Protein AF-A0A3A8YAP1-F1 (afdb_monomer_lite)

Secondary structure (DSSP, 8-state):
------------------------SS---SHHHHHHHHHHHHTT-SS-EEEEEEE-TTS-EEEEEEEEE-BTTB----HHHHHHHHHHTT-SEEEEEEEETT---PPPHHHHHHHHHHHHHHHHHT-EEEEEEEEETTT--EEEHHHH-GGGG-HHHHHHHHHHHHHH-HHHHHHHHHHHHHHH--SSS-EEEEEEEPTTSGGGGSTT--HHHHHHTT----GGGEEEEEEEEPPTT--HHHHHHHHHHS--TT--SPPP-TT-EEEEESSSS-EEEEE-SSSEEE-TTHHHHHHHHHSTT-S--------------------------------------------------------HHHHHHHHHHHHHHHHHHHTSHHHHHHHHHHHHHSTTS-HHHHHHHHHH-TT---EEEHHHHHHHS--EEPTTPPPEEEEEEEEEEEEEEEE-B-TTT-SBPB-TTSSBPEEEEEEEEEEEEEEEEEEGGGEESSPPP------TTSSHHHHHHHHHHHHHH-SSEEEEE--SSS-SEEEEGGGTEEEEETT--HHHHHHHHHHHHHHHHHH-TTHHHHTT----S---HHHHHHHHHHHHHHHHHHTT---TT---TTHHHHSTT--HHHHHHHHHHHHHHHHHHHHHHHHHHHHHHHHHHS-HHHHHHHHHHHHHHS-S-HHHHHHHHHHHHHHHHHPPPBTTB-HHHHHHHHHHHHHHHHHHTT-S-EEEEEEE-TGGGGT---TT--EEEEEEEESSS-HHHHHHHHTSS--EETTEEEEEEEE-TTTT--HHHHHHHHHHHHTTEEEEEETTEEEEEEEETTEEEEEEE-TTS-EEEEEEE--TTS-HHHHHHHHHHHHHHS--SSSSSTT--TTPPPEE--HHHHHHHHHHHHHHHHHTT---EEEEEEES-SS-GGGS-EEEEE--HHHHHHHHHHHTTT-TT---EEEEEEE-BTB-GGG-EEEEEEETTEEE-GGGGG-HHHHH-HHHHHHHHHHHHH-TTSEEES---HHHHHHH-SSSSSS-HHHHHHTT---TTEEEE-HHHHHHHHHTT---EEEETTTEEEE--SHHHHHH--S-EEEEHHHHHHHHHTS---TTHHHHTTS--

pLDDT: mean 72.86, std 18.66, range [20.98, 95.69]

Sequence (1117 aa):
MVMDKELKKVEVRLKLTEGNGLYSSESIDKAETAVRVMADAMAGLDREEVCVVNMDSKGHPINFNVVSIGSLNGSIIPMGNVFKTAILSNAASILLMHNHPSSDVSMSRQDENVTKQLMYAGQIMGIAVLDHIIVGGMTGECYSLRSHYPELFEPDYYGRKLQSVHDAGAACLENEVRENHLLYQTGQKAQYGIYQIAKGSPGDEYIFWGTDFVKKHGLDISGKDYNFIYSGTAEPGETLDSLYEKFNLYHPEDFTGHSLSVSDVIVWNDGKEPKAYYVDSYGFTELPDFVRQREQEISPDNLGEESTFLEIGNQREQGILSDNLGEENITAEIENQSTQEEKAENKTPANDPKSKKKTRAEAVREITEKLEHGLEELFDSDKFKEYLDTMSKFYHYSFNNSLLIAMQKPDATLVASYRSWQKNFNRNVNKGEKGIRILAPTPYKIKEEREVINPLSGLPMLDEKGDVQTEEVEVSLTGFKVAYVFDVSQTSEEPLPEIGAEELLQSVDDYQIFMEALWNVAPVLVEMQEVDGEAKGYFSPVKQKIVIQSRMSESQTVKTTVHEIAHSLLHDTDYARLEGVDVTEKKDRNTKEVEAEAVAYTVCQHFGIDTSDYSFGYVAGWSSGREMTELKKSMQTIQKTAAELIGKIEENIQKIRKKREVSPEMAQKTGERMREVLGTNETDRKQIENFKAETEKCFHKIDGMNASEVEQTAGEYIVQKIAEWGADAKLLGLAVIGSRCRGVERDSSDLDIVAEYQGDIREDDLFGILHEDGLQIGGIEVDINPIKEAKTGTLASYLTKAQEYMDRELAFSIADRYILIHETDGGYDYSILGEDYREIDGGVYDDSNVTIREVLQGIVEDLKQNPDTNGAKGRITEESELVPVNYGELKEKMEDAEHIETVNRIEPEVTFTVAECGEFPTLGNCYEGIKTADEAVEIWQRVQSKNLNTVPGLGIHVHIPGQEDYMDGQIDLVSGRTIDVSILEYTPSMRKEPHVMAKVAELIHRLPDYEIIGDIQPELFVWLDVPDGTVNVLDMKEYGYQWDRMLPMGKEKAMELYQKGLMVQKLYPNDTETYVQGVEDLQGHDGMFGVEKGDWEKWREGREISKQESTYRKKVR

Foldseek 3Di:
DDDDDDDDDPDDDDDDDDDPALFDPDAPQDPVVVLVSPVVVQLQDQWKWKKKFFAAPRRTTQHMDGQWTDDLPDTDHDLCSNVVVNVSSVGQEMEMEIENQQQPQDDDPVNVVVLLVNCLVCLVVNYAYNWYKYARNNPSDIDTCCVVPVVSRDPVNVVVVVVVDVVPDDVVVVQLVQLCCQQDAADDAKKKWKKAFDPPAPLVVQPQAFPVVCVVVVHDQELVRIDTFDMDGDDVPDDPVNVLCCQAPPDDPSGPDHRQHQQMKMWIGRRDHIWIWGDGPPGTDTDHCNSVRVVVVSDPPDDDDDDDDDDDDDDDDDDDDDDDDDDDDDDDDDDDDDDDDDDDDDDDDDDDDDDPDDDQVRQVVVLVVVLLVLLVVCLQFVNVVLLLLLCLQVLVDFLSQSSLCCVVPSPFRDKDAQVCCCPVVVKHFAPPDDFRKGKDKDKDKDWDWDFDADPVPRDRDADPVRHRDTDGDTDIDIDIGIGTMDGPVRIDDDDGDPPALDQQPPDPVSLVLLVVLLCVLQPAHEEEDADPDPDQWAQDLVVRYIYGYPPDPSLVRLLNSQLRSQCCCPPRPVNCVVVPHDPPDDDDPVLSNVLSLSLSLSLCSSNNRDPVPDGRNCSSVVPPPDDSVVSVVSSSSSSVNSSVSNVSSVVSSVVVVVVVPPDPVVLVVVVVVLVVQQDDDPVLVVLVVVLQVQLQVQADAQVNHTQVRVQSVLVVLLVVLCVVVVPFKDWNGKGWADCRSRNADDPQDATEMETEIDGDDDQVRSQCSSPVVQDDTSNGTYRYRYDYCVPQRDPSVVSVVRVVVQQQWFWWDWDQKIKIWGDDDQFIKMFIAGNQLETQDIDTDRHPVDGSVVVVVVVLVCLAPDDDDRCSNPPGYPPIDIRTYHRVVSVVSHVVSVVVVVVVPWDKDKAKKKALAPVCSVVTPIDIPHHALVVLVVVNVVSVVPDPPGWMFIWMWIGTPPDDPVPIDIDGQDTDQEGEPCVCVVVVVLVPRPVSLLRSLRNCVVNLRGFYHDDDDVVSVQQNLAQPNPDGPVNCVVQQADDSQKGWDDLVSLLVVVVVPAFKWFAHNPNDIDTDPDPVSSVPDPGIMTHGNVSSVVVQVPDDDDPSVVSVVVRPD

Structure (mmCIF, N/CA/C/O backbone):
data_AF-A0A3A8YAP1-F1
#
_entry.id   AF-A0A3A8YAP1-F1
#
loop_
_atom_site.group_PDB
_atom_site.id
_atom_site.type_symbol
_atom_site.label_atom_id
_atom_site.label_alt_id
_atom_site.label_comp_id
_atom_site.label_asym_id
_atom_site.label_entity_id
_atom_site.label_seq_id
_atom_site.pdbx_PDB_ins_code
_atom_site.Cartn_x
_atom_site.Cartn_y
_atom_site.Cartn_z
_atom_site.occupancy
_atom_site.B_iso_or_equiv
_atom_site.auth_seq_id
_atom_site.auth_comp_id
_atom_site.auth_asym_id
_atom_site.auth_atom_id
_atom_site.pdbx_PDB_model_num
ATOM 1 N N . MET A 1 1 ? 48.418 14.608 -31.952 1.00 35.22 1 MET A N 1
ATOM 2 C CA . MET A 1 1 ? 48.761 15.415 -30.763 1.00 35.22 1 MET A CA 1
ATOM 3 C C . MET A 1 1 ? 47.970 14.839 -29.611 1.00 35.22 1 MET A C 1
ATOM 5 O O . MET A 1 1 ? 46.781 14.623 -29.778 1.00 35.22 1 MET A O 1
ATOM 9 N N . VAL A 1 2 ? 48.653 14.494 -28.523 1.00 40.19 2 VAL A N 1
ATOM 10 C CA . VAL A 1 2 ? 48.049 13.993 -27.282 1.00 40.19 2 VAL A CA 1
ATOM 11 C C . VAL A 1 2 ? 47.249 15.142 -26.661 1.00 40.19 2 VAL A C 1
ATOM 13 O O . VAL A 1 2 ? 47.812 16.223 -26.507 1.00 40.19 2 VAL A O 1
ATOM 16 N N . MET A 1 3 ? 45.970 14.934 -26.344 1.00 31.83 3 MET A N 1
ATOM 17 C CA . MET A 1 3 ? 45.238 15.804 -25.420 1.00 31.83 3 MET A CA 1
ATOM 18 C C . MET A 1 3 ? 44.851 14.990 -24.191 1.00 31.83 3 MET A C 1
ATOM 20 O O . MET A 1 3 ? 44.225 13.935 -24.297 1.00 31.83 3 MET A O 1
ATOM 24 N N . ASP A 1 4 ? 45.330 15.489 -23.056 1.00 45.69 4 ASP A N 1
ATOM 25 C CA . ASP A 1 4 ? 45.166 14.981 -21.703 1.00 45.69 4 ASP A CA 1
ATOM 26 C C . ASP A 1 4 ? 43.694 14.728 -21.357 1.00 45.69 4 ASP A C 1
ATOM 28 O O . ASP A 1 4 ? 42.868 15.638 -21.399 1.00 45.69 4 ASP A O 1
ATOM 32 N N . LYS A 1 5 ? 43.375 13.500 -20.936 1.00 42.09 5 LYS A N 1
ATOM 33 C CA . LYS A 1 5 ? 42.165 13.236 -20.152 1.00 42.09 5 LYS A CA 1
ATOM 34 C C . LYS A 1 5 ? 42.477 13.577 -18.694 1.00 42.09 5 LYS A C 1
ATOM 36 O O . LYS A 1 5 ? 43.190 12.827 -18.028 1.00 42.09 5 LYS A O 1
ATOM 41 N N . GLU A 1 6 ? 41.958 14.698 -18.196 1.00 41.72 6 GLU A N 1
ATOM 42 C CA . GLU A 1 6 ? 41.978 14.996 -16.761 1.00 41.72 6 GLU A CA 1
ATOM 43 C C . GLU A 1 6 ? 41.094 13.989 -16.009 1.00 41.72 6 GLU A C 1
ATOM 45 O O . GLU A 1 6 ? 39.872 13.955 -16.155 1.00 41.72 6 GLU A O 1
ATOM 50 N N . LEU A 1 7 ? 41.723 13.154 -15.180 1.00 39.09 7 LEU A N 1
ATOM 51 C CA . LEU A 1 7 ? 41.037 12.325 -14.193 1.00 39.09 7 LEU A CA 1
ATOM 52 C C . LEU A 1 7 ? 40.390 13.234 -13.136 1.00 39.09 7 LEU A C 1
ATOM 54 O O . LEU A 1 7 ? 41.087 13.927 -12.392 1.00 39.09 7 LEU A O 1
ATOM 58 N N . LYS A 1 8 ? 39.055 13.199 -13.028 1.00 38.28 8 LYS A N 1
ATOM 59 C CA . LYS A 1 8 ? 38.319 13.841 -11.929 1.00 38.28 8 LYS A CA 1
ATOM 60 C C . LYS A 1 8 ? 38.698 13.177 -10.602 1.00 38.28 8 LYS A C 1
ATOM 62 O O . LYS A 1 8 ? 38.220 12.097 -10.267 1.00 38.28 8 LYS A O 1
ATOM 67 N N . LYS A 1 9 ? 39.544 13.847 -9.820 1.00 40.22 9 LYS A N 1
ATOM 68 C CA . LYS A 1 9 ? 39.793 13.507 -8.416 1.00 40.22 9 LYS A CA 1
ATOM 69 C C . LYS A 1 9 ? 38.560 13.896 -7.596 1.00 40.22 9 LYS A C 1
ATOM 71 O O . LYS A 1 9 ? 38.349 15.075 -7.322 1.00 40.22 9 LYS A O 1
ATOM 76 N N . VAL A 1 10 ? 37.753 12.917 -7.194 1.00 39.72 10 VAL A N 1
ATOM 77 C CA . VAL A 1 10 ? 36.718 13.121 -6.171 1.00 39.72 10 VAL A CA 1
ATOM 78 C C . VAL A 1 10 ? 37.423 13.212 -4.820 1.00 39.72 10 VAL A C 1
ATOM 80 O O . VAL A 1 10 ? 37.984 12.236 -4.328 1.00 39.72 10 VAL A O 1
ATOM 83 N N . GLU A 1 11 ? 37.468 14.410 -4.245 1.00 30.50 11 GLU A N 1
ATOM 84 C CA . GLU A 1 11 ? 38.110 14.660 -2.957 1.00 30.50 11 GLU A CA 1
ATOM 85 C C . GLU A 1 11 ? 37.042 14.688 -1.855 1.00 30.50 11 GLU A C 1
ATOM 87 O O . GLU A 1 11 ? 36.401 15.709 -1.612 1.00 30.50 11 GLU A O 1
ATOM 92 N N . VAL A 1 12 ? 36.838 13.551 -1.185 1.00 34.22 12 VAL A N 1
ATOM 93 C CA . VAL A 1 12 ? 36.028 13.485 0.039 1.00 34.22 12 VAL A CA 1
ATOM 94 C C . VAL A 1 12 ? 36.825 14.152 1.160 1.00 34.22 12 VAL A C 1
ATOM 96 O O . VAL A 1 12 ? 37.848 13.628 1.603 1.00 34.22 12 VAL A O 1
ATOM 99 N N . ARG A 1 13 ? 36.397 15.334 1.615 1.00 28.42 13 ARG A N 1
ATOM 100 C CA . ARG A 1 13 ? 37.033 16.019 2.751 1.00 28.42 13 ARG A CA 1
ATOM 101 C C . ARG A 1 13 ? 36.334 15.657 4.053 1.00 28.42 13 ARG A C 1
ATOM 103 O O . ARG A 1 13 ? 35.278 16.197 4.368 1.00 28.42 13 ARG A O 1
ATOM 110 N N . LEU A 1 14 ? 36.980 14.808 4.848 1.00 35.94 14 LEU A N 1
ATOM 111 C CA . LEU A 1 14 ? 36.697 14.694 6.277 1.00 35.94 14 LEU A CA 1
ATOM 112 C C . LEU A 1 14 ? 37.117 16.003 6.960 1.00 35.94 14 LEU A C 1
ATOM 114 O O . LEU A 1 14 ? 38.298 16.349 7.000 1.00 35.94 14 LEU A O 1
ATOM 118 N N . LYS A 1 15 ? 36.144 16.757 7.476 1.00 32.12 15 LYS A N 1
ATOM 119 C CA . LYS A 1 15 ? 36.403 17.953 8.282 1.00 32.12 15 LYS A CA 1
ATOM 120 C C . LYS A 1 15 ? 36.558 17.534 9.742 1.00 32.12 15 LYS A C 1
ATOM 122 O O . LYS A 1 15 ? 35.572 17.405 10.457 1.00 32.12 15 LYS A O 1
ATOM 127 N N . LEU A 1 16 ? 37.799 17.343 10.180 1.00 38.47 16 LEU A N 1
ATOM 128 C CA . LEU A 1 16 ? 38.130 17.268 11.603 1.00 38.47 16 LEU A CA 1
ATOM 129 C C . LEU A 1 16 ? 37.940 18.661 12.216 1.00 38.47 16 LEU A C 1
ATOM 131 O O . LEU A 1 16 ? 38.655 19.605 11.881 1.00 38.47 16 LEU A O 1
ATOM 135 N N . THR A 1 17 ? 36.938 18.807 13.074 1.00 41.97 17 THR A N 1
ATOM 136 C CA . THR A 1 17 ? 36.785 19.972 13.950 1.00 41.97 17 THR A CA 1
ATOM 137 C C . THR A 1 17 ? 37.658 19.788 15.187 1.00 41.97 17 THR A C 1
ATOM 139 O O . THR A 1 17 ? 37.645 18.710 15.777 1.00 41.97 17 THR A O 1
ATOM 142 N N . GLU A 1 18 ? 38.391 20.827 15.603 1.00 40.31 18 GLU A N 1
ATOM 143 C CA . GLU A 1 18 ? 39.083 20.847 16.900 1.00 40.31 18 GLU A CA 1
ATOM 144 C C . GLU A 1 18 ? 38.042 20.816 18.030 1.00 40.31 18 GLU A C 1
ATOM 146 O O . GLU A 1 18 ? 37.536 21.846 18.472 1.00 40.31 18 GLU A O 1
ATOM 151 N N . GLY A 1 19 ? 37.681 19.614 18.474 1.00 41.72 19 GLY A N 1
ATOM 152 C CA . GLY A 1 19 ? 37.143 19.400 19.811 1.00 41.72 19 GLY A CA 1
ATOM 153 C C . GLY A 1 19 ? 38.296 19.389 20.811 1.00 41.72 19 GLY A C 1
ATOM 154 O O . GLY A 1 19 ? 39.415 19.017 20.453 1.00 41.72 19 GLY A O 1
ATOM 155 N N . ASN A 1 20 ? 38.041 19.788 22.060 1.00 42.03 20 ASN A N 1
ATOM 156 C CA . ASN A 1 20 ? 39.015 19.632 23.143 1.00 42.03 20 ASN A CA 1
ATOM 157 C C . ASN A 1 20 ? 39.438 18.158 23.219 1.00 42.03 20 ASN A C 1
ATOM 159 O O . ASN A 1 20 ? 38.675 17.312 23.679 1.00 42.03 20 ASN A O 1
ATOM 163 N N . GLY A 1 21 ? 40.636 17.846 22.727 1.00 44.66 21 GLY A N 1
ATOM 164 C CA . GLY A 1 21 ? 41.150 16.490 22.754 1.00 44.66 21 GLY A CA 1
ATOM 165 C C . GLY A 1 21 ? 41.465 16.085 24.186 1.00 44.66 21 GLY A C 1
ATOM 166 O O . GLY A 1 21 ? 42.298 16.714 24.838 1.00 44.66 21 GLY A O 1
ATOM 167 N N . LEU A 1 22 ? 40.873 14.986 24.647 1.00 52.66 22 LEU A N 1
ATOM 168 C CA . LEU A 1 22 ? 41.455 14.149 25.697 1.00 52.66 22 LEU A CA 1
ATOM 169 C C . LEU A 1 22 ? 42.688 13.435 25.103 1.00 52.66 22 LEU A C 1
ATOM 171 O O . LEU A 1 22 ? 42.719 12.222 24.943 1.00 52.66 22 LEU A O 1
ATOM 175 N N . TYR A 1 23 ? 43.703 14.209 24.703 1.00 49.19 23 TYR A N 1
ATOM 176 C CA . TYR A 1 23 ? 44.993 13.675 24.279 1.00 49.19 23 TYR A CA 1
ATOM 177 C C . TYR A 1 23 ? 45.813 13.378 25.532 1.00 49.19 23 TYR A C 1
ATOM 179 O O . TYR A 1 23 ? 46.462 14.260 26.096 1.00 49.19 23 TYR A O 1
ATOM 187 N N . SER A 1 24 ? 45.786 12.121 25.967 1.00 56.41 24 SER A N 1
ATOM 188 C CA . SER A 1 24 ? 46.791 11.602 26.888 1.00 56.41 24 SER A CA 1
ATOM 189 C C . SER A 1 24 ? 47.936 11.005 26.075 1.00 56.41 24 SER A C 1
ATOM 191 O O . SER A 1 24 ? 47.716 10.167 25.205 1.00 56.41 24 SER A O 1
ATOM 193 N N . SER A 1 25 ? 49.176 11.417 26.350 1.00 57.12 25 SER A N 1
ATOM 194 C CA . SER A 1 25 ? 50.366 10.749 25.799 1.00 57.12 25 SER A CA 1
ATOM 195 C C . SER A 1 25 ? 50.662 9.411 26.488 1.00 57.12 25 SER A C 1
ATOM 197 O O . SER A 1 25 ? 51.639 8.748 26.148 1.00 57.12 25 SER A O 1
ATOM 199 N N . GLU A 1 26 ? 49.887 9.057 27.512 1.00 63.72 26 GLU A N 1
ATOM 200 C CA . GLU A 1 26 ? 50.019 7.813 28.256 1.00 63.72 26 GLU A CA 1
ATOM 201 C C . GLU A 1 26 ? 49.184 6.717 27.582 1.00 63.72 26 GLU A C 1
ATOM 203 O O . GLU A 1 26 ? 47.993 6.901 27.335 1.00 63.72 26 GLU A O 1
ATOM 208 N N . SER A 1 27 ? 49.824 5.589 27.264 1.00 67.75 27 SER A N 1
ATOM 209 C CA . SER A 1 27 ? 49.153 4.407 26.715 1.00 67.75 27 SER A CA 1
ATOM 210 C C . SER A 1 27 ? 48.142 3.861 27.721 1.00 67.75 27 SER A C 1
ATOM 212 O O . SER A 1 27 ? 48.477 3.677 28.892 1.00 67.75 27 SER A O 1
ATOM 214 N N . ILE A 1 28 ? 46.928 3.557 27.262 1.00 68.00 28 ILE A N 1
ATOM 215 C CA . ILE A 1 28 ? 45.890 2.926 28.079 1.00 68.00 28 ILE A CA 1
ATOM 216 C C . ILE A 1 28 ? 45.988 1.413 27.865 1.00 68.00 28 ILE A C 1
ATOM 218 O O . ILE A 1 28 ? 45.343 0.843 26.993 1.00 68.00 28 ILE A O 1
ATOM 222 N N . ASP A 1 29 ? 46.858 0.763 28.637 1.00 62.88 29 ASP A N 1
ATOM 223 C CA . ASP A 1 29 ? 47.095 -0.688 28.591 1.00 62.88 29 ASP A CA 1
ATOM 224 C C . ASP A 1 29 ? 46.474 -1.447 29.778 1.00 62.88 29 ASP A C 1
ATOM 226 O O . ASP A 1 29 ? 46.523 -2.678 29.827 1.00 62.88 29 ASP A O 1
ATOM 230 N N . LYS A 1 30 ? 45.906 -0.717 30.748 1.00 64.81 30 LYS A N 1
ATOM 231 C CA . LYS A 1 30 ? 45.319 -1.241 31.988 1.00 64.81 30 LYS A CA 1
ATOM 232 C C . LYS A 1 30 ? 44.100 -0.431 32.415 1.00 64.81 30 LYS A C 1
ATOM 234 O O . LYS A 1 30 ? 44.054 0.787 32.213 1.00 64.81 30 LYS A O 1
ATOM 239 N N . ALA A 1 31 ? 43.155 -1.102 33.071 1.00 63.09 31 ALA A N 1
ATOM 240 C CA . ALA A 1 31 ? 41.911 -0.507 33.550 1.00 63.09 31 ALA A CA 1
ATOM 241 C C . ALA A 1 31 ? 42.148 0.690 34.485 1.00 63.09 31 ALA A C 1
ATOM 243 O O . ALA A 1 31 ? 41.476 1.711 34.367 1.00 63.09 31 ALA A O 1
ATOM 244 N N . GLU A 1 32 ? 43.164 0.632 35.349 1.00 65.69 32 GLU A N 1
ATOM 245 C CA . GLU A 1 32 ? 43.477 1.717 36.284 1.00 65.69 32 GLU A CA 1
ATOM 246 C C . GLU A 1 32 ? 43.943 2.997 35.569 1.00 65.69 32 GLU A C 1
ATOM 248 O O . GLU A 1 32 ? 43.704 4.106 36.051 1.00 65.69 32 GLU A O 1
ATOM 253 N N . THR A 1 33 ? 44.594 2.863 34.409 1.00 67.50 33 THR A N 1
ATOM 254 C CA . THR A 1 33 ? 45.012 4.001 33.579 1.00 67.50 33 THR A CA 1
ATOM 255 C C . THR A 1 33 ? 43.815 4.603 32.844 1.00 67.50 33 THR A C 1
ATOM 257 O O . THR A 1 33 ? 43.674 5.824 32.826 1.00 67.50 33 THR A O 1
ATOM 260 N N . ALA A 1 34 ? 42.916 3.769 32.308 1.00 65.06 34 ALA A N 1
ATOM 261 C CA . ALA A 1 34 ? 41.679 4.217 31.661 1.00 65.06 34 ALA A CA 1
ATOM 262 C C . ALA A 1 34 ? 40.778 5.002 32.625 1.00 65.06 34 ALA A C 1
ATOM 264 O O . ALA A 1 34 ? 40.307 6.096 32.314 1.00 65.06 34 ALA A O 1
ATOM 265 N N . VAL A 1 35 ? 40.605 4.465 33.832 1.00 63.75 35 VAL A N 1
ATOM 266 C CA . VAL A 1 35 ? 39.793 5.058 34.897 1.00 63.75 35 VAL A CA 1
ATOM 267 C C . VAL A 1 35 ? 40.404 6.373 35.359 1.00 63.75 35 VAL A C 1
ATOM 269 O O . VAL A 1 35 ? 39.697 7.365 35.457 1.00 63.75 35 VAL A O 1
ATOM 272 N N . ARG A 1 36 ? 41.726 6.452 35.543 1.00 64.38 36 ARG A N 1
ATOM 273 C CA . ARG A 1 36 ? 42.384 7.719 35.901 1.00 64.38 36 ARG A CA 1
ATOM 274 C C . ARG A 1 36 ? 42.191 8.820 34.849 1.00 64.38 36 ARG A C 1
ATOM 276 O O . ARG A 1 36 ? 42.157 9.990 35.213 1.00 64.38 36 ARG A O 1
ATOM 283 N N . VAL A 1 37 ? 42.099 8.465 33.567 1.00 63.25 37 VAL A N 1
ATOM 284 C CA . VAL A 1 37 ? 41.928 9.431 32.468 1.00 63.25 37 VAL A CA 1
ATOM 285 C C . VAL A 1 37 ? 40.464 9.871 32.308 1.00 63.25 37 VAL A C 1
ATOM 287 O O . VAL A 1 37 ? 40.229 11.015 31.925 1.00 63.25 37 VAL A O 1
ATOM 290 N N . MET A 1 38 ? 39.493 9.004 32.619 1.00 64.62 38 MET A N 1
ATOM 291 C CA . MET A 1 38 ? 38.075 9.212 32.275 1.00 64.62 38 MET A CA 1
ATOM 292 C C . MET A 1 38 ? 37.117 9.336 33.475 1.00 64.62 38 MET A C 1
ATOM 294 O O . MET A 1 38 ? 36.030 9.891 33.320 1.00 64.62 38 MET A O 1
ATOM 298 N N . ALA A 1 39 ? 37.488 8.874 34.675 1.00 59.53 39 ALA A N 1
ATOM 299 C CA . ALA A 1 39 ? 36.595 8.854 35.840 1.00 59.53 39 ALA A CA 1
ATOM 300 C C . ALA A 1 39 ? 36.174 10.256 36.296 1.00 59.53 39 ALA A C 1
ATOM 302 O O . ALA A 1 39 ? 35.003 10.455 36.599 1.00 59.53 39 ALA A O 1
ATOM 303 N N . ASP A 1 40 ? 37.069 11.249 36.265 1.00 59.88 40 ASP A N 1
ATOM 304 C CA . ASP A 1 40 ? 36.726 12.635 36.627 1.00 59.88 40 ASP A CA 1
ATOM 305 C C . ASP A 1 40 ? 35.689 13.253 35.669 1.00 59.88 40 ASP A C 1
ATOM 307 O O . ASP A 1 40 ? 34.906 14.112 36.075 1.00 59.88 40 ASP A O 1
ATOM 311 N N . ALA A 1 41 ? 35.658 12.811 34.405 1.00 62.34 41 ALA A N 1
ATOM 312 C CA . ALA A 1 41 ? 34.683 13.265 33.416 1.00 62.34 41 ALA A CA 1
ATOM 313 C C . ALA A 1 41 ? 33.314 12.580 33.581 1.00 62.34 41 ALA A C 1
ATOM 315 O O . ALA A 1 41 ? 32.295 13.191 33.270 1.00 62.34 41 ALA A O 1
ATOM 316 N N . MET A 1 42 ? 33.287 11.339 34.087 1.00 64.31 42 MET A N 1
ATOM 317 C CA . MET A 1 42 ? 32.065 10.529 34.204 1.00 64.31 42 MET A CA 1
ATOM 318 C C . MET A 1 42 ? 31.440 10.526 35.611 1.00 64.31 42 MET A C 1
ATOM 320 O O . MET A 1 42 ? 30.241 10.298 35.745 1.00 64.31 42 MET A O 1
ATOM 324 N N . ALA A 1 43 ? 32.204 10.831 36.666 1.00 57.34 43 ALA A N 1
ATOM 325 C CA . ALA A 1 43 ? 31.735 10.814 38.060 1.00 57.34 43 ALA A CA 1
ATOM 326 C C . ALA A 1 43 ? 30.710 11.920 38.402 1.00 57.34 43 ALA A C 1
ATOM 328 O O . ALA A 1 43 ? 30.085 11.904 39.459 1.00 57.34 43 ALA A O 1
ATOM 329 N N . GLY A 1 44 ? 30.541 12.916 37.528 1.00 56.09 44 GLY A N 1
ATOM 330 C CA . GLY A 1 44 ? 29.576 14.006 37.709 1.00 56.09 44 GLY A CA 1
ATOM 331 C C . GLY A 1 44 ? 28.221 13.788 37.031 1.00 56.09 44 GLY A C 1
ATOM 332 O O . GLY A 1 44 ? 27.370 14.673 37.118 1.00 56.09 44 GLY A O 1
ATOM 333 N N . LEU A 1 45 ? 28.038 12.671 36.324 1.00 64.25 45 LEU A N 1
ATOM 334 C CA . LEU A 1 45 ? 26.873 12.434 35.474 1.00 64.25 45 LEU A CA 1
ATOM 335 C C . LEU A 1 45 ? 25.712 11.858 36.296 1.00 64.25 45 LEU A C 1
ATOM 337 O O . LEU A 1 45 ? 25.870 10.871 37.014 1.00 64.25 45 LEU A O 1
ATOM 341 N N . ASP A 1 46 ? 24.535 12.482 36.197 1.00 62.50 46 ASP A N 1
ATOM 342 C CA . ASP A 1 46 ? 23.312 12.095 36.920 1.00 62.50 46 ASP A CA 1
ATOM 343 C C . ASP A 1 46 ? 22.477 11.028 36.185 1.00 62.50 46 ASP A C 1
ATOM 345 O O . ASP A 1 46 ? 21.398 10.644 36.645 1.00 62.50 46 ASP A O 1
ATOM 349 N N . ARG A 1 47 ? 22.988 10.532 35.052 1.00 67.25 47 ARG A N 1
ATOM 350 C CA . ARG A 1 47 ? 22.410 9.481 34.204 1.00 67.25 47 ARG A CA 1
ATOM 351 C C . ARG A 1 47 ? 23.489 8.490 33.778 1.00 67.25 47 ARG A C 1
ATOM 353 O O . ARG A 1 47 ? 24.673 8.815 33.827 1.00 67.25 47 ARG A O 1
ATOM 360 N N . GLU A 1 48 ? 23.074 7.291 33.372 1.00 76.06 48 GLU A N 1
ATOM 361 C CA . GLU A 1 48 ? 23.977 6.314 32.755 1.00 76.06 48 GLU A CA 1
ATOM 362 C C . GLU A 1 48 ? 24.395 6.794 31.368 1.00 76.06 48 GLU A C 1
ATOM 364 O O . GLU A 1 48 ? 23.569 6.908 30.466 1.00 76.06 48 GLU A O 1
ATOM 369 N N . GLU A 1 49 ? 25.677 7.054 31.175 1.00 77.81 49 GLU A N 1
ATOM 370 C CA . GLU A 1 49 ? 26.260 7.393 29.887 1.00 77.81 49 GLU A CA 1
ATOM 371 C C . GLU A 1 49 ? 27.248 6.315 29.473 1.00 77.81 49 GLU A C 1
ATOM 373 O O . GLU A 1 49 ? 28.107 5.891 30.246 1.00 77.81 49 GLU A O 1
ATOM 378 N N . VAL A 1 50 ? 27.117 5.882 28.223 1.00 82.56 50 VAL A N 1
ATOM 379 C CA . VAL A 1 50 ? 27.973 4.873 27.613 1.00 82.56 50 VAL A CA 1
ATOM 380 C C . VAL A 1 50 ? 28.907 5.575 26.647 1.00 82.56 50 VAL A C 1
ATOM 382 O O . VAL A 1 50 ? 28.479 6.264 25.716 1.00 82.56 50 VAL A O 1
ATOM 385 N N . CYS A 1 51 ? 30.194 5.361 26.857 1.00 82.62 51 CYS A N 1
ATOM 386 C CA . CYS A 1 51 ? 31.291 6.016 26.179 1.00 82.62 51 CYS A CA 1
ATOM 387 C C . CYS A 1 51 ? 32.198 4.988 25.510 1.00 82.62 51 CYS A C 1
ATOM 389 O O . CYS A 1 51 ? 32.531 3.954 26.084 1.00 82.62 51 CYS A O 1
ATOM 391 N N . VAL A 1 52 ? 32.660 5.314 24.308 1.00 87.25 52 VAL A N 1
ATOM 392 C CA . VAL A 1 52 ? 33.675 4.547 23.586 1.00 87.25 52 VAL A CA 1
ATOM 393 C C . VAL A 1 52 ? 34.934 5.391 23.493 1.00 87.25 52 VAL A C 1
ATOM 395 O O . VAL A 1 52 ? 34.897 6.519 22.993 1.00 87.25 52 VAL A O 1
ATOM 398 N N . VAL A 1 53 ? 36.053 4.847 23.963 1.00 85.38 53 VAL A N 1
ATOM 399 C CA . VAL A 1 53 ? 37.380 5.434 23.766 1.00 85.38 53 VAL A CA 1
ATOM 400 C C . VAL A 1 53 ? 38.036 4.736 22.585 1.00 85.38 53 VAL A C 1
ATOM 402 O O . VAL A 1 53 ? 38.261 3.527 22.602 1.00 85.38 53 VAL A O 1
ATOM 405 N N . ASN A 1 54 ? 38.337 5.515 21.554 1.00 86.94 54 ASN A N 1
ATOM 406 C CA . ASN A 1 54 ? 38.951 5.043 20.321 1.00 86.94 54 ASN A CA 1
ATOM 407 C C . ASN A 1 54 ? 40.468 5.165 20.433 1.00 86.94 54 ASN A C 1
ATOM 409 O O . ASN A 1 54 ? 40.954 6.234 20.795 1.00 86.94 54 ASN A O 1
ATOM 413 N N . MET A 1 55 ? 41.220 4.111 20.115 1.00 82.69 55 MET A N 1
ATOM 414 C CA . MET A 1 55 ? 42.672 4.059 20.314 1.00 82.69 55 MET A CA 1
ATOM 415 C C . MET A 1 55 ? 43.445 3.779 19.028 1.00 82.69 55 MET A C 1
ATOM 417 O O . MET A 1 55 ? 42.975 3.087 18.122 1.00 82.69 55 MET A O 1
ATOM 421 N N . ASP A 1 56 ? 44.666 4.303 18.963 1.00 83.00 56 ASP A N 1
ATOM 422 C CA . ASP A 1 56 ? 45.601 4.037 17.876 1.00 83.00 56 ASP A CA 1
ATOM 423 C C . ASP A 1 56 ? 46.268 2.653 18.008 1.00 83.00 56 ASP A C 1
ATOM 425 O O . ASP A 1 56 ? 46.121 1.940 19.001 1.00 83.00 56 ASP A O 1
ATOM 429 N N . SER A 1 57 ? 47.043 2.265 16.991 1.00 82.56 57 SER A N 1
ATOM 430 C CA . SER A 1 57 ? 47.791 0.990 16.964 1.00 82.56 57 SER A CA 1
ATOM 431 C C . SER A 1 57 ? 48.819 0.807 18.093 1.00 82.56 57 SER A C 1
ATOM 433 O O . SER A 1 57 ? 49.367 -0.283 18.246 1.00 82.56 57 SER A O 1
ATOM 435 N N . LYS A 1 58 ? 49.114 1.859 18.866 1.00 78.19 58 LYS A N 1
ATOM 436 C CA . LYS A 1 58 ? 50.040 1.841 20.003 1.00 78.19 58 LYS A CA 1
ATOM 437 C C . LYS A 1 58 ? 49.313 1.903 21.353 1.00 78.19 58 LYS A C 1
ATOM 439 O O . LYS A 1 58 ? 49.998 1.928 22.369 1.00 78.19 58 LYS A O 1
ATOM 444 N N . GLY A 1 59 ? 47.977 1.921 21.368 1.00 73.62 59 GLY A N 1
ATOM 445 C CA . GLY A 1 59 ? 47.170 1.993 22.589 1.00 73.62 59 GLY A CA 1
ATOM 446 C C . GLY A 1 59 ? 46.997 3.408 23.152 1.00 73.62 59 GLY A C 1
ATOM 447 O O . GLY A 1 59 ? 46.633 3.555 24.319 1.00 73.62 59 GLY A O 1
ATOM 448 N N . HIS A 1 60 ? 47.260 4.460 22.366 1.00 78.25 60 HIS A N 1
ATOM 449 C CA . HIS A 1 60 ? 46.969 5.835 22.786 1.00 78.25 60 HIS A CA 1
ATOM 450 C C . HIS A 1 60 ? 45.534 6.226 22.411 1.00 78.25 60 HIS A C 1
ATOM 452 O O . HIS A 1 60 ? 45.108 5.930 21.290 1.00 78.25 60 HIS A O 1
ATOM 458 N N . PRO A 1 61 ? 44.798 6.936 23.285 1.00 77.50 61 PRO A N 1
ATOM 459 C CA . PRO A 1 61 ? 43.467 7.432 22.959 1.00 77.50 61 PRO A CA 1
ATOM 460 C C . PRO A 1 61 ? 43.532 8.498 21.851 1.00 77.50 61 PRO A C 1
ATOM 462 O O . PRO A 1 61 ? 44.270 9.478 21.947 1.00 77.50 61 PRO A O 1
ATOM 465 N N . ILE A 1 62 ? 42.741 8.299 20.799 1.00 76.75 62 ILE A N 1
ATOM 466 C CA . ILE A 1 62 ? 42.516 9.234 19.689 1.00 76.75 62 ILE A CA 1
ATOM 467 C C . ILE A 1 62 ? 41.425 10.232 20.084 1.00 76.75 62 ILE A C 1
ATOM 469 O O . ILE A 1 62 ? 41.604 11.442 19.958 1.00 76.75 62 ILE A O 1
ATOM 473 N N . ASN A 1 63 ? 40.281 9.723 20.546 1.00 75.31 63 ASN A N 1
ATOM 474 C CA . ASN A 1 63 ? 39.152 10.507 21.041 1.00 75.31 63 ASN A CA 1
ATOM 475 C C . ASN A 1 63 ? 38.229 9.646 21.922 1.00 75.31 63 ASN A C 1
ATOM 477 O O . ASN A 1 63 ? 38.401 8.430 22.026 1.00 75.31 63 ASN A O 1
ATOM 481 N N . PHE A 1 64 ? 37.246 10.298 22.542 1.00 76.19 64 PHE A N 1
ATOM 482 C CA . PHE A 1 64 ? 36.159 9.654 23.273 1.00 76.19 64 PHE A CA 1
ATOM 483 C C . PHE A 1 64 ? 34.820 10.106 22.678 1.00 76.19 64 PHE A C 1
ATOM 485 O O . PHE A 1 64 ? 34.692 11.262 22.271 1.00 76.19 64 PHE A O 1
ATOM 492 N N . ASN A 1 65 ? 33.834 9.211 22.613 1.00 77.56 65 ASN A N 1
ATOM 493 C CA . ASN A 1 65 ? 32.486 9.531 22.140 1.00 77.56 65 ASN A CA 1
ATOM 494 C C . ASN A 1 65 ? 31.436 8.925 23.067 1.00 77.56 65 ASN A C 1
ATOM 496 O O . ASN A 1 65 ? 31.485 7.729 23.347 1.00 77.56 65 ASN A O 1
ATOM 500 N N . VAL A 1 66 ? 30.463 9.735 23.483 1.00 78.81 66 VAL A N 1
ATOM 501 C CA . VAL A 1 66 ? 29.250 9.244 24.148 1.00 78.81 66 VAL A CA 1
ATOM 502 C C . VAL A 1 66 ? 28.346 8.656 23.070 1.00 78.81 66 VAL A C 1
ATOM 504 O O . VAL A 1 66 ? 27.911 9.363 22.161 1.00 78.81 66 VAL A O 1
ATOM 507 N N . VAL A 1 67 ? 28.110 7.349 23.131 1.00 76.75 67 VAL A N 1
ATOM 508 C CA . VAL A 1 67 ? 27.331 6.606 22.128 1.00 76.75 67 VAL A CA 1
ATOM 509 C C . VAL A 1 67 ? 25.892 6.372 22.561 1.00 76.75 67 VAL A C 1
ATOM 511 O O . VAL A 1 67 ? 25.039 6.111 21.712 1.00 76.75 67 VAL A O 1
ATOM 514 N N . SER A 1 68 ? 25.622 6.471 23.862 1.00 74.00 68 SER A N 1
ATOM 515 C CA . SER A 1 68 ? 24.274 6.396 24.406 1.00 74.00 68 SER A CA 1
ATOM 516 C C . SER A 1 68 ? 24.176 7.107 25.754 1.00 74.00 68 SER A C 1
ATOM 518 O O . SER A 1 68 ? 25.097 7.030 26.565 1.00 74.00 68 SER A O 1
ATOM 520 N N . ILE A 1 69 ? 23.050 7.782 25.984 1.00 72.12 69 ILE A N 1
ATOM 521 C CA . ILE A 1 69 ? 22.686 8.415 27.257 1.00 72.12 69 ILE A CA 1
ATOM 522 C C . ILE A 1 69 ? 21.372 7.768 27.695 1.00 72.12 69 ILE A C 1
ATOM 524 O O . ILE A 1 69 ? 20.336 7.946 27.052 1.00 72.12 69 ILE A O 1
ATOM 528 N N . GLY A 1 70 ? 21.436 6.978 28.759 1.00 58.84 70 GLY A N 1
ATOM 529 C CA . GLY A 1 70 ? 20.327 6.231 29.328 1.00 58.84 70 GLY A CA 1
ATOM 530 C C . GLY A 1 70 ? 19.376 7.077 30.173 1.00 58.84 70 GLY A C 1
ATOM 531 O O . GLY A 1 70 ? 19.581 8.266 30.438 1.00 58.84 70 GLY A O 1
ATOM 532 N N . SER A 1 71 ? 18.296 6.430 30.611 1.00 49.12 71 SER A N 1
ATOM 533 C CA . SER A 1 71 ? 17.401 6.966 31.645 1.00 49.12 71 SER A CA 1
ATOM 534 C C . SER A 1 71 ? 17.978 6.696 33.048 1.00 49.12 71 SER A C 1
ATOM 536 O O . SER A 1 71 ? 19.089 6.195 33.178 1.00 49.12 71 SER A O 1
ATOM 538 N N . LEU A 1 72 ? 17.225 6.976 34.119 1.00 40.22 72 LEU A N 1
ATOM 539 C CA . LEU A 1 72 ? 17.605 6.581 35.489 1.00 40.22 72 LEU A CA 1
ATOM 540 C C . LEU A 1 72 ? 17.740 5.050 35.682 1.00 40.22 72 LEU A C 1
ATOM 542 O O . LEU A 1 72 ? 18.287 4.638 36.699 1.00 40.22 72 LEU A O 1
ATOM 546 N N . ASN A 1 73 ? 17.243 4.230 34.739 1.00 37.66 73 ASN A N 1
ATOM 547 C CA . ASN A 1 73 ? 17.078 2.774 34.878 1.00 37.66 73 ASN A CA 1
ATOM 548 C C . ASN A 1 73 ? 17.798 1.929 33.799 1.00 37.66 73 ASN A C 1
ATOM 550 O O . ASN A 1 73 ? 17.457 0.758 33.647 1.00 37.66 73 ASN A O 1
ATOM 554 N N . GLY A 1 74 ? 18.709 2.499 33.000 1.00 47.72 74 GLY A N 1
ATOM 555 C CA . GLY A 1 74 ? 19.415 1.739 31.956 1.00 47.72 74 GLY A CA 1
ATOM 556 C C . GLY A 1 74 ? 19.669 2.509 30.657 1.00 47.72 74 GLY A C 1
ATOM 557 O O . GLY A 1 74 ? 18.903 3.418 30.299 1.00 47.72 74 GLY A O 1
ATOM 558 N N . SER A 1 75 ? 20.698 2.089 29.912 1.00 49.56 75 SER A N 1
ATOM 559 C CA . SER A 1 75 ? 21.051 2.587 28.573 1.00 49.56 75 SER A CA 1
ATOM 560 C C . SER A 1 75 ? 21.017 1.482 27.501 1.00 49.56 75 SER A C 1
ATOM 562 O O . SER A 1 75 ? 21.602 0.412 27.668 1.00 49.56 75 SER A O 1
ATOM 564 N N . ILE A 1 76 ? 20.332 1.727 26.375 1.00 58.84 76 ILE A N 1
ATOM 565 C CA . ILE A 1 76 ? 20.372 0.852 25.186 1.00 58.84 76 ILE A CA 1
ATOM 566 C C . ILE A 1 76 ? 21.633 1.209 24.395 1.00 58.84 76 ILE A C 1
ATOM 568 O O . ILE A 1 76 ? 21.848 2.386 24.111 1.00 58.84 76 ILE A O 1
ATOM 572 N N . ILE A 1 77 ? 22.454 0.222 24.017 1.00 67.06 77 ILE A N 1
ATOM 573 C CA . ILE A 1 77 ? 23.729 0.436 23.306 1.00 67.06 77 ILE A CA 1
ATOM 574 C C . ILE A 1 77 ? 23.629 -0.121 21.877 1.00 67.06 77 ILE A C 1
ATOM 576 O O . ILE A 1 77 ? 23.826 -1.319 21.668 1.00 67.06 77 ILE A O 1
ATOM 580 N N . PRO A 1 78 ? 23.340 0.714 20.859 1.00 65.81 78 PRO A N 1
ATOM 581 C CA . PRO A 1 78 ? 23.360 0.273 19.469 1.00 65.81 78 PRO A CA 1
ATOM 582 C C . PRO A 1 78 ? 24.802 0.016 19.002 1.00 65.81 78 PRO A C 1
ATOM 584 O O . PRO A 1 78 ? 25.590 0.953 18.853 1.00 65.81 78 PRO A O 1
ATOM 587 N N . MET A 1 79 ? 25.148 -1.243 18.712 1.00 73.50 79 MET A N 1
ATOM 588 C CA . MET A 1 79 ? 26.508 -1.647 18.302 1.00 73.50 79 MET A CA 1
ATOM 589 C C . MET A 1 79 ? 27.010 -0.910 17.052 1.00 73.50 79 MET A C 1
ATOM 591 O O . MET A 1 79 ? 28.183 -0.545 16.970 1.00 73.50 79 MET A O 1
ATOM 595 N N . GLY A 1 80 ? 26.113 -0.608 16.107 1.00 70.00 80 GLY A N 1
ATOM 596 C CA . GLY A 1 80 ? 26.445 0.187 14.922 1.00 70.00 80 GLY A CA 1
ATOM 597 C C . GLY A 1 80 ? 26.996 1.575 15.268 1.00 70.00 80 GLY A C 1
ATOM 598 O O . GLY A 1 80 ? 27.933 2.036 14.621 1.00 70.00 80 GLY A O 1
ATOM 599 N N . ASN A 1 81 ? 26.497 2.215 16.332 1.00 75.19 81 ASN A N 1
ATOM 600 C CA . ASN A 1 81 ? 26.997 3.517 16.778 1.00 75.19 81 ASN A CA 1
ATOM 601 C C . ASN A 1 81 ? 28.367 3.400 17.451 1.00 75.19 81 ASN A C 1
ATOM 603 O O . ASN A 1 81 ? 29.226 4.248 17.215 1.00 75.19 81 ASN A O 1
ATOM 607 N N . VAL A 1 82 ? 28.602 2.330 18.218 1.00 82.75 82 VAL A N 1
ATOM 608 C CA . VAL A 1 82 ? 29.907 2.044 18.834 1.00 82.75 82 VAL A CA 1
ATOM 609 C C . VAL A 1 82 ? 30.993 1.951 17.762 1.00 82.75 82 VAL A C 1
ATOM 611 O O . VAL A 1 82 ? 31.937 2.744 17.765 1.00 82.75 82 VAL A O 1
ATOM 614 N N . PHE A 1 83 ? 30.819 1.070 16.775 1.00 85.62 83 PHE A N 1
ATOM 615 C CA . PHE A 1 83 ? 31.825 0.870 15.728 1.00 85.62 83 PHE A CA 1
ATOM 616 C C . PHE A 1 83 ? 31.875 1.998 14.697 1.00 85.62 83 PHE A C 1
ATOM 618 O O . PHE A 1 83 ? 32.950 2.274 14.169 1.00 85.62 83 PHE A O 1
ATOM 625 N N . LYS A 1 84 ? 30.777 2.728 14.457 1.00 84.50 84 LYS A N 1
ATOM 626 C CA . LYS A 1 84 ? 30.807 3.940 13.622 1.00 84.50 84 LYS A CA 1
ATOM 627 C C . LYS A 1 84 ? 31.812 4.957 14.160 1.00 84.50 84 LYS A C 1
ATOM 629 O O . LYS A 1 84 ? 32.571 5.522 13.376 1.00 84.50 84 LYS A O 1
ATOM 634 N N . THR A 1 85 ? 31.866 5.162 15.479 1.00 83.06 85 THR A N 1
ATOM 635 C CA . THR A 1 85 ? 32.861 6.074 16.071 1.00 83.06 85 THR A CA 1
ATOM 636 C C . THR A 1 85 ? 34.288 5.562 15.884 1.00 83.06 85 THR A C 1
ATOM 638 O O . THR A 1 85 ? 35.166 6.349 15.535 1.00 83.06 85 THR A O 1
ATOM 641 N N . ALA A 1 86 ? 34.510 4.254 16.023 1.00 86.38 86 ALA A N 1
ATOM 642 C CA . ALA A 1 86 ? 35.812 3.618 15.842 1.00 86.38 86 ALA A CA 1
ATOM 643 C C . ALA A 1 86 ? 36.331 3.754 14.403 1.00 86.38 86 ALA A C 1
ATOM 645 O O . ALA A 1 86 ? 37.459 4.197 14.187 1.00 86.38 86 ALA A O 1
ATOM 646 N N . ILE A 1 87 ? 35.476 3.459 13.418 1.00 87.25 87 ILE A N 1
ATOM 647 C CA . ILE A 1 87 ? 35.791 3.544 11.985 1.00 87.25 87 ILE A CA 1
ATOM 648 C C . ILE A 1 87 ? 36.096 4.989 11.591 1.00 87.25 87 ILE A C 1
ATOM 650 O O . ILE A 1 87 ? 37.126 5.262 10.977 1.00 87.25 87 ILE A O 1
ATOM 654 N N . LEU A 1 88 ? 35.236 5.934 11.985 1.00 83.44 88 LEU A N 1
ATOM 655 C CA . LEU A 1 88 ? 35.429 7.355 11.676 1.00 83.44 88 LEU A CA 1
ATOM 656 C C . LEU A 1 88 ? 36.678 7.938 12.352 1.00 83.44 88 LEU A C 1
ATOM 658 O O . LEU A 1 88 ? 37.262 8.892 11.843 1.00 83.44 88 LEU A O 1
ATOM 662 N N . SER A 1 89 ? 37.101 7.351 13.473 1.00 80.12 89 SER A N 1
ATOM 663 C CA . SER A 1 89 ? 38.312 7.741 14.202 1.00 80.12 89 SER A CA 1
ATOM 664 C C . SER A 1 89 ? 39.569 7.012 13.727 1.00 80.12 89 SER A C 1
ATOM 666 O O . SER A 1 89 ? 40.648 7.284 14.249 1.00 80.12 89 SER A O 1
ATOM 668 N N . ASN A 1 90 ? 39.448 6.102 12.752 1.00 83.50 90 ASN A N 1
ATOM 669 C CA . ASN A 1 90 ? 40.518 5.217 12.295 1.00 83.50 90 ASN A CA 1
ATOM 670 C C . ASN A 1 90 ? 41.192 4.457 13.460 1.00 83.50 90 ASN A C 1
ATOM 672 O O . ASN A 1 90 ? 42.420 4.384 13.559 1.00 83.50 90 ASN A O 1
ATOM 676 N N . ALA A 1 91 ? 40.369 3.961 14.386 1.00 85.38 91 ALA A N 1
ATOM 677 C CA . ALA A 1 91 ? 40.812 3.293 15.600 1.00 85.38 91 ALA A CA 1
ATOM 678 C C . ALA A 1 91 ? 41.307 1.871 15.303 1.00 85.38 91 ALA A C 1
ATOM 680 O O . ALA A 1 91 ? 40.635 1.101 14.622 1.00 85.38 91 ALA A O 1
ATOM 681 N N . ALA A 1 92 ? 42.461 1.502 15.859 1.00 85.31 92 ALA A N 1
ATOM 682 C CA . ALA A 1 92 ? 42.956 0.124 15.829 1.00 85.31 92 ALA A CA 1
ATOM 683 C C . ALA A 1 92 ? 42.325 -0.733 16.938 1.00 85.31 92 ALA A C 1
ATOM 685 O O . ALA A 1 92 ? 42.258 -1.958 16.835 1.00 85.31 92 ALA A O 1
ATOM 686 N N . SER A 1 93 ? 41.889 -0.090 18.021 1.00 89.44 93 SER A N 1
ATOM 687 C CA . SER A 1 93 ? 41.223 -0.745 19.140 1.00 89.44 93 SER A CA 1
ATOM 688 C C . SER A 1 93 ? 40.282 0.212 19.869 1.00 89.44 93 SER A C 1
ATOM 690 O O . SER A 1 93 ? 40.395 1.431 19.721 1.00 89.44 93 SER A O 1
ATOM 692 N N . ILE A 1 94 ? 39.342 -0.335 20.636 1.00 90.88 94 ILE A N 1
ATOM 693 C CA . ILE A 1 94 ? 38.349 0.421 21.401 1.00 90.88 94 ILE A CA 1
ATOM 694 C C . ILE A 1 94 ? 38.249 -0.060 22.844 1.00 90.88 94 ILE A C 1
ATOM 696 O O . ILE A 1 94 ? 38.544 -1.213 23.155 1.00 90.88 94 ILE A O 1
ATOM 700 N N . LEU A 1 95 ? 37.808 0.835 23.719 1.00 88.38 95 LEU A N 1
ATOM 701 C CA . LEU A 1 95 ? 37.501 0.575 25.121 1.00 88.38 95 LEU A CA 1
ATOM 702 C C . LEU A 1 95 ? 36.084 1.081 25.399 1.00 88.38 95 LEU A C 1
ATOM 704 O O . LEU A 1 95 ? 35.800 2.250 25.129 1.00 88.38 95 LEU A O 1
ATOM 708 N N . LEU A 1 96 ? 35.211 0.224 25.925 1.00 88.62 96 LEU A N 1
ATOM 709 C CA . LEU A 1 96 ? 33.862 0.628 26.319 1.00 88.62 96 LEU A CA 1
ATOM 710 C C . LEU A 1 96 ? 33.854 1.015 27.800 1.00 88.62 96 LEU A C 1
ATOM 712 O O . LEU A 1 96 ? 34.454 0.329 28.628 1.00 88.62 96 LEU A O 1
ATOM 716 N N . MET A 1 97 ? 33.188 2.115 28.133 1.00 84.50 97 MET A N 1
ATOM 717 C CA . MET A 1 97 ? 33.028 2.577 29.507 1.00 84.50 97 MET A CA 1
ATOM 718 C C . MET A 1 97 ? 31.601 3.049 29.746 1.00 84.50 97 MET A C 1
ATOM 720 O O . MET A 1 97 ? 31.070 3.792 28.925 1.00 84.50 97 MET A O 1
ATOM 724 N N . HIS A 1 98 ? 31.008 2.716 30.886 1.00 83.56 98 HIS A N 1
ATOM 725 C CA . HIS A 1 98 ? 29.757 3.336 31.323 1.00 83.56 98 HIS A CA 1
ATOM 726 C C . HIS A 1 98 ? 29.737 3.556 32.826 1.00 83.56 98 HIS A C 1
ATOM 728 O O . HIS A 1 98 ? 30.423 2.861 33.575 1.00 83.56 98 HIS A O 1
ATOM 734 N N . ASN A 1 99 ? 28.985 4.558 33.276 1.00 80.50 99 ASN A N 1
ATOM 735 C CA . ASN A 1 99 ? 28.789 4.798 34.701 1.00 80.50 99 ASN A CA 1
ATOM 736 C C . ASN A 1 99 ? 27.490 4.156 35.195 1.00 80.50 99 ASN A C 1
ATOM 738 O O . ASN A 1 99 ? 26.481 4.214 34.505 1.00 80.50 99 ASN A O 1
ATOM 742 N N . HIS A 1 100 ? 27.499 3.636 36.422 1.00 77.25 100 HIS A N 1
ATOM 743 C CA . HIS A 1 100 ? 26.292 3.314 37.183 1.00 77.25 100 HIS A CA 1
ATOM 744 C C . HIS A 1 100 ? 26.029 4.442 38.200 1.00 77.25 100 HIS A C 1
ATOM 746 O O . HIS A 1 100 ? 26.775 4.564 39.181 1.00 77.25 100 HIS A O 1
ATOM 752 N N . PRO A 1 101 ? 24.979 5.274 38.029 1.00 67.62 101 PRO A N 1
ATOM 753 C CA . PRO A 1 101 ? 24.586 6.304 38.993 1.00 67.62 101 PRO A CA 1
ATOM 754 C C . PRO A 1 101 ? 24.315 5.744 40.396 1.00 67.62 101 PRO A C 1
ATOM 756 O O . PRO A 1 101 ? 24.553 6.428 41.391 1.00 67.62 101 PRO A O 1
ATOM 759 N N . SER A 1 102 ? 23.886 4.477 40.490 1.00 67.50 102 SER A N 1
ATOM 760 C CA . SER A 1 102 ? 23.690 3.738 41.748 1.00 67.50 102 SER A CA 1
ATOM 761 C C . SER A 1 102 ? 24.983 3.523 42.545 1.00 67.50 102 SER A C 1
ATOM 763 O O . SER A 1 102 ? 24.925 3.223 43.736 1.00 67.50 102 SER A O 1
ATOM 765 N N . SER A 1 103 ? 26.145 3.712 41.907 1.00 66.62 103 SER A N 1
ATOM 766 C CA . SER A 1 103 ? 27.486 3.446 42.439 1.00 66.62 103 SER A CA 1
ATOM 767 C C . SER A 1 103 ? 27.779 1.975 42.771 1.00 66.62 103 SER A C 1
ATOM 769 O O . SER A 1 103 ? 28.836 1.689 43.327 1.00 66.62 103 SER A O 1
ATOM 771 N N . ASP A 1 104 ? 26.892 1.045 42.402 1.00 74.50 104 ASP A N 1
ATOM 772 C CA . ASP A 1 104 ? 27.183 -0.391 42.392 1.00 74.50 104 ASP A CA 1
ATOM 773 C C . ASP A 1 104 ? 27.911 -0.734 41.090 1.00 74.50 104 ASP A C 1
ATOM 775 O O . ASP A 1 104 ? 27.349 -0.591 40.010 1.00 74.50 104 ASP A O 1
ATOM 779 N N . VAL A 1 105 ? 29.173 -1.148 41.185 1.00 71.12 105 VAL A N 1
ATOM 780 C CA . VAL A 1 105 ? 30.016 -1.464 40.021 1.00 71.12 105 VAL A CA 1
ATOM 781 C C . VAL A 1 105 ? 29.926 -2.931 39.594 1.00 71.12 105 VAL A C 1
ATOM 783 O O . VAL A 1 105 ? 30.690 -3.361 38.733 1.00 71.12 105 VAL A O 1
ATOM 786 N N . SER A 1 106 ? 29.038 -3.723 40.203 1.00 68.56 106 SER A N 1
ATOM 787 C CA . SER A 1 106 ? 28.847 -5.116 39.806 1.00 68.56 106 SER A CA 1
ATOM 788 C C . SER A 1 106 ? 28.290 -5.223 38.383 1.00 68.56 106 SER A C 1
ATOM 790 O O . SER A 1 106 ? 27.418 -4.461 37.967 1.00 68.56 106 SER A O 1
ATOM 792 N N . MET A 1 107 ? 28.832 -6.180 37.626 1.00 71.12 107 MET A N 1
ATOM 793 C CA . MET A 1 107 ? 28.392 -6.478 36.266 1.00 71.12 107 MET A CA 1
ATOM 794 C C . MET A 1 107 ? 26.939 -6.959 36.283 1.00 71.12 107 MET A C 1
ATOM 796 O O . MET A 1 107 ? 26.627 -7.987 36.890 1.00 71.12 107 MET A O 1
ATOM 800 N N . SER A 1 108 ? 26.058 -6.245 35.585 1.00 66.00 108 SER A N 1
ATOM 801 C CA . SER A 1 108 ? 24.710 -6.730 35.306 1.00 66.00 108 SER A CA 1
ATOM 802 C C . SER A 1 108 ? 24.735 -7.756 34.167 1.00 66.00 108 SER A C 1
ATOM 804 O O . SER A 1 108 ? 25.655 -7.795 33.348 1.00 66.00 108 SER A O 1
ATOM 806 N N . ARG A 1 109 ? 23.677 -8.568 34.046 1.00 58.38 109 ARG A N 1
ATOM 807 C CA . ARG A 1 109 ? 23.514 -9.470 32.886 1.00 58.38 109 ARG A CA 1
ATOM 808 C C . ARG A 1 109 ? 23.505 -8.706 31.552 1.00 58.38 109 ARG A C 1
ATOM 810 O O . ARG A 1 109 ? 23.906 -9.250 30.527 1.00 58.38 109 ARG A O 1
ATOM 817 N N . GLN A 1 110 ? 23.066 -7.447 31.562 1.00 59.91 110 GLN A N 1
ATOM 818 C CA . GLN A 1 110 ? 23.064 -6.586 30.382 1.00 59.91 110 GLN A CA 1
ATOM 819 C C . GLN A 1 110 ? 24.490 -6.188 29.976 1.00 59.91 110 GLN A C 1
ATOM 821 O O . GLN A 1 110 ? 24.824 -6.268 28.794 1.00 59.91 110 GLN A O 1
ATOM 826 N N . ASP A 1 111 ? 25.349 -5.857 30.942 1.00 70.38 111 ASP A N 1
ATOM 827 C CA . ASP A 1 111 ? 26.756 -5.513 30.697 1.00 70.38 111 ASP A CA 1
ATOM 828 C C . ASP A 1 111 ? 27.531 -6.701 30.121 1.00 70.38 111 ASP A C 1
ATOM 830 O O . ASP A 1 111 ? 28.315 -6.547 29.182 1.00 70.38 111 ASP A O 1
ATOM 834 N N . GLU A 1 112 ? 27.266 -7.907 30.629 1.00 70.75 112 GLU A N 1
ATOM 835 C CA . GLU A 1 112 ? 27.864 -9.146 30.127 1.00 70.75 112 GLU A CA 1
ATOM 836 C C . GLU A 1 112 ? 27.508 -9.391 28.651 1.00 70.75 112 GLU A C 1
ATOM 838 O O . GLU A 1 112 ? 28.381 -9.648 27.817 1.00 70.75 112 GLU A O 1
ATOM 843 N N . ASN A 1 113 ? 26.227 -9.249 28.303 1.00 63.03 113 ASN A N 1
ATOM 844 C CA . ASN A 1 113 ? 25.733 -9.482 26.946 1.00 63.03 113 ASN A CA 1
ATOM 845 C C . ASN A 1 113 ? 26.242 -8.436 25.948 1.00 63.03 113 ASN A C 1
ATOM 847 O O . ASN A 1 113 ? 26.674 -8.792 24.849 1.00 63.03 113 ASN A O 1
ATOM 851 N N . VAL A 1 114 ? 26.263 -7.161 26.345 1.00 71.31 114 VAL A N 1
ATOM 852 C CA . VAL A 1 114 ? 26.859 -6.076 25.550 1.00 71.31 114 VAL A CA 1
ATOM 853 C C . VAL A 1 114 ? 28.335 -6.366 25.289 1.00 71.31 114 VAL A C 1
ATOM 855 O O . VAL A 1 114 ? 28.795 -6.226 24.157 1.00 71.31 114 VAL A O 1
ATOM 858 N N . THR A 1 115 ? 29.069 -6.843 26.296 1.00 78.62 115 THR A N 1
ATOM 859 C CA . THR A 1 115 ? 30.488 -7.200 26.150 1.00 78.62 115 THR A CA 1
ATOM 860 C C . THR A 1 115 ? 30.687 -8.316 25.131 1.00 78.62 115 THR A C 1
ATOM 862 O O . THR A 1 115 ? 31.512 -8.176 24.232 1.00 78.62 115 THR A O 1
ATOM 865 N N . LYS A 1 116 ? 29.905 -9.400 25.209 1.00 72.31 116 LYS A N 1
ATOM 866 C CA . LYS A 1 116 ? 29.996 -10.531 24.265 1.00 72.31 116 LYS A CA 1
ATOM 867 C C . LYS A 1 116 ? 29.719 -10.102 22.822 1.00 72.31 116 LYS A C 1
ATOM 869 O O . LYS A 1 116 ? 30.455 -10.474 21.909 1.00 72.31 116 LYS A O 1
ATOM 874 N N . GLN A 1 117 ? 28.690 -9.280 22.614 1.00 71.56 117 GLN A N 1
ATOM 875 C CA . GLN A 1 117 ? 28.358 -8.738 21.293 1.00 71.56 117 GLN A CA 1
ATOM 876 C C . GLN A 1 117 ? 29.457 -7.816 20.757 1.00 71.56 117 GLN A C 1
ATOM 878 O O . GLN A 1 117 ? 29.827 -7.910 19.586 1.00 71.56 117 GLN A O 1
ATOM 883 N N . LEU A 1 118 ? 30.012 -6.962 21.620 1.00 79.44 118 LEU A N 1
ATOM 884 C CA . LEU A 1 118 ? 31.103 -6.058 21.276 1.00 79.44 118 LEU A CA 1
ATOM 885 C C . LEU A 1 118 ? 32.356 -6.836 20.852 1.00 79.44 118 LEU A C 1
ATOM 887 O O . LEU A 1 118 ? 32.955 -6.513 19.828 1.00 79.44 118 LEU A O 1
ATOM 891 N N . MET A 1 119 ? 32.716 -7.887 21.593 1.00 80.38 119 MET A N 1
ATOM 892 C CA . MET A 1 119 ? 33.848 -8.764 21.279 1.00 80.38 119 MET A CA 1
ATOM 893 C C . MET A 1 119 ? 33.686 -9.454 19.920 1.00 80.38 119 MET A C 1
ATOM 895 O O . MET A 1 119 ? 34.613 -9.439 19.108 1.00 80.38 119 MET A O 1
ATOM 899 N N . TYR A 1 120 ? 32.497 -9.999 19.643 1.00 72.25 120 TYR A N 1
ATOM 900 C CA . TYR A 1 120 ? 32.195 -10.658 18.371 1.00 72.25 120 TYR A CA 1
ATOM 901 C C . TYR A 1 120 ? 32.262 -9.685 17.184 1.00 72.25 120 TYR A C 1
ATOM 903 O O . TYR A 1 120 ? 32.944 -9.945 16.190 1.00 72.25 120 TYR A O 1
ATOM 911 N N . ALA A 1 121 ? 31.612 -8.525 17.303 1.00 77.06 121 ALA A N 1
ATOM 912 C CA . ALA A 1 121 ? 31.626 -7.501 16.264 1.00 77.06 121 ALA A CA 1
ATOM 913 C C . ALA A 1 121 ? 33.035 -6.927 16.037 1.00 77.06 121 ALA A C 1
ATOM 915 O O . ALA A 1 121 ? 33.449 -6.747 14.893 1.00 77.06 121 ALA A O 1
ATOM 916 N N . GLY A 1 122 ? 33.811 -6.708 17.102 1.00 79.25 122 GLY A N 1
ATOM 917 C CA . GLY A 1 122 ? 35.192 -6.235 17.002 1.00 79.25 122 GLY A CA 1
ATOM 918 C C . GLY A 1 122 ? 36.088 -7.189 16.215 1.00 79.25 122 GLY A C 1
ATOM 919 O O . GLY A 1 122 ? 36.890 -6.743 15.393 1.00 79.25 122 GLY A O 1
ATOM 920 N N . GLN A 1 123 ? 35.899 -8.501 16.384 1.00 77.94 123 GLN A N 1
ATOM 921 C CA . GLN A 1 123 ? 36.635 -9.504 15.618 1.00 77.94 123 GLN A CA 1
ATOM 922 C C . GLN A 1 123 ? 36.300 -9.473 14.124 1.00 77.94 123 GLN A C 1
ATOM 924 O O . GLN A 1 123 ? 37.217 -9.527 13.307 1.00 77.94 123 GLN A O 1
ATOM 929 N N . ILE A 1 124 ? 35.019 -9.346 13.763 1.00 75.69 124 ILE A N 1
ATOM 930 C CA . ILE A 1 124 ? 34.590 -9.230 12.358 1.00 75.69 124 ILE A CA 1
ATOM 931 C C . ILE A 1 124 ? 35.171 -7.964 11.723 1.00 75.69 124 ILE A C 1
ATOM 933 O O . ILE A 1 124 ? 35.675 -7.992 10.603 1.00 75.69 124 ILE A O 1
ATOM 937 N N . MET A 1 125 ? 35.126 -6.852 12.457 1.00 77.69 125 MET A N 1
ATOM 938 C CA . MET A 1 125 ? 35.553 -5.541 11.970 1.00 77.69 125 MET A CA 1
ATOM 939 C C . MET A 1 125 ? 37.076 -5.350 11.986 1.00 77.69 125 MET A C 1
ATOM 941 O O . MET A 1 125 ? 37.569 -4.345 11.478 1.00 77.69 125 MET A O 1
ATOM 945 N N . GLY A 1 126 ? 37.828 -6.279 12.584 1.00 81.00 126 GLY A N 1
ATOM 946 C CA . GLY A 1 126 ? 39.274 -6.150 12.766 1.00 81.00 126 GLY A CA 1
ATOM 947 C C . GLY A 1 126 ? 39.678 -5.027 13.730 1.00 81.00 126 GLY A C 1
ATOM 948 O O . GLY A 1 126 ? 40.790 -4.514 13.631 1.00 81.00 126 GLY A O 1
ATOM 949 N N . ILE A 1 127 ? 38.791 -4.636 14.652 1.00 88.75 127 ILE A N 1
ATOM 950 C CA . ILE A 1 127 ? 39.018 -3.585 15.653 1.00 88.75 127 ILE A CA 1
ATOM 951 C C . ILE A 1 127 ? 39.001 -4.239 17.035 1.00 88.75 127 ILE A C 1
ATOM 953 O O . ILE A 1 127 ? 37.963 -4.707 17.502 1.00 88.75 127 ILE A O 1
ATOM 957 N N . ALA A 1 128 ? 40.155 -4.281 17.703 1.00 85.62 128 ALA A N 1
ATOM 958 C CA . ALA A 1 128 ? 40.285 -5.003 18.966 1.00 85.62 128 ALA A CA 1
ATOM 959 C C . ALA A 1 128 ? 39.529 -4.306 20.107 1.00 85.62 128 ALA A C 1
ATOM 961 O O . ALA A 1 128 ? 39.665 -3.102 20.310 1.00 85.62 128 ALA A O 1
ATOM 962 N N . VAL A 1 129 ? 38.781 -5.068 20.899 1.00 89.75 129 VAL A N 1
ATOM 963 C CA . VAL A 1 129 ? 38.087 -4.561 22.088 1.00 89.75 129 VAL A CA 1
ATOM 964 C C . VAL A 1 129 ? 38.973 -4.808 23.304 1.00 89.75 129 VAL A C 1
ATOM 966 O O . VAL A 1 129 ? 39.222 -5.951 23.694 1.00 89.75 129 VAL A O 1
ATOM 969 N N . LEU A 1 130 ? 39.514 -3.735 23.878 1.00 86.31 130 LEU A N 1
ATOM 970 C CA . LEU A 1 130 ? 40.500 -3.835 24.949 1.00 86.31 130 LEU A CA 1
ATOM 971 C C . LEU A 1 130 ? 39.869 -4.076 26.308 1.00 86.31 130 LEU A C 1
ATOM 973 O O . LEU A 1 130 ? 40.459 -4.803 27.081 1.00 86.31 130 LEU A O 1
ATOM 977 N N . ASP A 1 131 ? 38.713 -3.523 26.630 1.00 87.38 131 ASP A N 1
ATOM 978 C CA . ASP A 1 131 ? 38.033 -3.803 27.898 1.00 87.38 131 ASP A CA 1
ATOM 979 C C . ASP A 1 131 ? 36.618 -3.226 27.859 1.00 87.38 131 ASP A C 1
ATOM 981 O O . ASP A 1 131 ? 36.289 -2.403 26.995 1.00 87.38 131 ASP A O 1
ATOM 985 N N . HIS A 1 132 ? 35.829 -3.623 28.847 1.00 89.31 132 HIS A N 1
ATOM 986 C CA . HIS A 1 132 ? 34.589 -2.969 29.217 1.00 89.31 132 HIS A CA 1
ATOM 987 C C . HIS A 1 132 ? 34.675 -2.593 30.700 1.00 89.31 132 HIS A C 1
ATOM 989 O O . HIS A 1 132 ? 34.866 -3.458 31.555 1.00 89.31 132 HIS A O 1
ATOM 995 N N . ILE A 1 133 ? 34.617 -1.295 30.997 1.00 86.19 133 ILE A N 1
ATOM 996 C CA . ILE A 1 133 ? 34.830 -0.761 32.345 1.00 86.19 133 ILE A CA 1
ATOM 997 C C . ILE A 1 133 ? 33.554 -0.104 32.860 1.00 86.19 133 ILE A C 1
ATOM 999 O O . ILE A 1 133 ? 33.097 0.895 32.307 1.00 86.19 133 ILE A O 1
ATOM 1003 N N . ILE A 1 134 ? 33.052 -0.607 33.984 1.00 84.50 134 ILE A N 1
ATOM 1004 C CA . ILE A 1 134 ? 31.944 0.000 34.725 1.00 84.50 134 ILE A CA 1
ATOM 1005 C C . ILE A 1 134 ? 32.521 0.978 35.750 1.00 84.50 134 ILE A C 1
ATOM 1007 O O . ILE A 1 134 ? 33.441 0.622 36.490 1.00 84.50 134 ILE A O 1
ATOM 1011 N N . VAL A 1 135 ? 32.000 2.204 35.806 1.00 78.88 135 VAL A N 1
ATOM 1012 C CA . VAL A 1 135 ? 32.434 3.261 36.734 1.00 78.88 135 VAL A CA 1
ATOM 1013 C C . VAL A 1 135 ? 31.327 3.571 37.745 1.00 78.88 135 VAL A C 1
ATOM 1015 O O . VAL A 1 135 ? 30.201 3.901 37.383 1.00 78.88 135 VAL A O 1
ATOM 1018 N N . GLY A 1 136 ? 31.635 3.507 39.036 1.00 72.19 136 GLY A N 1
ATOM 1019 C CA . GLY A 1 136 ? 30.706 3.867 40.104 1.00 72.19 136 GLY A CA 1
ATOM 1020 C C . GLY A 1 136 ? 30.536 5.382 40.173 1.00 72.19 136 GLY A C 1
ATOM 1021 O O . GLY A 1 136 ? 31.501 6.094 40.457 1.00 72.19 136 GLY A O 1
ATOM 1022 N N . GLY A 1 137 ? 29.315 5.872 39.929 1.00 62.19 137 GLY A N 1
ATOM 1023 C CA . GLY A 1 137 ? 29.028 7.296 39.725 1.00 62.19 137 GLY A CA 1
ATOM 1024 C C . GLY A 1 137 ? 29.571 8.224 40.817 1.00 62.19 137 GLY A C 1
ATOM 1025 O O . GLY A 1 137 ? 30.236 9.200 40.500 1.00 62.19 137 GLY A O 1
ATOM 1026 N N . MET A 1 138 ? 29.356 7.921 42.104 1.00 57.50 138 MET A N 1
ATOM 1027 C CA . MET A 1 138 ? 29.793 8.795 43.210 1.00 57.50 138 MET A CA 1
ATOM 1028 C C . MET A 1 138 ? 31.063 8.319 43.929 1.00 57.50 138 MET A C 1
ATOM 1030 O O . MET A 1 138 ? 31.655 9.081 44.696 1.00 57.50 138 MET A O 1
ATOM 1034 N N . THR A 1 139 ? 31.469 7.063 43.730 1.00 60.78 139 THR A N 1
ATOM 1035 C CA . THR A 1 139 ? 32.595 6.441 44.448 1.00 60.78 139 THR A CA 1
ATOM 1036 C C . THR A 1 139 ? 33.902 6.510 43.664 1.00 60.78 139 THR A C 1
ATOM 1038 O O . THR A 1 139 ? 34.970 6.441 44.271 1.00 60.78 139 THR A O 1
ATOM 1041 N N . GLY A 1 140 ? 33.836 6.656 42.333 1.00 57.25 140 GLY A N 1
ATOM 1042 C CA . GLY A 1 140 ? 35.002 6.555 41.451 1.00 57.25 140 GLY A CA 1
ATOM 1043 C C . GLY A 1 140 ? 35.610 5.147 41.412 1.00 57.25 140 GLY A C 1
ATOM 1044 O O . GLY A 1 140 ? 36.698 4.961 40.866 1.00 57.25 140 GLY A O 1
ATOM 1045 N N . GLU A 1 141 ? 34.933 4.160 42.007 1.00 68.50 141 GLU A N 1
ATOM 1046 C CA . GLU A 1 141 ? 35.311 2.753 41.921 1.00 68.50 141 GLU A CA 1
ATOM 1047 C C . GLU A 1 141 ? 35.077 2.248 40.497 1.00 68.50 141 GLU A C 1
ATOM 1049 O O . GLU A 1 141 ? 34.215 2.751 39.778 1.00 68.50 141 GLU A O 1
ATOM 1054 N N . CYS A 1 142 ? 35.867 1.270 40.066 1.00 72.06 142 CYS A N 1
ATOM 1055 C CA . CYS A 1 142 ? 35.791 0.742 38.712 1.00 72.06 142 CYS A CA 1
ATOM 1056 C C . CYS A 1 142 ? 35.780 -0.781 38.714 1.00 72.06 142 CYS A C 1
ATOM 1058 O O . CYS A 1 142 ? 36.411 -1.419 39.559 1.00 72.06 142 CYS A O 1
ATOM 1060 N N . TYR A 1 143 ? 35.084 -1.351 37.738 1.00 79.31 143 TYR A N 1
ATOM 1061 C CA . TYR A 1 143 ? 35.014 -2.786 37.525 1.00 79.31 143 TYR A CA 1
ATOM 1062 C C . TYR A 1 143 ? 35.367 -3.098 36.071 1.00 79.31 143 TYR A C 1
ATOM 1064 O O . TYR A 1 143 ? 34.605 -2.814 35.151 1.00 79.31 143 TYR A O 1
ATOM 1072 N N . SER A 1 144 ? 36.575 -3.631 35.871 1.00 83.25 144 SER A N 1
ATOM 1073 C CA . SER A 1 144 ? 37.072 -4.097 34.570 1.00 83.25 144 SER A CA 1
ATOM 1074 C C . SER A 1 144 ? 36.583 -5.512 34.319 1.00 83.25 144 SER A C 1
ATOM 1076 O O . SER A 1 144 ? 36.910 -6.428 35.085 1.00 83.25 144 SER A O 1
ATOM 1078 N N . LEU A 1 145 ? 35.832 -5.694 33.236 1.00 83.06 145 LEU A N 1
ATOM 1079 C CA . LEU A 1 145 ? 35.321 -7.003 32.859 1.00 83.06 145 LEU A CA 1
ATOM 1080 C C . LEU A 1 145 ? 36.449 -7.907 32.364 1.00 83.06 145 LEU A C 1
ATOM 1082 O O . LEU A 1 145 ? 36.444 -9.080 32.713 1.00 83.06 145 LEU A O 1
ATOM 1086 N N . ARG A 1 146 ? 37.475 -7.394 31.669 1.00 82.38 146 ARG A N 1
ATOM 1087 C CA . ARG A 1 146 ? 38.645 -8.206 31.284 1.00 82.38 146 ARG A CA 1
ATOM 1088 C C . ARG A 1 146 ? 39.382 -8.773 32.493 1.00 82.38 146 ARG A C 1
ATOM 1090 O O . ARG A 1 146 ? 39.892 -9.886 32.430 1.00 82.38 146 ARG A O 1
ATOM 1097 N N . SER A 1 147 ? 39.483 -8.007 33.577 1.00 79.19 147 SER A N 1
ATOM 1098 C CA . SER A 1 147 ? 40.217 -8.446 34.770 1.00 79.19 147 SER A CA 1
ATOM 1099 C C . SER A 1 147 ? 39.472 -9.535 35.544 1.00 79.19 147 SER A C 1
ATOM 1101 O O . SER A 1 147 ? 40.111 -10.396 36.144 1.00 79.19 147 SER A O 1
ATOM 1103 N N . HIS A 1 148 ? 38.138 -9.489 35.538 1.00 78.06 148 HIS A N 1
ATOM 1104 C CA . HIS A 1 148 ? 37.287 -10.425 36.276 1.00 78.06 148 HIS A CA 1
ATOM 1105 C C . HIS A 1 148 ? 36.835 -11.629 35.437 1.00 78.06 148 HIS A C 1
ATOM 1107 O O . HIS A 1 148 ? 36.629 -12.695 36.008 1.00 78.06 148 HIS A O 1
ATOM 1113 N N . TYR A 1 149 ? 36.747 -11.463 34.114 1.00 77.00 149 TYR A N 1
ATOM 1114 C CA . TYR A 1 149 ? 36.306 -12.462 33.135 1.00 77.00 149 TYR A CA 1
ATOM 1115 C C . TYR A 1 149 ? 37.260 -12.502 31.920 1.00 77.00 149 TYR A C 1
ATOM 1117 O O . TYR A 1 149 ? 36.864 -12.165 30.797 1.00 77.00 149 TYR A O 1
ATOM 1125 N N . PRO A 1 150 ? 38.553 -12.841 32.109 1.00 72.81 150 PRO A N 1
ATOM 1126 C CA . PRO A 1 150 ? 39.556 -12.826 31.039 1.00 72.81 150 PRO A CA 1
ATOM 1127 C C . PRO A 1 150 ? 39.203 -13.739 29.855 1.00 72.81 150 PRO A C 1
ATOM 1129 O O . PRO A 1 150 ? 39.565 -13.430 28.719 1.00 72.81 150 PRO A O 1
ATOM 1132 N N . GLU A 1 151 ? 38.453 -14.812 30.101 1.00 70.38 151 GLU A N 1
ATOM 1133 C CA . GLU A 1 151 ? 37.947 -15.753 29.102 1.00 70.38 151 GLU A CA 1
ATOM 1134 C C . GLU A 1 151 ? 37.046 -15.094 28.047 1.00 70.38 151 GLU A C 1
ATOM 1136 O O . GLU A 1 151 ? 37.091 -15.481 26.880 1.00 70.38 151 GLU A O 1
ATOM 1141 N N . LEU A 1 152 ? 36.295 -14.043 28.407 1.00 68.50 152 LEU A N 1
ATOM 1142 C CA . LEU A 1 152 ? 35.453 -13.300 27.460 1.00 68.50 152 LEU A CA 1
ATOM 1143 C C . LEU A 1 152 ? 36.272 -12.502 26.438 1.00 68.50 152 LEU A C 1
ATOM 1145 O O . LEU A 1 152 ? 35.718 -12.073 25.425 1.00 68.50 152 LEU A O 1
ATOM 1149 N N . PHE A 1 153 ? 37.568 -12.299 26.695 1.00 77.19 153 PHE A N 1
ATOM 1150 C CA . PHE A 1 153 ? 38.464 -11.462 25.899 1.00 77.19 153 PHE A CA 1
ATOM 1151 C C . PHE A 1 153 ? 39.582 -12.254 25.195 1.00 77.19 153 PHE A C 1
ATOM 1153 O O . PHE A 1 153 ? 40.520 -11.647 24.664 1.00 77.19 153 PHE A O 1
ATOM 1160 N N . GLU A 1 154 ? 39.502 -13.589 25.168 1.00 70.38 154 GLU A N 1
ATOM 1161 C CA . GLU A 1 154 ? 40.457 -14.436 24.446 1.00 70.38 154 GLU A CA 1
ATOM 1162 C C . GLU A 1 154 ? 40.175 -14.470 22.925 1.00 70.38 154 GLU A C 1
ATOM 1164 O O . GLU A 1 154 ? 39.050 -14.769 22.515 1.00 70.38 154 GLU A O 1
ATOM 1169 N N . PRO A 1 155 ? 41.182 -14.240 22.053 1.00 55.19 155 PRO A N 1
ATOM 1170 C CA . PRO A 1 155 ? 40.991 -14.227 20.594 1.00 55.19 155 PRO A CA 1
ATOM 1171 C C . PRO A 1 155 ? 40.460 -15.548 20.004 1.00 55.19 155 PRO A C 1
ATOM 1173 O O . PRO A 1 155 ? 39.687 -15.546 19.046 1.00 55.19 155 PRO A O 1
ATOM 1176 N N . ASP A 1 156 ? 40.846 -16.684 20.592 1.00 55.34 156 ASP A N 1
ATOM 1177 C CA . ASP A 1 156 ? 40.497 -18.025 20.100 1.00 55.34 156 ASP A CA 1
ATOM 1178 C C . ASP A 1 156 ? 39.100 -18.500 20.544 1.00 55.34 156 ASP A C 1
ATOM 1180 O O . ASP A 1 156 ? 38.609 -19.526 20.056 1.00 55.34 156 ASP A O 1
ATOM 1184 N N . TYR A 1 157 ? 38.449 -17.777 21.464 1.00 56.22 157 TYR A N 1
ATOM 1185 C CA . TYR A 1 157 ? 37.108 -18.102 21.961 1.00 56.22 157 TYR A CA 1
ATOM 1186 C C . TYR A 1 157 ? 36.052 -17.926 20.859 1.00 56.22 157 TYR A C 1
ATOM 1188 O O . TYR A 1 157 ? 35.281 -18.839 20.566 1.00 56.22 157 TYR A O 1
ATOM 1196 N N . TYR A 1 158 ? 36.083 -16.793 20.160 1.00 55.88 158 TYR A N 1
ATOM 1197 C CA . TYR A 1 158 ? 35.148 -16.484 19.075 1.00 55.88 158 TYR A CA 1
ATOM 1198 C C . TYR A 1 158 ? 35.647 -16.982 17.704 1.00 55.88 158 TYR A C 1
ATOM 1200 O O . TYR A 1 158 ? 34.839 -17.306 16.834 1.00 55.88 158 TYR A O 1
ATOM 1208 N N . GLY A 1 159 ? 36.968 -17.141 17.515 1.00 50.06 159 GLY A N 1
ATOM 1209 C CA . GLY A 1 159 ? 37.554 -17.696 16.286 1.00 50.06 159 GLY A CA 1
ATOM 1210 C C . GLY A 1 159 ? 37.157 -19.150 15.999 1.00 50.06 159 GLY A C 1
ATOM 1211 O O . GLY A 1 159 ? 36.844 -19.489 14.859 1.00 50.06 159 GLY A O 1
ATOM 1212 N N . ARG A 1 160 ? 37.081 -20.008 17.028 1.00 48.50 160 ARG A N 1
ATOM 1213 C CA . ARG A 1 160 ? 36.615 -21.402 16.874 1.00 48.50 160 ARG A CA 1
ATOM 1214 C C . ARG A 1 160 ? 35.126 -21.495 16.525 1.00 48.50 160 ARG A C 1
ATOM 1216 O O . ARG A 1 160 ? 34.743 -22.381 15.768 1.00 48.50 160 ARG A O 1
ATOM 1223 N N . LYS A 1 161 ? 34.320 -20.545 17.012 1.00 43.00 161 LYS A N 1
ATOM 1224 C CA . LYS A 1 161 ? 32.889 -20.429 16.700 1.00 43.00 161 LYS A CA 1
ATOM 1225 C C . LYS A 1 161 ? 32.655 -19.951 15.261 1.00 43.00 161 LYS A C 1
ATOM 1227 O O . LYS A 1 161 ? 31.779 -20.471 14.588 1.00 43.00 161 LYS A O 1
ATOM 1232 N N . LEU A 1 162 ? 33.489 -19.042 14.743 1.00 43.16 162 LEU A N 1
ATOM 1233 C CA . LEU A 1 162 ? 33.478 -18.630 13.328 1.00 43.16 162 LEU A CA 1
ATOM 1234 C C . LEU A 1 162 ? 33.843 -19.779 12.369 1.00 43.16 162 LEU A C 1
ATOM 1236 O O . LEU A 1 162 ? 33.284 -19.866 11.278 1.00 43.16 162 LEU A O 1
ATOM 1240 N N . GLN A 1 163 ? 34.731 -20.688 12.785 1.00 41.03 163 GLN A N 1
ATOM 1241 C CA . GLN A 1 163 ? 35.086 -21.868 11.992 1.00 41.03 163 GLN A CA 1
ATOM 1242 C C . GLN A 1 163 ? 33.949 -22.906 11.956 1.00 41.03 163 GLN A C 1
ATOM 1244 O O . GLN A 1 163 ? 33.625 -23.405 10.884 1.00 41.03 163 GLN A O 1
ATOM 1249 N N . SER A 1 164 ? 33.281 -23.179 13.088 1.00 40.69 164 SER A N 1
ATOM 1250 C CA . SER A 1 164 ? 32.106 -24.072 13.110 1.00 40.69 164 SER A CA 1
ATOM 1251 C C . SER A 1 164 ? 30.911 -23.494 12.341 1.00 40.69 164 SER A C 1
ATOM 1253 O O . SER A 1 164 ? 30.122 -24.233 11.765 1.00 40.69 164 SER A O 1
ATOM 1255 N N . VAL A 1 165 ? 30.811 -22.167 12.293 1.00 39.19 165 VAL A N 1
ATOM 1256 C CA . VAL A 1 165 ? 29.843 -21.390 11.506 1.00 39.19 165 VAL A CA 1
ATOM 1257 C C . VAL A 1 165 ? 30.087 -21.488 10.002 1.00 39.19 165 VAL A C 1
ATOM 1259 O O . VAL A 1 165 ? 29.143 -21.663 9.233 1.00 39.19 165 VAL A O 1
ATOM 1262 N N . HIS A 1 166 ? 31.350 -21.396 9.584 1.00 39.00 166 HIS A N 1
ATOM 1263 C CA . HIS A 1 166 ? 31.746 -21.564 8.189 1.00 39.00 166 HIS A CA 1
ATOM 1264 C C . HIS A 1 166 ? 31.393 -22.972 7.680 1.00 39.00 166 HIS A C 1
ATOM 1266 O O . HIS A 1 166 ? 30.980 -23.135 6.534 1.00 39.00 166 HIS A O 1
ATOM 1272 N N . ASP A 1 167 ? 31.494 -23.975 8.555 1.00 37.62 167 ASP A N 1
ATOM 1273 C CA . ASP A 1 167 ? 31.250 -25.377 8.213 1.00 37.62 167 ASP A CA 1
ATOM 1274 C C . ASP A 1 167 ? 29.758 -25.786 8.299 1.00 37.62 167 ASP A C 1
ATOM 1276 O O . ASP A 1 167 ? 29.354 -26.738 7.630 1.00 37.62 167 ASP A O 1
ATOM 1280 N N . ALA A 1 168 ? 28.922 -25.071 9.068 1.00 36.59 168 ALA A N 1
ATOM 1281 C CA . ALA A 1 168 ? 27.499 -25.394 9.276 1.00 36.59 168 ALA A CA 1
ATOM 1282 C C . ALA A 1 168 ? 26.516 -24.698 8.306 1.00 36.59 168 ALA A C 1
ATOM 1284 O O . ALA A 1 168 ? 25.344 -25.072 8.246 1.00 36.59 168 ALA A O 1
ATOM 1285 N N . GLY A 1 169 ? 26.968 -23.724 7.510 1.00 34.94 169 GLY A N 1
ATOM 1286 C CA . GLY A 1 169 ? 26.103 -22.954 6.610 1.00 34.94 169 GLY A CA 1
ATOM 1287 C C . GLY A 1 169 ? 25.214 -21.929 7.338 1.00 34.94 169 GLY A C 1
ATOM 1288 O O . GLY A 1 169 ? 24.882 -22.072 8.513 1.00 34.94 169 GLY A O 1
ATOM 1289 N N . ALA A 1 170 ? 24.827 -20.868 6.620 1.00 34.81 170 ALA A N 1
ATOM 1290 C CA . ALA A 1 170 ? 24.240 -19.634 7.164 1.00 34.81 170 ALA A CA 1
ATOM 1291 C C . ALA A 1 170 ? 22.987 -19.801 8.061 1.00 34.81 170 ALA A C 1
ATOM 1293 O O . ALA A 1 170 ? 22.737 -18.947 8.905 1.00 34.81 170 ALA A O 1
ATOM 1294 N N . ALA A 1 171 ? 22.233 -20.900 7.942 1.00 36.34 171 ALA A N 1
ATOM 1295 C CA . ALA A 1 171 ? 20.980 -21.112 8.676 1.00 36.34 171 ALA A CA 1
ATOM 1296 C C . ALA A 1 171 ? 21.159 -21.501 10.163 1.00 36.34 171 ALA A C 1
ATOM 1298 O O . ALA A 1 171 ? 20.332 -21.136 10.996 1.00 36.34 171 ALA A O 1
ATOM 1299 N N . CYS A 1 172 ? 22.236 -22.211 10.532 1.00 36.28 172 CYS A N 1
ATOM 1300 C CA . CYS A 1 172 ? 22.442 -22.675 11.918 1.00 36.28 172 CYS A CA 1
ATOM 1301 C C . CYS A 1 172 ? 22.736 -21.517 12.892 1.00 36.28 172 CYS A C 1
ATOM 1303 O O . CYS A 1 172 ? 22.356 -21.560 14.060 1.00 36.28 172 CYS A O 1
ATOM 1305 N N . LEU A 1 173 ? 23.380 -20.461 12.392 1.00 40.16 173 LEU A N 1
ATOM 1306 C CA . LEU A 1 173 ? 23.778 -19.280 13.160 1.00 40.16 173 LEU A CA 1
ATOM 1307 C C . LEU A 1 173 ? 22.590 -18.374 13.495 1.00 40.16 173 LEU A C 1
ATOM 1309 O O . LEU A 1 173 ? 22.551 -17.783 14.569 1.00 40.16 173 LEU A O 1
ATOM 1313 N N . GLU A 1 174 ? 21.610 -18.283 12.594 1.00 53.25 174 GLU A N 1
ATOM 1314 C CA . GLU A 1 174 ? 20.388 -17.522 12.847 1.00 53.25 174 GLU A CA 1
ATOM 1315 C C . GLU A 1 174 ? 19.558 -18.151 13.966 1.00 53.25 174 GLU A C 1
ATOM 1317 O O . GLU A 1 174 ? 19.096 -17.432 14.847 1.00 53.25 174 GLU A O 1
ATOM 1322 N N . ASN A 1 175 ? 19.418 -19.478 13.987 1.00 56.12 175 ASN A N 1
ATOM 1323 C CA . ASN A 1 175 ? 18.570 -20.164 14.962 1.00 56.12 175 ASN A CA 1
ATOM 1324 C C . ASN A 1 175 ? 19.143 -20.144 16.386 1.00 56.12 175 ASN A C 1
ATOM 1326 O O . ASN A 1 175 ? 18.393 -19.878 17.318 1.00 56.12 175 ASN A O 1
ATOM 1330 N N . GLU A 1 176 ? 20.455 -20.319 16.576 1.00 58.84 176 GLU A N 1
ATOM 1331 C CA . GLU A 1 176 ? 21.073 -20.184 17.908 1.00 58.84 176 GLU A CA 1
ATOM 1332 C C . GLU A 1 176 ? 20.992 -18.747 18.447 1.00 58.84 176 GLU A C 1
ATOM 1334 O O . GLU A 1 176 ? 20.789 -18.532 19.643 1.00 58.84 176 GLU A O 1
ATOM 1339 N N . VAL A 1 177 ? 21.138 -17.743 17.573 1.00 56.06 177 VAL A N 1
ATOM 1340 C CA . VAL A 1 177 ? 21.021 -16.326 17.951 1.00 56.06 177 VAL A CA 1
ATOM 1341 C C . VAL A 1 177 ? 19.572 -15.969 18.289 1.00 56.06 177 VAL A C 1
ATOM 1343 O O . VAL A 1 177 ? 19.337 -15.282 19.283 1.00 56.06 177 VAL A O 1
ATOM 1346 N N . ARG A 1 178 ? 18.606 -16.468 17.508 1.00 64.00 178 ARG A N 1
ATOM 1347 C CA . ARG A 1 178 ? 17.160 -16.330 17.750 1.00 64.00 178 ARG A CA 1
ATOM 1348 C C . ARG A 1 178 ? 16.732 -17.027 19.052 1.00 64.00 178 ARG A C 1
ATOM 1350 O O . ARG A 1 178 ? 16.014 -16.427 19.848 1.00 64.00 178 ARG A O 1
ATOM 1357 N N . GLU A 1 179 ? 17.232 -18.235 19.320 1.00 78.69 179 GLU A N 1
ATOM 1358 C CA . GLU A 1 179 ? 16.966 -18.978 20.560 1.00 78.69 179 GLU A CA 1
ATOM 1359 C C . GLU A 1 179 ? 17.529 -18.244 21.789 1.00 78.69 179 GLU A C 1
ATOM 1361 O O . GLU A 1 179 ? 16.843 -18.074 22.795 1.00 78.69 179 GLU A O 1
ATOM 1366 N N . ASN A 1 180 ? 18.759 -17.729 21.696 1.00 67.69 180 ASN A N 1
ATOM 1367 C CA . ASN A 1 180 ? 19.380 -16.947 22.766 1.00 67.69 180 ASN A CA 1
ATOM 1368 C C . ASN A 1 180 ? 18.610 -15.634 23.028 1.00 67.69 180 ASN A C 1
ATOM 1370 O O . ASN A 1 180 ? 18.359 -15.265 24.174 1.00 67.69 180 ASN A O 1
ATOM 1374 N N . HIS A 1 181 ? 18.156 -14.956 21.972 1.00 66.62 181 HIS A N 1
ATOM 1375 C CA . HIS A 1 181 ? 17.316 -13.764 22.091 1.00 66.62 181 HIS A CA 1
ATOM 1376 C C . HIS A 1 181 ? 16.009 -14.056 22.843 1.00 66.62 181 HIS A C 1
ATOM 1378 O O . HIS A 1 181 ? 15.682 -13.354 23.799 1.00 66.62 181 HIS A O 1
ATOM 1384 N N . LEU A 1 182 ? 15.325 -15.143 22.479 1.00 79.50 182 LEU A N 1
ATOM 1385 C CA . LEU A 1 182 ? 14.077 -15.566 23.107 1.00 79.50 182 LEU A CA 1
ATOM 1386 C C . LEU A 1 182 ? 14.236 -15.897 24.596 1.00 79.50 182 LEU A C 1
ATOM 1388 O O . LEU A 1 182 ? 13.365 -15.548 25.390 1.00 79.50 182 LEU A O 1
ATOM 1392 N N . LEU A 1 183 ? 15.302 -16.600 24.982 1.00 76.19 183 LEU A N 1
ATOM 1393 C CA . LEU A 1 183 ? 15.457 -17.090 26.356 1.00 76.19 183 LEU A CA 1
ATOM 1394 C C . LEU A 1 183 ? 16.000 -16.028 27.323 1.00 76.19 183 LEU A C 1
ATOM 1396 O O . LEU A 1 183 ? 15.713 -16.092 28.516 1.00 76.19 183 LEU A O 1
ATOM 1400 N N . TYR A 1 184 ? 16.767 -15.044 26.839 1.00 61.06 184 TYR A N 1
ATOM 1401 C CA . TYR A 1 184 ? 17.547 -14.167 27.725 1.00 61.06 184 TYR A CA 1
ATOM 1402 C C . TYR A 1 184 ? 17.232 -12.672 27.628 1.00 61.06 184 TYR A C 1
ATOM 1404 O O . TYR A 1 184 ? 17.716 -11.901 28.463 1.00 61.06 184 TYR A O 1
ATOM 1412 N N . GLN A 1 185 ? 16.451 -12.223 26.643 1.00 55.09 185 GLN A N 1
ATOM 1413 C CA . GLN A 1 185 ? 16.143 -10.804 26.491 1.00 55.09 185 GLN A CA 1
ATOM 1414 C C . GLN A 1 185 ? 14.934 -10.391 27.352 1.00 55.09 185 GLN A C 1
ATOM 1416 O O . GLN A 1 185 ? 13.884 -11.030 27.330 1.00 55.09 185 GLN A O 1
ATOM 1421 N N . THR A 1 186 ? 15.076 -9.304 28.118 1.00 50.66 186 THR A N 1
ATOM 1422 C CA . THR A 1 186 ? 14.031 -8.762 29.004 1.00 50.66 186 THR A CA 1
ATOM 1423 C C . THR A 1 186 ? 13.739 -7.293 28.676 1.00 50.66 186 THR A C 1
ATOM 1425 O O . THR A 1 186 ? 14.605 -6.562 28.193 1.00 50.66 186 THR A O 1
ATOM 1428 N N . GLY A 1 187 ? 12.495 -6.852 28.896 1.00 51.69 187 GLY A N 1
ATOM 1429 C CA . GLY A 1 187 ? 12.073 -5.457 28.683 1.00 51.69 187 GLY A CA 1
ATOM 1430 C C . GLY A 1 187 ? 11.628 -5.074 27.260 1.00 51.69 187 GLY A C 1
ATOM 1431 O O . GLY A 1 187 ? 11.428 -3.888 26.997 1.00 51.69 187 GLY A O 1
ATOM 1432 N N . GLN A 1 188 ? 11.449 -6.039 26.351 1.00 53.72 188 GLN A N 1
ATOM 1433 C CA . GLN A 1 188 ? 10.831 -5.836 25.029 1.00 53.72 188 GLN A CA 1
ATOM 1434 C C . GLN A 1 188 ? 9.418 -6.451 24.961 1.00 53.72 188 GLN A C 1
ATOM 1436 O O . GLN A 1 188 ? 8.937 -7.014 25.943 1.00 53.72 188 GLN A O 1
ATOM 1441 N N . LYS A 1 189 ? 8.722 -6.285 23.822 1.00 58.78 189 LYS A N 1
ATOM 1442 C CA . LYS A 1 189 ? 7.420 -6.930 23.550 1.00 58.78 189 LYS A CA 1
ATOM 1443 C C . LYS A 1 189 ? 7.524 -8.439 23.809 1.00 58.78 189 LYS A C 1
ATOM 1445 O O . LYS A 1 189 ? 8.588 -9.003 23.575 1.00 58.78 189 LYS A O 1
ATOM 1450 N N . ALA A 1 190 ? 6.438 -9.066 24.269 1.00 79.31 190 ALA A N 1
ATOM 1451 C CA . ALA A 1 190 ? 6.397 -10.509 24.502 1.00 79.31 190 ALA A CA 1
ATOM 1452 C C . ALA A 1 190 ? 6.862 -11.274 23.247 1.00 79.31 190 ALA A C 1
ATOM 1454 O O . ALA A 1 190 ? 6.647 -10.807 22.134 1.00 79.31 190 ALA A O 1
ATOM 1455 N N . GLN A 1 191 ? 7.531 -12.408 23.416 1.00 87.38 191 GLN A N 1
ATOM 1456 C CA . GLN A 1 191 ? 8.098 -13.250 22.363 1.00 87.38 191 GLN A CA 1
ATOM 1457 C C . GLN A 1 191 ? 7.751 -14.715 22.633 1.00 87.38 191 GLN A C 1
ATOM 1459 O O . GLN A 1 191 ? 7.458 -15.104 23.764 1.00 87.38 191 GLN A O 1
ATOM 1464 N N . TYR A 1 192 ? 7.811 -15.544 21.599 1.00 91.62 192 TYR A N 1
ATOM 1465 C CA . TYR A 1 192 ? 7.648 -16.988 21.719 1.00 91.62 192 TYR A CA 1
ATOM 1466 C C . TYR A 1 192 ? 8.618 -17.723 20.796 1.00 91.62 192 TYR A C 1
ATOM 1468 O O . TYR A 1 192 ? 9.112 -17.153 19.822 1.00 91.62 192 TYR A O 1
ATOM 1476 N N . GLY A 1 193 ? 8.859 -19.002 21.066 1.00 90.94 193 GLY A N 1
ATOM 1477 C CA . GLY A 1 193 ? 9.600 -19.881 20.174 1.00 90.94 193 GLY A CA 1
ATOM 1478 C C . GLY A 1 193 ? 9.089 -21.304 20.155 1.00 90.94 193 GLY A C 1
ATOM 1479 O O . GLY A 1 193 ? 8.454 -21.774 21.097 1.00 90.94 193 GLY A O 1
ATOM 1480 N N . ILE A 1 194 ? 9.365 -21.966 19.039 1.00 93.56 194 ILE A N 1
ATOM 1481 C CA . ILE A 1 194 ? 8.853 -23.284 18.696 1.00 93.56 194 ILE A CA 1
ATOM 1482 C C . ILE A 1 194 ? 9.994 -24.291 18.699 1.00 93.56 194 ILE A C 1
ATOM 1484 O O . ILE A 1 194 ? 11.032 -24.082 18.065 1.00 93.56 194 ILE A O 1
ATOM 1488 N N . TYR A 1 195 ? 9.760 -25.398 19.393 1.00 93.62 195 TYR A N 1
ATOM 1489 C CA . TYR A 1 195 ? 10.688 -26.498 19.579 1.00 93.62 195 TYR A CA 1
ATOM 1490 C C . TYR A 1 195 ? 10.055 -27.801 19.111 1.00 93.62 195 TYR A C 1
ATOM 1492 O O . TYR A 1 195 ? 8.938 -28.128 19.512 1.00 93.62 195 TYR A O 1
ATOM 1500 N N . GLN A 1 196 ? 10.786 -28.564 18.303 1.00 91.75 196 GLN A N 1
ATOM 1501 C CA . GLN A 1 196 ? 10.327 -29.850 17.764 1.00 91.75 196 GLN A CA 1
ATOM 1502 C C . GLN A 1 196 ? 11.370 -30.933 18.001 1.00 91.75 196 GLN A C 1
ATOM 1504 O O . GLN A 1 196 ? 12.565 -30.637 18.082 1.00 91.75 196 GLN A O 1
ATOM 1509 N N . ILE A 1 197 ? 10.929 -32.183 18.130 1.00 88.94 197 ILE A N 1
ATOM 1510 C CA . ILE A 1 197 ? 11.812 -33.307 18.456 1.00 88.94 197 ILE A CA 1
ATOM 1511 C C . ILE A 1 197 ? 12.893 -33.461 17.378 1.00 88.94 197 ILE A C 1
ATOM 1513 O O . ILE A 1 197 ? 12.627 -33.549 16.177 1.00 88.94 197 ILE A O 1
ATOM 1517 N N . ALA A 1 198 ? 14.146 -33.480 17.822 1.00 84.81 198 ALA A N 1
ATOM 1518 C CA . ALA A 1 198 ? 15.301 -33.679 16.971 1.00 84.81 198 ALA A CA 1
ATOM 1519 C C . ALA A 1 198 ? 15.323 -35.121 16.452 1.00 84.81 198 ALA A C 1
ATOM 1521 O O . ALA A 1 198 ? 15.379 -36.078 17.219 1.00 84.81 198 ALA A O 1
ATOM 1522 N N . LYS A 1 199 ? 15.326 -35.282 15.128 1.00 78.12 199 LYS A N 1
ATOM 1523 C CA . LYS A 1 199 ? 15.324 -36.595 14.474 1.00 78.12 199 LYS A CA 1
ATOM 1524 C C . LYS A 1 199 ? 16.501 -37.464 14.942 1.00 78.12 199 LYS A C 1
ATOM 1526 O O . LYS A 1 199 ? 17.657 -37.093 14.736 1.00 78.12 199 LYS A O 1
ATOM 1531 N N . GLY A 1 200 ? 16.214 -38.649 15.480 1.00 76.44 200 GLY A N 1
ATOM 1532 C CA . GLY A 1 200 ? 17.207 -39.577 16.025 1.00 76.44 200 GLY A CA 1
ATOM 1533 C C . GLY A 1 200 ? 17.560 -39.350 17.499 1.00 76.44 200 GLY A C 1
ATOM 1534 O O . GLY A 1 200 ? 18.478 -40.010 17.992 1.00 76.44 200 GLY A O 1
ATOM 1535 N N . SER A 1 201 ? 16.873 -38.438 18.194 1.00 84.88 201 SER A N 1
ATOM 1536 C CA . SER A 1 201 ? 16.981 -38.275 19.647 1.00 84.88 201 SER A CA 1
ATOM 1537 C C . SER A 1 201 ? 16.136 -39.327 20.389 1.00 84.88 201 SER A C 1
ATOM 1539 O O . SER A 1 201 ? 15.250 -39.946 19.792 1.00 84.88 201 SER A O 1
ATOM 1541 N N . PRO A 1 202 ? 16.358 -39.532 21.703 1.00 82.56 202 PRO A N 1
ATOM 1542 C CA . PRO A 1 202 ? 15.454 -40.318 22.552 1.00 82.56 202 PRO A CA 1
ATOM 1543 C C . PRO A 1 202 ? 13.982 -39.870 22.488 1.00 82.56 202 PRO A C 1
ATOM 1545 O O . PRO A 1 202 ? 13.090 -40.669 22.772 1.00 82.56 202 PRO A O 1
ATOM 1548 N N . GLY A 1 203 ? 13.726 -38.628 22.057 1.00 80.38 203 GLY A N 1
ATOM 1549 C CA . GLY A 1 203 ? 12.392 -38.080 21.825 1.00 80.38 203 GLY A CA 1
ATOM 1550 C C . GLY A 1 203 ? 11.559 -38.817 20.780 1.00 80.38 203 GLY A C 1
ATOM 1551 O O . GLY A 1 203 ? 10.333 -38.854 20.895 1.00 80.38 203 GLY A O 1
ATOM 1552 N N . ASP A 1 204 ? 12.195 -39.486 19.812 1.00 80.12 204 ASP A N 1
ATOM 1553 C CA . ASP A 1 204 ? 11.492 -40.26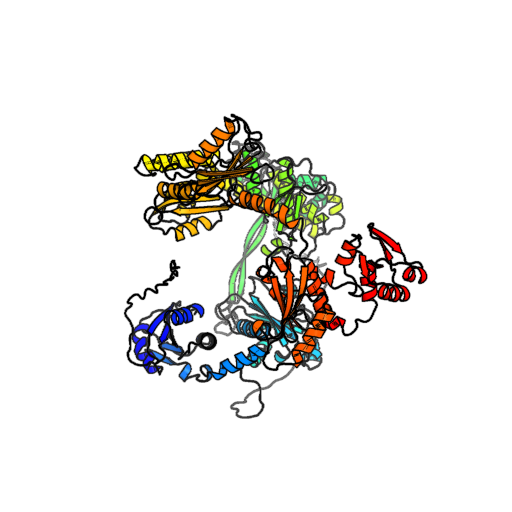0 18.779 1.00 80.12 204 ASP A CA 1
ATOM 1554 C C . ASP A 1 204 ? 10.595 -41.368 19.380 1.00 80.12 204 ASP A C 1
ATOM 1556 O O . ASP A 1 204 ? 9.623 -41.786 18.747 1.00 80.12 204 ASP A O 1
ATOM 1560 N N . GLU A 1 205 ? 10.884 -41.845 20.602 1.00 75.69 205 GLU A N 1
ATOM 1561 C CA . GLU A 1 205 ? 10.091 -42.882 21.281 1.00 75.69 205 GLU A CA 1
ATOM 1562 C C . GLU A 1 205 ? 8.724 -42.387 21.780 1.00 75.69 205 GLU A C 1
ATOM 1564 O O . GLU A 1 205 ? 7.826 -43.206 21.989 1.00 75.69 205 GLU A O 1
ATOM 1569 N N . TYR A 1 206 ? 8.552 -41.072 21.954 1.00 76.69 206 TYR A N 1
ATOM 1570 C CA . TYR A 1 206 ? 7.333 -40.462 22.494 1.00 76.69 206 TYR A CA 1
ATOM 1571 C C . TYR A 1 206 ? 6.724 -39.374 21.596 1.00 76.69 206 TYR A C 1
ATOM 1573 O O . TYR A 1 206 ? 5.867 -38.603 22.038 1.00 76.69 206 TYR A O 1
ATOM 1581 N N . ILE A 1 207 ? 7.111 -39.331 20.320 1.00 73.81 207 ILE A N 1
ATOM 1582 C CA . ILE A 1 207 ? 6.500 -38.429 19.341 1.00 73.81 207 ILE A CA 1
ATOM 1583 C C . ILE A 1 207 ? 4.985 -38.690 19.233 1.00 73.81 207 ILE A C 1
ATOM 1585 O O . ILE A 1 207 ? 4.528 -39.837 19.174 1.00 73.81 207 ILE A O 1
ATOM 1589 N N . PHE A 1 208 ? 4.191 -37.619 19.231 1.00 67.19 208 PHE A N 1
ATOM 1590 C CA . PHE A 1 208 ? 2.720 -37.642 19.260 1.00 67.19 208 PHE A CA 1
ATOM 1591 C C . PHE A 1 208 ? 2.069 -38.201 20.535 1.00 67.19 208 PHE A C 1
ATOM 1593 O O . PHE A 1 208 ? 0.864 -38.469 20.535 1.00 67.19 208 PHE A O 1
ATOM 1600 N N . TRP A 1 209 ? 2.815 -38.396 21.626 1.00 78.00 209 TRP A N 1
ATOM 1601 C CA . TRP A 1 209 ? 2.248 -38.882 22.888 1.00 78.00 209 TRP A CA 1
ATOM 1602 C C . TRP A 1 209 ? 1.924 -37.729 23.833 1.00 78.00 209 TRP A C 1
ATOM 1604 O O . TRP A 1 209 ? 2.749 -36.861 24.069 1.00 78.00 209 TRP A O 1
ATOM 1614 N N . GLY A 1 210 ? 0.727 -37.737 24.422 1.00 77.94 210 GLY A N 1
ATOM 1615 C CA . GLY A 1 210 ? 0.386 -36.792 25.486 1.00 77.94 210 GLY A CA 1
ATOM 1616 C C . GLY A 1 210 ? 1.204 -37.030 26.758 1.00 77.94 210 GLY A C 1
ATOM 1617 O O . GLY A 1 210 ? 1.637 -38.161 27.018 1.00 77.94 210 GLY A O 1
ATOM 1618 N N . THR A 1 211 ? 1.390 -36.000 27.587 1.00 84.75 211 THR A N 1
ATOM 1619 C CA . THR A 1 211 ? 2.316 -36.058 28.737 1.00 84.75 211 THR A CA 1
ATOM 1620 C C . THR A 1 211 ? 1.960 -37.161 29.743 1.00 84.75 211 THR A C 1
ATOM 1622 O O . THR A 1 211 ? 2.847 -37.819 30.295 1.00 84.75 211 THR A O 1
ATOM 1625 N N . ASP A 1 212 ? 0.668 -37.443 29.930 1.00 79.44 212 ASP A N 1
ATOM 1626 C CA . ASP A 1 212 ? 0.173 -38.537 30.775 1.00 79.44 212 ASP A CA 1
ATOM 1627 C C . ASP A 1 212 ? 0.621 -39.918 30.281 1.00 79.44 212 ASP A C 1
ATOM 1629 O O . ASP A 1 212 ? 0.924 -40.820 31.072 1.00 79.44 212 ASP A O 1
ATOM 1633 N N . PHE A 1 213 ? 0.685 -40.100 28.962 1.00 72.12 213 PHE A N 1
ATOM 1634 C CA . PHE A 1 213 ? 1.074 -41.365 28.354 1.00 72.12 213 PHE A CA 1
ATOM 1635 C C . PHE A 1 213 ? 2.589 -41.579 28.436 1.00 72.12 213 PHE A C 1
ATOM 1637 O O . PHE A 1 213 ? 3.019 -42.693 28.748 1.00 72.12 213 PHE A O 1
ATOM 1644 N N . VAL A 1 214 ? 3.379 -40.514 28.259 1.00 82.75 214 VAL A N 1
ATOM 1645 C CA . VAL A 1 214 ? 4.841 -40.519 28.444 1.00 82.75 214 VAL A CA 1
ATOM 1646 C C . VAL A 1 214 ? 5.201 -40.910 29.882 1.00 82.75 214 VAL A C 1
ATOM 1648 O O . VAL A 1 214 ? 5.922 -41.888 30.102 1.00 82.75 214 VAL A O 1
ATOM 1651 N N . LYS A 1 215 ? 4.580 -40.255 30.876 1.00 83.62 215 LYS A N 1
ATOM 1652 C CA . LYS A 1 215 ? 4.775 -40.563 32.306 1.00 83.62 215 LYS A CA 1
ATOM 1653 C C . LYS A 1 215 ? 4.395 -42.003 32.654 1.00 83.62 215 LYS A C 1
ATOM 1655 O O . LYS A 1 215 ? 5.101 -42.670 33.410 1.00 83.62 215 LYS A O 1
ATOM 1660 N N . LYS A 1 216 ? 3.302 -42.523 32.085 1.00 77.12 216 LYS A N 1
ATOM 1661 C CA . LYS A 1 216 ? 2.835 -43.901 32.324 1.00 77.12 216 LYS A CA 1
ATOM 1662 C C . LYS A 1 216 ? 3.801 -44.972 31.802 1.00 77.12 216 LYS A C 1
ATOM 1664 O O . LYS A 1 216 ? 3.807 -46.081 32.336 1.00 77.12 216 LYS A O 1
ATOM 1669 N N . HIS A 1 217 ? 4.611 -44.647 30.796 1.00 78.06 217 HIS A N 1
ATOM 1670 C CA . HIS A 1 217 ? 5.635 -45.537 30.240 1.00 78.06 217 HIS A CA 1
ATOM 1671 C C . HIS A 1 217 ? 7.022 -45.330 30.867 1.00 78.06 217 HIS A C 1
ATOM 1673 O O . HIS A 1 217 ? 7.962 -46.027 30.496 1.00 78.06 217 HIS A O 1
ATOM 1679 N N . GLY A 1 218 ? 7.139 -44.445 31.866 1.00 81.31 218 GLY A N 1
ATOM 1680 C CA . GLY A 1 218 ? 8.384 -44.205 32.598 1.00 81.31 218 GLY A CA 1
ATOM 1681 C C . GLY A 1 218 ? 9.431 -43.422 31.806 1.00 81.31 218 GLY A C 1
ATOM 1682 O O . GLY A 1 218 ? 10.615 -43.534 32.115 1.00 81.31 218 GLY A O 1
ATOM 1683 N N . LEU A 1 219 ? 9.000 -42.669 30.793 1.00 81.81 219 LEU A N 1
ATOM 1684 C CA . LEU A 1 219 ? 9.837 -41.766 30.005 1.00 81.81 219 LEU A CA 1
ATOM 1685 C C . LEU A 1 219 ? 9.712 -40.335 30.555 1.00 81.81 219 LEU A C 1
ATOM 1687 O O . LEU A 1 219 ? 8.713 -40.007 31.201 1.00 81.81 219 LEU A O 1
ATOM 1691 N N . ASP A 1 220 ? 10.721 -39.501 30.307 1.00 82.38 220 ASP A N 1
ATOM 1692 C CA . ASP A 1 220 ? 10.754 -38.096 30.725 1.00 82.38 220 ASP A CA 1
ATOM 1693 C C . ASP A 1 220 ? 10.980 -37.187 29.513 1.00 82.38 220 ASP A C 1
ATOM 1695 O O . ASP A 1 220 ? 11.727 -37.547 28.602 1.00 82.38 220 ASP A O 1
ATOM 1699 N N . ILE A 1 221 ? 10.318 -36.030 29.497 1.00 89.19 221 ILE A N 1
ATOM 1700 C CA . ILE A 1 221 ? 10.400 -35.079 28.382 1.00 89.19 221 ILE A CA 1
ATOM 1701 C C . ILE A 1 221 ? 11.591 -34.160 28.645 1.00 89.19 221 ILE A C 1
ATOM 1703 O O . ILE A 1 221 ? 11.561 -33.337 29.560 1.00 89.19 221 ILE A O 1
ATOM 1707 N N . SER A 1 222 ? 12.638 -34.303 27.837 1.00 87.38 222 SER A N 1
ATOM 1708 C CA . SER A 1 222 ? 13.906 -33.593 28.007 1.00 87.38 222 SER A CA 1
ATOM 1709 C C . SER A 1 222 ? 14.094 -32.539 26.920 1.00 87.38 222 SER A C 1
ATOM 1711 O O . SER A 1 222 ? 14.024 -32.848 25.736 1.00 87.38 222 SER A O 1
ATOM 1713 N N . GLY A 1 223 ? 14.443 -31.306 27.294 1.00 84.94 223 GLY A N 1
ATOM 1714 C CA . GLY A 1 223 ? 14.763 -30.226 26.351 1.00 84.94 223 GLY A CA 1
ATOM 1715 C C . GLY A 1 223 ? 15.970 -30.512 25.449 1.00 84.94 223 GLY A C 1
ATOM 1716 O O . GLY A 1 223 ? 16.131 -29.867 24.412 1.00 84.94 223 GLY A O 1
ATOM 1717 N N . LYS A 1 224 ? 16.797 -31.506 25.795 1.00 84.12 224 LYS A N 1
ATOM 1718 C CA . LYS A 1 224 ? 17.914 -31.982 24.958 1.00 84.12 224 LYS A CA 1
ATOM 1719 C C . LYS A 1 224 ? 17.447 -32.744 23.719 1.00 84.12 224 LYS A C 1
ATOM 1721 O O . LYS A 1 224 ? 18.185 -32.837 22.745 1.00 84.12 224 LYS A O 1
ATOM 1726 N N . ASP A 1 225 ? 16.226 -33.269 23.754 1.00 89.25 225 ASP A N 1
ATOM 1727 C CA . ASP A 1 225 ? 15.661 -34.066 22.667 1.00 89.25 225 ASP A CA 1
ATOM 1728 C C . ASP A 1 225 ? 15.060 -33.189 21.556 1.00 89.25 225 ASP A C 1
ATOM 1730 O O . ASP A 1 225 ? 14.593 -33.729 20.554 1.00 89.25 225 ASP A O 1
ATOM 1734 N N . TYR A 1 226 ? 15.080 -31.858 21.719 1.00 91.44 226 TYR A N 1
ATOM 1735 C CA . TYR A 1 226 ? 14.396 -30.878 20.874 1.00 91.44 226 TYR A CA 1
ATOM 1736 C C . TYR A 1 226 ? 15.364 -29.936 20.147 1.00 91.44 226 TYR A C 1
ATOM 1738 O O . TYR A 1 226 ? 16.363 -29.484 20.707 1.00 91.44 226 TYR A O 1
ATOM 1746 N N . ASN A 1 227 ? 15.010 -29.571 18.916 1.00 88.50 227 ASN A N 1
ATOM 1747 C CA . ASN A 1 227 ? 15.626 -28.495 18.148 1.00 88.50 227 ASN A CA 1
ATOM 1748 C C . ASN A 1 227 ? 14.781 -27.225 18.245 1.00 88.50 227 ASN A C 1
ATOM 1750 O O . ASN A 1 227 ? 13.554 -27.291 18.171 1.00 88.50 227 ASN A O 1
ATOM 1754 N N . PHE A 1 228 ? 15.441 -26.072 18.335 1.00 89.00 228 PHE A N 1
ATOM 1755 C CA . PHE A 1 228 ? 14.792 -24.785 18.126 1.00 89.00 228 PHE A CA 1
ATOM 1756 C C . PHE A 1 228 ? 14.545 -24.565 16.632 1.00 89.00 228 PHE A C 1
ATOM 1758 O O . PHE A 1 228 ? 15.459 -24.671 15.811 1.00 89.00 228 PHE A O 1
ATOM 1765 N N . ILE A 1 229 ? 13.295 -24.275 16.292 1.00 86.62 229 ILE A N 1
ATOM 1766 C CA . ILE A 1 229 ? 12.829 -24.163 14.909 1.00 86.62 229 ILE A CA 1
ATOM 1767 C C . ILE A 1 229 ? 12.544 -22.711 14.541 1.00 86.62 229 ILE A C 1
ATOM 1769 O O . ILE A 1 229 ? 12.777 -22.309 13.402 1.00 86.62 229 ILE A O 1
ATOM 1773 N N . TYR A 1 230 ? 12.006 -21.933 15.482 1.00 86.12 230 TYR A N 1
ATOM 1774 C CA . TYR A 1 230 ? 11.468 -20.611 15.188 1.00 86.12 230 TYR A CA 1
ATOM 1775 C C . TYR A 1 230 ? 11.319 -19.744 16.432 1.00 86.12 230 TYR A C 1
ATOM 1777 O O . TYR A 1 230 ? 11.002 -20.262 17.499 1.00 86.12 230 TYR A O 1
ATOM 1785 N N . SER A 1 231 ? 11.431 -18.424 16.273 1.00 86.31 231 SER A N 1
ATOM 1786 C CA . SER A 1 231 ? 10.974 -17.437 17.260 1.00 86.31 231 SER A CA 1
ATOM 1787 C C . SER A 1 231 ? 10.222 -16.306 16.583 1.00 86.31 231 SER A C 1
ATOM 1789 O O . SER A 1 231 ? 10.641 -15.843 15.524 1.00 86.31 231 SER A O 1
ATOM 1791 N N . GLY A 1 232 ? 9.189 -15.799 17.248 1.00 83.88 232 GLY A N 1
ATOM 1792 C CA . GLY A 1 232 ? 8.449 -14.618 16.825 1.00 83.88 232 GLY A CA 1
ATOM 1793 C C . GLY A 1 232 ? 8.186 -13.664 17.987 1.00 83.88 232 GLY A C 1
ATOM 1794 O O . GLY A 1 232 ? 8.321 -14.018 19.158 1.00 83.88 232 GLY A O 1
ATOM 1795 N N . THR A 1 233 ? 7.798 -12.433 17.658 1.00 83.38 233 THR A N 1
ATOM 1796 C CA . THR A 1 233 ? 7.243 -11.497 18.646 1.00 83.38 233 THR A CA 1
ATOM 1797 C C . THR A 1 233 ? 5.759 -11.792 18.811 1.00 83.38 233 THR A C 1
ATOM 1799 O O . THR A 1 233 ? 5.058 -11.971 17.818 1.00 83.38 233 THR A O 1
ATOM 1802 N N . ALA A 1 234 ? 5.303 -11.849 20.055 1.00 77.25 234 ALA A N 1
ATOM 1803 C CA . ALA A 1 234 ? 3.915 -12.030 20.403 1.00 77.25 234 ALA A CA 1
ATOM 1804 C C . ALA A 1 234 ? 3.109 -10.737 20.218 1.00 77.25 234 ALA A C 1
ATOM 1806 O O . ALA A 1 234 ? 3.516 -9.649 20.648 1.00 77.25 234 ALA A O 1
ATOM 1807 N N . GLU A 1 235 ? 1.942 -10.860 19.604 1.00 77.81 235 GLU A N 1
ATOM 1808 C CA . GLU A 1 235 ? 0.992 -9.769 19.427 1.00 77.81 235 GLU A CA 1
ATOM 1809 C C . GLU A 1 235 ? 0.170 -9.522 20.709 1.00 77.81 235 GLU A C 1
ATOM 1811 O O . GLU A 1 235 ? -0.012 -10.426 21.533 1.00 77.81 235 GLU A O 1
ATOM 1816 N N . PRO A 1 236 ? -0.338 -8.295 20.941 1.00 65.56 236 PRO A N 1
ATOM 18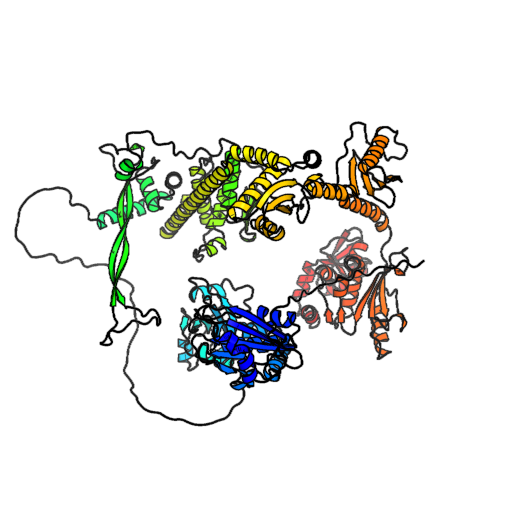17 C CA . PRO A 1 236 ? -1.169 -8.005 22.108 1.00 65.56 236 PRO A CA 1
ATOM 1818 C C . PRO A 1 236 ? -2.420 -8.899 22.160 1.00 65.56 236 PRO A C 1
ATOM 1820 O O . PRO A 1 236 ? -3.321 -8.758 21.341 1.00 65.56 236 PRO A O 1
ATOM 1823 N N . GLY A 1 237 ? -2.495 -9.787 23.156 1.00 73.44 237 GLY A N 1
ATOM 1824 C CA . GLY A 1 237 ? -3.603 -10.739 23.321 1.00 73.44 237 GLY A CA 1
ATOM 1825 C C . GLY A 1 237 ? -3.373 -12.118 22.692 1.00 73.44 237 GLY A C 1
ATOM 1826 O O . GLY A 1 237 ? -4.255 -12.966 22.807 1.00 73.44 237 GLY A O 1
ATOM 1827 N N . GLU A 1 238 ? -2.212 -12.367 22.077 1.00 75.00 238 GLU A N 1
ATOM 1828 C CA . GLU A 1 238 ? -1.828 -13.692 21.578 1.00 75.00 238 GLU A CA 1
ATOM 1829 C C . GLU A 1 238 ? -1.682 -14.682 22.756 1.00 75.00 238 GLU A C 1
ATOM 1831 O O . GLU A 1 238 ? -1.165 -14.352 23.826 1.00 75.00 238 GLU A O 1
ATOM 1836 N N . THR A 1 239 ? -2.202 -15.894 22.575 1.00 84.25 239 THR A N 1
ATOM 1837 C CA . THR A 1 239 ? -2.263 -16.988 23.558 1.00 84.25 239 THR A CA 1
ATOM 1838 C C . THR A 1 239 ? -1.581 -18.247 23.011 1.00 84.25 239 THR A C 1
ATOM 1840 O O . THR A 1 239 ? -1.248 -18.325 21.828 1.00 84.25 239 THR A O 1
ATOM 1843 N N . LEU A 1 240 ? -1.390 -19.270 23.852 1.00 78.88 240 LEU A N 1
ATOM 1844 C CA . LEU A 1 240 ? -0.857 -20.563 23.398 1.00 78.88 240 LEU A CA 1
ATOM 1845 C C . LEU A 1 240 ? -1.767 -21.230 22.357 1.00 78.88 240 LEU A C 1
ATOM 1847 O O . LEU A 1 240 ? -1.260 -21.767 21.375 1.00 78.88 240 LEU A O 1
ATOM 1851 N N . ASP A 1 241 ? -3.091 -21.130 22.519 1.00 73.75 241 ASP A N 1
ATOM 1852 C CA . ASP A 1 241 ? -4.065 -21.657 21.557 1.00 73.75 241 ASP A CA 1
ATOM 1853 C C . ASP A 1 241 ? -3.952 -20.953 20.197 1.00 73.75 241 ASP A C 1
ATOM 1855 O O . ASP A 1 241 ? -3.895 -21.614 19.160 1.00 73.75 241 ASP A O 1
ATOM 1859 N N . SER A 1 242 ? -3.804 -19.623 20.182 1.00 76.69 242 SER A N 1
ATOM 1860 C CA . SER A 1 242 ? -3.610 -18.891 18.924 1.00 76.69 242 SER A CA 1
ATOM 1861 C C . SER A 1 242 ? -2.256 -19.185 18.269 1.00 76.69 242 SER A C 1
ATOM 1863 O O . SER A 1 242 ? -2.179 -19.221 17.043 1.00 76.69 242 SER A O 1
ATOM 1865 N N . LEU A 1 243 ? -1.194 -19.449 19.045 1.00 78.62 243 LEU A N 1
ATOM 1866 C CA . LEU A 1 243 ? 0.083 -19.921 18.489 1.00 78.62 243 LEU A CA 1
ATOM 1867 C C . LEU A 1 243 ? -0.040 -21.326 17.897 1.00 78.62 243 LEU A C 1
ATOM 1869 O O . LEU A 1 243 ? 0.477 -21.586 16.812 1.00 78.62 243 LEU A O 1
ATOM 1873 N N . TYR A 1 244 ? -0.753 -22.224 18.572 1.00 73.25 244 TYR A N 1
ATOM 1874 C CA . TYR A 1 244 ? -1.015 -23.560 18.055 1.00 73.25 244 TYR A CA 1
ATOM 1875 C C . TYR A 1 244 ? -1.786 -23.526 16.735 1.00 73.25 244 TYR A C 1
ATOM 1877 O O . TYR A 1 244 ? -1.405 -24.219 15.795 1.00 73.25 244 TYR A O 1
ATOM 1885 N N . GLU A 1 245 ? -2.809 -22.680 16.613 1.00 64.44 245 GLU A N 1
ATOM 1886 C CA . GLU A 1 245 ? -3.531 -22.491 15.350 1.00 64.44 245 GLU A CA 1
ATOM 1887 C C . GLU A 1 245 ? -2.650 -21.858 14.265 1.00 64.44 245 GLU A C 1
ATOM 1889 O O . GLU A 1 245 ? -2.641 -22.330 13.124 1.00 64.44 245 GLU A O 1
ATOM 1894 N N . LYS A 1 246 ? -1.849 -20.846 14.620 1.00 76.44 246 LYS A N 1
ATOM 1895 C CA . LYS A 1 246 ? -0.902 -20.174 13.718 1.00 76.44 246 LYS A CA 1
ATOM 1896 C C . LYS A 1 246 ? 0.065 -21.167 13.083 1.00 76.44 246 LYS A C 1
ATOM 1898 O O . LYS A 1 246 ? 0.091 -21.290 11.866 1.00 76.44 246 LYS A O 1
ATOM 1903 N N . PHE A 1 247 ? 0.777 -21.965 13.872 1.00 76.50 247 PHE A N 1
ATOM 1904 C CA . PHE A 1 247 ? 1.734 -22.946 13.341 1.00 76.50 247 PHE A CA 1
ATOM 1905 C C . PHE A 1 247 ? 1.097 -24.263 12.876 1.00 76.50 247 PHE A C 1
ATOM 1907 O O . PHE A 1 247 ? 1.827 -25.198 12.580 1.00 76.50 247 PHE A O 1
ATOM 1914 N N . ASN A 1 248 ? -0.231 -24.381 12.805 1.00 56.59 248 ASN A N 1
ATOM 1915 C CA . ASN A 1 248 ? -0.896 -25.522 12.161 1.00 56.59 248 ASN A CA 1
ATOM 1916 C C . ASN A 1 248 ? -1.614 -25.151 10.867 1.00 56.59 248 ASN A C 1
ATOM 1918 O O . ASN A 1 248 ? -1.730 -25.978 9.962 1.00 56.59 248 ASN A O 1
ATOM 1922 N N . LEU A 1 249 ? -2.115 -23.920 10.780 1.00 45.81 249 LEU A N 1
ATOM 1923 C CA . LEU A 1 249 ? -2.954 -23.470 9.674 1.00 45.81 249 LEU A CA 1
ATOM 1924 C C . LEU A 1 249 ? -2.283 -22.371 8.843 1.00 45.81 249 LEU A C 1
ATOM 1926 O O . LEU A 1 249 ? -2.562 -22.276 7.648 1.00 45.81 249 LEU A O 1
ATOM 1930 N N . TYR A 1 250 ? -1.391 -21.577 9.446 1.00 52.62 250 TYR A N 1
ATOM 1931 C CA . TYR A 1 250 ? -0.810 -20.363 8.862 1.00 52.62 250 TYR A CA 1
ATOM 1932 C C . TYR A 1 250 ? 0.656 -20.172 9.284 1.00 52.62 250 TYR A C 1
ATOM 1934 O O . TYR A 1 250 ? 1.002 -19.196 9.953 1.00 52.62 250 TYR A O 1
ATOM 1942 N N . HIS A 1 251 ? 1.518 -21.131 8.928 1.00 59.28 251 HIS A N 1
ATOM 1943 C CA . HIS A 1 251 ? 2.946 -21.042 9.237 1.00 59.28 251 HIS A CA 1
ATOM 1944 C C . HIS A 1 251 ? 3.532 -19.716 8.710 1.00 59.28 251 HIS A C 1
ATOM 1946 O O . HIS A 1 251 ? 3.251 -19.360 7.562 1.00 59.28 251 HIS A O 1
ATOM 1952 N N . PRO A 1 252 ? 4.348 -19.000 9.504 1.00 64.62 252 PRO A N 1
ATOM 1953 C CA . PRO A 1 252 ? 5.157 -17.891 8.999 1.00 64.62 252 PRO A CA 1
ATOM 1954 C C . PRO A 1 252 ? 5.989 -18.314 7.778 1.00 64.62 252 PRO A C 1
ATOM 1956 O O . PRO A 1 252 ? 6.439 -19.456 7.719 1.00 64.62 252 PRO A O 1
ATOM 1959 N N . GLU A 1 253 ? 6.222 -17.416 6.816 1.00 58.31 253 GLU A N 1
ATOM 1960 C CA . GLU A 1 253 ? 6.962 -17.751 5.582 1.00 58.31 253 GLU A CA 1
ATOM 1961 C C . GLU A 1 253 ? 8.395 -18.242 5.853 1.00 58.31 253 GLU A C 1
ATOM 1963 O O . GLU A 1 253 ? 8.928 -19.048 5.093 1.00 58.31 253 GLU A O 1
ATOM 1968 N N . ASP A 1 254 ? 9.002 -17.804 6.959 1.00 61.78 254 ASP A N 1
ATOM 1969 C CA . ASP A 1 254 ? 10.328 -18.220 7.416 1.00 61.78 254 ASP A CA 1
ATOM 1970 C C . ASP A 1 254 ? 10.299 -19.381 8.437 1.00 61.78 254 ASP A C 1
ATOM 1972 O O . ASP A 1 254 ? 11.340 -19.781 8.963 1.00 61.78 254 ASP A O 1
ATOM 1976 N N . PHE A 1 255 ? 9.126 -19.971 8.706 1.00 76.94 255 PHE A N 1
ATOM 1977 C CA . PHE A 1 255 ? 8.993 -21.174 9.527 1.00 76.94 255 PHE A CA 1
ATOM 1978 C C . PHE A 1 255 ? 9.328 -22.432 8.719 1.00 76.94 255 PHE A C 1
ATOM 1980 O O . PHE A 1 255 ? 8.653 -22.782 7.755 1.00 76.94 255 PHE A O 1
ATOM 1987 N N . THR A 1 256 ? 10.364 -23.152 9.149 1.00 71.25 256 THR A N 1
ATOM 1988 C CA . THR A 1 256 ? 10.907 -24.316 8.423 1.00 71.25 256 THR A CA 1
ATOM 1989 C C . THR A 1 256 ? 10.574 -25.669 9.066 1.00 71.25 256 THR A C 1
ATOM 1991 O O . THR A 1 256 ? 10.966 -26.712 8.537 1.00 71.25 256 THR A O 1
ATOM 1994 N N . GLY A 1 257 ? 9.855 -25.671 10.195 1.00 74.00 257 GLY A N 1
ATOM 1995 C CA . GLY A 1 257 ? 9.411 -26.881 10.894 1.00 74.00 257 GLY A CA 1
ATOM 1996 C C . GLY A 1 257 ? 8.119 -27.480 10.347 1.00 74.00 257 GLY A C 1
ATOM 1997 O O . GLY A 1 257 ? 7.514 -26.965 9.408 1.00 74.00 257 GLY A O 1
ATOM 1998 N N . HIS A 1 258 ? 7.674 -28.582 10.953 1.00 74.56 258 HIS A N 1
ATOM 1999 C CA . HIS A 1 258 ? 6.346 -29.131 10.666 1.00 74.56 258 HIS A CA 1
ATOM 2000 C C . HIS A 1 258 ? 5.265 -28.421 11.480 1.00 74.56 258 HIS A C 1
ATOM 2002 O O . HIS A 1 258 ? 5.554 -27.676 12.412 1.00 74.56 258 HIS A O 1
ATOM 2008 N N . SER A 1 259 ? 4.006 -28.682 11.148 1.00 76.94 259 SER A N 1
ATOM 2009 C CA . SER A 1 259 ? 2.877 -28.157 11.907 1.00 76.94 259 SER A CA 1
ATOM 2010 C C . SER A 1 259 ? 2.922 -28.593 13.374 1.00 76.94 259 SER A C 1
ATOM 2012 O O . SER A 1 259 ? 3.344 -29.719 13.657 1.00 76.94 259 SER A O 1
ATOM 2014 N N . LEU A 1 260 ? 2.509 -27.710 14.290 1.00 80.06 260 LEU A N 1
ATOM 2015 C CA . LEU A 1 260 ? 2.541 -27.990 15.727 1.00 80.06 260 LEU A CA 1
ATOM 2016 C C . LEU A 1 260 ? 1.672 -29.203 16.082 1.00 80.06 260 LEU A C 1
ATOM 2018 O O . LEU A 1 260 ? 0.450 -29.204 15.957 1.00 80.06 260 LEU A O 1
ATOM 2022 N N . SER A 1 261 ? 2.296 -30.242 16.600 1.00 73.69 261 SER A N 1
ATOM 2023 C CA . SER A 1 261 ? 1.659 -31.517 16.898 1.00 73.69 261 SER A CA 1
ATOM 2024 C C . SER A 1 261 ? 1.853 -31.903 18.355 1.00 73.69 261 SER A C 1
ATOM 2026 O O . SER A 1 261 ? 2.687 -31.328 19.054 1.00 73.69 261 SER A O 1
ATOM 2028 N N . VAL A 1 262 ? 1.072 -32.882 18.826 1.00 73.38 262 VAL A N 1
ATOM 2029 C CA . VAL A 1 262 ? 1.312 -33.477 20.146 1.00 73.38 262 VAL A CA 1
ATOM 2030 C C . VAL A 1 262 ? 2.785 -33.863 20.214 1.00 73.38 262 VAL A C 1
ATOM 2032 O O . VAL A 1 262 ? 3.279 -34.480 19.274 1.00 73.38 262 VAL A O 1
ATOM 2035 N N . SER A 1 263 ? 3.465 -33.505 21.299 1.00 84.50 263 SER A N 1
ATOM 2036 C CA . SER A 1 263 ? 4.917 -33.600 21.492 1.00 84.50 263 SER A CA 1
ATOM 2037 C C . SER A 1 263 ? 5.796 -32.422 21.109 1.00 84.50 263 SER A C 1
ATOM 2039 O O . SER A 1 263 ? 6.950 -32.427 21.520 1.00 84.50 263 SER A O 1
ATOM 2041 N N . ASP A 1 264 ? 5.276 -31.379 20.469 1.00 93.69 264 ASP A N 1
ATOM 2042 C CA . ASP A 1 264 ? 6.028 -30.135 20.275 1.00 93.69 264 ASP A CA 1
ATOM 2043 C C . ASP A 1 264 ? 6.004 -29.249 21.532 1.00 93.69 264 ASP A C 1
ATOM 2045 O O . ASP A 1 264 ? 5.150 -29.407 22.410 1.00 93.69 264 ASP A O 1
ATOM 2049 N N . VAL A 1 265 ? 6.948 -28.310 21.640 1.00 94.62 265 VAL A N 1
ATOM 2050 C CA . VAL A 1 265 ? 7.056 -27.399 22.790 1.00 94.62 265 VAL A CA 1
ATOM 2051 C C . VAL A 1 265 ? 7.065 -25.942 22.335 1.00 94.62 265 VAL A C 1
ATOM 2053 O O . VAL A 1 265 ? 7.793 -25.554 21.423 1.00 94.62 265 VAL A O 1
ATOM 2056 N N . ILE A 1 266 ? 6.263 -25.119 23.005 1.00 95.00 266 ILE A N 1
ATOM 2057 C CA . ILE A 1 266 ? 6.204 -23.669 22.826 1.00 95.00 266 ILE A CA 1
ATOM 2058 C C . ILE A 1 266 ? 6.851 -23.015 24.043 1.00 95.00 266 ILE A C 1
ATOM 2060 O O . ILE A 1 266 ? 6.398 -23.212 25.169 1.00 95.00 266 ILE A O 1
ATOM 2064 N N . VAL A 1 267 ? 7.890 -22.213 23.835 1.00 93.62 267 VAL A N 1
ATOM 2065 C CA . VAL A 1 267 ? 8.462 -21.358 24.880 1.00 93.62 267 VAL A CA 1
ATOM 2066 C C . VAL A 1 267 ? 7.898 -19.955 24.732 1.00 93.62 267 VAL A C 1
ATOM 2068 O O . VAL A 1 267 ? 7.920 -19.399 23.643 1.00 93.62 267 VAL A O 1
ATOM 2071 N N . TRP A 1 268 ? 7.403 -19.375 25.818 1.00 91.12 268 TRP A N 1
ATOM 2072 C CA . TRP A 1 268 ? 6.825 -18.037 25.869 1.00 91.12 268 TRP A CA 1
ATOM 2073 C C . TRP A 1 268 ? 7.616 -17.149 26.827 1.00 91.12 268 TRP A C 1
ATOM 2075 O O . TRP A 1 268 ? 7.841 -17.535 27.974 1.00 91.12 268 TRP A O 1
ATOM 2085 N N . ASN A 1 269 ? 7.988 -15.948 26.388 1.00 85.25 269 ASN A N 1
ATOM 2086 C CA . ASN A 1 269 ? 8.695 -14.946 27.180 1.00 85.25 269 ASN A CA 1
ATOM 2087 C C . ASN A 1 269 ? 7.962 -13.596 27.101 1.00 85.25 269 ASN A C 1
ATOM 2089 O O . ASN A 1 269 ? 8.009 -12.914 26.085 1.00 85.25 269 ASN A O 1
ATOM 2093 N N . ASP A 1 270 ? 7.303 -13.168 28.177 1.00 75.81 270 ASP A N 1
ATOM 2094 C CA . ASP A 1 270 ? 6.591 -11.881 28.260 1.00 75.81 270 ASP A CA 1
ATOM 2095 C C . ASP A 1 270 ? 7.477 -10.711 28.739 1.00 75.81 270 ASP A C 1
ATOM 2097 O O . ASP A 1 270 ? 6.973 -9.675 29.180 1.00 75.81 270 ASP A O 1
ATOM 2101 N N . GLY A 1 271 ? 8.801 -10.874 28.681 1.00 62.91 271 GLY A N 1
ATOM 2102 C CA . GLY A 1 271 ? 9.776 -9.945 29.247 1.00 62.91 271 GLY A CA 1
ATOM 2103 C C . GLY A 1 271 ? 10.100 -10.210 30.723 1.00 62.91 271 GLY A C 1
ATOM 2104 O O . GLY A 1 271 ? 10.823 -9.405 31.319 1.00 62.91 271 GLY A O 1
ATOM 2105 N N . LYS A 1 272 ? 9.581 -11.306 31.306 1.00 67.62 272 LYS A N 1
ATOM 2106 C CA . LYS A 1 272 ? 9.934 -11.836 32.636 1.00 67.62 272 LYS A CA 1
ATOM 2107 C C . LYS A 1 272 ? 10.737 -13.143 32.511 1.00 67.62 272 LYS A C 1
ATOM 2109 O O . LYS A 1 272 ? 11.779 -13.151 31.868 1.00 67.62 272 LYS A O 1
ATOM 2114 N N . GLU A 1 273 ? 10.308 -14.216 33.179 1.00 74.75 273 GLU A N 1
ATOM 2115 C CA . GLU A 1 273 ? 10.943 -15.536 33.133 1.00 74.75 273 GLU A CA 1
ATOM 2116 C C . GLU A 1 273 ? 10.271 -16.384 32.037 1.00 74.75 273 GLU A C 1
ATOM 2118 O O . GLU A 1 273 ? 9.044 -16.538 32.079 1.00 74.75 273 GLU A O 1
ATOM 2123 N N . PRO A 1 274 ? 11.024 -16.910 31.052 1.00 85.12 274 PRO A N 1
ATOM 2124 C CA . PRO A 1 274 ? 10.450 -17.717 29.984 1.00 85.12 274 PRO A CA 1
ATOM 2125 C C . PRO A 1 274 ? 9.847 -19.015 30.525 1.00 85.12 274 PRO A C 1
ATOM 2127 O O . PRO A 1 274 ? 10.415 -19.674 31.395 1.00 85.12 274 PRO A O 1
ATOM 2130 N N . LYS A 1 275 ? 8.699 -19.406 29.971 1.00 92.00 275 LYS A N 1
ATOM 2131 C CA . LYS A 1 275 ? 7.969 -20.627 30.333 1.00 92.00 275 LYS A CA 1
ATOM 2132 C C . LYS A 1 275 ? 7.793 -21.530 29.127 1.00 92.00 275 LYS A C 1
ATOM 2134 O O . LYS A 1 275 ? 7.456 -21.048 28.052 1.00 92.00 275 LYS A O 1
ATOM 2139 N N . ALA A 1 276 ? 7.980 -22.832 29.311 1.00 94.81 276 ALA A N 1
ATOM 2140 C CA . ALA A 1 276 ? 7.795 -23.830 28.263 1.00 94.81 276 ALA A CA 1
ATOM 2141 C C . ALA A 1 276 ? 6.473 -24.583 28.437 1.00 94.81 276 ALA A C 1
ATOM 2143 O O . ALA A 1 276 ? 6.120 -24.981 29.547 1.00 94.81 276 ALA A O 1
ATOM 2144 N N . TYR A 1 277 ? 5.783 -24.830 27.330 1.00 95.00 277 TYR A N 1
ATOM 2145 C CA . TYR A 1 277 ? 4.492 -25.498 27.276 1.00 95.00 277 TYR A CA 1
ATOM 2146 C C . TYR A 1 277 ? 4.521 -26.603 26.225 1.00 95.00 277 TYR A C 1
ATOM 2148 O O . TYR A 1 277 ? 4.744 -26.349 25.045 1.00 95.00 277 TYR A O 1
ATOM 2156 N N . TYR A 1 278 ? 4.295 -27.834 26.663 1.00 93.00 278 TYR A N 1
ATOM 2157 C CA . TYR A 1 278 ? 4.152 -29.001 25.807 1.00 93.00 278 TYR A CA 1
ATOM 2158 C C . TYR A 1 278 ? 2.769 -29.021 25.165 1.00 93.00 278 TYR A C 1
ATOM 2160 O O . TYR A 1 278 ? 1.764 -28.865 25.862 1.00 93.00 278 TYR A O 1
ATOM 2168 N N . VAL A 1 279 ? 2.715 -29.262 23.861 1.00 87.00 279 VAL A N 1
ATOM 2169 C CA . VAL A 1 279 ? 1.471 -29.491 23.128 1.00 87.00 279 VAL A CA 1
ATOM 2170 C C . VAL A 1 279 ? 0.956 -30.888 23.471 1.00 87.00 279 VAL A C 1
ATOM 2172 O O . VAL A 1 279 ? 1.553 -31.898 23.089 1.00 87.00 279 VAL A O 1
ATOM 2175 N N . ASP A 1 280 ? -0.148 -30.954 24.213 1.00 81.12 280 ASP A N 1
ATOM 2176 C CA . ASP A 1 280 ? -0.759 -32.208 24.651 1.00 81.12 280 ASP A CA 1
ATOM 2177 C C . ASP A 1 280 ? -1.953 -32.590 23.755 1.00 81.12 280 ASP A C 1
ATOM 2179 O O . ASP A 1 280 ? -2.347 -31.862 22.847 1.00 81.12 280 ASP A O 1
ATOM 2183 N N . SER A 1 281 ? -2.559 -33.754 23.999 1.00 62.41 281 SER A N 1
ATOM 2184 C CA . SER A 1 281 ? -3.741 -34.215 23.252 1.00 62.41 281 SER A CA 1
ATOM 2185 C C . SER A 1 281 ? -4.967 -33.317 23.464 1.00 62.41 281 SER A C 1
ATOM 2187 O O . SER A 1 281 ? -5.874 -33.311 22.634 1.00 62.41 281 SER A O 1
ATOM 2189 N N . TYR A 1 282 ? -4.996 -32.572 24.574 1.00 59.81 282 TYR A N 1
ATOM 2190 C CA . TYR A 1 282 ? -6.012 -31.576 24.901 1.00 59.81 282 TYR A CA 1
ATOM 2191 C C . TYR A 1 282 ? -5.337 -30.381 25.590 1.00 59.81 282 TYR A C 1
ATOM 2193 O O . TYR A 1 282 ? -5.054 -30.434 26.786 1.00 59.81 282 TYR A O 1
ATOM 2201 N N . GLY A 1 283 ? -5.084 -29.306 24.842 1.00 71.38 283 GLY A N 1
ATOM 2202 C CA . GLY A 1 283 ? -4.457 -28.086 25.361 1.00 71.38 283 GLY A CA 1
ATOM 2203 C C . GLY A 1 283 ? -2.946 -28.220 25.585 1.00 71.38 283 GLY A C 1
ATOM 2204 O O . GLY A 1 283 ? -2.258 -28.924 24.845 1.00 71.38 283 GLY A O 1
ATOM 2205 N N . PHE A 1 284 ? -2.427 -27.527 26.603 1.00 89.75 284 PHE A N 1
ATOM 2206 C CA . PHE A 1 284 ? -0.990 -27.425 26.863 1.00 89.75 284 PHE A CA 1
ATOM 2207 C C . PHE A 1 284 ? -0.632 -27.776 28.303 1.00 89.75 284 PHE A C 1
ATOM 2209 O O . PHE A 1 284 ? -1.329 -27.387 29.243 1.00 89.75 284 PHE A O 1
ATOM 2216 N N . THR A 1 285 ? 0.510 -28.437 28.471 1.00 91.31 285 THR A N 1
ATOM 2217 C CA . THR A 1 285 ? 1.058 -28.815 29.777 1.00 91.31 285 THR A CA 1
ATOM 2218 C C . THR A 1 285 ? 2.375 -28.072 30.013 1.00 91.31 285 THR A C 1
ATOM 2220 O O . THR A 1 285 ? 3.312 -28.217 29.235 1.00 91.31 285 THR A O 1
ATOM 2223 N N . GLU A 1 286 ? 2.475 -27.267 31.076 1.00 92.94 286 GLU A N 1
ATOM 2224 C CA . GLU A 1 286 ? 3.713 -26.540 31.418 1.00 92.94 286 GLU A CA 1
ATOM 2225 C C . GLU A 1 286 ? 4.856 -27.523 31.751 1.00 92.94 286 GLU A C 1
ATOM 2227 O O . GLU A 1 286 ? 4.651 -28.512 32.461 1.00 92.94 286 GLU A O 1
ATOM 2232 N N . LEU A 1 287 ? 6.062 -27.240 31.244 1.00 91.44 287 LEU A N 1
ATOM 2233 C CA . LEU A 1 287 ? 7.299 -27.987 31.495 1.00 91.44 287 LEU A CA 1
ATOM 2234 C C . LEU A 1 287 ? 8.303 -27.105 32.264 1.00 91.44 287 LEU A C 1
ATOM 2236 O O . LEU A 1 287 ? 9.122 -26.421 31.644 1.00 91.44 287 LEU A O 1
ATOM 2240 N N . PRO A 1 288 ? 8.286 -27.122 33.609 1.00 83.00 288 PRO A N 1
ATOM 2241 C CA . PRO A 1 288 ? 9.059 -26.181 34.427 1.00 83.00 288 PRO A CA 1
ATOM 2242 C C . PRO A 1 288 ? 10.579 -26.279 34.242 1.00 83.00 288 PRO A C 1
ATOM 2244 O O . PRO A 1 288 ? 11.282 -25.279 34.340 1.00 83.00 288 PRO A O 1
ATOM 2247 N N . ASP A 1 289 ? 11.095 -27.477 33.955 1.00 85.81 289 ASP A N 1
ATOM 2248 C CA . ASP A 1 289 ? 12.537 -27.717 33.828 1.00 85.81 289 ASP A CA 1
ATOM 2249 C C . ASP A 1 289 ? 13.062 -27.550 32.391 1.00 85.81 289 ASP A C 1
ATOM 2251 O O . ASP A 1 289 ? 14.274 -27.498 32.186 1.00 85.81 289 ASP A O 1
ATOM 2255 N N . PHE A 1 290 ? 12.182 -27.447 31.389 1.00 91.25 290 PHE A N 1
ATOM 2256 C CA . PHE A 1 290 ? 12.567 -27.486 29.973 1.00 91.25 290 PHE A CA 1
ATOM 2257 C C . PHE A 1 290 ? 13.433 -26.290 29.569 1.00 91.25 290 PHE A C 1
ATOM 2259 O O . PHE A 1 290 ? 14.483 -26.466 28.956 1.00 91.25 290 PHE A O 1
ATOM 2266 N N . VAL A 1 291 ? 13.036 -25.078 29.970 1.00 85.38 291 VAL A N 1
ATOM 2267 C CA . VAL A 1 291 ? 13.802 -23.845 29.724 1.00 85.38 291 VAL A CA 1
ATOM 2268 C C . VAL A 1 291 ? 15.199 -23.969 30.323 1.00 85.38 291 VAL A C 1
ATOM 2270 O O . VAL A 1 291 ? 16.190 -23.834 29.615 1.00 85.38 291 VAL A O 1
ATOM 2273 N N . ARG A 1 292 ? 15.289 -24.352 31.600 1.00 81.25 292 ARG A N 1
ATOM 2274 C CA . ARG A 1 292 ? 16.563 -24.536 32.304 1.00 81.25 292 ARG A CA 1
ATOM 2275 C C . ARG A 1 292 ? 17.457 -25.596 31.647 1.00 81.25 292 ARG A C 1
ATOM 2277 O O . ARG A 1 292 ? 18.679 -25.467 31.673 1.00 81.25 292 ARG A O 1
ATOM 2284 N N . GLN A 1 293 ? 16.876 -26.653 31.080 1.00 84.56 293 GLN A N 1
ATOM 2285 C CA . GLN A 1 293 ? 17.616 -27.670 30.327 1.00 84.56 293 GLN A CA 1
ATOM 2286 C C . GLN A 1 293 ? 18.149 -27.114 28.996 1.00 84.56 293 GLN A C 1
ATOM 2288 O O . GLN A 1 293 ? 19.306 -27.370 28.674 1.00 84.56 293 GLN A O 1
ATOM 2293 N N . ARG A 1 294 ? 17.362 -26.312 28.261 1.00 85.81 294 ARG A N 1
ATOM 2294 C CA . ARG A 1 294 ? 17.820 -25.615 27.041 1.00 85.81 294 ARG A CA 1
ATOM 2295 C C . ARG A 1 294 ? 18.939 -24.620 27.334 1.00 85.81 294 ARG A C 1
ATOM 2297 O O . ARG A 1 294 ? 19.946 -24.613 26.634 1.00 85.81 294 ARG A O 1
ATOM 2304 N N . GLU A 1 295 ? 18.830 -23.861 28.422 1.00 75.88 295 GLU A N 1
ATOM 2305 C CA . GLU A 1 295 ? 19.884 -22.940 28.866 1.00 75.88 295 GLU A CA 1
ATOM 2306 C C . GLU A 1 295 ? 21.217 -23.658 29.162 1.00 75.88 295 GLU A C 1
ATOM 2308 O O . GLU A 1 295 ? 22.289 -23.102 28.932 1.00 75.88 295 GLU A O 1
ATOM 2313 N N . GLN A 1 296 ? 21.172 -24.906 29.646 1.00 70.31 296 GLN A N 1
ATOM 2314 C CA . GLN A 1 296 ? 22.363 -25.728 29.910 1.00 70.31 296 GLN A CA 1
ATOM 2315 C C . GLN A 1 296 ? 23.008 -26.316 28.646 1.00 70.31 296 GLN A C 1
ATOM 2317 O O . GLN A 1 296 ? 24.185 -26.672 28.691 1.00 70.31 296 GLN A O 1
ATOM 2322 N N . GLU A 1 297 ? 22.260 -26.423 27.546 1.00 66.88 297 GLU A N 1
ATOM 2323 C CA . GLU A 1 297 ? 22.756 -26.880 26.237 1.00 66.88 297 GLU A CA 1
ATOM 2324 C C . GLU A 1 297 ? 23.307 -25.719 25.392 1.00 66.88 297 GLU A C 1
ATOM 2326 O O . GLU A 1 297 ? 24.260 -25.898 24.642 1.00 66.88 297 GLU A O 1
ATOM 2331 N N . ILE A 1 298 ? 22.759 -24.509 25.550 1.00 59.84 298 ILE A N 1
ATOM 2332 C CA . ILE A 1 298 ? 23.243 -23.283 24.880 1.00 59.84 298 ILE A CA 1
ATOM 2333 C C . ILE A 1 298 ? 24.476 -22.697 25.608 1.00 59.84 298 ILE A C 1
ATOM 2335 O O . ILE A 1 298 ? 25.192 -21.845 25.071 1.00 59.84 298 ILE A O 1
ATOM 2339 N N . SER A 1 299 ? 24.752 -23.164 26.832 1.00 42.19 299 SER A N 1
ATOM 2340 C CA . SER A 1 299 ? 25.934 -22.789 27.612 1.00 42.19 299 SER A CA 1
ATOM 2341 C C . SER A 1 299 ? 27.214 -23.472 27.084 1.00 42.19 299 SER A C 1
ATOM 2343 O O . SER A 1 299 ? 27.186 -24.672 26.812 1.00 42.19 299 SER A O 1
ATOM 2345 N N . PRO A 1 300 ? 28.370 -22.778 27.002 1.00 36.56 300 PRO A N 1
ATOM 2346 C CA . PRO A 1 300 ? 29.625 -23.319 26.451 1.00 36.56 300 PRO A CA 1
ATOM 2347 C C . PRO A 1 300 ? 30.266 -24.502 27.204 1.00 36.56 300 PRO A C 1
ATOM 2349 O O . PRO A 1 300 ? 31.321 -24.973 26.782 1.00 36.56 300 PRO A O 1
ATOM 2352 N N . ASP A 1 301 ? 29.694 -24.967 28.315 1.00 38.56 301 ASP A N 1
ATOM 2353 C CA . ASP A 1 301 ? 30.398 -25.836 29.269 1.00 38.56 301 ASP A CA 1
ATOM 2354 C C . ASP A 1 301 ? 30.178 -27.350 29.090 1.00 38.56 301 ASP A C 1
ATOM 2356 O O . ASP A 1 301 ? 30.802 -28.137 29.802 1.00 38.56 301 ASP A O 1
ATOM 2360 N N . ASN A 1 302 ? 29.352 -27.816 28.147 1.00 31.47 302 ASN A N 1
ATOM 2361 C CA . ASN A 1 302 ? 29.036 -29.247 28.040 1.00 31.47 302 ASN A CA 1
ATOM 2362 C C . ASN A 1 302 ? 29.622 -29.920 26.790 1.00 31.47 302 ASN A C 1
ATOM 2364 O O . ASN A 1 302 ? 28.984 -29.949 25.748 1.00 31.47 302 ASN A O 1
ATOM 2368 N N . LEU A 1 303 ? 30.805 -30.538 26.936 1.00 25.16 303 LEU A N 1
ATOM 2369 C CA . LEU A 1 303 ? 31.133 -31.882 26.415 1.00 25.16 303 LEU A CA 1
ATOM 2370 C C . LEU A 1 303 ? 32.448 -32.398 27.055 1.00 25.16 303 LEU A C 1
ATOM 2372 O O . LEU A 1 303 ? 33.545 -32.078 26.596 1.00 25.16 303 LEU A O 1
ATOM 2376 N N . GLY A 1 304 ? 32.335 -33.242 28.095 1.00 23.89 304 GLY A N 1
ATOM 2377 C CA . GLY A 1 304 ? 33.430 -34.087 28.611 1.00 23.89 304 GLY A CA 1
ATOM 2378 C C . GLY A 1 304 ? 33.308 -34.490 30.092 1.00 23.89 304 GLY A C 1
ATOM 2379 O O . GLY A 1 304 ? 33.550 -33.677 30.974 1.00 23.89 304 GLY A O 1
ATOM 2380 N N . GLU A 1 305 ? 32.954 -35.751 30.361 1.00 28.89 305 GLU A N 1
ATOM 2381 C CA . GLU A 1 305 ? 32.741 -36.359 31.691 1.00 28.89 305 GLU A CA 1
ATOM 2382 C C . GLU A 1 305 ? 33.986 -36.411 32.613 1.00 28.89 305 GLU A C 1
ATOM 2384 O O . GLU A 1 305 ? 35.066 -36.781 32.164 1.00 28.89 305 GLU A O 1
ATOM 2389 N N . GLU A 1 306 ? 33.792 -36.124 33.915 1.00 25.02 306 GLU A N 1
ATOM 2390 C CA . GLU A 1 306 ? 34.173 -36.918 35.118 1.00 25.02 306 GLU A CA 1
ATOM 2391 C C . GLU A 1 306 ? 34.426 -36.028 36.366 1.00 25.02 306 GLU A C 1
ATOM 2393 O O . GLU A 1 306 ? 35.436 -35.343 36.451 1.00 25.02 306 GLU A O 1
ATOM 2398 N N . SER A 1 307 ? 33.547 -36.150 37.384 1.00 24.55 307 SER A N 1
ATOM 2399 C CA . SER A 1 307 ? 33.811 -36.155 38.854 1.00 24.55 307 SER A CA 1
ATOM 2400 C C . SER A 1 307 ? 34.708 -35.047 39.484 1.00 24.55 307 SER A C 1
ATOM 2402 O O . SER A 1 307 ? 35.858 -34.875 39.120 1.00 24.55 307 SER A O 1
ATOM 2404 N N . THR A 1 308 ? 34.408 -34.353 40.597 1.00 23.66 308 THR A N 1
ATOM 2405 C CA . THR A 1 308 ? 33.806 -34.786 41.875 1.00 23.66 308 THR A CA 1
ATOM 2406 C C . THR A 1 308 ? 33.824 -33.638 42.923 1.00 23.66 308 THR A C 1
ATOM 2408 O O . THR A 1 308 ? 34.771 -32.858 42.928 1.00 23.66 308 THR A O 1
ATOM 2411 N N . PHE A 1 309 ? 32.901 -33.708 43.907 1.00 20.98 309 PHE A N 1
ATOM 2412 C CA . PHE A 1 309 ? 32.968 -33.212 45.313 1.00 20.98 309 PHE A CA 1
ATOM 2413 C C . PHE A 1 309 ? 32.867 -31.683 45.592 1.00 20.98 309 PHE A C 1
ATOM 2415 O O . PHE A 1 309 ? 33.541 -30.894 44.954 1.00 20.98 309 PHE A O 1
ATOM 2422 N N . LEU A 1 310 ? 32.117 -31.158 46.585 1.00 21.84 310 LEU A N 1
ATOM 2423 C CA . LEU A 1 310 ? 31.553 -31.722 47.828 1.00 21.84 310 LEU A CA 1
ATOM 2424 C C . LEU A 1 310 ? 30.426 -30.806 48.386 1.00 21.84 310 LEU A C 1
ATOM 2426 O O . LEU A 1 310 ? 30.658 -29.648 48.717 1.00 21.84 310 LEU A O 1
ATOM 2430 N N . GLU A 1 311 ? 29.217 -31.354 48.513 1.00 24.12 311 GLU A N 1
ATOM 2431 C CA . GLU A 1 311 ? 28.441 -31.426 49.764 1.00 24.12 311 GLU A CA 1
ATOM 2432 C C . GLU A 1 311 ? 28.792 -30.457 50.917 1.00 24.12 311 GLU A C 1
ATOM 2434 O O . GLU A 1 311 ? 29.778 -30.655 51.618 1.00 24.12 311 GLU A O 1
ATOM 2439 N N . ILE A 1 312 ? 27.851 -29.585 51.295 1.00 22.62 312 ILE A N 1
ATOM 2440 C CA . ILE A 1 312 ? 27.462 -29.434 52.707 1.00 22.62 312 ILE A CA 1
ATOM 2441 C C . ILE A 1 312 ? 25.941 -29.287 52.756 1.00 22.62 312 ILE A C 1
ATOM 2443 O O . ILE A 1 312 ? 25.393 -28.308 52.261 1.00 22.62 312 ILE A O 1
ATOM 2447 N N . GLY A 1 313 ? 25.277 -30.222 53.439 1.00 22.61 313 GLY A N 1
ATOM 2448 C CA . GLY A 1 313 ? 24.082 -29.862 54.203 1.00 22.61 313 GLY A CA 1
ATOM 2449 C C . GLY A 1 313 ? 22.747 -30.436 53.750 1.00 22.61 313 GLY A C 1
ATOM 2450 O O . GLY A 1 313 ? 21.763 -29.712 53.687 1.00 22.61 313 GLY A O 1
ATOM 2451 N N . ASN A 1 314 ? 22.681 -31.755 53.573 1.00 24.64 314 ASN A N 1
ATOM 2452 C CA . ASN A 1 314 ? 21.511 -32.534 53.988 1.00 24.64 314 ASN A CA 1
ATOM 2453 C C . ASN A 1 314 ? 20.954 -31.986 55.319 1.00 24.64 314 ASN A C 1
ATOM 2455 O O . ASN A 1 314 ? 21.726 -31.916 56.277 1.00 24.64 314 ASN A O 1
ATOM 2459 N N . GLN A 1 315 ? 19.648 -31.715 55.422 1.00 23.08 315 GLN A N 1
ATOM 2460 C CA . GLN A 1 315 ? 18.813 -32.313 56.472 1.00 23.08 315 GLN A CA 1
ATOM 2461 C C . GLN A 1 315 ? 17.345 -31.867 56.439 1.00 23.08 315 GLN A C 1
ATOM 2463 O O . GLN A 1 315 ? 17.042 -30.685 56.561 1.00 23.08 315 GLN A O 1
ATOM 2468 N N . ARG A 1 316 ? 16.498 -32.906 56.508 1.00 23.33 316 ARG A N 1
ATOM 2469 C CA . ARG A 1 316 ? 15.120 -32.966 57.027 1.00 23.33 316 ARG A CA 1
ATOM 2470 C C . ARG A 1 316 ? 14.016 -32.520 56.080 1.00 23.33 316 ARG A C 1
ATOM 2472 O O . ARG A 1 316 ? 14.082 -31.450 55.510 1.00 23.33 316 ARG A O 1
ATOM 2479 N N . GLU A 1 317 ? 12.913 -33.241 55.936 1.00 23.64 317 GLU A N 1
ATOM 2480 C CA . GLU A 1 317 ? 12.413 -34.541 56.420 1.00 23.64 317 GLU A CA 1
ATOM 2481 C C . GLU A 1 317 ? 11.068 -34.676 55.668 1.00 23.64 317 GLU A C 1
ATOM 2483 O O . GLU A 1 317 ? 10.332 -33.705 55.560 1.00 23.64 317 GLU A O 1
ATOM 2488 N N . GLN A 1 318 ? 10.853 -35.749 54.909 1.00 22.62 318 GLN A N 1
ATOM 2489 C CA . GLN A 1 318 ? 9.982 -36.879 55.274 1.00 22.62 318 GLN A CA 1
ATOM 2490 C C . GLN A 1 318 ? 8.466 -36.605 55.375 1.00 22.62 318 GLN A C 1
ATOM 2492 O O . GLN A 1 318 ? 8.012 -35.854 56.230 1.00 22.62 318 GLN A O 1
ATOM 2497 N N . GLY A 1 319 ? 7.708 -37.423 54.626 1.00 23.52 319 GLY A N 1
ATOM 2498 C CA . GLY A 1 319 ? 6.358 -37.899 54.980 1.00 23.52 319 GLY A CA 1
ATOM 2499 C C . GLY A 1 319 ? 5.286 -37.544 53.941 1.00 23.52 319 GLY A C 1
ATOM 2500 O O . GLY A 1 319 ? 4.751 -36.451 54.002 1.00 23.52 319 GLY A O 1
ATOM 2501 N N . ILE A 1 320 ? 5.026 -38.311 52.874 1.00 22.17 320 ILE A N 1
ATOM 2502 C CA . ILE A 1 320 ? 4.385 -39.645 52.782 1.00 22.17 320 ILE A CA 1
ATOM 2503 C C . ILE A 1 320 ? 2.909 -39.684 53.254 1.00 22.17 320 ILE A C 1
ATOM 2505 O O . ILE A 1 320 ? 2.633 -39.743 54.447 1.00 22.17 320 ILE A O 1
ATOM 2509 N N . LEU A 1 321 ? 2.040 -39.814 52.233 1.00 22.75 321 LEU A N 1
ATOM 2510 C CA . LEU A 1 321 ? 0.777 -40.576 52.092 1.00 22.75 321 LEU A CA 1
ATOM 2511 C C . LEU A 1 321 ? -0.510 -40.140 52.811 1.00 22.75 321 LEU A C 1
ATOM 2513 O O . LEU A 1 321 ? -0.635 -40.224 54.029 1.00 22.75 321 LEU A O 1
ATOM 2517 N N . SER A 1 322 ? -1.554 -39.889 52.012 1.00 22.11 322 SER A N 1
ATOM 2518 C CA . SER A 1 322 ? -2.683 -40.819 51.734 1.00 22.11 322 SER A CA 1
ATOM 2519 C C . SER A 1 322 ? -3.808 -40.009 51.058 1.00 22.11 322 SER A C 1
ATOM 2521 O O . SER A 1 322 ? -4.221 -38.978 51.570 1.00 22.11 322 SER A O 1
ATOM 2523 N N . ASP A 1 323 ? -4.096 -40.230 49.776 1.00 22.66 323 ASP A N 1
ATOM 2524 C CA . ASP A 1 323 ? -4.989 -41.241 49.177 1.00 22.66 323 ASP A CA 1
ATOM 2525 C C . ASP A 1 323 ? -6.375 -40.666 48.816 1.00 22.66 323 ASP A C 1
ATOM 2527 O O . ASP A 1 323 ? -7.183 -40.343 49.682 1.00 22.66 323 ASP A O 1
ATOM 2531 N N . ASN A 1 324 ? -6.647 -40.739 47.506 1.00 23.72 324 ASN A N 1
ATOM 2532 C CA . ASN A 1 324 ? -7.834 -41.330 46.875 1.00 23.72 324 ASN A CA 1
ATOM 2533 C C . ASN A 1 324 ? -9.006 -40.477 46.333 1.00 23.72 324 ASN A C 1
ATOM 2535 O O . ASN A 1 324 ? -9.793 -39.914 47.087 1.00 23.72 324 ASN A O 1
ATOM 2539 N N . LEU A 1 325 ? -9.194 -40.699 45.012 1.00 22.36 325 LEU A N 1
ATOM 2540 C CA . LEU A 1 325 ? -10.430 -40.823 44.207 1.00 22.36 325 LEU A CA 1
ATOM 2541 C C . LEU A 1 325 ? -11.129 -39.501 43.842 1.00 22.36 325 LEU A C 1
ATOM 2543 O O . LEU A 1 325 ? -11.318 -38.647 44.691 1.00 22.36 325 LEU A O 1
ATOM 2547 N N . GLY A 1 326 ? -11.586 -39.252 42.616 1.00 22.09 326 GLY A N 1
ATOM 2548 C CA . GLY A 1 326 ? -11.901 -40.108 41.470 1.00 22.09 326 GLY A CA 1
ATOM 2549 C C . GLY A 1 326 ? -13.052 -39.437 40.695 1.00 22.09 326 GLY A C 1
ATOM 2550 O O . GLY A 1 326 ? -13.847 -38.716 41.290 1.00 22.09 326 GLY A O 1
ATOM 2551 N N . GLU A 1 327 ? -13.077 -39.635 39.383 1.00 22.95 327 GLU A N 1
ATOM 2552 C CA . GLU A 1 327 ? -13.931 -39.024 38.351 1.00 22.95 327 GLU A CA 1
ATOM 2553 C C . GLU A 1 327 ? -15.459 -39.081 38.596 1.00 22.95 327 GLU A C 1
ATOM 2555 O O . GLU A 1 327 ? -15.954 -40.024 39.208 1.00 22.95 327 GLU A O 1
ATOM 2560 N N . GLU A 1 328 ? -16.203 -38.101 38.050 1.00 24.16 328 GLU A N 1
ATOM 2561 C CA . GLU A 1 328 ? -17.266 -38.272 37.023 1.00 24.16 328 GLU A CA 1
ATOM 2562 C C . GLU A 1 328 ? -18.428 -37.240 37.085 1.00 24.16 328 GLU A C 1
ATOM 2564 O O . GLU A 1 328 ? -19.019 -36.989 38.131 1.00 24.16 328 GLU A O 1
ATOM 2569 N N . ASN A 1 329 ? -18.813 -36.773 35.884 1.00 23.94 329 ASN A N 1
ATOM 2570 C CA . ASN A 1 329 ? -20.158 -36.395 35.406 1.00 23.94 329 ASN A CA 1
ATOM 2571 C C . ASN A 1 329 ? -20.931 -35.213 36.031 1.00 23.94 329 ASN A C 1
ATOM 2573 O O . ASN A 1 329 ? -21.543 -35.349 37.085 1.00 23.94 329 ASN A O 1
ATOM 2577 N N . ILE A 1 330 ? -21.119 -34.132 35.250 1.00 24.17 330 ILE A N 1
ATOM 2578 C CA . ILE A 1 330 ? -22.336 -33.294 35.318 1.00 24.17 330 ILE A CA 1
ATOM 2579 C C . ILE A 1 330 ? -22.809 -32.929 33.898 1.00 24.17 330 ILE A C 1
ATOM 2581 O O . ILE A 1 330 ? -22.348 -31.970 33.286 1.00 24.17 330 ILE A O 1
ATOM 2585 N N . THR A 1 331 ? -23.784 -33.690 33.397 1.00 23.16 331 THR A N 1
ATOM 2586 C CA . THR A 1 331 ? -24.816 -33.208 32.465 1.00 23.16 331 THR A CA 1
ATOM 2587 C C . THR A 1 331 ? -26.179 -33.368 33.142 1.00 23.16 331 THR A C 1
ATOM 2589 O O . THR A 1 331 ? -26.409 -34.362 33.822 1.00 23.16 331 THR A O 1
ATOM 2592 N N . ALA A 1 332 ? -27.064 -32.395 32.891 1.00 24.61 332 ALA A N 1
ATOM 2593 C CA . ALA A 1 332 ? -28.500 -32.346 33.197 1.00 24.61 332 ALA A CA 1
ATOM 2594 C C . ALA A 1 332 ? -28.940 -32.179 34.671 1.00 24.61 332 ALA A C 1
ATOM 2596 O O . ALA A 1 332 ? -28.662 -33.017 35.515 1.00 24.61 332 ALA A O 1
ATOM 2597 N N . GLU A 1 333 ? -29.695 -31.099 34.934 1.00 23.33 333 GLU A N 1
ATOM 2598 C CA . GLU A 1 333 ? -31.027 -31.081 35.586 1.00 23.33 333 GLU A CA 1
ATOM 2599 C C . GLU A 1 333 ? -31.356 -29.664 36.115 1.00 23.33 333 GLU A C 1
ATOM 2601 O O . GLU A 1 333 ? -30.956 -29.270 37.207 1.00 23.33 333 GLU A O 1
ATOM 2606 N N . ILE A 1 334 ? -32.142 -28.886 35.356 1.00 25.39 334 ILE A N 1
ATOM 2607 C CA . ILE A 1 334 ? -33.009 -27.839 35.925 1.00 25.39 334 ILE A CA 1
ATOM 2608 C C . ILE A 1 334 ? -34.434 -28.151 35.476 1.00 25.39 334 ILE A C 1
ATOM 2610 O O . ILE A 1 334 ? -34.953 -27.560 34.538 1.00 25.39 334 ILE A O 1
ATOM 2614 N N . GLU A 1 335 ? -35.070 -29.090 36.169 1.00 24.95 335 GLU A N 1
ATOM 2615 C CA . GLU A 1 335 ? -36.520 -29.125 36.323 1.00 24.95 335 GLU A CA 1
ATOM 2616 C C . GLU A 1 335 ? -36.871 -29.590 37.739 1.00 24.95 335 GLU A C 1
ATOM 2618 O O . GLU A 1 335 ? -36.229 -30.460 38.316 1.00 24.95 335 GLU A O 1
ATOM 2623 N N . ASN A 1 336 ? -37.955 -29.012 38.255 1.00 24.33 336 ASN A N 1
ATOM 2624 C CA . ASN A 1 336 ? -38.649 -29.325 39.502 1.00 24.33 336 ASN A CA 1
ATOM 2625 C C . ASN A 1 336 ? -37.991 -28.920 40.824 1.00 24.33 336 ASN A C 1
ATOM 2627 O O . ASN A 1 336 ? -37.295 -29.693 41.469 1.00 24.33 336 ASN A O 1
ATOM 2631 N N . GLN A 1 337 ? -38.479 -27.795 41.357 1.00 25.30 337 GLN A N 1
ATOM 2632 C CA . GLN A 1 337 ? -39.083 -27.814 42.692 1.00 25.30 337 GLN A CA 1
ATOM 2633 C C . GLN A 1 337 ? -40.142 -26.712 42.838 1.00 25.30 337 GLN A C 1
ATOM 2635 O O . GLN A 1 337 ? -39.889 -25.590 43.267 1.00 25.30 337 GLN A O 1
ATOM 2640 N N . SER A 1 338 ? -41.382 -27.066 42.502 1.00 24.72 338 SER A N 1
ATOM 2641 C CA . SER A 1 338 ? -42.574 -26.468 43.096 1.00 24.72 338 SER A CA 1
ATOM 2642 C C . SER A 1 338 ? -42.997 -27.319 44.291 1.00 24.72 338 SER A C 1
ATOM 2644 O O . SER A 1 338 ? -43.400 -28.462 44.090 1.00 24.72 338 SER A O 1
ATOM 2646 N N . THR A 1 339 ? -42.911 -26.789 45.513 1.00 23.56 339 THR A N 1
ATOM 2647 C CA . THR A 1 339 ? -43.921 -26.887 46.594 1.00 23.56 339 THR A CA 1
ATOM 2648 C C . THR A 1 339 ? -43.313 -26.463 47.932 1.00 23.56 339 THR A C 1
ATOM 2650 O O . THR A 1 339 ? -42.443 -27.141 48.459 1.00 23.56 339 THR A O 1
ATOM 2653 N N . GLN A 1 340 ? -43.812 -25.358 48.492 1.00 25.55 340 GLN A N 1
ATOM 2654 C CA . GLN A 1 340 ? -44.348 -25.237 49.860 1.00 25.55 340 GLN A CA 1
ATOM 2655 C C . GLN A 1 340 ? -44.467 -23.749 50.228 1.00 25.55 340 GLN A C 1
ATOM 2657 O O . GLN A 1 340 ? -43.579 -23.152 50.828 1.00 25.55 340 GLN A O 1
ATOM 2662 N N . GLU A 1 341 ? -45.613 -23.156 49.891 1.00 26.28 341 GLU A N 1
ATOM 2663 C CA . GLU A 1 341 ? -46.206 -22.118 50.733 1.00 26.28 341 GLU A CA 1
ATOM 2664 C C . GLU A 1 341 ? -47.083 -22.826 51.771 1.00 26.28 341 GLU A C 1
ATOM 2666 O O . GLU A 1 341 ? -47.985 -23.563 51.384 1.00 26.28 341 GLU A O 1
ATOM 2671 N N . GLU A 1 342 ? -46.843 -22.599 53.067 1.00 24.92 342 GLU A N 1
ATOM 2672 C CA . GLU A 1 342 ? -47.919 -22.306 54.024 1.00 24.92 342 GLU A CA 1
ATOM 2673 C C . GLU A 1 342 ? -47.394 -21.909 55.422 1.00 24.92 342 GLU A C 1
ATOM 2675 O O . GLU A 1 342 ? -46.638 -22.646 56.052 1.00 24.92 342 GLU A O 1
ATOM 2680 N N . LYS A 1 343 ? -47.951 -20.789 55.921 1.00 24.84 343 LYS A N 1
ATOM 2681 C CA . LYS A 1 343 ? -48.135 -20.328 57.321 1.00 24.84 343 LYS A CA 1
ATOM 2682 C C . LYS A 1 343 ? -47.293 -19.142 57.808 1.00 24.84 343 LYS A C 1
ATOM 2684 O O . LYS A 1 343 ? -46.286 -19.307 58.483 1.00 24.84 343 LYS A O 1
ATOM 2689 N N . ALA A 1 344 ? -47.880 -17.951 57.654 1.00 26.73 344 ALA A N 1
ATOM 2690 C CA . ALA A 1 344 ? -48.221 -17.082 58.790 1.00 26.73 344 ALA A CA 1
ATOM 2691 C C . ALA A 1 344 ? -49.267 -16.025 58.371 1.00 26.73 344 ALA A C 1
ATOM 2693 O O . ALA A 1 344 ? -48.946 -15.008 57.760 1.00 26.73 344 ALA A O 1
ATOM 2694 N N . GLU A 1 345 ? -50.534 -16.257 58.725 1.00 25.50 345 GLU A N 1
ATOM 2695 C CA . GLU A 1 345 ? -51.570 -15.219 58.785 1.00 25.50 345 GLU A CA 1
ATOM 2696 C C . GLU A 1 345 ? -51.307 -14.273 59.971 1.00 25.50 345 GLU A C 1
ATOM 2698 O O . GLU A 1 345 ? -51.117 -14.734 61.095 1.00 25.50 345 GLU A O 1
ATOM 2703 N N . ASN A 1 346 ? -51.349 -12.955 59.748 1.00 25.70 346 ASN A N 1
ATOM 2704 C CA . ASN A 1 346 ? -52.454 -12.062 60.155 1.00 25.70 346 ASN A CA 1
ATOM 2705 C C . ASN A 1 346 ? -51.987 -10.608 60.359 1.00 25.70 346 ASN A C 1
ATOM 2707 O O . ASN A 1 346 ? -51.335 -10.295 61.357 1.00 25.70 346 ASN A O 1
ATOM 2711 N N . LYS A 1 347 ? -52.442 -9.712 59.467 1.00 27.83 347 LYS A N 1
ATOM 2712 C CA . LYS A 1 347 ? -53.132 -8.437 59.780 1.00 27.83 347 LYS A CA 1
ATOM 2713 C C . LYS A 1 347 ? -53.483 -7.678 58.485 1.00 27.83 347 LYS A C 1
ATOM 2715 O O . LYS A 1 347 ? -52.619 -7.120 57.821 1.00 27.83 347 LYS A O 1
ATOM 2720 N N . THR A 1 348 ? -54.768 -7.652 58.148 1.00 24.28 348 THR A N 1
ATOM 2721 C CA . THR A 1 348 ? -55.440 -6.785 57.150 1.00 24.28 348 THR A CA 1
ATOM 2722 C C . THR A 1 348 ? -55.905 -5.460 57.800 1.00 24.28 348 THR A C 1
ATOM 2724 O O . THR A 1 348 ? -55.857 -5.387 59.033 1.00 24.28 348 THR A O 1
ATOM 2727 N N . PRO A 1 349 ? -56.474 -4.449 57.083 1.00 46.00 349 PRO A N 1
ATOM 2728 C CA . PRO A 1 349 ? -56.622 -4.242 55.620 1.00 46.00 349 PRO A CA 1
ATOM 2729 C C . PRO A 1 349 ? -56.391 -2.782 55.114 1.00 46.00 349 PRO A C 1
ATOM 2731 O O . PRO A 1 349 ? -56.508 -1.835 55.884 1.00 46.00 349 PRO A O 1
ATOM 2734 N N . ALA A 1 350 ? -56.221 -2.584 53.792 1.00 27.20 350 ALA A N 1
ATOM 2735 C CA . ALA A 1 350 ? -56.881 -1.502 53.020 1.00 27.20 350 ALA A CA 1
ATOM 2736 C C . ALA A 1 350 ? -56.693 -1.657 51.486 1.00 27.20 350 ALA A C 1
ATOM 2738 O O . ALA A 1 350 ? -55.593 -1.907 51.008 1.00 27.20 350 ALA A O 1
ATOM 2739 N N . ASN A 1 351 ? -57.796 -1.494 50.746 1.00 30.98 351 ASN A N 1
ATOM 2740 C CA . ASN A 1 351 ? -57.997 -1.629 49.290 1.00 30.98 351 ASN A CA 1
ATOM 2741 C C . ASN A 1 351 ? -57.259 -0.602 48.398 1.00 30.98 351 ASN A C 1
ATOM 2743 O O . ASN A 1 351 ? -57.353 0.589 48.679 1.00 30.98 351 ASN A O 1
ATOM 2747 N N . ASP A 1 352 ? -56.755 -1.044 47.230 1.00 30.81 352 ASP A N 1
ATOM 2748 C CA . ASP A 1 352 ? -56.991 -0.421 45.899 1.00 30.81 352 ASP A CA 1
ATOM 2749 C C . ASP A 1 352 ? -56.628 -1.423 44.762 1.00 30.81 352 ASP A C 1
ATOM 2751 O O . ASP A 1 352 ? -55.490 -1.901 44.725 1.00 30.81 352 ASP A O 1
ATOM 2755 N N . PRO A 1 353 ? -57.534 -1.796 43.830 1.00 37.62 353 PRO A N 1
ATOM 2756 C CA . PRO A 1 353 ? -57.210 -2.677 42.710 1.00 37.62 353 PRO A CA 1
ATOM 2757 C C . PRO A 1 353 ? -56.636 -1.864 41.542 1.00 37.62 353 PRO A C 1
ATOM 2759 O O . PRO A 1 353 ? -57.344 -1.481 40.611 1.00 37.62 353 PRO A O 1
ATOM 2762 N N . LYS A 1 354 ? -55.324 -1.616 41.560 1.00 35.66 354 LYS A N 1
ATOM 2763 C CA . LYS A 1 354 ? -54.592 -1.081 40.403 1.00 35.66 354 LYS A CA 1
ATOM 2764 C C . LYS A 1 354 ? -53.322 -1.881 40.167 1.00 35.66 354 LYS A C 1
ATOM 2766 O O . LYS A 1 354 ? -52.453 -1.900 41.026 1.00 35.66 354 LYS A O 1
ATOM 2771 N N . SER A 1 355 ? -53.246 -2.494 38.980 1.00 37.88 355 SER A N 1
ATOM 2772 C CA . SER A 1 355 ? -52.023 -2.849 38.246 1.00 37.88 355 SER A CA 1
ATOM 2773 C C . SER A 1 355 ? -50.855 -3.299 39.135 1.00 37.88 355 SER A C 1
ATOM 2775 O O . SER A 1 355 ? -50.078 -2.469 39.611 1.00 37.88 355 SER A O 1
ATOM 2777 N N . LYS A 1 356 ? -50.691 -4.618 39.332 1.00 37.78 356 LYS A N 1
ATOM 2778 C CA . LYS A 1 356 ? -49.396 -5.156 39.777 1.00 37.78 356 LYS A CA 1
ATOM 2779 C C . LYS A 1 356 ? -48.351 -4.649 38.776 1.00 37.78 356 LYS A C 1
ATOM 2781 O O . LYS A 1 356 ? -48.324 -5.107 37.636 1.00 37.78 356 LYS A O 1
ATOM 2786 N N . LYS A 1 357 ? -47.559 -3.643 39.168 1.00 43.06 357 LYS A N 1
ATOM 2787 C CA . LYS A 1 357 ? -46.443 -3.133 38.366 1.00 43.06 357 LYS A CA 1
ATOM 2788 C C . LYS A 1 357 ? -45.540 -4.324 38.072 1.00 43.06 357 LYS A C 1
ATOM 2790 O O . LYS A 1 357 ? -44.964 -4.872 39.009 1.00 43.06 357 LYS A O 1
ATOM 2795 N N . LYS A 1 358 ? -45.459 -4.709 36.794 1.00 57.62 358 LYS A N 1
ATOM 2796 C CA . LYS A 1 358 ? -44.525 -5.732 36.317 1.00 57.62 358 LYS A CA 1
ATOM 2797 C C . LYS A 1 358 ? -43.139 -5.432 36.871 1.00 57.62 358 LYS A C 1
ATOM 2799 O O . LYS A 1 358 ? -42.707 -4.272 36.874 1.00 57.62 358 LYS A O 1
ATOM 2804 N N . THR A 1 359 ? -42.469 -6.458 37.374 1.00 62.91 359 THR A N 1
ATOM 2805 C CA . THR A 1 359 ? -41.098 -6.309 37.858 1.00 62.91 359 THR A CA 1
ATOM 2806 C C . THR A 1 359 ? -40.175 -5.974 36.682 1.00 62.91 359 THR A C 1
ATOM 2808 O O . THR A 1 359 ? -40.490 -6.228 35.518 1.00 62.91 359 THR A O 1
ATOM 2811 N N . ARG A 1 360 ? -39.015 -5.367 36.963 1.00 60.44 360 ARG A N 1
ATOM 2812 C CA . ARG A 1 360 ? -38.037 -5.016 35.919 1.00 60.44 360 ARG A CA 1
ATOM 2813 C C . ARG A 1 360 ? -37.608 -6.247 35.105 1.00 60.44 360 ARG A C 1
ATOM 2815 O O . ARG A 1 360 ? -37.445 -6.126 33.898 1.00 60.44 360 ARG A O 1
ATOM 2822 N N . ALA A 1 361 ? -37.472 -7.402 35.756 1.00 55.56 361 ALA A N 1
ATOM 2823 C CA . ALA A 1 361 ? -37.120 -8.666 35.114 1.00 55.56 361 ALA A CA 1
ATOM 2824 C C . ALA A 1 361 ? -38.232 -9.173 34.179 1.00 55.56 361 ALA A C 1
ATOM 2826 O O . ALA A 1 361 ? -37.953 -9.533 33.042 1.00 55.56 361 ALA A O 1
ATOM 2827 N N . GLU A 1 362 ? -39.498 -9.111 34.609 1.00 68.00 362 GLU A N 1
ATOM 2828 C CA . GLU A 1 362 ? -40.651 -9.498 33.779 1.00 68.00 362 GLU A CA 1
ATOM 2829 C C . GLU A 1 362 ? -40.785 -8.630 32.521 1.00 68.00 362 GLU A C 1
ATOM 2831 O O . GLU A 1 362 ? -41.087 -9.139 31.446 1.00 68.00 362 GLU A O 1
ATOM 2836 N N . ALA A 1 363 ? -40.543 -7.319 32.640 1.00 68.12 363 ALA A N 1
ATOM 2837 C CA . ALA A 1 363 ? -40.618 -6.401 31.504 1.00 68.12 363 ALA A CA 1
ATOM 2838 C C . ALA A 1 363 ? -39.490 -6.621 30.481 1.00 68.12 363 ALA A C 1
ATOM 2840 O O . ALA A 1 363 ? -39.717 -6.441 29.288 1.00 68.12 363 ALA A O 1
ATOM 2841 N N . VAL A 1 364 ? -38.288 -6.993 30.936 1.00 67.12 364 VAL A N 1
ATOM 2842 C CA . VAL A 1 364 ? -37.174 -7.350 30.043 1.00 67.12 364 VAL A CA 1
ATOM 2843 C C . VAL A 1 364 ? -37.456 -8.686 29.358 1.00 67.12 364 VAL A C 1
ATOM 2845 O O . VAL A 1 364 ? -37.324 -8.757 28.143 1.00 67.12 364 VAL A O 1
ATOM 2848 N N . ARG A 1 365 ? -37.937 -9.698 30.096 1.00 67.56 365 ARG A N 1
ATOM 2849 C CA . ARG A 1 365 ? -38.267 -11.016 29.532 1.00 67.56 365 ARG A CA 1
ATOM 2850 C C . ARG A 1 365 ? -39.318 -10.933 28.423 1.00 67.56 365 ARG A C 1
ATOM 2852 O O . ARG A 1 365 ? -39.104 -11.484 27.356 1.00 67.56 365 ARG A O 1
ATOM 2859 N N . GLU A 1 366 ? -40.392 -10.169 28.633 1.00 75.94 366 GLU A N 1
ATOM 2860 C CA . GLU A 1 366 ? -41.435 -9.948 27.614 1.00 75.94 366 GLU A CA 1
ATOM 2861 C C . GLU A 1 366 ? -40.876 -9.326 26.322 1.00 75.94 366 GLU A C 1
ATOM 2863 O O . GLU A 1 366 ? -41.326 -9.646 25.224 1.00 75.94 366 GLU A O 1
ATOM 2868 N N . ILE A 1 367 ? -39.913 -8.406 26.436 1.00 72.38 367 ILE A N 1
ATOM 2869 C CA . ILE A 1 367 ? -39.285 -7.795 25.259 1.00 72.38 367 ILE A CA 1
ATOM 2870 C C . ILE A 1 367 ? -38.338 -8.769 24.565 1.00 72.38 367 ILE A C 1
ATOM 2872 O O . ILE A 1 367 ? -38.309 -8.778 23.338 1.00 72.38 367 ILE A O 1
ATOM 2876 N N . THR A 1 368 ? -37.601 -9.586 25.316 1.00 69.50 368 THR A N 1
ATOM 2877 C CA . THR A 1 368 ? -36.742 -10.629 24.744 1.00 69.50 368 THR A CA 1
ATOM 2878 C C . THR A 1 368 ? -37.563 -11.687 24.001 1.00 69.50 368 THR A C 1
ATOM 2880 O O . THR A 1 368 ? -37.239 -11.992 22.861 1.00 69.50 368 THR A O 1
ATOM 2883 N N . GLU A 1 369 ? -38.683 -12.146 24.569 1.00 74.38 369 GLU A N 1
ATOM 2884 C CA . GLU A 1 369 ? -39.624 -13.061 23.894 1.00 74.38 369 GLU A CA 1
ATOM 2885 C C . GLU A 1 369 ? -40.189 -12.428 22.603 1.00 74.38 369 GLU A C 1
ATOM 2887 O O . GLU A 1 369 ? -40.292 -13.073 21.562 1.00 74.38 369 GLU A O 1
ATOM 2892 N N . LYS A 1 370 ? -40.514 -11.125 22.633 1.00 74.50 370 LYS A N 1
ATOM 2893 C CA . LYS A 1 370 ? -40.976 -10.401 21.438 1.00 74.50 370 LYS A CA 1
ATOM 2894 C C . LYS A 1 370 ? -39.886 -10.291 20.361 1.00 74.50 370 LYS A C 1
ATOM 2896 O O . LYS A 1 370 ? -40.217 -10.323 19.180 1.00 74.50 370 LYS A O 1
ATOM 2901 N N . LEU A 1 371 ? -38.623 -10.133 20.755 1.00 75.12 371 LEU A N 1
ATOM 2902 C CA . LEU A 1 371 ? -37.480 -10.096 19.839 1.00 75.12 371 LEU A CA 1
ATOM 2903 C C . LEU A 1 371 ? -37.275 -11.436 19.131 1.00 75.12 371 LEU A C 1
ATOM 2905 O O . LEU A 1 371 ? -37.053 -11.436 17.927 1.00 75.12 371 LEU A O 1
ATOM 2909 N N . GLU A 1 372 ? -37.372 -12.551 19.858 1.00 75.81 372 GLU A N 1
ATOM 2910 C CA . GLU A 1 372 ? -37.247 -13.900 19.287 1.00 75.81 372 GLU A CA 1
ATOM 2911 C C . GLU A 1 372 ? -38.321 -14.149 18.224 1.00 75.81 372 GLU A C 1
ATOM 2913 O O . GLU A 1 372 ? -38.001 -14.532 17.104 1.00 75.81 372 GLU A O 1
ATOM 2918 N N . HIS A 1 373 ? -39.576 -13.801 18.516 1.00 77.88 373 HIS A N 1
ATOM 2919 C CA . HIS A 1 373 ? -40.660 -13.952 17.546 1.00 77.88 373 HIS A CA 1
ATOM 2920 C C . HIS A 1 373 ? -40.533 -13.007 16.338 1.00 77.88 373 HIS A C 1
ATOM 2922 O O . HIS A 1 373 ? -40.818 -13.382 15.205 1.00 77.88 373 HIS A O 1
ATOM 2928 N N . GLY A 1 374 ? -40.082 -11.768 16.560 1.00 77.94 374 GLY A N 1
ATOM 2929 C CA . GLY A 1 374 ? -39.827 -10.826 15.469 1.00 77.94 374 GLY A CA 1
ATOM 2930 C C . GLY A 1 374 ? -38.689 -11.250 14.549 1.00 77.94 374 GLY A C 1
ATOM 2931 O O . GLY A 1 374 ? -38.723 -10.938 13.364 1.00 77.94 374 GLY A O 1
ATOM 2932 N N . LEU A 1 375 ? -37.701 -11.959 15.095 1.00 79.00 375 LEU A N 1
ATOM 2933 C CA . LEU A 1 375 ? -36.588 -12.520 14.342 1.00 79.00 375 LEU A CA 1
ATOM 2934 C C . LEU A 1 375 ? -37.037 -13.700 13.466 1.00 79.00 375 LEU A C 1
ATOM 2936 O O . LEU A 1 375 ? -36.570 -13.813 12.341 1.00 79.00 375 LEU A O 1
ATOM 2940 N N . GLU A 1 376 ? -37.972 -14.532 13.933 1.00 79.50 376 GLU A N 1
ATOM 2941 C CA . GLU A 1 376 ? -38.564 -15.607 13.120 1.00 79.50 376 GLU A CA 1
ATOM 2942 C C . GLU A 1 376 ? -39.318 -15.061 11.896 1.00 79.50 376 GLU A C 1
ATOM 2944 O O . GLU A 1 376 ? -39.126 -15.556 10.789 1.00 79.50 376 GLU A O 1
ATOM 2949 N N . GLU A 1 377 ? -40.134 -14.014 12.072 1.00 82.38 377 GLU A N 1
ATOM 2950 C CA . GLU A 1 377 ? -40.887 -13.380 10.973 1.00 82.38 377 GLU A CA 1
ATOM 2951 C C . GLU A 1 377 ? -40.008 -12.554 10.015 1.00 82.38 377 GLU A C 1
ATOM 2953 O O . GLU A 1 377 ? -40.438 -12.220 8.911 1.00 82.38 377 GLU A O 1
ATOM 2958 N N . LEU A 1 378 ? -38.801 -12.168 10.439 1.00 82.06 378 LEU A N 1
ATOM 2959 C CA . LEU A 1 378 ? -37.920 -11.279 9.678 1.00 82.06 378 LEU A CA 1
ATOM 2960 C C . LEU A 1 378 ? -37.472 -11.894 8.347 1.00 82.06 378 LEU A C 1
ATOM 2962 O O . LEU A 1 378 ? -37.246 -11.166 7.384 1.00 82.06 378 LEU A O 1
ATOM 2966 N N . PHE A 1 379 ? -37.331 -13.218 8.301 1.00 80.56 379 PHE A N 1
ATOM 2967 C CA . PHE A 1 379 ? -36.783 -13.928 7.145 1.00 80.56 379 PHE A CA 1
ATOM 2968 C C . PHE A 1 379 ? -37.829 -14.285 6.076 1.00 80.56 379 PHE A C 1
ATOM 2970 O O . PHE A 1 379 ? -37.506 -14.997 5.124 1.00 80.56 379 PHE A O 1
ATOM 2977 N N . ASP A 1 380 ? -39.046 -13.747 6.186 1.00 73.12 380 ASP A N 1
ATOM 2978 C CA . ASP A 1 380 ? -39.989 -13.646 5.070 1.00 73.12 380 ASP A CA 1
ATOM 2979 C C . ASP A 1 380 ? -39.592 -12.462 4.159 1.00 73.12 380 ASP A C 1
ATOM 2981 O O . ASP A 1 380 ? -39.289 -11.367 4.637 1.00 73.12 380 ASP A O 1
ATOM 2985 N N . SER A 1 381 ? -39.589 -12.659 2.832 1.00 64.00 381 SER A N 1
ATOM 2986 C CA . SER A 1 381 ? -38.895 -11.773 1.869 1.00 64.00 381 SER A CA 1
ATOM 2987 C C . SER A 1 381 ? -39.264 -10.285 1.946 1.00 64.00 381 SER A C 1
ATOM 2989 O O . SER A 1 381 ? -38.398 -9.430 1.768 1.00 64.00 381 SER A O 1
ATOM 2991 N N . ASP A 1 382 ? -40.530 -9.962 2.223 1.00 76.19 382 ASP A N 1
ATOM 2992 C CA . ASP A 1 382 ? -41.005 -8.572 2.260 1.00 76.19 382 ASP A CA 1
ATOM 2993 C C . ASP A 1 382 ? -40.629 -7.875 3.581 1.00 76.19 382 ASP A C 1
ATOM 2995 O O . ASP A 1 382 ? -40.286 -6.693 3.599 1.00 76.19 382 ASP A O 1
ATOM 2999 N N . LYS A 1 383 ? -40.604 -8.628 4.687 1.00 82.69 383 LYS A N 1
ATOM 3000 C CA . LYS A 1 383 ? -40.278 -8.132 6.035 1.00 82.69 383 LYS A CA 1
ATOM 3001 C C . LYS A 1 383 ? -38.795 -7.802 6.183 1.00 82.69 383 LYS A C 1
ATOM 3003 O O . LYS A 1 383 ? -38.442 -6.861 6.895 1.00 82.69 383 LYS A O 1
ATOM 3008 N N . PHE A 1 384 ? -37.931 -8.546 5.494 1.00 88.06 384 PHE A N 1
ATOM 3009 C CA . PHE A 1 384 ? -36.489 -8.311 5.504 1.00 88.06 384 PHE A CA 1
ATOM 3010 C C . PHE A 1 384 ? -36.133 -6.932 4.934 1.00 88.06 384 PHE A C 1
ATOM 3012 O O . PHE A 1 384 ? -35.398 -6.168 5.558 1.00 88.06 384 PHE A O 1
ATOM 3019 N N . LYS A 1 385 ? -36.719 -6.568 3.785 1.00 87.06 385 LYS A N 1
ATOM 3020 C CA . LYS A 1 385 ? -36.502 -5.258 3.152 1.00 87.06 385 LYS A CA 1
ATOM 3021 C C . LYS A 1 385 ? -37.044 -4.109 4.010 1.00 87.06 385 LYS A C 1
ATOM 3023 O O . LYS A 1 385 ? -36.337 -3.127 4.215 1.00 87.06 385 LYS A O 1
ATOM 3028 N N . GLU A 1 386 ? -38.242 -4.261 4.586 1.00 86.31 386 GLU A N 1
ATOM 3029 C CA . GLU A 1 386 ? -38.815 -3.283 5.532 1.00 86.31 386 GLU A CA 1
ATOM 3030 C C . GLU A 1 386 ? -37.906 -3.046 6.753 1.00 86.31 386 GLU A C 1
ATOM 3032 O O . GLU A 1 386 ? -37.769 -1.921 7.251 1.00 86.31 386 GLU A O 1
ATOM 3037 N N . TYR A 1 387 ? -37.256 -4.106 7.240 1.00 90.00 387 TYR A N 1
ATOM 3038 C CA . TYR A 1 387 ? -36.267 -3.996 8.303 1.00 90.00 387 TYR A CA 1
ATOM 3039 C C . TYR A 1 387 ? -35.020 -3.224 7.849 1.00 90.00 387 TYR A C 1
ATOM 3041 O O . TYR A 1 387 ? -34.596 -2.320 8.571 1.00 90.00 387 TYR A O 1
ATOM 3049 N N . LEU A 1 388 ? -34.456 -3.517 6.670 1.00 90.88 388 LEU A N 1
ATOM 3050 C CA . LEU A 1 388 ? -33.292 -2.785 6.149 1.00 90.88 388 LEU A CA 1
ATOM 3051 C C . LEU A 1 388 ? -33.603 -1.294 5.921 1.00 90.88 388 LEU A C 1
ATOM 3053 O O . LEU A 1 388 ? -32.783 -0.441 6.255 1.00 90.88 388 LEU A O 1
ATOM 3057 N N . ASP A 1 389 ? -34.816 -0.965 5.465 1.00 88.25 389 ASP A N 1
ATOM 3058 C CA . ASP A 1 389 ? -35.307 0.419 5.355 1.00 88.25 389 ASP A CA 1
ATOM 3059 C C . ASP A 1 389 ? -35.402 1.134 6.706 1.00 88.25 389 ASP A C 1
ATOM 3061 O O . ASP A 1 389 ? -35.228 2.351 6.806 1.00 88.25 389 ASP A O 1
ATOM 3065 N N . THR A 1 390 ? -35.725 0.392 7.764 1.00 87.75 390 THR A N 1
ATOM 3066 C CA . THR A 1 390 ? -35.721 0.926 9.128 1.00 87.75 390 THR A CA 1
ATOM 3067 C C . THR A 1 390 ? -34.282 1.091 9.623 1.00 87.75 390 THR A C 1
ATOM 3069 O O . THR A 1 390 ? -33.942 2.103 10.236 1.00 87.75 390 THR A O 1
ATOM 3072 N N . MET A 1 391 ? -33.412 0.123 9.333 1.00 89.06 391 MET A N 1
ATOM 3073 C CA . MET A 1 391 ? -32.006 0.127 9.734 1.00 89.06 391 MET A CA 1
ATOM 3074 C C . MET A 1 391 ? -31.215 1.268 9.087 1.00 89.06 391 MET A C 1
ATOM 3076 O O . MET A 1 391 ? -30.407 1.878 9.778 1.00 89.06 391 MET A O 1
ATOM 3080 N N . SER A 1 392 ? -31.479 1.622 7.825 1.00 89.31 392 SER A N 1
ATOM 3081 C CA . SER A 1 392 ? -30.808 2.746 7.149 1.00 89.31 392 SER A CA 1
ATOM 3082 C C . SER A 1 392 ? -31.094 4.099 7.814 1.00 89.31 392 SER A C 1
ATOM 3084 O O . SER A 1 392 ? -30.229 4.971 7.859 1.00 89.31 392 SER A O 1
ATOM 3086 N N . LYS A 1 393 ? -32.279 4.263 8.416 1.00 87.56 393 LYS A N 1
ATOM 3087 C CA . LYS A 1 393 ? -32.672 5.468 9.173 1.00 87.56 393 LYS A CA 1
ATOM 3088 C C . LYS A 1 393 ? -32.152 5.463 10.611 1.00 87.56 393 LYS A C 1
ATOM 3090 O O . LYS A 1 393 ? -31.878 6.515 11.181 1.00 87.56 393 LYS A O 1
ATOM 3095 N N . PHE A 1 394 ? -32.038 4.281 11.218 1.00 85.88 394 PHE A N 1
ATOM 3096 C CA . PHE A 1 394 ? -31.682 4.098 12.630 1.00 85.88 394 PHE A CA 1
ATOM 3097 C C . PHE A 1 394 ? -30.361 3.340 12.819 1.00 85.88 394 PHE A C 1
ATOM 3099 O O . PHE A 1 394 ? -30.212 2.603 13.792 1.00 85.88 394 PHE A O 1
ATOM 3106 N N . TYR A 1 395 ? -29.390 3.536 11.926 1.00 83.44 395 TYR A N 1
ATOM 3107 C CA . TYR A 1 395 ? -28.127 2.785 11.881 1.00 83.44 395 TYR A CA 1
ATOM 3108 C C . TYR A 1 395 ? -27.304 2.853 13.182 1.00 83.44 395 TYR A C 1
ATOM 3110 O O . TYR A 1 395 ? -26.611 1.898 13.521 1.00 83.44 395 TYR A O 1
ATOM 3118 N N . HIS A 1 396 ? -27.442 3.922 13.976 1.00 78.31 396 HIS A N 1
ATOM 3119 C CA . HIS A 1 396 ? -26.816 4.054 15.301 1.00 78.31 396 HIS A CA 1
ATOM 3120 C C . HIS A 1 396 ? -27.449 3.197 16.416 1.00 78.31 396 HIS A C 1
ATOM 3122 O O . HIS A 1 396 ? -26.904 3.114 17.520 1.00 78.31 396 HIS A O 1
ATOM 3128 N N . TYR A 1 397 ? -28.620 2.599 16.185 1.00 80.69 397 TYR A N 1
ATOM 3129 C CA . TYR A 1 397 ? -29.246 1.677 17.128 1.00 80.69 397 TYR A CA 1
ATOM 3130 C C . TYR A 1 397 ? -28.781 0.245 16.860 1.00 80.69 397 TYR A C 1
ATOM 3132 O O . TYR A 1 397 ? -28.635 -0.175 15.719 1.00 80.69 397 TYR A O 1
ATOM 3140 N N . SER A 1 398 ? -28.600 -0.535 17.931 1.00 78.81 398 SER A N 1
ATOM 3141 C CA . SER A 1 398 ? -28.261 -1.955 17.808 1.00 78.81 398 SER A CA 1
ATOM 3142 C C . SER A 1 398 ? -29.335 -2.728 17.044 1.00 78.81 398 SER A C 1
ATOM 3144 O O . SER A 1 398 ? -30.517 -2.399 17.160 1.00 78.81 398 SER A O 1
ATOM 3146 N N . PHE A 1 399 ? -28.938 -3.817 16.377 1.00 83.88 399 PHE A N 1
ATOM 3147 C CA . PHE A 1 399 ? -29.838 -4.765 15.701 1.00 83.88 399 PHE A CA 1
ATOM 3148 C C . PHE A 1 399 ? -31.181 -4.977 16.435 1.00 83.88 399 PHE A C 1
ATOM 3150 O O . PHE A 1 399 ? -32.253 -4.728 15.887 1.00 83.88 399 PHE A O 1
ATOM 3157 N N . ASN A 1 400 ? -31.129 -5.349 17.721 1.00 82.56 400 ASN A N 1
ATOM 3158 C CA . ASN A 1 400 ? -32.326 -5.601 18.530 1.00 82.56 400 ASN A CA 1
ATOM 3159 C C . ASN A 1 400 ? -33.224 -4.358 18.668 1.00 82.56 400 ASN A C 1
ATOM 3161 O O . ASN A 1 400 ? -34.446 -4.466 18.649 1.00 82.56 400 ASN A O 1
ATOM 3165 N N . ASN A 1 401 ? -32.643 -3.172 18.846 1.0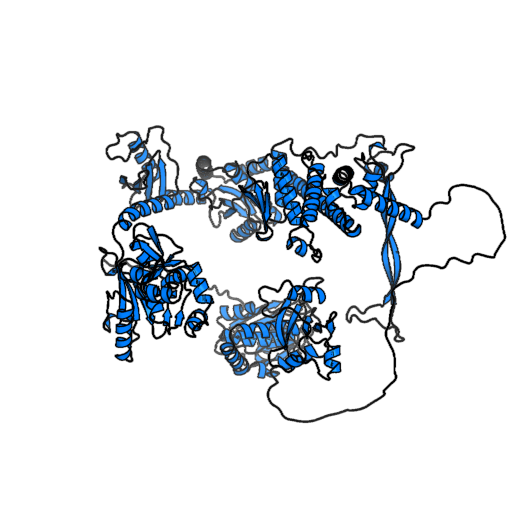0 84.44 401 ASN A N 1
ATOM 3166 C CA . ASN A 1 401 ? -33.423 -1.945 18.987 1.00 84.44 401 ASN A CA 1
ATOM 3167 C C . ASN A 1 401 ? -34.010 -1.491 17.646 1.00 84.44 401 ASN A C 1
ATOM 3169 O O . ASN A 1 401 ? -35.167 -1.078 17.624 1.00 84.44 401 ASN A O 1
ATOM 3173 N N . SER A 1 402 ? -33.270 -1.635 16.546 1.00 85.62 402 SER A N 1
ATOM 3174 C CA . SER A 1 402 ? -33.758 -1.357 15.190 1.00 85.62 402 SER A CA 1
ATOM 3175 C C . SER A 1 402 ? -34.911 -2.291 14.811 1.00 85.62 402 SER A C 1
ATOM 3177 O O . SER A 1 402 ? -35.956 -1.824 14.360 1.00 85.62 402 SER A O 1
ATOM 3179 N N . LEU A 1 403 ? -34.797 -3.587 15.128 1.00 85.62 403 LEU A N 1
ATOM 3180 C CA . LEU A 1 403 ? -35.878 -4.561 14.950 1.00 85.62 403 LEU A CA 1
ATOM 3181 C C . LEU A 1 403 ? -37.095 -4.226 15.827 1.00 85.62 403 LEU A C 1
ATOM 3183 O O . LEU A 1 403 ? -38.229 -4.235 15.353 1.00 85.62 403 LEU A O 1
ATOM 3187 N N . LEU A 1 404 ? -36.891 -3.855 17.098 1.00 86.19 404 LEU A N 1
ATOM 3188 C CA . LEU A 1 404 ? -37.986 -3.434 17.981 1.00 86.19 404 LEU A CA 1
ATOM 3189 C C . LEU A 1 404 ? -38.715 -2.191 17.471 1.00 86.19 404 LEU A C 1
ATOM 3191 O O . LEU A 1 404 ? -39.933 -2.100 17.659 1.00 86.19 404 LEU A O 1
ATOM 3195 N N . ILE A 1 405 ? -37.995 -1.237 16.878 1.00 87.94 405 ILE A N 1
ATOM 3196 C CA . ILE A 1 405 ? -38.583 -0.051 16.251 1.00 87.94 405 ILE A CA 1
ATOM 3197 C C . ILE A 1 405 ? -39.408 -0.486 15.040 1.00 87.94 405 ILE A C 1
ATOM 3199 O O . ILE A 1 405 ? -40.604 -0.198 15.027 1.00 87.94 405 ILE A O 1
ATOM 3203 N N . ALA A 1 406 ? -38.833 -1.270 14.121 1.00 88.12 406 ALA A N 1
ATOM 3204 C CA . ALA A 1 406 ? -39.522 -1.787 12.937 1.00 88.12 406 ALA A CA 1
ATOM 3205 C C . ALA A 1 406 ? -40.826 -2.518 13.308 1.00 88.12 406 ALA A C 1
ATOM 3207 O O . ALA A 1 406 ? -41.899 -2.183 12.821 1.00 88.12 406 ALA A O 1
ATOM 3208 N N . MET A 1 407 ? -40.782 -3.435 14.279 1.00 86.81 407 MET A N 1
ATOM 3209 C CA . MET A 1 407 ? -41.955 -4.199 14.731 1.00 86.81 407 MET A CA 1
ATOM 3210 C C . MET A 1 407 ? -43.054 -3.357 15.398 1.00 86.81 407 MET A C 1
ATOM 3212 O O . MET A 1 407 ? -44.188 -3.818 15.549 1.00 86.81 407 MET A O 1
ATOM 3216 N N . GLN A 1 408 ? -42.716 -2.190 15.950 1.00 90.62 408 GLN A N 1
ATOM 3217 C CA . GLN A 1 408 ? -43.662 -1.341 16.684 1.00 90.62 408 GLN A CA 1
ATOM 3218 C C . GLN A 1 408 ? -44.174 -0.178 15.835 1.00 90.62 408 GLN A C 1
ATOM 3220 O O . GLN A 1 408 ? -45.314 0.246 16.039 1.00 90.62 408 GLN A O 1
ATOM 3225 N N . LYS A 1 409 ? -43.338 0.337 14.930 1.00 87.62 409 LYS A N 1
ATOM 3226 C CA . LYS A 1 409 ? -43.606 1.486 14.071 1.00 87.62 409 LYS A CA 1
ATOM 3227 C C . LYS A 1 409 ? -42.703 1.437 12.814 1.00 87.62 409 LYS A C 1
ATOM 3229 O O . LYS A 1 409 ? -41.679 2.116 12.791 1.00 87.62 409 LYS A O 1
ATOM 3234 N N . PRO A 1 410 ? -43.072 0.657 11.777 1.00 82.81 410 PRO A N 1
ATOM 3235 C CA . PRO A 1 410 ? -42.291 0.537 10.536 1.00 82.81 410 PRO A CA 1
ATOM 3236 C C . PRO A 1 410 ? -42.127 1.863 9.775 1.00 82.81 410 PRO A C 1
ATOM 3238 O O . PRO A 1 410 ? -41.165 2.066 9.046 1.00 82.81 410 PRO A O 1
ATOM 3241 N N . ASP A 1 411 ? -43.069 2.792 9.958 1.00 81.50 411 ASP A N 1
ATOM 3242 C CA . ASP A 1 411 ? -43.074 4.123 9.347 1.00 81.50 411 ASP A CA 1
ATOM 3243 C C . ASP A 1 411 ? -42.260 5.162 10.140 1.00 81.50 411 ASP A C 1
ATOM 3245 O O . ASP A 1 411 ? -42.333 6.352 9.838 1.00 81.50 411 ASP A O 1
ATOM 3249 N N . ALA A 1 412 ? -41.519 4.749 11.175 1.00 85.44 412 ALA A N 1
ATOM 3250 C CA . ALA A 1 412 ? -40.699 5.662 11.961 1.00 85.44 412 ALA A CA 1
ATOM 3251 C C . ALA A 1 412 ? -39.585 6.287 11.104 1.00 85.44 412 ALA A C 1
ATOM 3253 O O . ALA A 1 412 ? -38.941 5.618 10.293 1.00 85.44 412 ALA A O 1
ATOM 3254 N N . THR A 1 413 ? -39.344 7.580 11.310 1.00 81.62 413 THR A N 1
ATOM 3255 C CA . THR A 1 413 ? -38.325 8.351 10.581 1.00 81.62 413 THR A CA 1
ATOM 3256 C C . THR A 1 413 ? -37.284 8.954 11.508 1.00 81.62 413 THR A C 1
ATOM 3258 O O . THR A 1 413 ? -36.119 9.034 11.139 1.00 81.62 413 THR A O 1
ATOM 3261 N N . LEU A 1 414 ? -37.669 9.333 12.728 1.00 83.19 414 LEU A N 1
ATOM 3262 C CA . LEU A 1 414 ? -36.742 9.864 13.722 1.00 83.19 414 LEU A CA 1
ATOM 3263 C C . LEU A 1 414 ? -37.285 9.600 15.121 1.00 83.19 414 LEU A C 1
ATOM 3265 O O . LEU A 1 414 ? -38.382 10.046 15.444 1.00 83.19 414 LEU A O 1
ATOM 3269 N N . VAL A 1 415 ? -36.516 8.921 15.977 1.00 84.94 415 VAL A N 1
ATOM 3270 C CA . VAL A 1 415 ? -36.957 8.541 17.327 1.00 84.94 415 VAL A CA 1
ATOM 3271 C C . VAL A 1 415 ? -36.048 9.113 18.407 1.00 84.94 415 VAL A C 1
ATOM 3273 O O . VAL A 1 415 ? -34.823 9.032 18.332 1.00 84.94 415 VAL A O 1
ATOM 3276 N N . ALA A 1 416 ? -36.650 9.649 19.467 1.00 83.88 416 ALA A N 1
ATOM 3277 C CA . ALA A 1 416 ? -35.918 10.105 20.644 1.00 83.88 416 ALA A CA 1
ATOM 3278 C C . ALA A 1 416 ? -36.717 9.888 21.935 1.00 83.88 416 ALA A C 1
ATOM 3280 O O . ALA A 1 416 ? -37.933 9.675 21.931 1.00 83.88 416 ALA A O 1
ATOM 3281 N N . SER A 1 417 ? -36.031 9.930 23.080 1.00 84.44 417 SER A N 1
ATOM 3282 C CA . SER A 1 417 ? -36.707 9.864 24.379 1.00 84.44 417 SER A CA 1
ATOM 3283 C C . SER A 1 417 ? -37.591 11.097 24.596 1.00 84.44 417 SER A C 1
ATOM 3285 O O . SER A 1 417 ? -37.277 12.181 24.107 1.00 84.44 417 SER A O 1
ATOM 3287 N N . TYR A 1 418 ? -38.647 10.969 25.408 1.00 83.81 418 TYR A N 1
ATOM 3288 C CA . TYR A 1 418 ? -39.522 12.100 25.761 1.00 83.81 418 TYR A CA 1
ATOM 3289 C C . TYR A 1 418 ? -38.729 13.336 26.224 1.00 83.81 418 TYR A C 1
ATOM 3291 O O . TYR A 1 418 ? -39.002 14.456 25.809 1.00 83.81 418 TYR A O 1
ATOM 3299 N N . ARG A 1 419 ? -37.701 13.131 27.063 1.00 82.31 419 ARG A N 1
ATOM 3300 C CA . ARG A 1 419 ? -36.846 14.224 27.552 1.00 82.31 419 ARG A CA 1
ATOM 3301 C C . ARG A 1 419 ? -35.922 14.778 26.472 1.00 82.31 419 ARG A C 1
ATOM 3303 O O . ARG A 1 419 ? -35.643 15.968 26.502 1.00 82.31 419 ARG A O 1
ATOM 3310 N N . SER A 1 420 ? -35.437 13.941 25.557 1.00 81.44 420 SER A N 1
ATOM 3311 C CA . SER A 1 420 ? -34.586 14.379 24.444 1.00 81.44 420 SER A CA 1
ATOM 3312 C C . SER A 1 420 ? -35.366 15.273 23.483 1.00 81.44 420 SER A C 1
ATOM 3314 O O . SER A 1 420 ? -34.853 16.322 23.112 1.00 81.44 420 SER A O 1
ATOM 3316 N N . TRP A 1 421 ? -36.619 14.923 23.165 1.00 84.44 421 TRP A N 1
ATOM 3317 C CA . TRP A 1 421 ? -37.507 15.787 22.379 1.00 84.44 421 TRP A CA 1
ATOM 3318 C C . TRP A 1 421 ? -37.680 17.164 23.020 1.00 84.44 421 TRP A C 1
ATOM 3320 O O . TRP A 1 421 ? -37.485 18.175 22.353 1.00 84.44 421 TRP A O 1
ATOM 3330 N N . GLN A 1 422 ? -37.923 17.209 24.332 1.00 81.94 422 GLN A N 1
ATOM 3331 C CA . GLN A 1 422 ? -38.083 18.474 25.052 1.00 81.94 422 GLN A CA 1
ATOM 3332 C C . GLN A 1 422 ? -36.787 19.285 25.150 1.00 81.94 422 GLN A C 1
ATOM 3334 O O . GLN A 1 422 ? -36.804 20.499 24.986 1.00 81.94 422 GLN A O 1
ATOM 3339 N N . LYS A 1 423 ? -35.665 18.632 25.471 1.00 80.12 423 LYS A N 1
ATOM 3340 C CA . LYS A 1 423 ? -34.411 19.313 25.822 1.00 80.12 423 LYS A CA 1
ATOM 3341 C C . LYS A 1 423 ? -33.568 19.687 24.606 1.00 80.12 423 LYS A C 1
ATOM 3343 O O . LYS A 1 423 ? -32.955 20.747 24.615 1.00 80.12 423 LYS A O 1
ATOM 3348 N N . ASN A 1 424 ? -33.497 18.805 23.612 1.00 77.44 424 ASN A N 1
ATOM 3349 C CA . ASN A 1 424 ? -32.558 18.935 22.497 1.00 77.44 424 ASN A CA 1
ATOM 3350 C C . ASN A 1 424 ? -33.234 19.468 21.231 1.00 77.44 424 ASN A C 1
ATOM 3352 O O . ASN A 1 424 ? -32.568 20.081 20.410 1.00 77.44 424 ASN A O 1
ATOM 3356 N N . PHE A 1 425 ? -34.540 19.235 21.085 1.00 77.00 425 PHE A N 1
ATOM 3357 C CA . PHE A 1 425 ? -35.286 19.572 19.871 1.00 77.00 425 PHE A CA 1
ATOM 3358 C C . PHE A 1 425 ? -36.447 20.537 20.121 1.00 77.00 425 PHE A C 1
ATOM 3360 O O . PHE A 1 425 ? -37.137 20.881 19.174 1.00 77.00 425 PHE A O 1
ATOM 3367 N N . ASN A 1 426 ? -36.674 20.955 21.374 1.00 81.44 426 ASN A N 1
ATOM 3368 C CA . ASN A 1 426 ? -37.757 21.863 21.761 1.00 81.44 426 ASN A CA 1
ATOM 3369 C C . ASN A 1 426 ? -39.148 21.407 21.257 1.00 81.44 426 ASN A C 1
ATOM 3371 O O . ASN A 1 426 ? -39.951 22.209 20.793 1.00 81.44 426 ASN A O 1
ATOM 3375 N N . ARG A 1 427 ? -39.414 20.093 21.316 1.00 85.12 427 ARG A N 1
ATOM 3376 C CA . ARG A 1 427 ? -40.675 19.461 20.893 1.00 85.12 427 ARG A CA 1
ATOM 3377 C C . ARG A 1 427 ? -41.311 18.678 22.033 1.00 85.12 427 ARG A C 1
ATOM 3379 O O . ARG A 1 427 ? -40.623 18.084 22.868 1.00 85.12 427 ARG A O 1
ATOM 3386 N N . ASN A 1 428 ? -42.639 18.601 22.034 1.00 86.00 428 ASN A N 1
ATOM 3387 C CA . ASN A 1 428 ? -43.398 17.822 23.011 1.00 86.00 428 ASN A CA 1
ATOM 3388 C C . ASN A 1 428 ? -44.084 16.620 22.359 1.00 86.00 428 ASN A C 1
ATOM 3390 O O . ASN A 1 428 ? -44.649 16.723 21.273 1.00 86.00 428 ASN A O 1
ATOM 3394 N N . VAL A 1 429 ? -44.067 15.475 23.049 1.00 87.19 429 VAL A N 1
ATOM 3395 C CA . VAL A 1 429 ? -44.825 14.287 22.632 1.00 87.19 429 VAL A CA 1
ATOM 3396 C C . VAL A 1 429 ? -46.316 14.531 22.862 1.00 87.19 429 VAL A C 1
ATOM 3398 O O . VAL A 1 429 ? -46.729 14.938 23.953 1.00 87.19 429 VAL A O 1
ATOM 3401 N N . ASN A 1 430 ? -47.126 14.244 21.845 1.00 89.06 430 ASN A N 1
ATOM 3402 C CA . ASN A 1 430 ? -48.569 14.426 21.876 1.00 89.06 430 ASN A CA 1
ATOM 3403 C C . ASN A 1 430 ? -49.213 13.565 22.973 1.00 89.06 430 ASN A C 1
ATOM 3405 O O . ASN A 1 430 ? -48.850 12.414 23.234 1.00 89.06 430 ASN A O 1
ATOM 3409 N N . LYS A 1 431 ? -50.211 14.132 23.656 1.00 85.31 431 LYS A N 1
ATOM 3410 C CA . LYS A 1 431 ? -50.881 13.455 24.768 1.00 85.31 431 LYS A CA 1
ATOM 3411 C C . LYS A 1 431 ? -51.666 12.238 24.265 1.00 85.31 431 LYS A C 1
ATOM 3413 O O . LYS A 1 431 ? -52.638 12.394 23.537 1.00 85.31 431 LYS A O 1
ATOM 3418 N N . GLY A 1 432 ? -51.312 11.049 24.754 1.00 83.75 432 GLY A N 1
ATOM 3419 C CA . GLY A 1 432 ? -51.974 9.782 24.407 1.00 83.75 432 GLY A CA 1
ATOM 3420 C C . GLY A 1 432 ? -51.161 8.883 23.474 1.00 83.75 432 GLY A C 1
ATOM 3421 O O . GLY A 1 432 ? -51.541 7.730 23.277 1.00 83.75 432 GLY A O 1
ATOM 3422 N N . GLU A 1 433 ? -50.031 9.377 22.968 1.00 87.44 433 GLU A N 1
ATOM 3423 C CA . GLU A 1 433 ? -49.118 8.612 22.124 1.00 87.44 433 GLU A CA 1
ATOM 3424 C C . GLU A 1 433 ? -48.478 7.438 22.865 1.00 87.44 433 GLU A C 1
ATOM 3426 O O . GLU A 1 433 ? -48.105 7.526 24.041 1.00 87.44 433 GLU A O 1
ATOM 3431 N N . LYS A 1 434 ? -48.346 6.311 22.161 1.00 87.56 434 LYS A N 1
ATOM 3432 C CA . LYS A 1 434 ? -47.700 5.108 22.692 1.00 87.56 434 LYS A CA 1
ATOM 3433 C C . LYS A 1 434 ? -46.204 5.172 22.405 1.00 87.56 434 LYS A C 1
ATOM 3435 O O . LYS A 1 434 ? -45.810 5.301 21.252 1.00 87.56 434 LYS A O 1
ATOM 3440 N N . GLY A 1 435 ? -45.388 5.050 23.449 1.00 86.81 435 GLY A N 1
ATOM 3441 C CA . GLY A 1 435 ? -43.936 4.979 23.299 1.00 86.81 435 GLY A CA 1
ATOM 3442 C C . GLY A 1 435 ? -43.485 3.632 22.734 1.00 86.81 435 GLY A C 1
ATOM 3443 O O . GLY A 1 435 ? -43.996 2.582 23.131 1.00 86.81 435 GLY A O 1
ATOM 3444 N N . ILE A 1 436 ? -42.496 3.681 21.851 1.00 90.38 436 ILE A N 1
ATOM 3445 C CA . ILE A 1 436 ? -41.782 2.539 21.287 1.00 90.38 436 ILE A CA 1
ATOM 3446 C C . ILE A 1 436 ? -40.815 2.024 22.356 1.00 90.38 436 ILE A C 1
ATOM 3448 O O . ILE A 1 436 ? -40.001 2.777 22.895 1.00 90.38 436 ILE A O 1
ATOM 3452 N N . ARG A 1 437 ? -40.929 0.742 22.704 1.00 89.25 437 ARG A N 1
ATOM 3453 C CA . ARG A 1 437 ? -40.088 0.113 23.729 1.00 89.25 437 ARG A CA 1
ATOM 3454 C C . ARG A 1 437 ? -38.740 -0.304 23.144 1.00 89.25 437 ARG A C 1
ATOM 3456 O O . ARG A 1 437 ? -38.732 -1.029 22.155 1.00 89.25 437 ARG A O 1
ATOM 3463 N N . ILE A 1 438 ? -37.646 0.093 23.793 1.00 83.25 438 ILE A N 1
ATOM 3464 C CA . ILE A 1 438 ? -36.261 -0.268 23.442 1.00 83.25 438 ILE A CA 1
ATOM 3465 C C . ILE A 1 438 ? -35.495 -0.782 24.671 1.00 83.25 438 ILE A C 1
ATOM 3467 O O . ILE A 1 438 ? -35.893 -0.530 25.814 1.00 83.25 438 ILE A O 1
ATOM 3471 N N . LEU A 1 439 ? -34.378 -1.473 24.453 1.00 75.19 439 LEU A N 1
ATOM 3472 C CA . LEU A 1 439 ? -33.457 -1.911 25.501 1.00 75.19 439 LEU A CA 1
ATOM 3473 C C . LEU A 1 439 ? -32.364 -0.857 25.717 1.00 75.19 439 LEU A C 1
ATOM 3475 O O . LEU A 1 439 ? -31.624 -0.519 24.796 1.00 75.19 439 LEU A O 1
ATOM 3479 N N . ALA A 1 440 ? -32.254 -0.352 26.948 1.00 68.62 440 ALA A N 1
ATOM 3480 C CA . ALA A 1 440 ? -31.248 0.632 27.339 1.00 68.62 440 ALA A CA 1
ATOM 3481 C C . ALA A 1 440 ? -30.282 0.059 28.393 1.00 68.62 440 ALA A C 1
ATOM 3483 O O . ALA A 1 440 ? -30.751 -0.523 29.385 1.00 68.62 440 ALA A O 1
ATOM 3484 N N . PRO A 1 441 ? -28.960 0.259 28.239 1.00 61.59 441 PRO A N 1
ATOM 3485 C CA . PRO A 1 441 ? -27.986 -0.147 29.240 1.00 61.59 441 PRO A CA 1
ATOM 3486 C C . PRO A 1 441 ? -28.187 0.653 30.532 1.00 61.59 441 PRO A C 1
ATOM 3488 O O . PRO A 1 441 ? -28.550 1.830 30.547 1.00 61.59 441 PRO A O 1
ATOM 3491 N N . THR A 1 442 ? -28.014 -0.023 31.653 1.00 62.38 442 THR A N 1
ATOM 3492 C CA . THR A 1 442 ? -28.098 0.506 33.010 1.00 62.38 442 THR A CA 1
ATOM 3493 C C . THR A 1 442 ? -26.922 -0.083 33.775 1.00 62.38 442 THR A C 1
ATOM 3495 O O . THR A 1 442 ? -27.069 -1.163 34.360 1.00 62.38 442 THR A O 1
ATOM 3498 N N . PRO A 1 443 ? -25.761 0.591 33.747 1.00 58.66 443 PRO A N 1
ATOM 3499 C CA . PRO A 1 443 ? -24.638 0.188 34.573 1.00 58.66 443 PRO A CA 1
ATOM 3500 C C . PRO A 1 443 ? -25.078 0.212 36.036 1.00 58.66 443 PRO A C 1
ATOM 3502 O O . PRO A 1 443 ? -25.709 1.168 36.500 1.00 58.66 443 PRO A O 1
ATOM 3505 N N . TYR A 1 444 ? -24.807 -0.872 36.746 1.00 53.31 444 TYR A N 1
ATOM 3506 C CA . TYR A 1 444 ? -24.957 -0.962 38.185 1.00 53.31 444 TYR A CA 1
ATOM 3507 C C . TYR A 1 444 ? -23.646 -1.472 38.763 1.00 53.31 444 TYR A C 1
ATOM 3509 O O . TYR A 1 444 ? -22.959 -2.308 38.182 1.00 53.31 444 TYR A O 1
ATOM 3517 N N . LYS A 1 445 ? -23.282 -0.910 39.906 1.00 64.38 445 LYS A N 1
ATOM 3518 C CA . LYS A 1 445 ? -22.035 -1.228 40.574 1.00 64.38 445 LYS A CA 1
ATOM 3519 C C . LYS A 1 445 ? -22.294 -2.301 41.616 1.00 64.38 445 LYS A C 1
ATOM 3521 O O . LYS A 1 445 ? -23.237 -2.172 42.400 1.00 64.38 445 LYS A O 1
ATOM 3526 N N . ILE A 1 446 ? -21.486 -3.349 41.601 1.00 60.06 446 ILE A N 1
ATOM 3527 C CA . ILE A 1 446 ? -21.428 -4.335 42.674 1.00 60.06 446 ILE A CA 1
ATOM 3528 C C . ILE A 1 446 ? -20.078 -4.213 43.370 1.00 60.06 446 ILE A C 1
ATOM 3530 O O . ILE A 1 446 ? -19.087 -3.830 42.755 1.00 60.06 446 ILE A O 1
ATOM 3534 N N . LYS A 1 447 ? -20.063 -4.492 44.668 1.00 68.50 447 LYS A N 1
ATOM 3535 C CA . LYS A 1 447 ? -18.829 -4.604 45.436 1.00 68.50 447 LYS A CA 1
ATOM 3536 C C . LYS A 1 447 ? -18.444 -6.071 45.452 1.00 68.50 447 LYS A C 1
ATOM 3538 O O . LYS A 1 447 ? -19.252 -6.897 45.872 1.00 68.50 447 LYS A O 1
ATOM 3543 N N . GLU A 1 448 ? -17.267 -6.371 44.936 1.00 67.56 448 GLU A N 1
ATOM 3544 C CA . GLU A 1 448 ? -16.694 -7.709 44.907 1.00 67.56 448 GLU A CA 1
ATOM 3545 C C . GLU A 1 448 ? -15.414 -7.683 45.745 1.00 67.56 448 GLU A C 1
ATOM 3547 O O . GLU A 1 448 ? -14.596 -6.778 45.584 1.00 67.56 448 GLU A O 1
ATOM 3552 N N . GLU A 1 449 ? -15.255 -8.633 46.666 1.00 65.81 449 GLU A N 1
ATOM 3553 C CA . GLU A 1 449 ? -13.987 -8.804 47.378 1.00 65.81 449 GLU A CA 1
ATOM 3554 C C . GLU A 1 449 ? -12.998 -9.481 46.430 1.00 65.81 449 GLU A C 1
ATOM 3556 O O . GLU A 1 449 ? -13.235 -10.601 45.976 1.00 65.81 449 GLU A O 1
ATOM 3561 N N . ARG A 1 450 ? -11.908 -8.787 46.104 1.00 69.94 450 ARG A N 1
ATOM 3562 C CA . ARG A 1 450 ? -10.812 -9.330 45.300 1.00 69.94 450 ARG A CA 1
ATOM 3563 C C . ARG A 1 450 ? -9.547 -9.374 46.125 1.00 69.94 450 ARG A C 1
ATOM 3565 O O . ARG A 1 450 ? -9.315 -8.512 46.965 1.00 69.94 450 ARG A O 1
ATOM 3572 N N . GLU A 1 451 ? -8.735 -10.387 45.881 1.00 77.69 451 GLU A N 1
ATOM 3573 C CA . GLU A 1 451 ? -7.424 -10.510 46.505 1.00 77.69 451 GLU A CA 1
ATOM 3574 C C . GLU A 1 451 ? -6.548 -9.318 46.095 1.00 77.69 451 GLU A C 1
ATOM 3576 O O . GLU A 1 451 ? -6.480 -8.953 44.920 1.00 77.69 451 GLU A O 1
ATOM 3581 N N . VAL A 1 452 ? -5.904 -8.683 47.071 1.00 66.56 452 VAL A N 1
ATOM 3582 C CA . VAL A 1 452 ? -4.978 -7.574 46.845 1.00 66.56 452 VAL A CA 1
ATOM 3583 C C . VAL A 1 452 ? -3.705 -8.171 46.275 1.00 66.56 452 VAL A C 1
ATOM 3585 O O . VAL A 1 452 ? -2.957 -8.836 46.983 1.00 66.56 452 VAL A O 1
ATOM 3588 N N . ILE A 1 453 ? -3.455 -7.963 44.988 1.00 60.06 453 ILE A N 1
ATOM 3589 C CA . ILE A 1 453 ? -2.281 -8.523 44.317 1.00 60.06 453 ILE A CA 1
ATOM 3590 C C . ILE A 1 453 ? -1.114 -7.541 44.419 1.00 60.06 453 ILE A C 1
ATOM 3592 O O . ILE A 1 453 ? -1.253 -6.350 44.138 1.00 60.06 453 ILE A O 1
ATOM 3596 N N . ASN A 1 454 ? 0.061 -8.040 44.806 1.00 57.25 454 ASN A N 1
ATOM 3597 C CA . ASN A 1 454 ? 1.275 -7.234 44.862 1.00 57.25 454 ASN A CA 1
ATOM 3598 C C . ASN A 1 454 ? 1.690 -6.809 43.433 1.00 57.25 454 ASN A C 1
ATOM 3600 O O . ASN A 1 454 ? 1.978 -7.686 42.613 1.00 57.25 454 ASN A O 1
ATOM 3604 N N . PRO A 1 455 ? 1.794 -5.501 43.121 1.00 36.47 455 PRO A N 1
ATOM 3605 C CA . PRO A 1 455 ? 2.057 -5.023 41.758 1.00 36.47 455 PRO A CA 1
ATOM 3606 C C . PRO A 1 455 ? 3.416 -5.447 41.184 1.00 36.47 455 PRO A C 1
ATOM 3608 O O . PRO A 1 455 ? 3.594 -5.436 39.971 1.00 36.47 455 PRO A O 1
ATOM 3611 N N . LEU A 1 456 ? 4.378 -5.791 42.047 1.00 34.22 456 LEU A N 1
ATOM 3612 C CA . LEU A 1 456 ? 5.733 -6.190 41.662 1.00 34.22 456 LEU A CA 1
ATOM 3613 C C . LEU A 1 456 ? 5.892 -7.713 41.551 1.00 34.22 456 LEU A C 1
ATOM 3615 O O . LEU A 1 456 ? 6.715 -8.163 40.762 1.00 34.22 456 LEU A O 1
ATOM 3619 N N . SER A 1 457 ? 5.127 -8.506 42.316 1.00 42.22 457 SER A N 1
ATOM 3620 C CA . SER A 1 457 ? 5.274 -9.974 42.343 1.00 42.22 457 SER A CA 1
ATOM 3621 C C . SER A 1 457 ? 4.105 -10.761 41.747 1.00 42.22 457 SER A C 1
ATOM 3623 O O . SER A 1 457 ? 4.259 -11.953 41.505 1.00 42.22 457 SER A O 1
ATOM 3625 N N . GLY A 1 458 ? 2.943 -10.141 41.512 1.00 40.09 458 GLY A N 1
ATOM 3626 C CA . GLY A 1 458 ? 1.764 -10.814 40.951 1.00 40.09 458 GLY A CA 1
ATOM 3627 C C . GLY A 1 458 ? 1.094 -11.833 41.883 1.00 40.09 458 GLY A C 1
ATOM 3628 O O . GLY A 1 458 ? 0.166 -12.517 41.462 1.00 40.09 458 GLY A O 1
ATOM 3629 N N . LEU A 1 459 ? 1.538 -11.931 43.141 1.00 53.47 459 LEU A N 1
ATOM 3630 C CA . LEU A 1 459 ? 0.995 -12.847 44.147 1.00 53.47 459 LEU A CA 1
ATOM 3631 C C . LEU A 1 459 ? -0.003 -12.139 45.082 1.00 53.47 459 LEU A C 1
ATOM 3633 O O . LEU A 1 459 ? 0.163 -10.937 45.334 1.00 53.47 459 LEU A O 1
ATOM 3637 N N . PRO A 1 460 ? -0.992 -12.867 45.640 1.00 63.25 460 PRO A N 1
ATOM 3638 C CA . PRO A 1 460 ? -1.899 -12.328 46.646 1.00 63.25 460 PRO A CA 1
ATOM 3639 C C . PRO A 1 460 ? -1.106 -11.861 47.870 1.00 63.25 460 PRO A C 1
ATOM 3641 O O . PRO A 1 460 ? -0.314 -12.614 48.443 1.00 63.25 460 PRO A O 1
ATOM 3644 N N . MET A 1 461 ? -1.276 -10.600 48.256 1.00 66.38 461 MET A N 1
ATOM 3645 C CA . MET A 1 461 ? -0.666 -10.046 49.456 1.00 66.38 461 MET A CA 1
ATOM 3646 C C . MET A 1 461 ? -1.266 -10.739 50.672 1.00 66.38 461 MET A C 1
ATOM 3648 O O . MET A 1 461 ? -2.477 -10.900 50.767 1.00 66.38 461 MET A O 1
ATOM 3652 N N . LEU A 1 462 ? -0.412 -11.163 51.597 1.00 71.62 462 LEU A N 1
ATOM 3653 C CA . LEU A 1 462 ? -0.837 -11.774 52.850 1.00 71.62 462 LEU A CA 1
ATOM 3654 C C . LEU A 1 462 ? -0.865 -10.705 53.943 1.00 71.62 462 LEU A C 1
ATOM 3656 O O . LEU A 1 462 ? 0.017 -9.844 54.002 1.00 71.62 462 LEU A O 1
ATOM 3660 N N . ASP A 1 463 ? -1.873 -10.753 54.806 1.00 72.06 463 ASP A N 1
ATOM 3661 C CA . ASP A 1 463 ? -1.968 -9.880 55.968 1.00 72.06 463 ASP A CA 1
ATOM 3662 C C . ASP A 1 463 ? -0.962 -10.279 57.072 1.00 72.06 463 ASP A C 1
ATOM 3664 O O . ASP A 1 463 ? -0.231 -11.267 56.966 1.00 72.06 463 ASP A O 1
ATOM 3668 N N . GLU A 1 464 ? -0.909 -9.517 58.171 1.00 65.38 464 GLU A N 1
ATOM 3669 C CA . GLU A 1 464 ? 0.018 -9.775 59.291 1.00 65.38 464 GLU A CA 1
ATOM 3670 C C . GLU A 1 464 ? -0.172 -11.151 59.966 1.00 65.38 464 GLU A C 1
ATOM 3672 O O . GLU A 1 464 ? 0.646 -11.549 60.799 1.00 65.38 464 GLU A O 1
ATOM 3677 N N . LYS A 1 465 ? -1.246 -11.879 59.641 1.00 64.94 465 LYS A N 1
ATOM 3678 C CA . LYS A 1 465 ? -1.551 -13.218 60.157 1.00 64.94 465 LYS A CA 1
ATOM 3679 C C . LYS A 1 465 ? -1.288 -14.321 59.133 1.00 64.94 465 LYS A C 1
ATOM 3681 O O . LYS A 1 465 ? -1.350 -15.490 59.509 1.00 64.94 465 LYS A O 1
ATOM 3686 N N . GLY A 1 466 ? -0.921 -13.958 57.904 1.00 54.69 466 GLY A N 1
ATOM 3687 C CA . GLY A 1 466 ? -0.632 -14.887 56.818 1.00 54.69 466 GLY A CA 1
ATOM 3688 C C . GLY A 1 466 ? -1.854 -15.286 55.990 1.00 54.69 466 GLY A C 1
ATOM 3689 O O . GLY A 1 466 ? -1.736 -16.220 55.202 1.00 54.69 466 GLY A O 1
ATOM 3690 N N . ASP A 1 467 ? -2.995 -14.606 56.150 1.00 64.50 467 ASP A N 1
ATOM 3691 C CA . ASP A 1 467 ? -4.203 -14.838 55.350 1.00 64.50 467 ASP A CA 1
ATOM 3692 C C . ASP A 1 467 ? -4.221 -13.911 54.122 1.00 64.50 467 ASP A C 1
ATOM 3694 O O . ASP A 1 467 ? -3.677 -12.806 54.165 1.00 64.50 467 ASP A O 1
ATOM 3698 N N . VAL A 1 468 ? -4.840 -14.341 53.016 1.00 70.44 468 VAL A N 1
ATOM 3699 C CA . VAL A 1 468 ? -4.917 -13.534 51.786 1.00 70.44 468 VAL A CA 1
ATOM 3700 C C . VAL A 1 468 ? -5.687 -12.242 52.050 1.00 70.44 468 VAL A C 1
ATOM 3702 O O . VAL A 1 468 ? -6.862 -12.254 52.418 1.00 70.44 468 VAL A O 1
ATOM 3705 N N . GLN A 1 469 ? -5.008 -11.116 51.858 1.00 76.00 469 GLN A N 1
ATOM 3706 C CA . GLN A 1 469 ? -5.569 -9.785 51.992 1.00 76.00 469 GLN A CA 1
ATOM 3707 C C . GLN A 1 469 ? -6.547 -9.546 50.840 1.00 76.00 469 GLN A C 1
ATOM 3709 O O . GLN A 1 469 ? -6.171 -9.646 49.675 1.00 76.00 469 GLN A O 1
ATOM 3714 N N . THR A 1 470 ? -7.797 -9.209 51.150 1.00 71.25 470 THR A N 1
ATOM 3715 C CA . THR A 1 470 ? -8.816 -8.850 50.155 1.00 71.25 470 THR A CA 1
ATOM 3716 C C . THR A 1 470 ? -9.180 -7.371 50.260 1.00 71.25 470 THR A C 1
ATOM 3718 O O . THR A 1 470 ? -9.157 -6.777 51.341 1.00 71.25 470 THR A O 1
ATOM 3721 N N . GLU A 1 471 ? -9.501 -6.752 49.127 1.00 75.88 471 GLU A N 1
ATOM 3722 C CA . GLU A 1 471 ? -10.073 -5.411 49.044 1.00 75.88 471 GLU A CA 1
ATOM 3723 C C . GLU A 1 471 ? -11.449 -5.449 48.368 1.00 75.88 471 GLU A C 1
ATOM 3725 O O . GLU A 1 471 ? -11.695 -6.228 47.448 1.00 75.88 471 GLU A O 1
ATOM 3730 N N . GLU A 1 472 ? -12.374 -4.597 48.824 1.00 66.38 472 GLU A N 1
ATOM 3731 C CA . GLU A 1 472 ? -13.644 -4.380 48.123 1.00 66.38 472 GLU A CA 1
ATOM 3732 C C . GLU A 1 472 ? -13.382 -3.562 46.849 1.00 66.38 472 GLU A C 1
ATOM 3734 O O . GLU A 1 472 ? -13.224 -2.339 46.907 1.00 66.38 472 GLU A O 1
ATOM 3739 N N . VAL A 1 473 ? -13.403 -4.223 45.691 1.00 64.94 473 VAL A N 1
ATOM 3740 C CA . VAL A 1 473 ? -13.335 -3.570 44.382 1.00 64.94 473 VAL A CA 1
ATOM 3741 C C . VAL A 1 473 ? -14.748 -3.326 43.860 1.00 64.94 473 VAL A C 1
ATOM 3743 O O . VAL A 1 473 ? -15.608 -4.208 43.837 1.00 64.94 473 VAL A O 1
ATOM 3746 N N . GLU A 1 474 ? -15.012 -2.093 43.430 1.00 60.09 474 GLU A N 1
ATOM 3747 C CA . GLU A 1 474 ? -16.299 -1.709 42.856 1.00 60.09 474 GLU A CA 1
ATOM 3748 C C . GLU A 1 474 ? -16.327 -2.054 41.353 1.00 60.09 474 GLU A C 1
ATOM 3750 O O . GLU A 1 474 ? -15.793 -1.319 40.522 1.00 60.09 474 GLU A O 1
ATOM 3755 N N . VAL A 1 475 ? -16.953 -3.178 40.990 1.00 44.72 475 VAL A N 1
ATOM 3756 C CA . VAL A 1 475 ? -17.059 -3.663 39.604 1.00 44.72 475 VAL A CA 1
ATOM 3757 C C . VAL A 1 475 ? -18.367 -3.168 38.980 1.00 44.72 475 VAL A C 1
ATOM 3759 O O . VAL A 1 475 ? -19.461 -3.373 39.513 1.00 44.72 475 VAL A O 1
ATOM 3762 N N . SER A 1 476 ? -18.275 -2.489 37.835 1.00 51.41 476 SER A N 1
ATOM 3763 C CA . SER A 1 476 ? -19.440 -1.989 37.095 1.00 51.41 476 SER A CA 1
ATOM 3764 C C . SER A 1 476 ? -19.953 -3.044 36.113 1.00 51.41 476 SER A C 1
ATOM 3766 O O . SER A 1 476 ? -19.337 -3.270 35.075 1.00 51.41 476 SER A O 1
ATOM 3768 N N . LEU A 1 477 ? -21.112 -3.644 36.396 1.00 46.00 477 LEU A N 1
ATOM 3769 C CA . LEU A 1 477 ? -21.811 -4.554 35.485 1.00 46.00 477 LEU A CA 1
ATOM 3770 C C . LEU A 1 477 ? -22.917 -3.811 34.725 1.00 46.00 477 LEU A C 1
ATOM 3772 O O . LEU A 1 477 ? -23.650 -2.999 35.290 1.00 46.00 477 LEU A O 1
ATOM 3776 N N . THR A 1 478 ? -23.084 -4.099 33.434 1.00 43.41 478 THR A N 1
ATOM 3777 C CA . THR A 1 478 ? -24.119 -3.455 32.607 1.00 43.41 478 THR A CA 1
ATOM 3778 C C . THR A 1 478 ? -25.361 -4.334 32.520 1.00 43.41 478 THR A C 1
ATOM 3780 O O . THR A 1 478 ? -25.404 -5.298 31.765 1.00 43.41 478 THR A O 1
ATOM 3783 N N . GLY A 1 479 ? -26.406 -3.990 33.277 1.00 50.62 479 GLY A N 1
ATOM 3784 C CA . GLY A 1 479 ? -27.731 -4.602 33.128 1.00 50.62 479 GLY A CA 1
ATOM 3785 C C . GLY A 1 479 ? -28.595 -3.830 32.132 1.00 50.62 479 GLY A C 1
ATOM 3786 O O . GLY A 1 479 ? -28.367 -2.650 31.907 1.00 50.62 479 GLY A O 1
ATOM 3787 N N . PHE A 1 480 ? -29.653 -4.428 31.586 1.00 62.47 480 PHE A N 1
ATOM 3788 C CA . PHE A 1 480 ? -30.567 -3.729 30.669 1.00 62.47 480 PHE A CA 1
ATOM 3789 C C . PHE A 1 480 ? -31.882 -3.330 31.354 1.00 62.47 480 PHE A C 1
ATOM 3791 O O . PHE A 1 480 ? -32.284 -3.877 32.389 1.00 62.47 480 PHE A O 1
ATOM 3798 N N . LYS A 1 481 ? -32.549 -2.302 30.827 1.00 74.44 481 LYS A N 1
ATOM 3799 C CA . LYS A 1 481 ? -33.921 -1.929 31.201 1.00 74.44 481 LYS A CA 1
ATOM 3800 C C . LYS A 1 481 ? -34.719 -1.561 29.960 1.00 74.44 481 LYS A C 1
ATOM 3802 O O . LYS A 1 481 ? -34.159 -1.082 28.979 1.00 74.44 481 LYS A O 1
ATOM 3807 N N . VAL A 1 482 ? -36.036 -1.697 30.055 1.00 79.94 482 VAL A N 1
ATOM 3808 C CA . VAL A 1 482 ? -36.950 -1.183 29.035 1.00 79.94 482 VAL A CA 1
ATOM 3809 C C . VAL A 1 482 ? -37.027 0.340 29.141 1.00 79.94 482 VAL A C 1
ATOM 3811 O O . VAL A 1 482 ? -37.407 0.877 30.186 1.00 79.94 482 VAL A O 1
ATOM 3814 N N . ALA A 1 483 ? -36.666 1.031 28.065 1.00 82.12 483 ALA A N 1
ATOM 3815 C CA . ALA A 1 483 ? -36.849 2.466 27.886 1.00 82.12 483 ALA A CA 1
ATOM 3816 C C . ALA A 1 483 ? -37.882 2.742 26.782 1.00 82.12 483 ALA A C 1
ATOM 3818 O O . ALA A 1 483 ? -38.257 1.843 26.032 1.00 82.12 483 ALA A O 1
ATOM 3819 N N . TYR A 1 484 ? -38.366 3.983 26.719 1.00 88.44 484 TYR A N 1
ATOM 3820 C CA . TYR A 1 484 ? -39.388 4.407 25.764 1.00 88.44 484 TYR A CA 1
ATOM 3821 C C . TYR A 1 484 ? -38.871 5.569 24.922 1.00 88.44 484 TYR A C 1
ATOM 3823 O O . TYR A 1 484 ? -38.424 6.584 25.471 1.00 88.44 484 TYR A O 1
ATOM 3831 N N . VAL A 1 485 ? -38.977 5.418 23.606 1.00 88.44 485 VAL A N 1
ATOM 3832 C CA . VAL A 1 485 ? -38.725 6.465 22.611 1.00 88.44 485 VAL A CA 1
ATOM 3833 C C . VAL A 1 485 ? -40.003 6.757 21.833 1.00 88.44 485 VAL A C 1
ATOM 3835 O O . VAL A 1 485 ? -40.952 5.976 21.861 1.00 88.44 485 VAL A O 1
ATOM 3838 N N . PHE A 1 486 ? -40.056 7.917 21.198 1.00 90.31 486 PHE A N 1
ATOM 3839 C CA . PHE A 1 486 ? -41.206 8.394 20.439 1.00 90.31 486 PHE A CA 1
ATOM 3840 C C . PHE A 1 486 ? -40.713 8.880 19.090 1.00 90.31 486 PHE A C 1
ATOM 3842 O O . PHE A 1 486 ? -39.658 9.514 19.030 1.00 90.31 486 PHE A O 1
ATOM 3849 N N . ASP A 1 487 ? -41.468 8.580 18.043 1.00 90.19 487 ASP A N 1
ATOM 3850 C CA . ASP A 1 487 ? -41.182 9.066 16.701 1.00 90.19 487 ASP A CA 1
ATOM 3851 C C . ASP A 1 487 ? -41.561 10.548 16.546 1.00 90.19 487 ASP A C 1
ATOM 3853 O O . ASP A 1 487 ? -42.441 11.055 17.249 1.00 90.19 487 ASP A O 1
ATOM 3857 N N . VAL A 1 488 ? -40.921 11.250 15.614 1.00 85.56 488 VAL A N 1
ATOM 3858 C CA . VAL A 1 488 ? -41.194 12.659 15.313 1.00 85.56 488 VAL A CA 1
ATOM 3859 C C . VAL A 1 488 ? -42.665 12.914 14.974 1.00 85.56 488 VAL A C 1
ATOM 3861 O O . VAL A 1 488 ? -43.212 13.919 15.435 1.00 85.56 488 VAL A O 1
ATOM 3864 N N . SER A 1 489 ? -43.345 11.999 14.269 1.00 87.06 489 SER A N 1
ATOM 3865 C CA . SER A 1 489 ? -44.781 12.110 13.952 1.00 87.06 489 SER A CA 1
ATOM 3866 C C . SER A 1 489 ? -45.672 12.130 15.201 1.00 87.06 489 SER A C 1
ATOM 3868 O O . SER A 1 489 ? -46.792 12.637 15.169 1.00 87.06 489 SER A O 1
ATOM 3870 N N . GLN A 1 490 ? -45.158 11.638 16.332 1.00 86.69 490 GLN A N 1
ATOM 3871 C CA . GLN A 1 490 ? -45.829 11.623 17.632 1.00 86.69 490 GLN A CA 1
ATOM 3872 C C . GLN A 1 490 ? -45.560 12.896 18.447 1.00 86.69 490 GLN A C 1
ATOM 3874 O O . GLN A 1 490 ? -45.959 12.983 19.610 1.00 86.69 490 GLN A O 1
ATOM 3879 N N . THR A 1 491 ? -44.878 13.885 17.867 1.00 86.44 491 THR A N 1
ATOM 3880 C CA . THR A 1 491 ? -44.534 15.153 18.516 1.00 86.44 491 THR A CA 1
ATOM 3881 C C . THR A 1 491 ? -45.122 16.341 17.763 1.00 86.44 491 THR A C 1
ATOM 3883 O O . THR A 1 491 ? -45.301 16.300 16.548 1.00 86.44 491 THR A O 1
ATOM 3886 N N . SER A 1 492 ? -45.394 17.427 18.475 1.00 75.25 492 SER A N 1
ATOM 3887 C CA . SER A 1 492 ? -45.837 18.705 17.908 1.00 75.25 492 SER A CA 1
ATOM 3888 C C . SER A 1 492 ? -44.898 19.830 18.347 1.00 75.25 492 SER A C 1
ATOM 3890 O O . SER A 1 492 ? -44.350 19.715 19.442 1.00 75.25 492 SER A O 1
ATOM 3892 N N . GLU A 1 493 ? -44.787 20.893 17.529 1.00 69.88 493 GLU A N 1
ATOM 3893 C CA . GLU A 1 493 ? -44.031 22.169 17.688 1.00 69.88 493 GLU A CA 1
ATOM 3894 C C . GLU A 1 493 ? -43.026 22.408 16.531 1.00 69.88 493 GLU A C 1
ATOM 3896 O O . GLU A 1 493 ? -43.264 21.902 15.430 1.00 69.88 493 GLU A O 1
ATOM 3901 N N . GLU A 1 494 ? -42.001 23.250 16.739 1.00 59.00 494 GLU A N 1
ATOM 3902 C CA . GLU A 1 494 ? -41.126 23.875 15.723 1.00 59.00 494 GLU A CA 1
ATOM 3903 C C . GLU A 1 494 ? -40.646 22.908 14.629 1.00 59.00 494 GLU A C 1
ATOM 3905 O O . GLU A 1 494 ? -40.245 21.790 14.963 1.00 59.00 494 GLU A O 1
ATOM 3910 N N . PRO A 1 495 ? -40.668 23.303 13.337 1.00 58.22 495 PRO A N 1
ATOM 3911 C CA . PRO A 1 495 ? -40.141 22.465 12.263 1.00 58.22 495 PRO A CA 1
ATOM 3912 C C . PRO A 1 495 ? -38.691 22.096 12.579 1.00 58.22 495 PRO A C 1
ATOM 3914 O O . PRO A 1 495 ? -37.879 22.962 12.906 1.00 58.22 495 PRO A O 1
ATOM 3917 N N . LEU A 1 496 ? -38.391 20.797 12.536 1.00 58.41 496 LEU A N 1
ATOM 3918 C CA . LEU A 1 496 ? -37.015 20.337 12.662 1.00 58.41 496 LEU A CA 1
ATOM 3919 C C . LEU A 1 496 ? -36.204 20.908 11.489 1.00 58.41 496 LEU A C 1
ATOM 3921 O O . LEU A 1 496 ? -36.771 21.049 10.401 1.00 58.41 496 LEU A O 1
ATOM 3925 N N . PRO A 1 497 ? -34.907 21.217 11.676 1.00 50.25 497 PRO A N 1
ATOM 3926 C CA . PRO A 1 497 ? -34.019 21.355 10.530 1.00 50.25 497 PRO A CA 1
ATOM 3927 C C . PRO A 1 497 ? -34.175 20.096 9.670 1.00 50.25 497 PRO A C 1
ATOM 3929 O O . PRO A 1 497 ? -34.278 18.995 10.218 1.00 50.25 497 PRO A O 1
ATOM 3932 N N . GLU A 1 498 ? -34.277 20.265 8.353 1.00 41.50 498 GLU A N 1
ATOM 3933 C CA . GLU A 1 498 ? -34.318 19.151 7.408 1.00 41.50 498 GLU A CA 1
ATOM 3934 C C . GLU A 1 498 ? -33.008 18.367 7.544 1.00 41.50 498 GLU A C 1
ATOM 3936 O O . GLU A 1 498 ? -32.003 18.685 6.927 1.00 41.50 498 GLU A O 1
ATOM 3941 N N . ILE A 1 499 ? -32.995 17.362 8.419 1.00 41.81 499 ILE A N 1
ATOM 3942 C CA . ILE A 1 499 ? -31.984 16.308 8.426 1.00 41.81 499 ILE A CA 1
ATOM 3943 C C . ILE A 1 499 ? -32.560 15.216 7.529 1.00 41.81 499 ILE A C 1
ATOM 3945 O O . ILE A 1 499 ? -33.027 14.176 7.990 1.00 41.81 499 ILE A O 1
ATOM 3949 N N . GLY A 1 500 ? -32.679 15.536 6.247 1.00 37.81 500 GLY A N 1
ATOM 3950 C CA . GLY A 1 500 ? -32.818 14.539 5.203 1.00 37.81 500 GLY A CA 1
ATOM 3951 C C . GLY A 1 500 ? -31.428 14.333 4.641 1.00 37.81 500 GLY A C 1
ATOM 3952 O O . GLY A 1 500 ? -30.740 15.317 4.385 1.00 37.81 500 GLY A O 1
ATOM 3953 N N . ALA A 1 501 ? -31.006 13.084 4.475 1.00 40.44 501 ALA A N 1
ATOM 3954 C CA . ALA A 1 501 ? -29.977 12.789 3.497 1.00 40.44 501 ALA A CA 1
ATOM 3955 C C . ALA A 1 501 ? -30.443 13.421 2.177 1.00 40.44 501 ALA A C 1
ATOM 3957 O O . ALA A 1 501 ? -31.418 12.960 1.581 1.00 40.44 501 ALA A O 1
ATOM 3958 N N . GLU A 1 502 ? -29.853 14.559 1.808 1.00 42.47 502 GLU A N 1
ATOM 3959 C CA . GLU A 1 502 ? -30.007 15.098 0.465 1.00 42.47 502 GLU A CA 1
ATOM 3960 C C . GLU A 1 502 ? -29.602 13.974 -0.485 1.00 42.47 502 GLU A C 1
ATOM 3962 O O . GLU A 1 502 ? -28.578 13.321 -0.273 1.00 42.47 502 GLU A O 1
ATOM 3967 N N . GLU A 1 503 ? -30.444 13.700 -1.479 1.00 47.78 503 GLU A N 1
ATOM 3968 C CA . GLU A 1 503 ? -30.124 12.765 -2.551 1.00 47.78 503 GLU A CA 1
ATOM 3969 C C . GLU A 1 503 ? -28.783 13.202 -3.158 1.00 47.78 503 GLU A C 1
ATOM 3971 O O . GLU A 1 503 ? -28.708 14.192 -3.883 1.00 47.78 503 GLU A O 1
ATOM 3976 N N . LEU A 1 504 ? -27.709 12.480 -2.835 1.00 52.19 504 LEU A N 1
ATOM 3977 C CA . LEU A 1 504 ? -26.326 12.850 -3.165 1.00 52.19 504 LEU A CA 1
ATOM 3978 C C . LEU A 1 504 ? -26.033 12.900 -4.673 1.00 52.19 504 LEU A C 1
ATOM 3980 O O . LEU A 1 504 ? -24.941 13.267 -5.075 1.00 52.19 504 LEU A O 1
ATOM 3984 N N . LEU A 1 505 ? -26.987 12.530 -5.524 1.00 50.66 505 LEU A N 1
ATOM 3985 C CA . LEU A 1 505 ? -26.827 12.472 -6.979 1.00 50.66 505 LEU A CA 1
ATOM 3986 C C . LEU A 1 505 ? -27.548 13.617 -7.708 1.00 50.66 505 LEU A C 1
ATOM 3988 O O . LEU A 1 505 ? -27.891 13.488 -8.881 1.00 50.66 505 LEU A O 1
ATOM 3992 N N . GLN A 1 506 ? -27.815 14.740 -7.035 1.00 47.31 506 GLN A N 1
ATOM 3993 C CA . GLN A 1 506 ? -28.427 15.905 -7.688 1.00 47.31 506 GLN A CA 1
ATOM 3994 C C . GLN A 1 506 ? -27.424 16.740 -8.509 1.00 47.31 506 GLN A C 1
ATOM 3996 O O . GLN A 1 506 ? -27.849 17.480 -9.401 1.00 47.31 506 GLN A O 1
ATOM 4001 N N . SER A 1 507 ? -26.114 16.612 -8.256 1.00 55.72 507 SER A N 1
ATOM 4002 C CA . SER A 1 507 ? -25.050 17.327 -8.972 1.00 55.72 507 SER A CA 1
ATOM 4003 C C . SER A 1 507 ? -23.837 16.434 -9.282 1.00 55.72 507 SER A C 1
ATOM 4005 O O . SER A 1 507 ? -23.590 15.442 -8.597 1.00 55.72 507 SER A O 1
ATOM 4007 N N . VAL A 1 508 ? -23.061 16.807 -10.310 1.00 55.06 508 VAL A N 1
ATOM 4008 C CA . VAL A 1 508 ? -21.801 16.122 -10.669 1.00 55.06 508 VAL A CA 1
ATOM 4009 C C . VAL A 1 508 ? -20.773 16.233 -9.534 1.00 55.06 508 VAL A C 1
ATOM 4011 O O . VAL A 1 508 ? -20.046 15.277 -9.269 1.00 55.06 508 VAL A O 1
ATOM 4014 N N . ASP A 1 509 ? -20.753 17.364 -8.821 1.00 56.72 509 ASP A N 1
ATOM 4015 C CA . ASP A 1 509 ? -19.832 17.610 -7.706 1.00 56.72 509 ASP A CA 1
ATOM 4016 C C . ASP A 1 509 ? -20.128 16.695 -6.508 1.00 56.72 509 ASP A C 1
ATOM 4018 O O . ASP A 1 509 ? -19.204 16.167 -5.888 1.00 56.72 509 ASP A O 1
ATOM 4022 N N . ASP A 1 510 ? -21.405 16.454 -6.198 1.00 68.31 510 ASP A N 1
ATOM 4023 C CA . ASP A 1 510 ? -21.790 15.565 -5.098 1.00 68.31 510 ASP A CA 1
ATOM 4024 C C . ASP A 1 510 ? -21.467 14.097 -5.409 1.00 68.31 510 ASP A C 1
ATOM 4026 O O . ASP A 1 510 ? -20.985 13.383 -4.527 1.00 68.31 510 ASP A O 1
ATOM 4030 N N . TYR A 1 511 ? -21.623 13.663 -6.668 1.00 76.19 511 TYR A N 1
ATOM 4031 C CA . TYR A 1 511 ? -21.169 12.341 -7.112 1.00 76.19 511 TYR A CA 1
ATOM 4032 C C . TYR A 1 511 ? -19.653 12.172 -6.939 1.00 76.19 511 TYR A C 1
ATOM 4034 O O . TYR A 1 511 ? -19.204 11.160 -6.399 1.00 76.19 511 TYR A O 1
ATOM 4042 N N . GLN A 1 512 ? -18.859 13.168 -7.346 1.00 76.88 512 GLN A N 1
ATOM 4043 C CA . GLN A 1 512 ? -17.401 13.125 -7.204 1.00 76.88 512 GLN A CA 1
ATOM 4044 C C . GLN A 1 512 ? -16.965 13.083 -5.737 1.00 76.88 512 GLN A C 1
ATOM 4046 O O . GLN A 1 512 ? -16.135 12.253 -5.374 1.00 76.88 512 GLN A O 1
ATOM 4051 N N . ILE A 1 513 ? -17.548 13.931 -4.881 1.00 79.88 513 ILE A N 1
ATOM 4052 C CA . ILE A 1 513 ? -17.267 13.932 -3.436 1.00 79.88 513 ILE A CA 1
ATOM 4053 C C . ILE A 1 513 ? -17.628 12.577 -2.822 1.00 79.88 513 ILE A C 1
ATOM 4055 O O . ILE A 1 513 ? -16.899 12.067 -1.970 1.00 79.88 513 ILE A O 1
ATOM 4059 N N . PHE A 1 514 ? -18.745 11.985 -3.247 1.00 84.44 514 PHE A N 1
ATOM 4060 C CA . PHE A 1 514 ? -19.179 10.688 -2.748 1.00 84.44 514 PHE A CA 1
ATOM 4061 C C . PHE A 1 514 ? -18.240 9.559 -3.182 1.00 84.44 514 PHE A C 1
ATOM 4063 O O . PHE A 1 514 ? -17.854 8.739 -2.353 1.00 84.44 514 PHE A O 1
ATOM 4070 N N . MET A 1 515 ? -17.821 9.530 -4.449 1.00 87.00 515 MET A N 1
ATOM 4071 C CA . MET A 1 515 ? -16.852 8.548 -4.947 1.00 87.00 515 MET A CA 1
ATOM 4072 C C . MET A 1 515 ? -15.486 8.695 -4.270 1.00 87.00 515 MET A C 1
ATOM 4074 O O . MET A 1 515 ? -14.908 7.691 -3.864 1.00 87.00 515 MET A O 1
ATOM 4078 N N . GLU A 1 516 ? -15.016 9.924 -4.053 1.00 84.38 516 GLU A N 1
ATOM 4079 C CA . GLU A 1 516 ? -13.792 10.196 -3.291 1.00 84.38 516 GLU A CA 1
ATOM 4080 C C . GLU A 1 516 ? -13.912 9.708 -1.841 1.00 84.38 516 GLU A C 1
ATOM 4082 O O . GLU A 1 516 ? -13.000 9.072 -1.312 1.00 84.38 516 GLU A O 1
ATOM 4087 N N . ALA A 1 517 ? -15.064 9.922 -1.200 1.00 87.38 517 ALA A N 1
ATOM 4088 C CA . ALA A 1 517 ? -15.323 9.375 0.125 1.00 87.38 517 ALA A CA 1
ATOM 4089 C C . ALA A 1 517 ? -15.325 7.837 0.124 1.00 87.38 517 ALA A C 1
ATOM 4091 O O . ALA A 1 517 ? -14.774 7.243 1.046 1.00 87.38 517 ALA A O 1
ATOM 4092 N N . LEU A 1 518 ? -15.887 7.181 -0.897 1.00 89.94 518 LEU A N 1
ATOM 4093 C CA . LEU A 1 518 ? -15.843 5.721 -1.020 1.00 89.94 518 LEU A CA 1
ATOM 4094 C C . LEU A 1 518 ? -14.416 5.200 -1.214 1.00 89.94 518 LEU A C 1
ATOM 4096 O O . LEU A 1 518 ? -14.058 4.218 -0.570 1.00 89.94 518 LEU A O 1
ATOM 4100 N N . TRP A 1 519 ? -13.595 5.859 -2.035 1.00 87.00 519 TRP A N 1
ATOM 4101 C CA . TRP A 1 519 ? -12.182 5.505 -2.205 1.00 87.00 519 TRP A CA 1
ATOM 4102 C C . TRP A 1 519 ? -11.395 5.632 -0.903 1.00 87.00 519 TRP A C 1
ATOM 4104 O O . TRP A 1 519 ? -10.661 4.716 -0.550 1.00 87.00 519 TRP A O 1
ATOM 4114 N N . ASN A 1 520 ? -11.619 6.703 -0.140 1.00 85.25 520 ASN A N 1
ATOM 4115 C CA . ASN A 1 520 ? -10.962 6.914 1.153 1.00 85.25 520 ASN A CA 1
ATOM 4116 C C . ASN A 1 520 ? -11.421 5.932 2.243 1.00 85.25 520 ASN A C 1
ATOM 4118 O O . ASN A 1 520 ? -10.728 5.745 3.242 1.00 85.25 520 ASN A O 1
ATOM 4122 N N . VAL A 1 521 ? -12.616 5.353 2.101 1.00 89.50 521 VAL A N 1
ATOM 4123 C CA . VAL A 1 521 ? -13.188 4.410 3.073 1.00 89.50 521 VAL A CA 1
ATOM 4124 C C . VAL A 1 521 ? -12.928 2.952 2.689 1.00 89.50 521 VAL A C 1
ATOM 4126 O O . VAL A 1 521 ? -12.968 2.081 3.563 1.00 89.50 521 VAL A O 1
ATOM 4129 N N . ALA A 1 522 ? -12.651 2.673 1.415 1.00 89.06 522 ALA A N 1
ATOM 4130 C CA . ALA A 1 522 ? -12.310 1.340 0.950 1.00 89.06 522 ALA A CA 1
ATOM 4131 C C . ALA A 1 522 ? -11.026 0.846 1.648 1.00 89.06 522 ALA A C 1
ATOM 4133 O O . ALA A 1 522 ? -10.026 1.560 1.677 1.00 89.06 522 ALA A O 1
ATOM 4134 N N . PRO A 1 523 ? -11.018 -0.379 2.205 1.00 83.00 523 PRO A N 1
ATOM 4135 C CA . PRO A 1 523 ? -9.841 -0.918 2.891 1.00 83.00 523 PRO A CA 1
ATOM 4136 C C . PRO A 1 523 ? -8.713 -1.323 1.930 1.00 83.00 523 PRO A C 1
ATOM 4138 O O . PRO A 1 523 ? -7.601 -1.602 2.364 1.00 83.00 523 PRO A O 1
ATOM 4141 N N . VAL A 1 524 ? -9.012 -1.379 0.633 1.00 85.38 524 VAL A N 1
ATOM 4142 C CA . VAL A 1 524 ? -8.142 -1.847 -0.444 1.00 85.38 524 VAL A CA 1
ATOM 4143 C C . VAL A 1 524 ? -8.282 -0.924 -1.651 1.00 85.38 524 VAL A C 1
ATOM 4145 O O . VAL A 1 524 ? -9.302 -0.247 -1.798 1.00 85.38 524 VAL A O 1
ATOM 4148 N N . LEU A 1 525 ? -7.285 -0.927 -2.540 1.00 84.19 525 LEU A N 1
ATOM 4149 C CA . LEU A 1 525 ? -7.284 -0.086 -3.737 1.00 84.19 525 LEU A CA 1
ATOM 4150 C C . LEU A 1 525 ? -8.516 -0.362 -4.613 1.00 84.19 525 LEU A C 1
ATOM 4152 O O . LEU A 1 525 ? -8.843 -1.519 -4.878 1.00 84.19 525 LEU A O 1
ATOM 4156 N N . VAL A 1 526 ? -9.176 0.693 -5.091 1.00 87.81 526 VAL A N 1
ATOM 4157 C CA . VAL A 1 526 ? -10.310 0.603 -6.021 1.00 87.81 526 VAL A CA 1
ATOM 4158 C C . VAL A 1 526 ? -9.866 1.082 -7.400 1.00 87.81 526 VAL A C 1
ATOM 4160 O O . VAL A 1 526 ? -9.421 2.216 -7.546 1.00 87.81 526 VAL A O 1
ATOM 4163 N N . GLU A 1 527 ? -10.029 0.245 -8.420 1.00 87.94 527 GLU A N 1
ATOM 4164 C CA . GLU A 1 527 ? -9.647 0.542 -9.803 1.00 87.94 527 GLU A CA 1
ATOM 4165 C C . GLU A 1 527 ? -10.842 0.427 -10.755 1.00 87.94 527 GLU A C 1
ATOM 4167 O O . GLU A 1 527 ? -11.702 -0.444 -10.608 1.00 87.94 527 GLU A O 1
ATOM 4172 N N . MET A 1 528 ? -10.860 1.277 -11.782 1.00 85.69 528 MET A N 1
ATOM 4173 C CA . MET A 1 528 ? -11.831 1.217 -12.876 1.00 85.69 528 MET A CA 1
ATOM 4174 C C . MET A 1 528 ? -11.204 0.499 -14.073 1.00 85.69 528 MET A C 1
ATOM 4176 O O . MET A 1 528 ? -10.229 0.991 -14.640 1.00 85.69 528 MET A O 1
ATOM 4180 N N . GLN A 1 529 ? -11.743 -0.655 -14.470 1.00 84.81 529 GLN A N 1
ATOM 4181 C CA . GLN A 1 529 ? -11.245 -1.439 -15.611 1.00 84.81 529 GLN A CA 1
ATOM 4182 C C . GLN A 1 529 ? -12.409 -2.027 -16.426 1.00 84.81 529 GLN A C 1
ATOM 4184 O O . GLN A 1 529 ? -13.554 -2.044 -15.972 1.00 84.81 529 GLN A O 1
ATOM 4189 N N . GLU A 1 530 ? -12.147 -2.489 -17.653 1.00 83.31 530 GLU A N 1
ATOM 4190 C CA . GLU A 1 530 ? -13.110 -3.349 -18.354 1.00 83.31 530 GLU A CA 1
ATOM 4191 C C . GLU A 1 530 ? -13.030 -4.769 -17.772 1.00 83.31 530 GLU A C 1
ATOM 4193 O O . GLU A 1 530 ? -11.956 -5.358 -17.677 1.00 83.31 530 GLU A O 1
ATOM 4198 N N . VAL A 1 531 ? -14.174 -5.290 -17.336 1.00 83.31 531 VAL A N 1
ATOM 4199 C CA . VAL A 1 531 ? -14.352 -6.608 -16.730 1.00 83.31 531 VAL A CA 1
ATOM 4200 C C . VAL A 1 531 ? -15.049 -7.510 -17.745 1.00 83.31 531 VAL A C 1
ATOM 4202 O O . VAL A 1 531 ? -16.118 -7.186 -18.263 1.00 83.31 531 VAL A O 1
ATOM 4205 N N . ASP A 1 532 ? -14.450 -8.665 -18.024 1.00 69.06 532 ASP A N 1
ATOM 4206 C CA . ASP A 1 532 ? -15.027 -9.645 -18.939 1.00 69.06 532 ASP A CA 1
ATOM 4207 C C . ASP A 1 532 ? -16.247 -10.352 -18.320 1.00 69.06 532 ASP A C 1
ATOM 4209 O O . ASP A 1 532 ? -16.198 -10.875 -17.203 1.00 69.06 532 ASP A O 1
ATOM 4213 N N . GLY A 1 533 ? -17.341 -10.444 -19.083 1.00 73.81 533 GLY A N 1
ATOM 4214 C CA . GLY A 1 533 ? -18.542 -11.205 -18.717 1.00 73.81 533 GLY A CA 1
ATOM 4215 C C . GLY A 1 533 ? -19.717 -10.350 -18.228 1.00 73.81 533 GLY A C 1
ATOM 4216 O O . GLY A 1 533 ? -19.890 -9.210 -18.643 1.00 73.81 533 GLY A O 1
ATOM 4217 N N . GLU A 1 534 ? -20.587 -10.937 -17.395 1.00 75.44 534 GLU A N 1
ATOM 4218 C CA . GLU A 1 534 ? -21.789 -10.268 -16.851 1.00 75.44 534 GLU A CA 1
ATOM 4219 C C . GLU A 1 534 ? -21.531 -9.538 -15.516 1.00 75.44 534 GLU A C 1
ATOM 4221 O O . GLU A 1 534 ? -22.426 -8.874 -14.987 1.00 75.44 534 GLU A O 1
ATOM 4226 N N . ALA A 1 535 ? -20.324 -9.665 -14.953 1.00 83.06 535 ALA A N 1
ATOM 4227 C CA . ALA A 1 535 ? -19.959 -9.042 -13.686 1.00 83.06 535 ALA A CA 1
ATOM 4228 C C . ALA A 1 535 ? -19.771 -7.526 -13.851 1.00 83.06 535 ALA A C 1
ATOM 4230 O O . ALA A 1 535 ? -19.153 -7.057 -14.801 1.00 83.06 535 ALA A O 1
ATOM 4231 N N . LYS A 1 536 ? -20.298 -6.755 -12.897 1.00 88.12 536 LYS A N 1
ATOM 4232 C CA . LYS A 1 536 ? -20.186 -5.285 -12.869 1.00 88.12 536 LYS A CA 1
ATOM 4233 C C . LYS A 1 536 ? -19.008 -4.791 -12.022 1.00 88.12 536 LYS A C 1
ATOM 4235 O O . LYS A 1 536 ? -18.658 -3.615 -12.068 1.00 88.12 536 LYS A O 1
ATOM 4240 N N . GLY A 1 537 ? -18.416 -5.685 -11.245 1.00 89.88 537 GLY A N 1
ATOM 4241 C CA . GLY A 1 537 ? -17.278 -5.448 -10.376 1.00 89.88 537 GLY A CA 1
ATOM 4242 C C . GLY A 1 537 ? -16.936 -6.727 -9.623 1.00 89.88 537 GLY A C 1
ATOM 4243 O O . GLY A 1 537 ? -17.681 -7.708 -9.706 1.00 89.88 537 GLY A O 1
ATOM 4244 N N . TYR A 1 538 ? -15.781 -6.734 -8.970 1.00 89.12 538 TYR A N 1
ATOM 4245 C CA . TYR A 1 538 ? -15.389 -7.790 -8.048 1.00 89.12 538 TYR A CA 1
ATOM 4246 C C . TYR A 1 538 ? -14.309 -7.303 -7.080 1.00 89.12 538 TYR A C 1
ATOM 4248 O O . TYR A 1 538 ? -13.394 -6.558 -7.444 1.00 89.12 538 TYR A O 1
ATOM 4256 N N . PHE A 1 539 ? -14.362 -7.801 -5.854 1.00 90.06 539 PHE A N 1
ATOM 4257 C CA . PHE A 1 539 ? -13.253 -7.770 -4.914 1.00 90.06 539 PHE A CA 1
ATOM 4258 C C . PHE A 1 539 ? -12.326 -8.980 -5.121 1.00 90.06 539 PHE A C 1
ATOM 4260 O O . PHE A 1 539 ? -12.773 -10.124 -5.220 1.00 90.06 539 PHE A O 1
ATOM 4267 N N . SER A 1 540 ? -11.014 -8.735 -5.179 1.00 83.06 540 SER A N 1
ATOM 4268 C CA . SER A 1 540 ? -9.977 -9.763 -5.297 1.00 83.06 540 SER A CA 1
ATOM 4269 C C . SER A 1 540 ? -9.159 -9.861 -4.005 1.00 83.06 540 SER A C 1
ATOM 4271 O O . SER A 1 540 ? -8.186 -9.113 -3.869 1.00 83.06 540 SER A O 1
ATOM 4273 N N . PRO A 1 541 ? -9.450 -10.835 -3.116 1.00 73.12 541 PRO A N 1
ATOM 4274 C CA . PRO A 1 541 ? -8.710 -11.023 -1.865 1.00 73.12 541 PRO A CA 1
ATOM 4275 C C . PRO A 1 541 ? -7.208 -11.250 -2.084 1.00 73.12 541 PRO A C 1
ATOM 4277 O O . PRO A 1 541 ? -6.381 -10.730 -1.353 1.00 73.12 541 PRO A O 1
ATOM 4280 N N . VAL A 1 542 ? -6.836 -11.962 -3.156 1.00 73.62 542 VAL A N 1
ATOM 4281 C CA . VAL A 1 542 ? -5.430 -12.294 -3.472 1.00 73.62 542 VAL A CA 1
ATOM 4282 C C . VAL A 1 542 ? -4.616 -11.071 -3.891 1.00 73.62 542 VAL A C 1
ATOM 4284 O O . VAL A 1 542 ? -3.423 -10.995 -3.635 1.00 73.62 542 VAL A O 1
ATOM 4287 N N . LYS A 1 543 ? -5.255 -10.122 -4.580 1.00 76.88 543 LYS A N 1
ATOM 4288 C CA . LYS A 1 543 ? -4.589 -8.916 -5.100 1.00 76.88 543 LYS A CA 1
ATOM 4289 C C . LYS A 1 543 ? -4.840 -7.694 -4.219 1.00 76.88 543 LYS A C 1
ATOM 4291 O O . LYS A 1 543 ? -4.393 -6.619 -4.592 1.00 76.88 543 LYS A O 1
ATOM 4296 N N . GLN A 1 544 ? -5.600 -7.863 -3.131 1.00 83.50 544 GLN A N 1
ATOM 4297 C CA . GLN A 1 544 ? -6.032 -6.795 -2.230 1.00 83.50 544 GLN A CA 1
ATOM 4298 C C . GLN A 1 544 ? -6.501 -5.551 -3.002 1.00 83.50 544 GLN A C 1
ATOM 4300 O O . GLN A 1 544 ? -5.997 -4.447 -2.816 1.00 83.50 544 GLN A O 1
ATOM 4305 N N . LYS A 1 545 ? -7.450 -5.756 -3.931 1.00 88.81 545 LYS A N 1
ATOM 4306 C CA . LYS A 1 545 ? -8.047 -4.675 -4.729 1.00 88.81 545 LYS A CA 1
ATOM 4307 C C . LYS A 1 545 ? -9.492 -4.947 -5.129 1.00 88.81 545 LYS A C 1
ATOM 4309 O O . LYS A 1 545 ? -9.893 -6.101 -5.303 1.00 88.81 545 LYS A O 1
ATOM 4314 N N . ILE A 1 546 ? -10.249 -3.875 -5.319 1.00 92.56 546 ILE A N 1
ATOM 4315 C CA . ILE A 1 546 ? -11.600 -3.851 -5.878 1.00 92.56 546 ILE A CA 1
ATOM 4316 C C . ILE A 1 546 ? -11.507 -3.364 -7.322 1.00 92.56 546 ILE A C 1
ATOM 4318 O O . ILE A 1 546 ? -10.905 -2.329 -7.593 1.00 92.56 546 ILE A O 1
ATOM 4322 N N . VAL A 1 547 ? -12.120 -4.095 -8.248 1.00 91.56 547 VAL A N 1
ATOM 4323 C CA . VAL A 1 547 ? -12.212 -3.703 -9.658 1.00 91.56 547 VAL A CA 1
ATOM 4324 C C . VAL A 1 547 ? -13.667 -3.420 -9.994 1.00 91.56 547 VAL A C 1
ATOM 4326 O O . VAL A 1 547 ? -14.531 -4.261 -9.750 1.00 91.56 547 VAL A O 1
ATOM 4329 N N . ILE A 1 548 ? -13.940 -2.249 -10.562 1.00 93.25 548 ILE A N 1
ATOM 4330 C CA . ILE A 1 548 ? -15.280 -1.813 -10.965 1.00 93.25 548 ILE A CA 1
ATOM 4331 C C . ILE A 1 548 ? -15.325 -1.631 -12.483 1.00 93.25 548 ILE A C 1
ATOM 4333 O O . ILE A 1 548 ? -14.400 -1.081 -13.082 1.00 93.25 548 ILE A O 1
ATOM 4337 N N . GLN A 1 549 ? -16.416 -2.087 -13.103 1.00 90.12 549 GLN A N 1
ATOM 4338 C CA . GLN A 1 549 ? -16.633 -1.970 -14.541 1.00 90.12 549 GLN A CA 1
ATOM 4339 C C . GLN A 1 549 ? -16.713 -0.501 -14.976 1.00 90.12 549 GLN A C 1
ATOM 4341 O O . GLN A 1 549 ? -17.580 0.264 -14.543 1.00 90.12 549 GLN A O 1
ATOM 4346 N N . SER A 1 550 ? -15.865 -0.135 -15.931 1.00 84.94 550 SER A N 1
ATOM 4347 C CA . SER A 1 550 ? -15.896 1.177 -16.574 1.00 84.94 550 SER A CA 1
ATOM 4348 C C . SER A 1 550 ? -17.191 1.410 -17.372 1.00 84.94 550 SER A C 1
ATOM 4350 O O . SER A 1 550 ? -17.746 0.491 -17.980 1.00 84.94 550 SER A O 1
ATOM 4352 N N . ARG A 1 551 ? -17.629 2.678 -17.448 1.00 81.62 551 ARG A N 1
ATOM 4353 C CA . ARG A 1 551 ? -18.771 3.170 -18.261 1.00 81.62 551 ARG A CA 1
ATOM 4354 C C . ARG A 1 551 ? -20.176 2.745 -17.793 1.00 81.62 551 ARG A C 1
ATOM 4356 O O . ARG A 1 551 ? -21.113 2.739 -18.593 1.00 81.62 551 ARG A O 1
ATOM 4363 N N . MET A 1 552 ? -20.350 2.425 -16.512 1.00 86.75 552 MET A N 1
ATOM 4364 C CA . MET A 1 552 ? -21.679 2.271 -15.901 1.00 86.75 552 MET A CA 1
ATOM 4365 C C . MET A 1 552 ? -22.309 3.629 -15.542 1.00 86.75 552 MET A C 1
ATOM 4367 O O . MET A 1 552 ? -21.624 4.650 -15.495 1.00 86.75 552 MET A O 1
ATOM 4371 N N . SER A 1 553 ? -23.624 3.655 -15.287 1.00 83.56 553 SER A N 1
ATOM 4372 C CA . SER A 1 553 ? -24.276 4.850 -14.734 1.00 83.56 553 SER A CA 1
ATOM 4373 C C . SER A 1 553 ? -23.759 5.144 -13.326 1.00 83.56 553 SER A C 1
ATOM 4375 O O . SER A 1 553 ? -23.484 4.213 -12.576 1.00 83.56 553 SER A O 1
ATOM 4377 N N . GLU A 1 554 ? -23.711 6.417 -12.930 1.00 83.56 554 GLU A N 1
ATOM 4378 C CA . GLU A 1 554 ? -23.248 6.866 -11.603 1.00 83.56 554 GLU A CA 1
ATOM 4379 C C . GLU A 1 554 ? -23.891 6.077 -10.450 1.00 83.56 554 GLU A C 1
ATOM 4381 O O . GLU A 1 554 ? -23.199 5.537 -9.589 1.00 83.56 554 GLU A O 1
ATOM 4386 N N . SER A 1 555 ? -25.216 5.903 -10.487 1.00 82.19 555 SER A N 1
ATOM 4387 C CA . SER A 1 555 ? -25.958 5.122 -9.490 1.00 82.19 555 SER A CA 1
ATOM 4388 C C . SER A 1 555 ? -25.560 3.643 -9.454 1.00 82.19 555 SER A C 1
ATOM 4390 O O . SER A 1 555 ? -25.512 3.037 -8.386 1.00 82.19 555 SER A O 1
ATOM 4392 N N . GLN A 1 556 ? -25.273 3.037 -10.608 1.00 83.94 556 GLN A N 1
ATOM 4393 C CA . GLN A 1 556 ? -24.854 1.642 -10.682 1.00 83.94 556 GLN A CA 1
ATOM 4394 C C . GLN A 1 556 ? -23.404 1.485 -10.232 1.00 83.94 556 GLN A C 1
ATOM 4396 O O . GLN A 1 556 ? -23.101 0.523 -9.527 1.00 83.94 556 GLN A O 1
ATOM 4401 N N . THR A 1 557 ? -22.534 2.422 -10.602 1.00 89.19 557 THR A N 1
ATOM 4402 C CA . THR A 1 557 ? -21.147 2.489 -10.145 1.00 89.19 557 THR A CA 1
ATOM 4403 C C . THR A 1 557 ? -21.109 2.535 -8.627 1.00 89.19 557 THR A C 1
ATOM 4405 O O . THR A 1 557 ? -20.530 1.644 -8.021 1.00 89.19 557 THR A O 1
ATOM 4408 N N . VAL A 1 558 ? -21.832 3.471 -8.004 1.00 89.31 558 VAL A N 1
ATOM 4409 C CA . VAL A 1 558 ? -21.889 3.587 -6.541 1.00 89.31 558 VAL A CA 1
ATOM 4410 C C . VAL A 1 558 ? -22.412 2.307 -5.887 1.00 89.31 558 VAL A C 1
ATOM 4412 O O . VAL A 1 558 ? -21.769 1.792 -4.975 1.00 89.31 558 VAL A O 1
ATOM 4415 N N . LYS A 1 559 ? -23.536 1.752 -6.369 1.00 90.56 559 LYS A N 1
ATOM 4416 C CA . LYS A 1 559 ? -24.089 0.489 -5.844 1.00 90.56 559 LYS A CA 1
ATOM 4417 C C . LYS A 1 559 ? -23.055 -0.634 -5.861 1.00 90.56 559 LYS A C 1
ATOM 4419 O O . LYS A 1 559 ? -22.897 -1.341 -4.871 1.00 90.56 559 LYS A O 1
ATOM 4424 N N . THR A 1 560 ? -22.354 -0.771 -6.983 1.00 91.50 560 THR A N 1
ATOM 4425 C CA . THR A 1 560 ? -21.353 -1.825 -7.178 1.00 91.50 560 THR A CA 1
ATOM 4426 C C . THR A 1 560 ? -20.143 -1.588 -6.277 1.00 91.50 560 THR A C 1
ATOM 4428 O O . THR A 1 560 ? -19.736 -2.493 -5.564 1.00 91.50 560 THR A O 1
ATOM 4431 N N . THR A 1 561 ? -19.630 -0.359 -6.203 1.00 93.56 561 THR A N 1
ATOM 4432 C CA . THR A 1 561 ? -18.502 -0.009 -5.329 1.00 93.56 561 THR A CA 1
ATOM 4433 C C . THR A 1 561 ? -18.809 -0.283 -3.859 1.00 93.56 561 THR A C 1
ATOM 4435 O O . THR A 1 561 ? -18.006 -0.908 -3.176 1.00 93.56 561 THR A O 1
ATOM 4438 N N . VAL A 1 562 ? -19.983 0.122 -3.364 1.00 94.69 562 VAL A N 1
ATOM 4439 C CA . VAL A 1 562 ? -20.380 -0.135 -1.969 1.00 94.69 562 VAL A CA 1
ATOM 4440 C C . VAL A 1 562 ? -20.526 -1.639 -1.704 1.00 94.69 562 VAL A C 1
ATOM 4442 O O . VAL A 1 562 ? -20.142 -2.104 -0.633 1.00 94.69 562 VAL A O 1
ATOM 4445 N N . HIS A 1 563 ? -21.043 -2.404 -2.667 1.00 94.19 563 HIS A N 1
ATOM 4446 C CA . HIS A 1 563 ? -21.155 -3.861 -2.570 1.00 94.19 563 HIS A CA 1
ATOM 4447 C C . HIS A 1 563 ? -19.783 -4.543 -2.480 1.00 94.19 563 HIS A C 1
ATOM 4449 O O . HIS A 1 563 ? -19.559 -5.347 -1.577 1.00 94.19 563 HIS A O 1
ATOM 4455 N N . GLU A 1 564 ? -18.829 -4.165 -3.332 1.00 94.69 564 GLU A N 1
ATOM 4456 C CA . GLU A 1 564 ? -17.475 -4.726 -3.277 1.00 94.69 564 GLU A CA 1
ATOM 4457 C C . GLU A 1 564 ? -16.697 -4.277 -2.028 1.00 94.69 564 GLU A C 1
ATOM 4459 O O . GLU A 1 564 ? -15.942 -5.066 -1.460 1.00 94.69 564 GLU A O 1
ATOM 4464 N N . ILE A 1 565 ? -16.921 -3.050 -1.533 1.00 93.75 565 ILE A N 1
ATOM 4465 C CA . ILE A 1 565 ? -16.400 -2.609 -0.227 1.00 93.75 565 ILE A CA 1
ATOM 4466 C C . ILE A 1 565 ? -17.013 -3.444 0.903 1.00 93.75 565 ILE A C 1
ATOM 4468 O O . ILE A 1 565 ? -16.318 -3.828 1.839 1.00 93.75 565 ILE A O 1
ATOM 4472 N N . ALA A 1 566 ? -18.304 -3.775 0.834 1.00 91.62 566 ALA A N 1
ATOM 4473 C CA . ALA A 1 566 ? -18.911 -4.666 1.815 1.00 91.62 566 ALA A CA 1
ATOM 4474 C C . ALA A 1 566 ? -18.269 -6.063 1.765 1.00 91.62 566 ALA A C 1
ATOM 4476 O O . ALA A 1 566 ? -18.003 -6.642 2.816 1.00 91.62 566 ALA A O 1
ATOM 4477 N N . HIS A 1 567 ? -17.944 -6.582 0.575 1.00 89.00 567 HIS A N 1
ATOM 4478 C CA . HIS A 1 567 ? -17.185 -7.826 0.446 1.00 89.00 567 HIS A CA 1
ATOM 4479 C C . HIS A 1 567 ? -15.780 -7.739 1.037 1.00 89.00 567 HIS A C 1
ATOM 4481 O O . HIS A 1 567 ? -15.383 -8.676 1.727 1.00 89.00 567 HIS A O 1
ATOM 4487 N N . SER A 1 568 ? -15.042 -6.651 0.827 1.00 89.38 568 SER A N 1
ATOM 4488 C CA . SER A 1 568 ? -13.709 -6.514 1.422 1.00 89.38 568 SER A CA 1
ATOM 4489 C C . SER A 1 568 ? -13.764 -6.348 2.944 1.00 89.38 568 SER A C 1
ATOM 4491 O O . SER A 1 568 ? -12.964 -6.944 3.651 1.00 89.38 568 SER A O 1
ATOM 4493 N N . LEU A 1 569 ? -14.762 -5.645 3.485 1.00 85.00 569 LEU A N 1
ATOM 4494 C CA . LEU A 1 569 ? -14.926 -5.494 4.936 1.00 85.00 569 LEU A CA 1
ATOM 4495 C C . LEU A 1 569 ? -15.398 -6.779 5.634 1.00 85.00 569 LEU A C 1
ATOM 4497 O O . LEU A 1 569 ? -15.005 -7.044 6.768 1.00 85.00 569 LEU A O 1
ATOM 4501 N N . LEU A 1 570 ? -16.284 -7.551 4.998 1.00 81.62 570 LEU A N 1
ATOM 4502 C CA . LEU A 1 570 ? -16.932 -8.713 5.619 1.00 81.62 570 LEU A CA 1
ATOM 4503 C C . LEU A 1 570 ? -16.264 -10.048 5.288 1.00 81.62 570 LEU A C 1
ATOM 4505 O O . LEU A 1 570 ? -16.360 -10.999 6.067 1.00 81.62 570 LEU A O 1
ATOM 4509 N N . HIS A 1 571 ? -15.686 -10.161 4.093 1.00 79.94 571 HIS A N 1
ATOM 4510 C CA . HIS A 1 571 ? -15.349 -11.443 3.474 1.00 79.94 571 HIS A CA 1
ATOM 4511 C C . HIS A 1 571 ? -13.895 -11.544 3.021 1.00 79.94 571 HIS A C 1
ATOM 4513 O O . HIS A 1 571 ? -13.517 -12.610 2.518 1.00 79.94 571 HIS A O 1
ATOM 4519 N N . ASP A 1 572 ? -13.099 -10.492 3.222 1.00 71.31 572 ASP A N 1
ATOM 4520 C CA . ASP A 1 572 ? -11.649 -10.575 3.152 1.00 71.31 572 ASP A CA 1
ATOM 4521 C C . ASP A 1 572 ? -11.088 -11.252 4.405 1.00 71.31 572 ASP A C 1
ATOM 4523 O O . ASP A 1 572 ? -11.318 -10.826 5.539 1.00 71.31 572 ASP A O 1
ATOM 4527 N N . THR A 1 573 ? -10.347 -12.332 4.196 1.00 56.72 573 THR A N 1
ATOM 4528 C CA . THR A 1 573 ? -9.724 -13.100 5.273 1.00 56.72 573 THR A CA 1
ATOM 4529 C C . THR A 1 573 ? -8.546 -12.372 5.921 1.00 56.72 573 THR A C 1
ATOM 4531 O O . THR A 1 573 ? -8.208 -12.720 7.050 1.00 56.72 573 THR A O 1
ATOM 4534 N N . ASP A 1 574 ? -7.965 -11.363 5.260 1.00 47.75 574 ASP A N 1
ATOM 4535 C CA . ASP A 1 574 ? -6.833 -10.588 5.786 1.00 47.75 574 ASP A CA 1
ATOM 4536 C C . ASP A 1 574 ? -7.277 -9.308 6.523 1.00 47.75 574 ASP A C 1
ATOM 4538 O O . ASP A 1 574 ? -6.779 -9.037 7.618 1.00 47.75 574 ASP A O 1
ATOM 4542 N N . TYR A 1 575 ? -8.309 -8.593 6.049 1.00 41.03 575 TYR A N 1
ATOM 4543 C CA . TYR A 1 575 ? -8.910 -7.473 6.799 1.00 41.03 575 TYR A CA 1
ATOM 4544 C C . TYR A 1 575 ? -9.616 -7.920 8.098 1.00 41.03 575 TYR A C 1
ATOM 4546 O O . TYR A 1 575 ? -9.512 -7.257 9.130 1.00 41.03 575 TYR A O 1
ATOM 4554 N N . ALA A 1 576 ? -10.272 -9.089 8.102 1.00 40.19 576 ALA A N 1
ATOM 4555 C CA . ALA A 1 576 ? -10.905 -9.652 9.303 1.00 40.19 576 ALA A CA 1
ATOM 4556 C C . ALA A 1 576 ? -9.895 -10.024 10.414 1.00 40.19 576 ALA A C 1
ATOM 4558 O O . ALA A 1 576 ? -10.241 -9.986 11.597 1.00 40.19 576 ALA A O 1
ATOM 4559 N N . ARG A 1 577 ? -8.640 -10.335 10.051 1.00 43.56 577 ARG A N 1
ATOM 4560 C CA . ARG A 1 577 ? -7.541 -10.608 10.997 1.00 43.56 577 ARG A CA 1
ATOM 4561 C C . ARG A 1 577 ? -6.966 -9.335 11.615 1.00 43.56 577 ARG A C 1
ATOM 4563 O O . ARG A 1 577 ? -6.663 -9.339 12.802 1.00 43.56 577 ARG A O 1
ATOM 4570 N N . LEU A 1 578 ? -6.882 -8.250 10.842 1.00 38.88 578 LEU A N 1
ATOM 4571 C CA . LEU A 1 578 ? -6.390 -6.942 11.300 1.00 38.88 578 LEU A CA 1
ATOM 4572 C C . LEU A 1 578 ? -7.300 -6.283 12.359 1.00 38.88 578 LEU A C 1
ATOM 4574 O O . LEU A 1 578 ? -6.809 -5.542 13.205 1.00 38.88 578 LEU A O 1
ATOM 4578 N N . GLU A 1 579 ? -8.601 -6.592 12.360 1.00 34.88 579 GLU A N 1
ATOM 4579 C CA . GLU A 1 579 ? -9.592 -6.083 13.333 1.00 34.88 579 GLU A CA 1
ATOM 4580 C C . GLU A 1 579 ? -9.973 -7.109 14.430 1.00 34.88 579 GLU A C 1
ATOM 4582 O O . GLU A 1 579 ? -10.902 -6.882 15.210 1.00 34.88 579 GLU A O 1
ATOM 4587 N N . GLY A 1 580 ? -9.273 -8.250 14.515 1.00 39.12 580 GLY A N 1
ATOM 4588 C CA . GLY A 1 580 ? -9.467 -9.240 15.585 1.00 39.12 580 GLY A CA 1
ATOM 4589 C C . GLY A 1 580 ? -10.784 -10.029 15.519 1.00 39.12 580 GLY A C 1
ATOM 4590 O O . GLY A 1 580 ? -11.364 -10.350 16.560 1.00 39.12 580 GLY A O 1
ATOM 4591 N N . VAL A 1 581 ? -11.290 -10.332 14.318 1.00 38.47 581 VAL A N 1
ATOM 4592 C CA . VAL A 1 581 ? -12.512 -11.130 14.117 1.00 38.47 581 VAL A CA 1
ATOM 4593 C C . VAL A 1 581 ? -12.161 -12.615 13.948 1.00 38.47 581 VAL A C 1
ATOM 4595 O O . VAL A 1 581 ? -11.421 -12.993 13.047 1.00 38.47 581 VAL A O 1
ATOM 4598 N N . ASP A 1 582 ? -12.725 -13.462 14.813 1.00 40.50 582 ASP A N 1
ATOM 4599 C CA . ASP A 1 582 ? -12.583 -14.928 14.829 1.00 40.50 582 ASP A CA 1
ATOM 4600 C C . ASP A 1 582 ? -13.075 -15.576 13.508 1.00 40.50 582 ASP A C 1
ATOM 4602 O O . ASP A 1 582 ? -14.260 -15.495 13.167 1.00 40.50 582 ASP A O 1
ATOM 4606 N N . VAL A 1 583 ? -12.160 -16.194 12.740 1.00 44.88 583 VAL A N 1
ATOM 4607 C CA . VAL A 1 583 ? -12.390 -16.723 11.370 1.00 44.88 583 VAL A CA 1
ATOM 4608 C C . VAL A 1 583 ? -12.668 -18.240 11.347 1.00 44.88 583 VAL A C 1
ATOM 4610 O O . VAL A 1 583 ? -12.582 -18.889 10.303 1.00 44.88 583 VAL A O 1
ATOM 4613 N N . THR A 1 584 ? -13.010 -18.845 12.485 1.00 40.88 584 THR A N 1
ATOM 4614 C CA . THR A 1 584 ? -13.212 -20.303 12.609 1.00 40.88 584 THR A CA 1
ATOM 4615 C C . THR A 1 584 ? -14.487 -20.837 11.923 1.00 40.88 584 THR A C 1
ATOM 4617 O O . THR A 1 584 ? -14.572 -22.029 11.620 1.00 40.88 584 THR A O 1
ATOM 4620 N N . GLU A 1 585 ? -15.451 -19.978 11.561 1.00 47.06 585 GLU A N 1
ATOM 4621 C CA . GLU A 1 585 ? -16.677 -20.361 10.836 1.00 47.06 585 GLU A CA 1
ATOM 4622 C C . GLU A 1 585 ? -16.609 -20.009 9.335 1.00 47.06 585 GLU A C 1
ATOM 4624 O O . GLU A 1 585 ? -16.773 -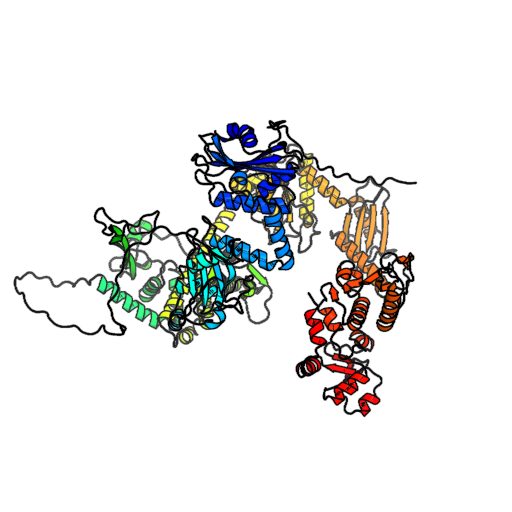18.856 8.927 1.00 47.06 585 GLU A O 1
ATOM 4629 N N . LYS A 1 586 ? -16.433 -21.017 8.465 1.00 56.31 586 LYS A N 1
ATOM 4630 C CA . LYS A 1 586 ? -16.544 -20.827 7.006 1.00 56.31 586 LYS A CA 1
ATOM 4631 C C . LYS A 1 586 ? -17.994 -20.523 6.608 1.00 56.31 586 LYS A C 1
ATOM 4633 O O . LYS A 1 586 ? -18.802 -21.438 6.472 1.00 56.31 586 LYS A O 1
ATOM 4638 N N . LYS A 1 587 ? -18.300 -19.246 6.346 1.00 70.44 587 LYS A N 1
ATOM 4639 C CA . LYS A 1 587 ? -19.577 -18.821 5.743 1.00 70.44 587 LYS A CA 1
ATOM 4640 C C . LYS A 1 587 ? -19.689 -19.319 4.301 1.00 70.44 587 LYS A C 1
ATOM 4642 O O . LYS A 1 587 ? -18.767 -19.129 3.500 1.00 70.44 587 LYS A O 1
ATOM 4647 N N . ASP A 1 588 ? -20.820 -19.928 3.956 1.00 79.00 588 ASP A N 1
ATOM 4648 C CA . ASP A 1 588 ? -21.125 -20.295 2.576 1.00 79.00 588 ASP A CA 1
ATOM 4649 C C . ASP A 1 588 ? -21.356 -19.054 1.705 1.00 79.00 588 ASP A C 1
ATOM 4651 O O . ASP A 1 588 ? -21.636 -17.959 2.197 1.00 79.00 588 ASP A O 1
ATOM 4655 N N . ARG A 1 589 ? -21.245 -19.239 0.387 1.00 79.06 589 ARG A N 1
ATOM 4656 C CA . ARG A 1 589 ? -21.367 -18.150 -0.584 1.00 79.06 589 ARG A CA 1
ATOM 4657 C C . ARG A 1 589 ? -22.675 -17.377 -0.422 1.00 79.06 589 ARG A C 1
ATOM 4659 O O . ARG A 1 589 ? -22.628 -16.159 -0.441 1.00 79.06 589 ARG A O 1
ATOM 4666 N N . ASN A 1 590 ? -23.808 -18.045 -0.198 1.00 82.56 590 ASN A N 1
ATOM 4667 C CA . ASN A 1 590 ? -25.092 -17.347 -0.109 1.00 82.56 590 ASN A CA 1
ATOM 4668 C C . ASN A 1 590 ? -25.140 -16.412 1.101 1.00 82.56 590 ASN A C 1
ATOM 4670 O O . ASN A 1 590 ? -25.649 -15.308 0.974 1.00 82.56 590 ASN A O 1
ATOM 4674 N N . THR A 1 591 ? -24.578 -16.808 2.245 1.00 84.44 591 THR A N 1
ATOM 4675 C CA . THR A 1 591 ? -24.466 -15.910 3.405 1.00 84.44 591 THR A CA 1
ATOM 4676 C C . THR A 1 591 ? -23.600 -14.699 3.100 1.00 84.44 591 THR A C 1
ATOM 4678 O O . THR A 1 591 ? -23.978 -13.591 3.462 1.00 84.44 591 THR A O 1
ATOM 4681 N N . LYS A 1 592 ? -22.483 -14.889 2.389 1.00 86.81 592 LYS A N 1
ATOM 4682 C CA . LYS A 1 592 ? -21.619 -13.772 1.995 1.00 86.81 592 LYS A CA 1
ATOM 4683 C C . LYS A 1 592 ? -22.344 -12.783 1.077 1.00 86.81 592 LYS A C 1
ATOM 4685 O O . LYS A 1 592 ? -22.307 -11.583 1.319 1.00 86.81 592 LYS A O 1
ATOM 4690 N N . GLU A 1 593 ? -23.048 -13.279 0.063 1.00 87.62 593 GLU A N 1
ATOM 4691 C CA . GLU A 1 593 ? -23.820 -12.423 -0.849 1.00 87.62 593 GLU A CA 1
ATOM 4692 C C . GLU A 1 593 ? -24.962 -11.697 -0.115 1.00 87.62 593 GLU A C 1
ATOM 4694 O O . GLU A 1 593 ? -25.112 -10.490 -0.271 1.00 87.62 593 GLU A O 1
ATOM 4699 N N . VAL A 1 594 ? -25.722 -12.391 0.750 1.00 89.44 594 VAL A N 1
ATOM 4700 C CA . VAL A 1 594 ? -26.812 -11.776 1.539 1.00 89.44 594 VAL A CA 1
ATOM 4701 C C . VAL A 1 594 ? -26.281 -10.657 2.430 1.00 89.44 594 VAL A C 1
ATOM 4703 O O . VAL A 1 594 ? -26.884 -9.588 2.493 1.00 89.44 594 VAL A O 1
ATOM 4706 N N . GLU A 1 595 ? -25.171 -10.893 3.133 1.00 92.00 595 GLU A N 1
ATOM 4707 C CA . GLU A 1 595 ? -24.590 -9.899 4.032 1.00 92.00 595 GLU A CA 1
ATOM 4708 C C . GLU A 1 595 ? -24.077 -8.676 3.263 1.00 92.00 595 GLU A C 1
ATOM 4710 O O . GLU A 1 595 ? -24.408 -7.546 3.632 1.00 92.00 595 GLU A O 1
ATOM 4715 N N . ALA A 1 596 ? -23.333 -8.884 2.172 1.00 90.56 596 ALA A N 1
ATOM 4716 C CA . ALA A 1 596 ? -22.816 -7.793 1.349 1.00 90.56 596 ALA A CA 1
ATOM 4717 C C . ALA A 1 596 ? -23.941 -7.003 0.661 1.00 90.56 596 ALA A C 1
ATOM 4719 O O . ALA A 1 596 ? -23.942 -5.771 0.693 1.00 90.56 596 ALA A O 1
ATOM 4720 N N . GLU A 1 597 ? -24.942 -7.685 0.098 1.00 91.94 597 GLU A N 1
ATOM 4721 C CA . GLU A 1 597 ? -26.094 -7.049 -0.548 1.00 91.94 597 GLU A CA 1
ATOM 4722 C C . GLU A 1 597 ? -26.951 -6.270 0.461 1.00 91.94 597 GLU A C 1
ATOM 4724 O O . GLU A 1 597 ? -27.362 -5.143 0.179 1.00 91.94 597 GLU A O 1
ATOM 4729 N N . ALA A 1 598 ? -27.167 -6.803 1.669 1.00 93.56 598 ALA A N 1
ATOM 4730 C CA . ALA A 1 598 ? -27.906 -6.112 2.724 1.00 93.56 598 ALA A CA 1
ATOM 4731 C C . ALA A 1 598 ? -27.167 -4.866 3.248 1.00 93.56 598 ALA A C 1
ATOM 4733 O O . ALA A 1 598 ? -27.804 -3.833 3.491 1.00 93.56 598 ALA A O 1
ATOM 4734 N N . VAL A 1 599 ? -25.837 -4.927 3.396 1.00 95.00 599 VAL A N 1
ATOM 4735 C CA . VAL A 1 599 ? -25.014 -3.755 3.747 1.00 95.00 599 VAL A CA 1
ATOM 4736 C C . VAL A 1 599 ? -25.084 -2.707 2.639 1.00 95.00 599 VAL A C 1
ATOM 4738 O O . VAL A 1 599 ? -25.396 -1.548 2.922 1.00 95.00 599 VAL A O 1
ATOM 4741 N N . ALA A 1 600 ? -24.878 -3.111 1.383 1.00 94.19 600 ALA A N 1
ATOM 4742 C CA . ALA A 1 600 ? -24.913 -2.207 0.239 1.00 94.19 600 ALA A CA 1
ATOM 4743 C C . ALA A 1 600 ? -26.275 -1.528 0.076 1.00 94.19 600 ALA A C 1
ATOM 4745 O O . ALA A 1 600 ? -26.333 -0.307 -0.081 1.00 94.19 600 ALA A O 1
ATOM 4746 N N . TYR A 1 601 ? -27.366 -2.289 0.201 1.00 93.81 601 TYR A N 1
ATOM 4747 C CA . TYR A 1 601 ? -28.726 -1.756 0.207 1.00 93.81 601 TYR A CA 1
ATOM 4748 C C . TYR A 1 601 ? -28.904 -0.697 1.294 1.00 93.81 601 TYR A C 1
ATOM 4750 O O . TYR A 1 601 ? -29.377 0.400 1.016 1.00 93.81 601 TYR A O 1
ATOM 4758 N N . THR A 1 602 ? -28.498 -1.003 2.528 1.00 92.44 602 THR A N 1
ATOM 4759 C CA . THR A 1 602 ? -28.702 -0.113 3.680 1.00 92.44 602 THR A CA 1
ATOM 4760 C C . THR A 1 602 ? -27.945 1.200 3.522 1.00 92.44 602 THR A C 1
ATOM 4762 O O . THR A 1 602 ? -28.509 2.265 3.771 1.00 92.44 602 THR A O 1
ATOM 4765 N N . VAL A 1 603 ? -26.685 1.131 3.087 1.00 92.94 603 VAL A N 1
ATOM 4766 C CA . VAL A 1 603 ? -25.829 2.303 2.860 1.00 92.94 603 VAL A CA 1
ATOM 4767 C C . VAL A 1 603 ? -26.373 3.138 1.699 1.00 92.94 603 VAL A C 1
ATOM 4769 O O . VAL A 1 603 ? -26.551 4.344 1.846 1.00 92.94 603 VAL A O 1
ATOM 4772 N N . CYS A 1 604 ? -26.722 2.507 0.573 1.00 90.12 604 CYS A N 1
ATOM 4773 C CA . CYS A 1 604 ? -27.299 3.208 -0.578 1.00 90.12 604 CYS A CA 1
ATOM 4774 C C . CYS A 1 604 ? -28.626 3.891 -0.221 1.00 90.12 604 CYS A C 1
ATOM 4776 O O . CYS A 1 604 ? -28.831 5.055 -0.554 1.00 90.12 604 CYS A O 1
ATOM 4778 N N . GLN A 1 605 ? -29.496 3.191 0.512 1.00 89.81 605 GLN A N 1
ATOM 4779 C CA . GLN A 1 605 ? -30.784 3.714 0.959 1.00 89.81 605 GLN A CA 1
ATOM 4780 C C . GLN A 1 605 ? -30.622 4.890 1.928 1.00 89.81 605 GLN A C 1
ATOM 4782 O O . GLN A 1 605 ? -31.403 5.837 1.870 1.00 89.81 605 GLN A O 1
ATOM 4787 N N . HIS A 1 606 ? -29.616 4.847 2.807 1.00 88.75 606 HIS A N 1
ATOM 4788 C CA . HIS A 1 606 ? -29.309 5.944 3.725 1.00 88.75 606 HIS A CA 1
ATOM 4789 C C . HIS A 1 606 ? -28.934 7.227 2.969 1.00 88.75 606 HIS A C 1
ATOM 4791 O O . HIS A 1 606 ? -29.423 8.298 3.310 1.00 88.75 606 HIS A O 1
ATOM 4797 N N . PHE A 1 607 ? -28.129 7.107 1.912 1.00 85.56 607 PHE A N 1
ATOM 4798 C CA . PHE A 1 607 ? -27.657 8.229 1.093 1.00 85.56 607 PHE A CA 1
ATOM 4799 C C . PHE A 1 607 ? -28.600 8.615 -0.066 1.00 85.56 607 PHE A C 1
ATOM 4801 O O . PHE A 1 607 ? -28.248 9.448 -0.902 1.00 85.56 607 PHE A O 1
ATOM 4808 N N . GLY A 1 608 ? -29.800 8.026 -0.132 1.00 81.19 608 GLY A N 1
ATOM 4809 C CA . GLY A 1 608 ? -30.813 8.362 -1.140 1.00 81.19 608 GLY A CA 1
ATOM 4810 C C . GLY A 1 608 ? -30.500 7.866 -2.558 1.00 81.19 608 GLY A C 1
ATOM 4811 O O . GLY A 1 608 ? -31.027 8.405 -3.528 1.00 81.19 608 GLY A O 1
ATOM 4812 N N . ILE A 1 609 ? -29.643 6.854 -2.703 1.00 84.50 609 ILE A N 1
ATOM 4813 C CA . ILE A 1 609 ? -29.331 6.225 -3.994 1.00 84.50 609 ILE A CA 1
ATOM 4814 C C . ILE A 1 609 ? -30.448 5.238 -4.353 1.00 84.50 609 ILE A C 1
ATOM 4816 O O . ILE A 1 609 ? -30.931 4.507 -3.493 1.00 84.50 609 ILE A O 1
ATOM 4820 N N . ASP A 1 610 ? -30.850 5.179 -5.626 1.00 81.62 610 ASP A N 1
ATOM 4821 C CA . ASP A 1 610 ? -31.935 4.299 -6.080 1.00 81.62 610 ASP A CA 1
ATOM 4822 C C . ASP A 1 610 ? -31.635 2.806 -5.831 1.00 81.62 610 ASP A C 1
ATOM 4824 O O . ASP A 1 610 ? -30.790 2.188 -6.492 1.00 81.62 610 ASP A O 1
ATOM 4828 N N . THR A 1 611 ? -32.379 2.223 -4.887 1.00 83.44 611 THR A N 1
ATOM 4829 C CA . THR A 1 611 ? -32.295 0.821 -4.462 1.00 83.44 611 THR A CA 1
ATOM 4830 C C . THR A 1 611 ? -33.410 -0.067 -5.033 1.00 83.44 611 THR A C 1
ATOM 4832 O O . THR A 1 611 ? -33.581 -1.210 -4.597 1.00 83.44 611 THR A O 1
ATOM 4835 N N . SER A 1 612 ? -34.189 0.420 -6.005 1.00 78.81 612 SER A N 1
ATOM 4836 C CA . SER A 1 612 ? -35.346 -0.308 -6.550 1.00 78.81 612 SER A CA 1
ATOM 4837 C C . SER A 1 612 ? -34.987 -1.643 -7.217 1.00 78.81 612 SER A C 1
ATOM 4839 O O . SER A 1 612 ? -35.785 -2.580 -7.148 1.00 78.81 612 SER A O 1
ATOM 4841 N N . ASP A 1 613 ? -33.777 -1.754 -7.773 1.00 76.69 613 ASP A N 1
ATOM 4842 C CA . ASP A 1 613 ? -33.260 -2.968 -8.419 1.00 76.69 613 ASP A CA 1
ATOM 4843 C C . ASP A 1 613 ? -32.896 -4.100 -7.433 1.00 76.69 613 ASP A C 1
ATOM 4845 O O . ASP A 1 613 ? -32.771 -5.250 -7.855 1.00 76.69 613 ASP A O 1
ATOM 4849 N N . TYR A 1 614 ? -32.722 -3.809 -6.135 1.00 79.19 614 TYR A N 1
ATOM 4850 C CA . TYR A 1 614 ? -32.384 -4.829 -5.132 1.00 79.19 614 TYR A CA 1
ATOM 4851 C C . TYR A 1 614 ? -33.594 -5.715 -4.804 1.00 79.19 614 TYR A C 1
ATOM 4853 O O . TYR A 1 614 ? -34.694 -5.220 -4.506 1.00 79.19 614 TYR A O 1
ATOM 4861 N N . SER A 1 615 ? -33.382 -7.036 -4.788 1.00 75.69 615 SER A N 1
ATOM 4862 C CA . SER A 1 615 ? -34.428 -8.030 -4.531 1.00 75.69 615 SER A CA 1
ATOM 4863 C C . SER A 1 615 ? -33.963 -9.120 -3.572 1.00 75.69 615 SER A C 1
ATOM 4865 O O . SER A 1 615 ? -33.151 -9.968 -3.915 1.00 75.69 615 SER A O 1
ATOM 4867 N N . PHE A 1 616 ? -34.589 -9.175 -2.398 1.00 83.69 616 PHE A N 1
ATOM 4868 C CA . PHE A 1 616 ? -34.287 -10.150 -1.346 1.00 83.69 616 PHE A CA 1
ATOM 4869 C C . PHE A 1 616 ? -35.216 -11.380 -1.375 1.00 83.69 616 PHE A C 1
ATOM 4871 O O . PHE A 1 616 ? -35.417 -12.053 -0.365 1.00 83.69 616 PHE A O 1
ATOM 4878 N N . GLY A 1 617 ? -35.801 -11.711 -2.534 1.00 74.44 617 GLY A N 1
ATOM 4879 C CA . GLY A 1 617 ? -36.752 -12.829 -2.672 1.00 74.44 617 GLY A CA 1
ATOM 4880 C C . GLY A 1 617 ? -36.167 -14.211 -2.341 1.00 74.44 617 GLY A C 1
ATOM 4881 O O . GLY A 1 617 ? -36.906 -15.143 -2.031 1.00 74.44 617 GLY A O 1
ATOM 4882 N N . TYR A 1 618 ? -34.841 -14.343 -2.371 1.00 76.06 618 TYR A N 1
ATOM 4883 C CA . TYR A 1 618 ? -34.115 -15.574 -2.067 1.00 76.06 618 TYR A CA 1
ATOM 4884 C C . TYR A 1 618 ? -33.766 -15.730 -0.570 1.00 76.06 618 TYR A C 1
ATOM 4886 O O . TYR A 1 618 ? -33.353 -16.816 -0.157 1.00 76.06 618 TYR A O 1
ATOM 4894 N N . VAL A 1 619 ? -33.981 -14.698 0.263 1.00 81.69 619 VAL A N 1
ATOM 4895 C CA . VAL A 1 619 ? -33.642 -14.690 1.704 1.00 81.69 619 VAL A CA 1
ATOM 4896 C C . VAL A 1 619 ? -34.405 -15.762 2.488 1.00 81.69 619 VAL A C 1
ATOM 4898 O O . VAL A 1 619 ? -33.817 -16.417 3.346 1.00 81.69 619 VAL A O 1
ATOM 4901 N N . ALA A 1 620 ? -35.666 -16.033 2.139 1.00 79.69 620 ALA A N 1
ATOM 4902 C CA . ALA A 1 620 ? -36.449 -17.115 2.750 1.00 79.69 620 ALA A CA 1
ATOM 4903 C C . ALA A 1 620 ? -35.867 -18.515 2.456 1.00 79.69 620 ALA A C 1
ATOM 4905 O O . ALA A 1 620 ? -36.006 -19.444 3.250 1.00 79.69 620 ALA A O 1
ATOM 4906 N N . GLY A 1 621 ? -35.202 -18.676 1.306 1.00 80.38 621 GLY A N 1
ATOM 4907 C CA . GLY A 1 621 ? -34.463 -19.892 0.968 1.00 80.38 621 GLY A CA 1
ATOM 4908 C C . GLY A 1 621 ? -33.116 -19.973 1.685 1.00 80.38 621 GLY A C 1
ATOM 4909 O O . GLY A 1 621 ? -32.719 -21.053 2.110 1.00 80.38 621 GLY A O 1
ATOM 4910 N N . TRP A 1 622 ? -32.437 -18.835 1.859 1.00 84.44 622 TRP A N 1
ATOM 4911 C CA . TRP A 1 622 ? -31.176 -18.738 2.599 1.00 84.44 622 TRP A CA 1
ATOM 4912 C C . TRP A 1 622 ? -31.334 -19.043 4.095 1.00 84.44 622 TRP A C 1
ATOM 4914 O O . TRP A 1 622 ? -30.472 -19.711 4.664 1.00 84.44 622 TRP A O 1
ATOM 4924 N N . SER A 1 623 ? -32.429 -18.600 4.720 1.00 83.44 623 SER A N 1
ATOM 4925 C CA . SER A 1 623 ? -32.701 -18.816 6.147 1.00 83.44 623 SER A CA 1
ATOM 4926 C C . SER A 1 623 ? -33.205 -20.225 6.479 1.00 83.44 623 SER A C 1
ATOM 4928 O O . SER A 1 623 ? -33.162 -20.653 7.634 1.00 83.44 623 SER A O 1
ATOM 4930 N N . SER A 1 624 ? -33.672 -20.972 5.475 1.00 80.88 624 SER A N 1
ATOM 4931 C CA . SER A 1 624 ? -34.258 -22.297 5.660 1.00 80.88 624 SER A CA 1
ATOM 4932 C C . SER A 1 624 ? -33.224 -23.315 6.153 1.00 80.88 624 SER A C 1
ATOM 4934 O O . SER A 1 624 ? -32.243 -23.606 5.474 1.00 80.88 624 SER A O 1
ATOM 4936 N N . GLY A 1 625 ? -33.466 -23.897 7.332 1.00 72.81 625 GLY A N 1
ATOM 4937 C CA . GLY A 1 625 ? -32.617 -24.949 7.902 1.00 72.81 625 GLY A CA 1
ATOM 4938 C C . GLY A 1 625 ? -31.370 -24.460 8.646 1.00 72.81 625 GLY A C 1
ATOM 4939 O O . GLY A 1 625 ? -30.579 -25.304 9.061 1.00 72.81 625 GLY A O 1
ATOM 4940 N N . ARG A 1 626 ? -31.203 -23.143 8.842 1.00 80.56 626 ARG A N 1
ATOM 4941 C CA . ARG A 1 626 ? -30.134 -22.562 9.675 1.00 80.56 626 ARG A CA 1
ATOM 4942 C C . ARG A 1 626 ? -30.563 -22.387 11.126 1.00 80.56 626 ARG A C 1
ATOM 4944 O O . ARG A 1 626 ? -31.752 -22.253 11.423 1.00 80.56 626 ARG A O 1
ATOM 4951 N N . GLU A 1 627 ? -29.588 -22.353 12.031 1.00 80.00 627 GLU A N 1
ATOM 4952 C CA . GLU A 1 627 ? -29.867 -22.060 13.434 1.00 80.00 627 GLU A CA 1
ATOM 4953 C C . GLU A 1 627 ? -30.175 -20.573 13.652 1.00 80.00 627 GLU A C 1
ATOM 4955 O O . GLU A 1 627 ? -29.590 -19.677 13.042 1.00 80.00 627 GLU A O 1
ATOM 4960 N N . MET A 1 628 ? -31.087 -20.293 14.585 1.00 76.75 628 MET A N 1
ATOM 4961 C CA . MET A 1 628 ? -31.508 -18.926 14.905 1.00 76.75 628 MET A CA 1
ATOM 4962 C C . MET A 1 628 ? -30.354 -18.053 15.428 1.00 76.75 628 MET A C 1
ATOM 4964 O O . MET A 1 628 ? -30.330 -16.837 15.239 1.00 76.75 628 MET A O 1
ATOM 4968 N N . THR A 1 629 ? -29.384 -18.675 16.092 1.00 74.00 629 THR A N 1
ATOM 4969 C CA . THR A 1 629 ? -28.148 -18.055 16.586 1.00 74.00 629 THR A CA 1
ATOM 4970 C C . THR A 1 629 ? -27.261 -17.559 15.442 1.00 74.00 629 THR A C 1
ATOM 4972 O O . THR A 1 629 ? -26.790 -16.423 15.499 1.00 74.00 629 THR A O 1
ATOM 4975 N N . GLU A 1 630 ? -27.098 -18.359 14.387 1.00 76.00 630 GLU A N 1
ATOM 4976 C CA . GLU A 1 630 ? -26.329 -18.027 13.180 1.00 76.00 630 GLU A CA 1
ATOM 4977 C C . GLU A 1 630 ? -26.967 -16.854 12.422 1.00 76.00 630 GLU A C 1
ATOM 4979 O O . GLU A 1 630 ? -26.312 -15.849 12.137 1.00 76.00 630 GLU A O 1
ATOM 4984 N N . LEU A 1 631 ? -28.279 -16.932 12.185 1.00 82.25 631 LEU A N 1
ATOM 4985 C CA . LEU A 1 631 ? -29.042 -15.876 11.518 1.00 82.25 631 LEU A CA 1
ATOM 4986 C C . LEU A 1 631 ? -28.967 -14.549 12.282 1.00 82.25 631 LEU A C 1
ATOM 4988 O O . LEU A 1 631 ? -28.745 -13.487 11.699 1.00 82.25 631 LEU A O 1
ATOM 4992 N N . LYS A 1 632 ? -29.082 -14.600 13.611 1.00 80.56 632 LYS A N 1
ATOM 4993 C CA . LYS A 1 632 ? -28.937 -13.422 14.470 1.00 80.56 632 LYS A CA 1
ATOM 4994 C C . LYS A 1 632 ? -27.534 -12.816 14.404 1.00 80.56 632 LYS A C 1
ATOM 4996 O O . LYS A 1 632 ? -27.421 -11.590 14.391 1.00 80.56 632 LYS A O 1
ATOM 5001 N N . LYS A 1 633 ? -26.483 -13.644 14.363 1.00 82.38 633 LYS A N 1
ATOM 5002 C CA . LYS A 1 633 ? -25.087 -13.198 14.221 1.00 82.38 633 LYS A CA 1
ATOM 5003 C C . LYS A 1 633 ? -24.897 -12.466 12.891 1.00 82.38 633 LYS A C 1
ATOM 5005 O O . LYS A 1 633 ? -24.384 -11.352 12.894 1.00 82.38 633 LYS A O 1
ATOM 5010 N N . SER A 1 634 ? -25.420 -13.023 11.798 1.00 85.94 634 SER A N 1
ATOM 5011 C CA . SER A 1 634 ? -25.399 -12.392 10.472 1.00 85.94 634 SER A CA 1
ATOM 5012 C C . SER A 1 634 ? -26.084 -11.017 10.474 1.00 85.94 634 SER A C 1
ATOM 5014 O O . SER A 1 634 ? -25.506 -10.026 10.032 1.00 85.94 634 SER A O 1
ATOM 5016 N N . MET A 1 635 ? -27.257 -10.893 11.105 1.00 87.94 635 MET A N 1
ATOM 5017 C CA . MET A 1 635 ? -27.941 -9.598 11.220 1.00 87.94 635 MET A CA 1
ATOM 5018 C C . MET A 1 635 ? -27.183 -8.563 12.062 1.00 87.94 635 MET A C 1
ATOM 5020 O O . MET A 1 635 ? -27.217 -7.368 11.760 1.00 87.94 635 MET A O 1
ATOM 5024 N N . GLN A 1 636 ? -26.510 -9.000 13.129 1.00 84.88 636 GLN A N 1
ATOM 5025 C CA . GLN A 1 636 ? -25.654 -8.127 13.933 1.00 84.88 636 GLN A CA 1
ATOM 5026 C C . GLN A 1 636 ? -24.436 -7.654 13.138 1.00 84.88 636 GLN A C 1
ATOM 5028 O O . GLN A 1 636 ? -24.089 -6.477 13.225 1.00 84.88 636 GLN A O 1
ATOM 5033 N N . THR A 1 637 ? -23.834 -8.539 12.341 1.00 86.12 637 THR A N 1
ATOM 5034 C CA . THR A 1 637 ? -22.749 -8.205 11.415 1.00 86.12 637 THR A CA 1
ATOM 5035 C C . THR A 1 637 ? -23.207 -7.166 10.393 1.00 86.12 637 THR A C 1
ATOM 5037 O O . THR A 1 637 ? -22.595 -6.105 10.314 1.00 86.12 637 THR A O 1
ATOM 5040 N N . ILE A 1 638 ? -24.332 -7.395 9.706 1.00 91.00 638 ILE A N 1
ATOM 5041 C CA . ILE A 1 638 ? -24.897 -6.446 8.732 1.00 91.00 638 ILE A CA 1
ATOM 5042 C C . ILE A 1 638 ? -25.123 -5.071 9.377 1.00 91.00 638 ILE A C 1
ATOM 5044 O O . ILE A 1 638 ? -24.700 -4.054 8.828 1.00 91.00 638 ILE A O 1
ATOM 5048 N N . GLN A 1 639 ? -25.760 -5.020 10.554 1.00 90.69 639 GLN A N 1
ATOM 5049 C CA . GLN A 1 639 ? -26.044 -3.750 11.229 1.00 90.69 639 GLN A CA 1
ATOM 5050 C C . GLN A 1 639 ? -24.765 -3.021 11.654 1.00 90.69 639 GLN A C 1
ATOM 5052 O O . GLN A 1 639 ? -24.675 -1.810 11.452 1.00 90.69 639 GLN A O 1
ATOM 5057 N N . LYS A 1 640 ? -23.788 -3.735 12.228 1.00 88.62 640 LYS A N 1
ATOM 5058 C CA . LYS A 1 640 ? -22.513 -3.152 12.665 1.00 88.62 640 LYS A CA 1
ATOM 5059 C C . LYS A 1 640 ? -21.739 -2.586 11.473 1.00 88.62 640 LYS A C 1
ATOM 5061 O O . LYS A 1 640 ? -21.391 -1.409 11.489 1.00 88.62 640 LYS A O 1
ATOM 5066 N N . THR A 1 641 ? -21.538 -3.389 10.431 1.00 90.00 641 THR A N 1
ATOM 5067 C CA . THR A 1 641 ? -20.751 -2.998 9.257 1.00 90.00 641 THR A CA 1
ATOM 5068 C C . THR A 1 641 ? -21.411 -1.861 8.485 1.00 90.00 641 THR A C 1
ATOM 5070 O O . THR A 1 641 ? -20.731 -0.904 8.129 1.00 90.00 641 THR A O 1
ATOM 5073 N N . ALA A 1 642 ? -22.734 -1.897 8.282 1.00 91.94 642 ALA A N 1
ATOM 5074 C CA . ALA A 1 642 ? -23.442 -0.788 7.644 1.00 91.94 642 ALA A CA 1
ATOM 5075 C C . ALA A 1 642 ? -23.325 0.509 8.462 1.00 91.94 642 ALA A C 1
ATOM 5077 O O . ALA A 1 642 ? -23.098 1.570 7.890 1.00 91.94 642 ALA A O 1
ATOM 5078 N N . ALA A 1 643 ? -23.436 0.436 9.794 1.00 88.44 643 ALA A N 1
ATOM 5079 C CA . ALA A 1 643 ? -23.329 1.613 10.651 1.00 88.44 643 ALA A CA 1
ATOM 5080 C C . ALA A 1 643 ? -21.922 2.230 10.646 1.00 88.44 643 ALA A C 1
ATOM 5082 O O . ALA A 1 643 ? -21.788 3.453 10.594 1.00 88.44 643 ALA A O 1
ATOM 5083 N N . GLU A 1 644 ? -20.884 1.392 10.680 1.00 89.19 644 GLU A N 1
ATOM 5084 C CA . GLU A 1 644 ? -19.488 1.827 10.576 1.00 89.19 644 GLU A CA 1
ATOM 5085 C C . GLU A 1 644 ? -19.194 2.438 9.204 1.00 89.19 644 GLU A C 1
ATOM 5087 O O . GLU A 1 644 ? -18.600 3.513 9.131 1.00 89.19 644 GLU A O 1
ATOM 5092 N N . LEU A 1 645 ? -19.654 1.795 8.127 1.00 91.38 645 LEU A N 1
ATOM 5093 C CA . LEU A 1 645 ? -19.452 2.268 6.761 1.00 91.38 645 LEU A CA 1
ATOM 5094 C C . LEU A 1 645 ? -20.159 3.610 6.515 1.00 91.38 645 LEU A C 1
ATOM 5096 O O . LEU A 1 645 ? -19.523 4.539 6.026 1.00 91.38 645 LEU A O 1
ATOM 5100 N N . ILE A 1 646 ? -21.427 3.751 6.925 1.00 90.31 646 ILE A N 1
ATOM 5101 C CA . ILE A 1 646 ? -22.166 5.024 6.845 1.00 90.31 646 ILE A CA 1
ATOM 5102 C C . ILE A 1 646 ? -21.415 6.122 7.606 1.00 90.31 646 ILE A C 1
ATOM 5104 O O . ILE A 1 646 ? -21.132 7.168 7.030 1.00 90.31 646 ILE A O 1
ATOM 5108 N N . GLY A 1 647 ? -21.016 5.868 8.859 1.00 85.94 647 GLY A N 1
ATOM 5109 C CA . GLY A 1 647 ? -20.303 6.860 9.668 1.00 85.94 647 GLY A CA 1
ATOM 5110 C C . GLY A 1 647 ? -18.964 7.293 9.058 1.00 85.94 647 GLY A C 1
ATOM 5111 O O . GLY A 1 647 ? -18.668 8.487 9.014 1.00 85.94 647 GLY A O 1
ATOM 5112 N N . LYS A 1 648 ? -18.174 6.342 8.534 1.00 89.56 648 LYS A N 1
ATOM 5113 C CA . LYS A 1 648 ? -16.901 6.629 7.850 1.00 89.56 648 LYS A CA 1
ATOM 5114 C C . LYS A 1 648 ? -17.109 7.448 6.571 1.00 89.56 648 LYS A C 1
ATOM 5116 O O . LYS A 1 648 ? -16.325 8.362 6.306 1.00 89.56 648 LYS A O 1
ATOM 5121 N N . ILE A 1 649 ? -18.151 7.147 5.792 1.00 88.81 649 ILE A N 1
ATOM 5122 C CA . ILE A 1 649 ? -18.493 7.899 4.575 1.00 88.81 649 ILE A CA 1
ATOM 5123 C C . ILE A 1 649 ? -18.940 9.320 4.939 1.00 88.81 649 ILE A C 1
ATOM 5125 O O . ILE A 1 649 ? -1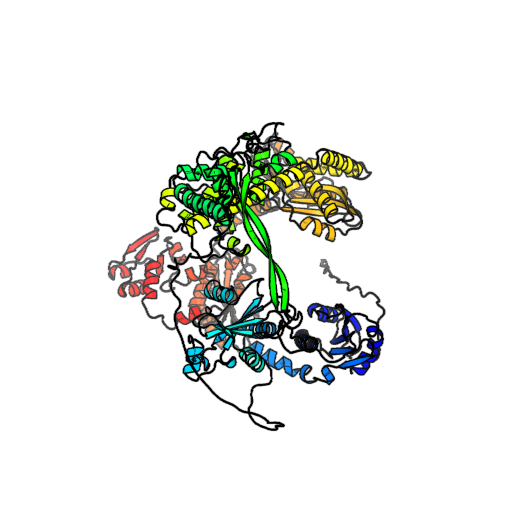8.402 10.276 4.385 1.00 88.81 649 ILE A O 1
ATOM 5129 N N . GLU A 1 650 ? -19.851 9.490 5.903 1.00 85.31 650 GLU A N 1
ATOM 5130 C CA . GLU A 1 650 ? -20.311 10.811 6.363 1.00 85.31 650 GLU A CA 1
ATOM 5131 C C . GLU A 1 650 ? -19.147 11.686 6.853 1.00 85.31 650 GLU A C 1
ATOM 5133 O O . GLU A 1 650 ? -19.049 12.866 6.500 1.00 85.31 650 GLU A O 1
ATOM 5138 N N . GLU A 1 651 ? -18.232 11.111 7.640 1.00 85.06 651 GLU A N 1
ATOM 5139 C CA . GLU A 1 651 ? -17.051 11.815 8.136 1.00 85.06 651 GLU A CA 1
ATOM 5140 C C . GLU A 1 651 ? -16.131 12.260 6.991 1.00 85.06 651 GLU A C 1
ATOM 5142 O O . GLU A 1 651 ? -15.678 13.408 6.976 1.00 85.06 651 GLU A O 1
ATOM 5147 N N . ASN A 1 652 ? -15.876 11.383 6.013 1.00 84.75 652 ASN A N 1
ATOM 5148 C CA . ASN A 1 652 ? -15.050 11.709 4.851 1.00 84.75 652 ASN A CA 1
ATOM 5149 C C . ASN A 1 652 ? -15.704 12.760 3.955 1.00 84.75 652 ASN A C 1
ATOM 5151 O O . ASN A 1 652 ? -15.032 13.718 3.583 1.00 84.75 652 ASN A O 1
ATOM 5155 N N . ILE A 1 653 ? -17.010 12.672 3.691 1.00 81.75 653 ILE A N 1
ATOM 5156 C CA . ILE A 1 653 ? -17.747 13.706 2.950 1.00 81.75 653 ILE A CA 1
ATOM 5157 C C . ILE A 1 653 ? -17.608 15.057 3.653 1.00 81.75 653 ILE A C 1
ATOM 5159 O O . ILE A 1 653 ? -17.315 16.057 3.002 1.00 81.75 653 ILE A O 1
ATOM 5163 N N . GLN A 1 654 ? -17.755 15.114 4.982 1.00 78.00 654 GLN A N 1
ATOM 5164 C CA . GLN A 1 654 ? -17.554 16.365 5.716 1.00 78.00 654 GLN A CA 1
ATOM 5165 C C . GLN A 1 654 ? -16.105 16.856 5.679 1.00 78.00 654 GLN A C 1
ATOM 5167 O O . GLN A 1 654 ? -15.889 18.063 5.607 1.00 78.00 654 GLN A O 1
ATOM 5172 N N . LYS A 1 655 ? -15.113 15.961 5.741 1.00 76.94 655 LYS A N 1
ATOM 5173 C CA . LYS A 1 655 ? -13.691 16.315 5.607 1.00 76.94 655 LYS A CA 1
ATOM 5174 C C . LYS A 1 655 ? -13.397 16.883 4.222 1.00 76.94 655 LYS A C 1
ATOM 5176 O O . LYS A 1 655 ? -12.781 17.939 4.143 1.00 76.94 655 LYS A O 1
ATOM 5181 N N . ILE A 1 656 ? -13.875 16.239 3.159 1.00 75.50 656 ILE A N 1
ATOM 5182 C CA . ILE A 1 656 ? -13.708 16.677 1.768 1.00 75.50 656 ILE A CA 1
ATOM 5183 C C . ILE A 1 656 ? -14.433 18.006 1.552 1.00 75.50 656 ILE A C 1
ATOM 5185 O O . ILE A 1 656 ? -13.822 18.955 1.074 1.00 75.50 656 ILE A O 1
ATOM 5189 N N . ARG A 1 657 ? -15.692 18.135 1.995 1.00 73.25 657 ARG A N 1
ATOM 5190 C CA . ARG A 1 657 ? -16.440 19.401 1.931 1.00 73.25 657 ARG A CA 1
ATOM 5191 C C . ARG A 1 657 ? -15.736 20.511 2.709 1.00 73.25 657 ARG A C 1
ATOM 5193 O O . ARG A 1 657 ? -15.583 21.588 2.164 1.00 73.25 657 ARG A O 1
ATOM 5200 N N . LYS A 1 658 ? -15.210 20.253 3.912 1.00 65.69 658 LYS A N 1
ATOM 5201 C CA . LYS A 1 658 ? -14.425 21.241 4.679 1.00 65.69 658 LYS A CA 1
ATOM 5202 C C . LYS A 1 658 ? -13.101 21.602 4.013 1.00 65.69 658 LYS A C 1
ATOM 5204 O O . LYS A 1 658 ? -12.751 22.774 4.036 1.00 65.69 658 LYS A O 1
ATOM 5209 N N . LYS A 1 659 ? -12.385 20.634 3.424 1.00 61.97 659 LYS A N 1
ATOM 5210 C CA . LYS A 1 659 ? -11.174 20.874 2.616 1.00 61.97 659 LYS A CA 1
ATOM 5211 C C . LYS A 1 659 ? -11.500 21.761 1.409 1.00 61.97 659 LYS A C 1
ATOM 5213 O O . LYS A 1 659 ? -10.771 22.708 1.151 1.00 61.97 659 LYS A O 1
ATOM 5218 N N . ARG A 1 660 ? -12.636 21.512 0.745 1.00 60.12 660 ARG A N 1
ATOM 5219 C CA . ARG A 1 660 ? -13.142 22.287 -0.402 1.00 60.12 660 ARG A CA 1
ATOM 5220 C C . ARG A 1 660 ? -13.814 23.622 -0.006 1.00 60.12 660 ARG A C 1
ATOM 5222 O O . ARG A 1 660 ? -13.905 24.521 -0.833 1.00 60.12 660 ARG A O 1
ATOM 5229 N N . GLU A 1 661 ? -14.261 23.784 1.245 1.00 44.50 661 GLU A N 1
ATOM 5230 C CA . GLU A 1 661 ? -14.825 25.024 1.820 1.00 44.50 661 GLU A CA 1
ATOM 5231 C C . GLU A 1 661 ? -13.753 25.978 2.387 1.00 44.50 661 GLU A C 1
ATOM 5233 O O . GLU A 1 661 ? -14.078 27.124 2.723 1.00 44.50 661 GLU A O 1
ATOM 5238 N N . VAL A 1 662 ? -12.476 25.567 2.477 1.00 42.56 662 VAL A N 1
ATOM 5239 C CA . VAL A 1 662 ? -11.369 26.507 2.733 1.00 42.56 662 VAL A CA 1
ATOM 5240 C C . VAL A 1 662 ? -11.295 27.460 1.536 1.00 42.56 662 VAL A C 1
ATOM 5242 O O . VAL A 1 662 ? -11.063 27.074 0.400 1.00 42.56 662 VAL A O 1
ATOM 5245 N N . SER A 1 663 ? -11.646 28.714 1.799 1.00 39.59 663 SER A N 1
ATOM 5246 C CA . SER A 1 663 ? -12.509 29.505 0.925 1.00 39.59 663 SER A CA 1
ATOM 5247 C C . SER A 1 663 ? -11.882 30.010 -0.390 1.00 39.59 663 SER A C 1
ATOM 5249 O O . SER A 1 663 ? -10.686 30.307 -0.443 1.00 39.59 663 SER A O 1
ATOM 5251 N N . PRO A 1 664 ? -12.717 30.326 -1.406 1.00 40.94 664 PRO A N 1
ATOM 5252 C CA . PRO A 1 664 ? -12.354 31.188 -2.544 1.00 40.94 664 PRO A CA 1
ATOM 5253 C C . PRO A 1 664 ? -11.686 32.516 -2.128 1.00 40.94 664 PRO A C 1
ATOM 5255 O O . PRO A 1 664 ? -10.951 33.128 -2.896 1.00 40.94 664 PRO A O 1
ATOM 5258 N N . GLU A 1 665 ? -11.905 32.953 -0.884 1.00 38.50 665 GLU A N 1
ATOM 5259 C CA . GLU A 1 665 ? -11.268 34.111 -0.253 1.00 38.50 665 GLU A CA 1
ATOM 5260 C C . GLU A 1 665 ? -9.790 33.871 0.118 1.00 38.50 665 GLU A C 1
ATOM 5262 O O . GLU A 1 665 ? -9.000 34.817 0.094 1.00 38.50 665 GLU A O 1
ATOM 5267 N N . MET A 1 666 ? -9.394 32.636 0.453 1.00 38.78 666 MET A N 1
ATOM 5268 C CA . MET A 1 666 ? -7.994 32.237 0.643 1.00 38.78 666 MET A CA 1
ATOM 5269 C C . MET A 1 666 ? -7.297 31.997 -0.695 1.00 38.78 666 MET A C 1
ATOM 5271 O O . MET A 1 666 ? -6.185 32.480 -0.840 1.00 38.78 666 MET A O 1
ATOM 5275 N N . ALA A 1 667 ? -7.948 31.413 -1.705 1.00 39.09 667 ALA A N 1
ATOM 5276 C CA . ALA A 1 667 ? -7.396 31.344 -3.067 1.00 39.09 667 ALA A CA 1
ATOM 5277 C C . ALA A 1 667 ? -7.179 32.749 -3.672 1.00 39.09 667 ALA A C 1
ATOM 5279 O O . ALA A 1 667 ? -6.127 33.042 -4.244 1.00 39.09 667 ALA A O 1
ATOM 5280 N N . GLN A 1 668 ? -8.117 33.680 -3.446 1.00 38.22 668 GLN A N 1
ATOM 5281 C CA . GLN A 1 668 ? -7.978 35.076 -3.865 1.00 38.22 668 GLN A CA 1
ATOM 5282 C C . GLN A 1 668 ? -6.893 35.821 -3.069 1.00 38.22 668 GLN A C 1
ATOM 5284 O O . GLN A 1 668 ? -6.074 36.515 -3.672 1.00 38.22 668 GLN A O 1
ATOM 5289 N N . LYS A 1 669 ? -6.811 35.641 -1.740 1.00 41.41 669 LYS A N 1
ATOM 5290 C CA . LYS A 1 669 ? -5.738 36.230 -0.914 1.00 41.41 669 LYS A CA 1
ATOM 5291 C C . LYS A 1 669 ? -4.371 35.615 -1.182 1.00 41.41 669 LYS A C 1
ATOM 5293 O O . LYS A 1 669 ? -3.389 36.340 -1.111 1.00 41.41 669 LYS A O 1
ATOM 5298 N N . THR A 1 670 ? -4.277 34.328 -1.490 1.00 39.69 670 THR A N 1
ATOM 5299 C CA . THR A 1 670 ? -3.027 33.646 -1.843 1.00 39.69 670 THR A CA 1
ATOM 5300 C C . THR A 1 670 ? -2.585 34.068 -3.242 1.00 39.69 670 THR A C 1
ATOM 5302 O O . THR A 1 670 ? -1.439 34.467 -3.398 1.00 39.69 670 THR A O 1
ATOM 5305 N N . GLY A 1 671 ? -3.494 34.177 -4.218 1.00 41.91 671 GLY A N 1
ATOM 5306 C CA . GLY A 1 671 ? -3.198 34.746 -5.539 1.00 41.91 671 GLY A CA 1
ATOM 5307 C C . GLY A 1 671 ? -2.876 36.252 -5.530 1.00 41.91 671 GLY A C 1
ATOM 5308 O O . GLY A 1 671 ? -2.112 36.738 -6.365 1.00 41.91 671 GLY A O 1
ATOM 5309 N N . GLU A 1 672 ? -3.424 37.036 -4.596 1.00 42.84 672 GLU A N 1
ATOM 5310 C CA . GLU A 1 672 ? -3.054 38.448 -4.376 1.00 42.84 672 GLU A CA 1
ATOM 5311 C C . GLU A 1 672 ? -1.721 38.592 -3.622 1.00 42.84 672 GLU A C 1
ATOM 5313 O O . GLU A 1 672 ? -0.921 39.461 -3.959 1.00 42.84 672 GLU A O 1
ATOM 5318 N N . ARG A 1 673 ? -1.426 37.698 -2.672 1.00 40.69 673 ARG A N 1
ATOM 5319 C CA . ARG A 1 673 ? -0.210 37.711 -1.842 1.00 40.69 673 ARG A CA 1
ATOM 5320 C C . ARG A 1 673 ? 0.992 37.060 -2.539 1.00 40.69 673 ARG A C 1
ATOM 5322 O O . ARG A 1 673 ? 2.106 37.519 -2.329 1.00 40.69 673 ARG A O 1
ATOM 5329 N N . MET A 1 674 ? 0.784 36.097 -3.443 1.00 45.31 674 MET A N 1
ATOM 5330 C CA . MET A 1 674 ? 1.790 35.618 -4.411 1.00 45.31 674 MET A CA 1
ATOM 5331 C C . MET A 1 674 ? 2.169 36.734 -5.396 1.00 45.31 674 MET A C 1
ATOM 5333 O O . MET A 1 674 ? 3.346 36.928 -5.687 1.00 45.31 674 MET A O 1
ATOM 5337 N N . ARG A 1 675 ? 1.198 37.555 -5.831 1.00 48.50 675 ARG A N 1
ATOM 5338 C CA . ARG A 1 675 ? 1.453 38.754 -6.656 1.00 48.50 675 ARG A CA 1
ATOM 5339 C C . ARG A 1 675 ? 2.226 39.859 -5.927 1.00 48.50 675 ARG A C 1
ATOM 5341 O O . ARG A 1 675 ? 2.858 40.675 -6.591 1.00 48.50 675 ARG A O 1
ATOM 5348 N N . GLU A 1 676 ? 2.172 39.896 -4.598 1.00 44.41 676 GLU A N 1
ATOM 5349 C CA . GLU A 1 676 ? 2.858 40.888 -3.756 1.00 44.41 676 GLU A CA 1
ATOM 5350 C C . GLU A 1 676 ? 4.280 40.454 -3.344 1.00 44.41 676 GLU A C 1
ATOM 5352 O O . GLU A 1 676 ? 5.091 41.289 -2.946 1.00 44.41 676 GLU A O 1
ATOM 5357 N N . VAL A 1 677 ? 4.577 39.150 -3.425 1.00 45.62 677 VAL A N 1
ATOM 5358 C CA . VAL A 1 677 ? 5.799 38.519 -2.896 1.00 45.62 677 VAL A CA 1
ATOM 5359 C C . VAL A 1 677 ? 6.770 38.063 -3.999 1.00 45.62 677 VAL A C 1
ATOM 5361 O O . VAL A 1 677 ? 7.972 38.019 -3.741 1.00 45.62 677 VAL A O 1
ATOM 5364 N N . LEU A 1 678 ? 6.299 37.822 -5.231 1.00 47.59 678 LEU A N 1
ATOM 5365 C CA . LEU A 1 678 ? 7.164 37.680 -6.411 1.00 47.59 678 LEU A CA 1
ATOM 5366 C C . LEU A 1 678 ? 7.970 38.979 -6.614 1.00 47.59 678 LEU A C 1
ATOM 5368 O O . LEU A 1 678 ? 7.412 40.043 -6.889 1.00 47.59 678 LEU A O 1
ATOM 5372 N N . GLY A 1 679 ? 9.282 38.886 -6.394 1.00 47.56 679 GLY A N 1
ATOM 5373 C CA . GLY A 1 679 ? 10.200 40.002 -6.174 1.00 47.56 679 GLY A CA 1
ATOM 5374 C C . GLY A 1 679 ? 10.166 41.116 -7.227 1.00 47.56 679 GLY A C 1
ATOM 5375 O O . GLY A 1 679 ? 10.198 40.869 -8.423 1.00 47.56 679 GLY A O 1
ATOM 5376 N N . THR A 1 680 ? 10.085 42.351 -6.729 1.00 50.53 680 THR A N 1
ATOM 5377 C CA . THR A 1 680 ? 10.755 43.631 -7.076 1.00 50.53 680 THR A CA 1
ATOM 5378 C C . THR A 1 680 ? 11.474 43.897 -8.428 1.00 50.53 680 THR A C 1
ATOM 5380 O O . THR A 1 680 ? 11.916 45.033 -8.615 1.00 50.53 680 THR A O 1
ATOM 5383 N N . ASN A 1 681 ? 11.555 42.976 -9.396 1.00 63.59 681 ASN A N 1
ATOM 5384 C CA . ASN A 1 681 ? 12.131 43.167 -10.735 1.00 63.59 681 ASN A CA 1
ATOM 5385 C C . ASN A 1 681 ? 11.122 42.774 -11.834 1.00 63.59 681 ASN A C 1
ATOM 5387 O O . ASN A 1 681 ? 10.715 41.623 -11.956 1.00 63.59 681 ASN A O 1
ATOM 5391 N N . GLU A 1 682 ? 10.737 43.734 -12.681 1.00 72.38 682 GLU A N 1
ATOM 5392 C CA . GLU A 1 682 ? 9.805 43.519 -13.803 1.00 72.38 682 GLU A CA 1
ATOM 5393 C C . GLU A 1 682 ? 10.311 42.463 -14.810 1.00 72.38 682 GLU A C 1
ATOM 5395 O O . GLU A 1 682 ? 9.516 41.844 -15.516 1.00 72.38 682 GLU A O 1
ATOM 5400 N N . THR A 1 683 ? 11.628 42.245 -14.864 1.00 75.44 683 THR A N 1
ATOM 5401 C CA . THR A 1 683 ? 12.281 41.289 -15.771 1.00 75.44 683 THR A CA 1
ATOM 5402 C C . THR A 1 683 ? 11.988 39.840 -15.375 1.00 75.44 683 THR A C 1
ATOM 5404 O O . THR A 1 683 ? 11.465 39.083 -16.189 1.00 75.44 683 THR A O 1
ATOM 5407 N N . ASP A 1 684 ? 12.244 39.478 -14.116 1.00 77.25 684 ASP A N 1
ATOM 5408 C CA . ASP A 1 684 ? 12.028 38.136 -13.559 1.00 77.25 684 ASP A CA 1
ATOM 5409 C C . ASP A 1 684 ? 10.555 37.729 -13.660 1.00 77.25 684 ASP A C 1
ATOM 5411 O O . ASP A 1 684 ? 10.218 36.608 -14.042 1.00 77.25 684 ASP A O 1
ATOM 5415 N N . ARG A 1 685 ? 9.653 38.682 -13.402 1.00 75.62 685 ARG A N 1
ATOM 5416 C CA . ARG A 1 685 ? 8.213 38.466 -13.539 1.00 75.62 685 ARG A CA 1
ATOM 5417 C C . ARG A 1 685 ? 7.816 38.118 -14.974 1.00 75.62 685 ARG A C 1
ATOM 5419 O O . ARG A 1 685 ? 7.076 37.161 -15.173 1.00 75.62 685 ARG A O 1
ATOM 5426 N N . LYS A 1 686 ? 8.319 38.860 -15.967 1.00 79.44 686 LYS A N 1
ATOM 5427 C CA . LYS A 1 686 ? 8.054 38.563 -17.386 1.00 79.44 686 LYS A CA 1
ATOM 5428 C C . LYS A 1 686 ? 8.622 37.209 -17.799 1.00 79.44 686 LYS A C 1
ATOM 5430 O O . LYS A 1 686 ? 7.991 36.517 -18.587 1.00 79.44 686 LYS A O 1
ATOM 5435 N N . GLN A 1 687 ? 9.781 36.818 -17.270 1.00 80.88 687 GLN A N 1
ATOM 5436 C CA . GLN A 1 687 ? 10.364 35.501 -17.543 1.00 80.88 687 GLN A CA 1
ATOM 5437 C C . GLN A 1 687 ? 9.470 34.368 -17.025 1.00 80.88 687 GLN A C 1
ATOM 5439 O O . GLN A 1 687 ? 9.171 33.444 -17.778 1.00 80.88 687 GLN A O 1
ATOM 5444 N N . ILE A 1 688 ? 8.986 34.469 -15.783 1.00 84.44 688 ILE A N 1
ATOM 5445 C CA . ILE A 1 688 ? 8.077 33.473 -15.197 1.00 84.44 688 ILE A CA 1
ATOM 5446 C C . ILE A 1 688 ? 6.739 33.444 -15.952 1.00 84.44 688 ILE A C 1
ATOM 5448 O O . ILE A 1 688 ? 6.257 32.368 -16.295 1.00 84.44 688 ILE A O 1
ATOM 5452 N N . GLU A 1 689 ? 6.150 34.609 -16.249 1.00 83.44 689 GLU A N 1
ATOM 5453 C CA . GLU A 1 689 ? 4.886 34.709 -16.998 1.00 83.44 689 GLU A CA 1
ATOM 5454 C C . GLU A 1 689 ? 5.007 34.089 -18.402 1.00 83.44 689 GLU A C 1
ATOM 5456 O O . GLU A 1 689 ? 4.129 33.330 -18.807 1.00 83.44 689 GLU A O 1
ATOM 5461 N N . ASN A 1 690 ? 6.107 34.345 -19.118 1.00 82.75 690 ASN A N 1
ATOM 5462 C CA . ASN A 1 690 ? 6.353 33.754 -20.434 1.00 82.75 690 ASN A CA 1
ATOM 5463 C C . ASN A 1 690 ? 6.537 32.233 -20.359 1.00 82.75 690 ASN A C 1
ATOM 5465 O O . ASN A 1 690 ? 5.964 31.518 -21.177 1.00 82.75 690 ASN A O 1
ATOM 5469 N N . PHE A 1 691 ? 7.307 31.738 -19.383 1.00 88.06 691 PHE A N 1
ATOM 5470 C CA . PHE A 1 691 ? 7.523 30.301 -19.205 1.00 88.06 691 PHE A CA 1
ATOM 5471 C C . PHE A 1 691 ? 6.202 29.572 -18.944 1.00 88.06 691 PHE A C 1
ATOM 5473 O O . PHE A 1 691 ? 5.899 28.590 -19.616 1.00 88.06 691 PHE A O 1
ATOM 5480 N N . LYS A 1 692 ? 5.387 30.090 -18.016 1.00 87.62 692 LYS A N 1
ATOM 5481 C CA . LYS A 1 692 ? 4.079 29.513 -17.682 1.00 87.62 692 LYS A CA 1
ATOM 5482 C C . LYS A 1 692 ? 3.095 29.578 -18.842 1.00 87.62 692 LYS A C 1
ATOM 5484 O O . LYS A 1 692 ? 2.377 28.616 -19.074 1.00 87.62 692 LYS A O 1
ATOM 5489 N N . ALA A 1 693 ? 3.077 30.681 -19.591 1.00 84.00 693 ALA A N 1
ATOM 5490 C CA . ALA A 1 693 ? 2.220 30.809 -20.766 1.00 84.00 693 ALA A CA 1
ATOM 5491 C C . ALA A 1 693 ? 2.568 29.788 -21.857 1.00 84.00 693 ALA A C 1
ATOM 5493 O O . ALA A 1 693 ? 1.677 29.347 -22.577 1.00 84.00 693 ALA A O 1
ATOM 5494 N N . GLU A 1 694 ? 3.843 29.420 -21.991 1.00 83.50 694 GLU A N 1
ATOM 5495 C CA . GLU A 1 694 ? 4.254 28.363 -22.914 1.00 83.50 694 GLU A CA 1
ATOM 5496 C C . GLU A 1 694 ? 3.904 26.976 -22.374 1.00 83.50 694 GLU A C 1
ATOM 5498 O O . GLU A 1 694 ? 3.379 26.152 -23.118 1.00 83.50 694 GLU A O 1
ATOM 5503 N N . THR A 1 695 ? 4.096 26.750 -21.072 1.00 87.19 695 THR A N 1
ATOM 5504 C CA . THR A 1 695 ? 3.643 25.526 -20.405 1.00 87.19 695 THR A CA 1
ATOM 5505 C C . THR A 1 695 ? 2.150 25.291 -20.622 1.00 87.19 695 THR A C 1
ATOM 5507 O O . THR A 1 695 ? 1.757 24.219 -21.062 1.00 87.19 695 THR A O 1
ATOM 5510 N N . GLU A 1 696 ? 1.321 26.313 -20.419 1.00 85.94 696 GLU A N 1
ATOM 5511 C CA . GLU A 1 696 ? -0.137 26.234 -20.553 1.00 85.94 696 GLU A CA 1
ATOM 5512 C C . GLU A 1 696 ? -0.601 25.800 -21.957 1.00 85.94 696 GLU A C 1
ATOM 5514 O O . GLU A 1 696 ? -1.642 25.164 -22.096 1.00 85.94 696 GLU A O 1
ATOM 5519 N N . LYS A 1 697 ? 0.165 26.117 -23.010 1.00 83.44 697 LYS A N 1
ATOM 5520 C CA . LYS A 1 697 ? -0.166 25.701 -24.384 1.00 83.44 697 LYS A CA 1
ATOM 5521 C C . LYS A 1 697 ? 0.102 24.222 -24.630 1.00 83.44 697 LYS A C 1
ATOM 5523 O O . LYS A 1 697 ? -0.633 23.603 -25.394 1.00 83.44 697 LYS A O 1
ATOM 5528 N N . CYS A 1 698 ? 1.171 23.694 -24.041 1.00 83.56 698 CYS A N 1
ATOM 5529 C CA . CYS A 1 698 ? 1.647 22.338 -24.306 1.00 83.56 698 CYS A CA 1
ATOM 5530 C C . CYS A 1 698 ? 1.161 21.315 -23.273 1.00 83.56 698 CYS A C 1
ATOM 5532 O O . CYS A 1 698 ? 1.274 20.119 -23.509 1.00 83.56 698 CYS A O 1
ATOM 5534 N N . PHE A 1 699 ? 0.659 21.766 -22.125 1.00 88.88 699 PHE A N 1
ATOM 5535 C CA . PHE A 1 699 ? 0.305 20.895 -21.012 1.00 88.88 699 PHE A CA 1
ATOM 5536 C C . PHE A 1 699 ? -0.907 20.013 -21.340 1.00 88.88 699 PHE A C 1
ATOM 5538 O O . PHE A 1 699 ? -2.013 20.513 -21.577 1.00 88.88 699 PHE A O 1
ATOM 5545 N N . HIS A 1 700 ? -0.727 18.692 -21.298 1.00 90.56 700 HIS A N 1
ATOM 5546 C CA . HIS A 1 700 ? -1.855 17.770 -21.341 1.00 90.56 700 HIS A CA 1
ATOM 5547 C C . HIS A 1 700 ? -2.594 17.797 -20.005 1.00 90.56 700 HIS A C 1
ATOM 5549 O O . HIS A 1 700 ? -2.005 17.643 -18.937 1.00 90.56 700 HIS A O 1
ATOM 5555 N N . LYS A 1 701 ? -3.910 18.002 -20.067 1.00 88.38 701 LYS A N 1
ATOM 5556 C CA . LYS A 1 701 ? -4.731 18.154 -18.867 1.00 88.38 701 LYS A CA 1
ATOM 5557 C C . LYS A 1 701 ? -4.722 16.892 -18.010 1.00 88.38 701 LYS A C 1
ATOM 5559 O O . LYS A 1 701 ? -4.950 15.799 -18.524 1.00 88.38 701 LYS A O 1
ATOM 5564 N N . ILE A 1 702 ? -4.570 17.074 -16.703 1.00 86.06 702 ILE A N 1
ATOM 5565 C CA . ILE A 1 702 ? -4.597 16.002 -15.706 1.00 86.06 702 ILE A CA 1
ATOM 5566 C C . ILE A 1 702 ? -5.936 16.075 -14.983 1.00 86.06 702 ILE A C 1
ATOM 5568 O O . ILE A 1 702 ? -6.231 17.082 -14.353 1.00 86.06 702 ILE A O 1
ATOM 5572 N N . ASP A 1 703 ? -6.774 15.047 -15.120 1.00 83.19 703 ASP A N 1
ATOM 5573 C CA . ASP A 1 703 ? -8.135 15.029 -14.554 1.00 83.19 703 ASP A CA 1
ATOM 5574 C C . ASP A 1 703 ? -8.958 16.293 -14.902 1.00 83.19 703 ASP A C 1
ATOM 5576 O O . ASP A 1 703 ? -9.659 16.894 -14.092 1.00 83.19 703 ASP A O 1
ATOM 5580 N N . GLY A 1 704 ? -8.800 16.772 -16.142 1.00 81.19 704 GLY A N 1
ATOM 5581 C CA . GLY A 1 704 ? -9.429 18.004 -16.626 1.00 81.19 704 GLY A CA 1
ATOM 5582 C C . GLY A 1 704 ? -8.750 19.309 -16.186 1.00 81.19 704 GLY A C 1
ATOM 5583 O O . GLY A 1 704 ? -9.069 20.351 -16.769 1.00 81.19 704 GLY A O 1
ATOM 5584 N N . MET A 1 705 ? -7.789 19.252 -15.258 1.00 80.25 705 MET A N 1
ATOM 5585 C CA . MET A 1 705 ? -7.016 20.397 -14.776 1.00 80.25 705 MET A CA 1
ATOM 5586 C C . MET A 1 705 ? -5.946 20.823 -15.781 1.00 80.25 705 MET A C 1
ATOM 5588 O O . MET A 1 705 ? -5.234 19.996 -16.354 1.00 80.25 705 MET A O 1
ATOM 5592 N N . ASN A 1 706 ? -5.819 22.127 -15.985 1.00 86.50 706 ASN A N 1
ATOM 5593 C CA . ASN A 1 706 ? -4.721 22.736 -16.731 1.00 86.50 706 ASN A CA 1
ATOM 5594 C C . ASN A 1 706 ? -3.498 23.026 -15.836 1.00 86.50 706 ASN A C 1
ATOM 5596 O O . ASN A 1 706 ? -3.565 22.848 -14.619 1.00 86.50 706 ASN A O 1
ATOM 5600 N N . ALA A 1 707 ? -2.377 23.470 -16.417 1.00 83.06 707 ALA A N 1
ATOM 5601 C CA . ALA A 1 707 ? -1.137 23.670 -15.661 1.00 83.06 707 ALA A CA 1
ATOM 5602 C C . ALA A 1 707 ? -1.313 24.692 -14.529 1.00 83.06 707 ALA A C 1
ATOM 5604 O O . ALA A 1 707 ? -0.838 24.469 -13.418 1.00 83.06 707 ALA A O 1
ATOM 5605 N N . SER A 1 708 ? -2.048 25.781 -14.766 1.00 81.62 708 SER A N 1
ATOM 5606 C CA . SER A 1 708 ? -2.339 26.768 -13.721 1.00 81.62 708 SER A CA 1
ATOM 5607 C C . SER A 1 708 ? -3.182 26.205 -12.565 1.00 81.62 708 SER A C 1
ATOM 5609 O O . SER A 1 708 ? -2.985 26.621 -11.423 1.00 81.62 708 SER A O 1
ATOM 5611 N N . GLU A 1 709 ? -4.124 25.301 -12.834 1.00 81.38 709 GLU A N 1
ATOM 5612 C CA . GLU A 1 709 ? -4.960 24.643 -11.811 1.00 81.38 709 GLU A CA 1
ATOM 5613 C C . GLU A 1 709 ? -4.149 23.620 -10.998 1.00 81.38 709 GLU A C 1
ATOM 5615 O O . GLU A 1 709 ? -4.287 23.526 -9.774 1.00 81.38 709 GLU A O 1
ATOM 5620 N N . VAL A 1 710 ? -3.232 22.917 -11.663 1.00 86.00 710 VAL A N 1
ATOM 5621 C CA . VAL A 1 710 ? -2.252 22.025 -11.031 1.00 86.00 710 VAL A CA 1
ATOM 5622 C C . VAL A 1 710 ? -1.322 22.807 -10.100 1.00 86.00 710 VAL A C 1
ATOM 5624 O O . VAL A 1 710 ? -1.153 22.448 -8.935 1.00 86.00 710 VAL A O 1
ATOM 5627 N N . GLU A 1 711 ? -0.766 23.921 -10.579 1.00 88.81 711 GLU A N 1
ATOM 5628 C CA . GLU A 1 711 ? 0.082 24.808 -9.781 1.00 88.81 711 GLU A CA 1
ATOM 5629 C C . GLU A 1 711 ? -0.654 25.369 -8.558 1.00 88.81 711 GLU A C 1
ATOM 5631 O O . GLU A 1 711 ? -0.074 25.480 -7.475 1.00 88.81 711 GLU A O 1
ATOM 5636 N N . GLN A 1 712 ? -1.936 25.714 -8.708 1.00 82.00 712 GLN A N 1
ATOM 5637 C CA . GLN A 1 712 ? -2.757 26.170 -7.592 1.00 82.00 712 GLN A CA 1
ATOM 5638 C C . GLN A 1 712 ? -2.907 25.070 -6.533 1.00 82.00 712 GLN A C 1
ATOM 5640 O O . GLN A 1 712 ? -2.656 25.324 -5.354 1.00 82.00 712 GLN A O 1
ATOM 5645 N N . THR A 1 713 ? -3.253 23.856 -6.960 1.00 81.88 713 THR A N 1
ATOM 5646 C CA . THR A 1 713 ? -3.444 22.698 -6.075 1.00 81.88 713 THR A CA 1
ATOM 5647 C C . THR A 1 713 ? -2.166 22.375 -5.298 1.00 81.88 713 THR A C 1
ATOM 5649 O O . THR A 1 713 ? -2.184 22.250 -4.072 1.00 81.88 713 THR A O 1
ATOM 5652 N N . ALA A 1 714 ? -1.022 22.331 -5.985 1.00 85.12 714 ALA A N 1
ATOM 5653 C CA . ALA A 1 714 ? 0.272 22.113 -5.346 1.00 85.12 714 ALA A CA 1
ATOM 5654 C C . ALA A 1 714 ? 0.658 23.260 -4.397 1.00 85.12 714 ALA A C 1
ATOM 5656 O O . ALA A 1 714 ? 1.187 23.025 -3.311 1.00 85.12 714 ALA A O 1
ATOM 5657 N N . GLY A 1 715 ? 0.363 24.510 -4.765 1.00 80.81 715 GLY A N 1
ATOM 5658 C CA . GLY A 1 715 ? 0.598 25.672 -3.908 1.00 80.81 715 GLY A CA 1
ATOM 5659 C C . GLY A 1 715 ? -0.191 25.621 -2.598 1.00 80.81 715 GLY A C 1
ATOM 5660 O O . GLY A 1 715 ? 0.358 25.925 -1.536 1.00 80.81 715 GLY A O 1
ATOM 5661 N N . GLU A 1 716 ? -1.458 25.211 -2.656 1.00 82.69 716 GLU A N 1
ATOM 5662 C CA . GLU A 1 716 ? -2.313 25.020 -1.479 1.00 82.69 716 GLU A CA 1
ATOM 5663 C C . GLU A 1 716 ? -1.759 23.920 -0.563 1.00 82.69 716 GLU A C 1
ATOM 5665 O O . GLU A 1 716 ? -1.620 24.142 0.645 1.00 82.69 716 GLU A O 1
ATOM 5670 N N . TYR A 1 717 ? -1.335 22.796 -1.146 1.00 87.00 717 TYR A N 1
ATOM 5671 C CA . TYR A 1 717 ? -0.688 21.702 -0.423 1.00 87.00 717 TYR A CA 1
ATOM 5672 C C . TYR A 1 717 ? 0.604 22.141 0.288 1.00 87.00 717 TYR A C 1
ATOM 5674 O O . TYR A 1 717 ? 0.764 21.904 1.487 1.00 87.00 717 TYR A O 1
ATOM 5682 N N . ILE A 1 718 ? 1.505 22.852 -0.402 1.00 86.19 718 ILE A N 1
ATOM 5683 C CA . ILE A 1 718 ? 2.773 23.329 0.181 1.00 86.19 718 ILE A CA 1
ATOM 5684 C C . ILE A 1 718 ? 2.514 24.251 1.378 1.00 86.19 718 ILE A C 1
ATOM 5686 O O . ILE A 1 718 ? 3.142 24.116 2.430 1.00 86.19 718 ILE A O 1
ATOM 5690 N N . VAL A 1 719 ? 1.579 25.196 1.239 1.00 83.94 719 VAL A N 1
ATOM 5691 C CA . VAL A 1 719 ? 1.233 26.133 2.319 1.00 83.94 719 VAL A CA 1
ATOM 5692 C C . VAL A 1 719 ? 0.633 25.396 3.516 1.00 83.94 719 VAL A C 1
ATOM 5694 O O . VAL A 1 719 ? 0.958 25.728 4.658 1.00 83.94 719 VAL A O 1
ATOM 5697 N N . GLN A 1 720 ? -0.210 24.393 3.267 1.00 81.25 720 GLN A N 1
ATOM 5698 C CA . GLN A 1 720 ? -0.774 23.548 4.311 1.00 81.25 720 GLN A CA 1
ATOM 5699 C C . GLN A 1 720 ? 0.326 22.781 5.056 1.00 81.25 720 GLN A C 1
ATOM 5701 O O . GLN A 1 720 ? 0.394 22.872 6.281 1.00 81.25 720 GLN A O 1
ATOM 5706 N N . LYS A 1 721 ? 1.233 22.106 4.340 1.00 84.38 721 LYS A N 1
ATOM 5707 C CA . LYS A 1 721 ? 2.316 21.313 4.941 1.00 84.38 721 LYS A CA 1
ATOM 5708 C C . LYS A 1 721 ? 3.273 22.142 5.787 1.00 84.38 721 LYS A C 1
ATOM 5710 O O . LYS A 1 721 ? 3.607 21.754 6.905 1.00 84.38 721 LYS A O 1
ATOM 5715 N N . ILE A 1 722 ? 3.646 23.327 5.305 1.00 84.50 722 ILE A N 1
ATOM 5716 C CA . ILE A 1 722 ? 4.455 24.282 6.073 1.00 84.50 722 ILE A CA 1
ATOM 5717 C C . ILE A 1 722 ? 3.763 24.646 7.398 1.00 84.50 722 ILE A C 1
ATOM 5719 O O . ILE A 1 722 ? 4.417 24.709 8.441 1.00 84.50 722 ILE A O 1
ATOM 5723 N N . ALA A 1 723 ? 2.446 24.876 7.371 1.00 78.50 723 ALA A N 1
ATOM 5724 C CA . ALA A 1 723 ? 1.677 25.239 8.557 1.00 78.50 723 ALA A CA 1
ATOM 5725 C C . ALA A 1 723 ? 1.506 24.067 9.538 1.00 78.50 723 ALA A C 1
ATOM 5727 O O . ALA A 1 723 ? 1.629 24.272 10.745 1.00 78.50 723 ALA A O 1
ATOM 5728 N N . GLU A 1 724 ? 1.249 22.858 9.034 1.00 79.69 724 GLU A N 1
ATOM 5729 C CA . GLU A 1 724 ? 1.110 21.631 9.832 1.00 79.69 724 GLU A CA 1
ATOM 5730 C C . GLU A 1 724 ? 2.383 21.315 10.619 1.00 79.69 724 GLU A C 1
ATOM 5732 O O . GLU A 1 724 ? 2.330 21.064 11.823 1.00 79.69 724 GLU A O 1
ATOM 5737 N N . TRP A 1 725 ? 3.531 21.400 9.950 1.00 82.12 725 TRP A N 1
ATOM 5738 C CA . TRP A 1 725 ? 4.837 21.103 10.531 1.00 82.12 725 TRP A CA 1
ATOM 5739 C C . TRP A 1 725 ? 5.433 22.260 11.340 1.00 82.12 725 TRP A C 1
ATOM 5741 O O . TRP A 1 725 ? 6.493 22.114 11.951 1.00 82.12 725 TRP A O 1
ATOM 5751 N N . GLY A 1 726 ? 4.774 23.424 11.347 1.00 84.12 726 GLY A N 1
ATOM 5752 C CA . GLY A 1 726 ? 5.303 24.638 11.967 1.00 84.12 726 GLY A CA 1
ATOM 5753 C C . GLY A 1 726 ? 6.662 25.048 11.391 1.00 84.12 726 GLY A C 1
ATOM 5754 O O . GLY A 1 726 ? 7.489 25.610 12.112 1.00 84.12 726 GLY A O 1
ATOM 5755 N N . ALA A 1 727 ? 6.909 24.731 10.118 1.00 82.88 727 ALA A N 1
ATOM 5756 C CA . ALA A 1 727 ? 8.171 25.000 9.450 1.00 82.88 727 ALA A CA 1
ATOM 5757 C C . ALA A 1 727 ? 8.347 26.510 9.230 1.00 82.88 727 ALA A C 1
ATOM 5759 O O . ALA A 1 727 ? 7.424 27.199 8.791 1.00 82.88 727 ALA A O 1
ATOM 5760 N N . ASP A 1 728 ? 9.550 27.030 9.491 1.00 89.00 728 ASP A N 1
ATOM 5761 C CA . ASP A 1 728 ? 9.896 28.409 9.139 1.00 89.00 728 ASP A CA 1
ATOM 5762 C C . ASP A 1 728 ? 10.170 28.507 7.634 1.00 89.00 728 ASP A C 1
ATOM 5764 O O . ASP A 1 728 ? 11.312 28.460 7.173 1.00 89.00 728 ASP A O 1
ATOM 5768 N N . ALA A 1 729 ? 9.086 28.560 6.862 1.00 87.62 729 ALA A N 1
ATOM 5769 C CA . ALA A 1 729 ? 9.086 28.716 5.419 1.00 87.62 729 ALA A CA 1
ATOM 5770 C C . ALA A 1 729 ? 7.864 29.520 4.962 1.00 87.62 729 ALA A C 1
ATOM 5772 O O . ALA A 1 729 ? 6.787 29.479 5.552 1.00 87.62 729 ALA A O 1
ATOM 5773 N N . LYS A 1 730 ? 8.022 30.254 3.866 1.00 87.00 730 LYS A N 1
ATOM 5774 C CA . LYS A 1 730 ? 6.965 31.012 3.208 1.00 87.00 730 LYS A CA 1
ATOM 5775 C C . LYS A 1 730 ? 7.121 30.874 1.703 1.00 87.00 730 LYS A C 1
ATOM 5777 O O . LYS A 1 730 ? 8.116 31.333 1.150 1.00 87.00 730 LYS A O 1
ATOM 5782 N N . LEU A 1 731 ? 6.119 30.299 1.050 1.00 88.00 731 LEU A N 1
ATOM 5783 C CA . LEU A 1 731 ? 6.076 30.160 -0.403 1.00 88.00 731 LEU A CA 1
ATOM 5784 C C . LEU A 1 731 ? 6.071 31.543 -1.088 1.00 88.00 731 LEU A C 1
ATOM 5786 O O . LEU A 1 731 ? 5.281 32.421 -0.726 1.00 88.00 731 LEU A O 1
ATOM 5790 N N . LEU A 1 732 ? 6.970 31.735 -2.054 1.00 83.12 732 LEU A N 1
ATOM 5791 C CA . LEU A 1 732 ? 7.120 32.949 -2.864 1.00 83.12 732 LEU A CA 1
ATOM 5792 C C . LEU A 1 732 ? 6.534 32.767 -4.270 1.00 83.12 732 LEU A C 1
ATOM 5794 O O . LEU A 1 732 ? 5.899 33.681 -4.793 1.00 83.12 732 LEU A O 1
ATOM 5798 N N . GLY A 1 733 ? 6.712 31.587 -4.861 1.00 84.69 733 GLY A N 1
ATOM 5799 C CA . GLY A 1 733 ? 6.217 31.245 -6.189 1.00 84.69 733 GLY A CA 1
ATOM 5800 C C . GLY A 1 733 ? 6.476 29.779 -6.507 1.00 84.69 733 GLY A C 1
ATOM 5801 O O . GLY A 1 733 ? 7.232 29.118 -5.806 1.00 84.69 733 GLY A O 1
ATOM 5802 N N . LEU A 1 734 ? 5.847 29.268 -7.557 1.00 93.56 734 LEU A N 1
ATOM 5803 C CA . LEU A 1 734 ? 6.088 27.911 -8.042 1.00 93.56 734 LEU A CA 1
ATOM 5804 C C . LEU A 1 734 ? 5.807 27.819 -9.540 1.00 93.56 734 LEU A C 1
ATOM 5806 O O . LEU A 1 734 ? 5.144 28.713 -10.078 1.00 93.56 734 LEU A O 1
ATOM 5810 N N . ALA A 1 735 ? 6.301 26.774 -10.196 1.00 92.69 735 ALA A N 1
ATOM 5811 C CA . ALA A 1 735 ? 5.969 26.465 -11.581 1.00 92.69 735 ALA A CA 1
ATOM 5812 C C . ALA A 1 735 ? 6.046 24.958 -11.861 1.00 92.69 735 ALA A C 1
ATOM 5814 O O . ALA A 1 735 ? 6.909 24.282 -11.298 1.00 92.69 735 ALA A O 1
ATOM 5815 N N . VAL A 1 736 ? 5.192 24.460 -12.759 1.00 93.62 736 VAL A N 1
ATOM 5816 C CA . VAL A 1 736 ? 5.341 23.111 -13.333 1.00 93.62 736 VAL A CA 1
ATOM 5817 C C . VAL A 1 736 ? 6.576 23.077 -14.233 1.00 93.62 736 VAL A C 1
ATOM 5819 O O . VAL A 1 736 ? 6.744 23.939 -15.101 1.00 93.62 736 VAL A O 1
ATOM 5822 N N . ILE A 1 737 ? 7.430 22.078 -14.036 1.00 91.31 737 ILE A N 1
ATOM 5823 C CA . ILE A 1 737 ? 8.655 21.835 -14.806 1.00 91.31 737 ILE A CA 1
ATOM 5824 C C . ILE A 1 737 ? 8.648 20.393 -15.352 1.00 91.31 737 ILE A C 1
ATOM 5826 O O . ILE A 1 737 ? 7.597 19.760 -15.421 1.00 91.31 737 ILE A O 1
ATOM 5830 N N . GLY A 1 738 ? 9.794 19.904 -15.829 1.00 87.69 738 GLY A N 1
ATOM 5831 C CA . GLY A 1 738 ? 9.923 18.527 -16.305 1.00 87.69 738 GLY A CA 1
ATOM 5832 C C . GLY A 1 738 ? 9.260 18.262 -17.657 1.00 87.69 738 GLY A C 1
ATOM 5833 O O . GLY A 1 738 ? 9.008 19.175 -18.446 1.00 87.69 738 GLY A O 1
ATOM 5834 N N . SER A 1 739 ? 8.993 16.990 -17.944 1.00 84.75 739 SER A N 1
ATOM 5835 C CA . SER A 1 739 ? 8.480 16.548 -19.254 1.00 84.75 739 SER A CA 1
ATOM 5836 C C . SER A 1 739 ? 7.092 17.123 -19.578 1.00 84.75 739 SER A C 1
ATOM 5838 O O . SER A 1 739 ? 6.836 17.573 -20.700 1.00 84.75 739 SER A O 1
ATOM 5840 N N . ARG A 1 740 ? 6.233 17.227 -18.558 1.00 90.19 740 ARG A N 1
ATOM 5841 C CA . ARG A 1 740 ? 4.854 17.725 -18.672 1.00 90.19 740 ARG A CA 1
ATOM 5842 C C . ARG A 1 740 ? 4.766 19.208 -18.992 1.00 90.19 740 ARG A C 1
ATOM 5844 O O . ARG A 1 740 ? 3.792 19.646 -19.600 1.00 90.19 740 ARG A O 1
ATOM 5851 N N . CYS A 1 741 ? 5.792 19.999 -18.666 1.00 87.44 741 CYS A N 1
ATOM 5852 C CA . CYS A 1 741 ? 5.759 21.428 -18.972 1.00 87.44 741 CYS A CA 1
ATOM 5853 C C . CYS A 1 741 ? 5.829 21.728 -20.480 1.00 87.44 741 CYS A C 1
ATOM 5855 O O . CYS A 1 741 ? 5.572 22.858 -20.895 1.00 87.44 741 CYS A O 1
ATOM 5857 N N . ARG A 1 742 ? 6.171 20.743 -21.321 1.00 87.62 742 ARG A N 1
ATOM 5858 C CA . ARG A 1 742 ? 6.224 20.888 -22.784 1.00 87.62 742 ARG A CA 1
ATOM 5859 C C . ARG A 1 742 ? 5.421 19.825 -23.541 1.00 87.62 742 ARG A C 1
ATOM 5861 O O . ARG A 1 742 ? 5.524 19.796 -24.763 1.00 87.62 742 ARG A O 1
ATOM 5868 N N . GLY A 1 743 ? 4.601 19.022 -22.859 1.00 81.56 743 GLY A N 1
ATOM 5869 C CA . GLY A 1 743 ? 3.753 18.015 -23.508 1.00 81.56 743 GLY A CA 1
ATOM 5870 C C . GLY A 1 743 ? 4.530 16.812 -24.058 1.00 81.56 743 GLY A C 1
ATOM 5871 O O . GLY A 1 743 ? 4.102 16.211 -25.040 1.00 81.56 743 GLY A O 1
ATOM 5872 N N . VAL A 1 744 ? 5.708 16.509 -23.497 1.00 82.56 744 VAL A N 1
ATOM 5873 C CA . VAL A 1 744 ? 6.617 15.438 -23.966 1.00 82.56 744 VAL A CA 1
ATOM 5874 C C . VAL A 1 744 ? 6.762 14.288 -22.962 1.00 82.56 744 VAL A C 1
ATOM 5876 O O . VAL A 1 744 ? 7.721 13.512 -23.015 1.00 82.56 744 VAL A O 1
ATOM 5879 N N . GLU A 1 745 ? 5.834 14.214 -22.014 1.00 85.19 745 GLU A N 1
ATOM 5880 C CA . GLU A 1 745 ? 5.736 13.174 -20.996 1.00 85.19 745 GLU A CA 1
ATOM 5881 C C . GLU A 1 745 ? 5.340 11.794 -21.546 1.00 85.19 745 GLU A C 1
ATOM 5883 O O . GLU A 1 745 ? 4.747 11.668 -22.617 1.00 85.19 745 GLU A O 1
ATOM 5888 N N . ARG A 1 746 ? 5.633 10.754 -20.759 1.00 80.06 746 ARG A N 1
ATOM 5889 C CA . ARG A 1 746 ? 5.184 9.369 -20.957 1.00 80.06 746 ARG A CA 1
ATOM 5890 C C . ARG A 1 746 ? 4.035 9.046 -20.003 1.00 80.06 746 ARG A C 1
ATOM 5892 O O . ARG A 1 746 ? 3.830 9.744 -19.010 1.00 80.06 746 ARG A O 1
ATOM 5899 N N . ASP A 1 747 ? 3.357 7.923 -20.231 1.00 72.25 747 ASP A N 1
ATOM 5900 C CA . ASP A 1 747 ? 2.305 7.426 -19.327 1.00 72.25 747 ASP A CA 1
ATOM 5901 C C . ASP A 1 747 ? 2.803 7.243 -17.880 1.00 72.25 747 ASP A C 1
ATOM 5903 O O . ASP A 1 747 ? 2.042 7.429 -16.936 1.00 72.25 747 ASP A O 1
ATOM 5907 N N . SER A 1 748 ? 4.092 6.928 -17.697 1.00 76.38 748 SER A N 1
ATOM 5908 C CA . SER A 1 748 ? 4.734 6.759 -16.387 1.00 76.38 748 SER A CA 1
ATOM 5909 C C . SER A 1 748 ? 5.422 8.018 -15.847 1.00 76.38 748 SER A C 1
ATOM 5911 O O . SER A 1 748 ? 6.152 7.917 -14.866 1.00 76.38 748 SER A O 1
ATOM 5913 N N . SER A 1 749 ? 5.303 9.168 -16.516 1.00 81.06 749 SER A N 1
ATOM 5914 C CA . SER A 1 749 ? 5.959 10.398 -16.065 1.00 81.06 749 SER A CA 1
ATOM 5915 C C . SER A 1 749 ? 5.245 10.994 -14.857 1.00 81.06 749 SER A C 1
ATOM 5917 O O . SER A 1 749 ? 4.028 11.199 -14.878 1.00 81.06 749 SER A O 1
ATOM 5919 N N . ASP A 1 750 ? 6.030 11.337 -13.849 1.00 90.00 750 ASP A N 1
ATOM 5920 C CA . ASP A 1 750 ? 5.660 12.148 -12.698 1.00 90.00 750 ASP A CA 1
ATOM 5921 C C . ASP A 1 750 ? 5.361 13.607 -13.089 1.00 90.00 750 ASP A C 1
ATOM 5923 O O . ASP A 1 750 ? 5.459 14.022 -14.253 1.00 90.00 750 ASP A O 1
ATOM 5927 N N . LEU A 1 751 ? 4.870 14.372 -12.116 1.00 91.94 751 LEU A N 1
ATOM 5928 C CA . LEU A 1 751 ? 4.567 15.789 -12.242 1.00 91.94 751 LEU A CA 1
ATOM 5929 C C . LEU A 1 751 ? 5.561 16.604 -11.413 1.00 91.94 751 LEU A C 1
ATOM 5931 O O . LEU A 1 751 ? 5.387 16.785 -10.211 1.00 91.94 751 LEU A O 1
ATOM 5935 N N . ASP A 1 752 ? 6.576 17.145 -12.079 1.00 94.81 752 ASP A N 1
ATOM 5936 C CA . ASP A 1 752 ? 7.594 17.962 -11.430 1.00 94.81 752 ASP A CA 1
ATOM 5937 C C . ASP A 1 752 ? 7.115 19.403 -11.185 1.00 94.81 752 ASP A C 1
ATOM 5939 O O . ASP A 1 752 ? 6.670 20.114 -12.096 1.00 94.81 752 ASP A O 1
ATOM 5943 N N . ILE A 1 753 ? 7.289 19.892 -9.961 1.00 95.31 753 ILE A N 1
ATOM 5944 C CA . ILE A 1 753 ? 6.994 21.269 -9.565 1.00 95.31 753 ILE A CA 1
ATOM 5945 C C . ILE A 1 753 ? 8.197 21.847 -8.835 1.00 95.31 753 ILE A C 1
ATOM 5947 O O . ILE A 1 753 ? 8.685 21.285 -7.863 1.00 95.31 753 ILE A O 1
ATOM 5951 N N . VAL A 1 754 ? 8.648 23.030 -9.243 1.00 95.00 754 VAL A N 1
ATOM 5952 C CA . VAL A 1 754 ? 9.646 23.792 -8.483 1.00 95.00 754 VAL A CA 1
ATOM 5953 C C . VAL A 1 754 ? 8.951 24.863 -7.649 1.00 95.00 754 VAL A C 1
ATOM 5955 O O . VAL A 1 754 ? 8.120 25.607 -8.170 1.00 95.00 754 VAL A O 1
ATOM 5958 N N . ALA A 1 755 ? 9.286 24.960 -6.362 1.00 94.44 755 ALA A N 1
ATOM 5959 C CA . ALA A 1 755 ? 8.650 25.871 -5.411 1.00 94.44 755 ALA A CA 1
ATOM 5960 C C . ALA A 1 755 ? 9.679 26.778 -4.723 1.00 94.44 755 ALA A C 1
ATOM 5962 O O . ALA A 1 755 ? 10.463 26.341 -3.885 1.00 94.44 755 ALA A O 1
ATOM 5963 N N . GLU A 1 756 ? 9.672 28.069 -5.044 1.00 92.75 756 GLU A N 1
ATOM 5964 C CA . GLU A 1 756 ? 10.523 29.056 -4.385 1.00 92.75 756 GLU A CA 1
ATOM 5965 C C . GLU A 1 756 ? 9.945 29.460 -3.027 1.00 92.75 756 GLU A C 1
ATOM 5967 O O . GLU A 1 756 ? 8.785 29.867 -2.939 1.00 92.75 756 GLU A O 1
ATOM 5972 N N . TYR A 1 757 ? 10.758 29.411 -1.972 1.00 92.12 757 TYR A N 1
ATOM 5973 C CA . TYR A 1 757 ? 10.354 29.790 -0.619 1.00 92.12 757 TYR A CA 1
ATOM 5974 C C . TYR A 1 757 ? 11.382 30.685 0.095 1.00 92.12 757 TYR A C 1
ATOM 5976 O O . TYR A 1 757 ? 12.563 30.748 -0.250 1.00 92.12 757 TYR A O 1
ATOM 5984 N N . GLN A 1 758 ? 10.921 31.367 1.146 1.00 88.69 758 GLN A N 1
ATOM 5985 C CA . GLN A 1 758 ? 11.726 32.154 2.080 1.00 88.69 758 GLN A CA 1
ATOM 5986 C C . GLN A 1 758 ? 11.586 31.606 3.502 1.00 88.69 758 GLN A C 1
ATOM 5988 O O . GLN A 1 758 ? 10.469 31.473 3.988 1.00 88.69 758 GLN A O 1
ATOM 5993 N N . GLY A 1 759 ? 12.702 31.347 4.182 1.00 87.56 759 GLY A N 1
ATOM 5994 C CA . GLY A 1 759 ? 12.731 30.914 5.583 1.00 87.56 759 GLY A CA 1
ATOM 5995 C C . GLY A 1 759 ? 14.036 30.205 5.952 1.00 87.56 759 GLY A C 1
ATOM 5996 O O . GLY A 1 759 ? 14.880 29.956 5.079 1.00 87.56 759 GLY A O 1
ATOM 5997 N N . ASP A 1 760 ? 14.216 29.891 7.234 1.00 88.12 760 ASP A N 1
ATOM 5998 C CA . ASP A 1 760 ? 15.464 29.323 7.756 1.00 88.12 760 ASP A CA 1
ATOM 5999 C C . ASP A 1 760 ? 15.594 27.806 7.522 1.00 88.12 760 ASP A C 1
ATOM 6001 O O . ASP A 1 760 ? 16.711 27.274 7.556 1.00 88.12 760 ASP A O 1
ATOM 6005 N N . ILE A 1 761 ? 14.498 27.101 7.205 1.00 90.19 761 ILE A N 1
ATOM 6006 C CA . ILE A 1 761 ? 14.527 25.656 6.926 1.00 90.19 761 ILE A CA 1
ATOM 6007 C C . ILE A 1 761 ? 15.444 25.317 5.733 1.00 90.19 761 ILE A C 1
ATOM 6009 O O . ILE A 1 761 ? 15.573 26.078 4.758 1.00 90.19 761 ILE A O 1
ATOM 6013 N N . ARG A 1 762 ? 16.138 24.173 5.797 1.00 90.38 762 ARG A N 1
ATOM 6014 C CA . ARG A 1 762 ? 16.947 23.678 4.672 1.00 90.38 762 ARG A CA 1
ATOM 6015 C C . ARG A 1 762 ? 16.039 23.140 3.571 1.00 90.38 762 ARG A C 1
ATOM 6017 O O . ARG A 1 762 ? 14.993 22.579 3.865 1.00 90.38 762 ARG A O 1
ATOM 6024 N N . GLU A 1 763 ? 16.477 23.280 2.321 1.00 91.12 763 GLU A N 1
ATOM 6025 C CA . GLU A 1 763 ? 15.737 22.756 1.162 1.00 91.12 763 GLU A CA 1
ATOM 6026 C C . GLU A 1 763 ? 15.481 21.251 1.318 1.00 91.12 763 GLU A C 1
ATOM 6028 O O . GLU A 1 763 ? 14.347 20.827 1.178 1.00 91.12 763 GLU A O 1
ATOM 6033 N N . ASP A 1 764 ? 16.498 20.477 1.718 1.00 90.12 764 ASP A N 1
ATOM 6034 C CA . ASP A 1 764 ? 16.388 19.022 1.903 1.00 90.12 764 ASP A CA 1
ATOM 6035 C C . ASP A 1 764 ? 15.373 18.638 3.004 1.00 90.12 764 ASP A C 1
ATOM 6037 O O . ASP A 1 764 ? 14.642 17.661 2.867 1.00 90.12 764 ASP A O 1
ATOM 6041 N N . ASP A 1 765 ? 15.301 19.425 4.085 1.00 89.69 765 ASP A N 1
ATOM 6042 C CA . ASP A 1 765 ? 14.359 19.182 5.186 1.00 89.69 765 ASP A CA 1
ATOM 6043 C C . ASP A 1 765 ? 12.922 19.523 4.749 1.00 89.69 765 ASP A C 1
ATOM 6045 O O . ASP A 1 765 ? 11.984 18.788 5.048 1.00 89.69 765 ASP A O 1
ATOM 6049 N N . LEU A 1 766 ? 12.747 20.620 3.998 1.00 90.31 766 LEU A N 1
ATOM 6050 C CA . LEU A 1 766 ? 11.450 20.995 3.434 1.00 90.31 766 LEU A CA 1
ATOM 6051 C C . LEU A 1 766 ? 11.001 20.009 2.345 1.00 90.31 766 LEU A C 1
ATOM 6053 O O . LEU A 1 766 ? 9.820 19.697 2.274 1.00 90.31 766 LEU A O 1
ATOM 6057 N N . PHE A 1 767 ? 11.929 19.476 1.548 1.00 93.31 767 PHE A N 1
ATOM 6058 C CA . PHE A 1 767 ? 11.650 18.433 0.560 1.00 93.31 767 PHE A CA 1
ATOM 6059 C C . PHE A 1 767 ? 11.081 17.184 1.239 1.00 93.31 767 PHE A C 1
ATOM 6061 O O . PHE A 1 767 ? 10.053 16.675 0.806 1.00 93.31 767 PHE A O 1
ATOM 6068 N N . GLY A 1 768 ? 11.689 16.736 2.344 1.00 87.69 768 GLY A N 1
ATOM 6069 C CA . GLY A 1 768 ? 11.177 15.602 3.118 1.00 87.69 768 GLY A CA 1
ATOM 6070 C C . GLY A 1 768 ? 9.762 15.833 3.658 1.00 87.69 768 GLY A C 1
ATOM 6071 O O . GLY A 1 768 ? 8.919 14.949 3.555 1.00 87.69 768 GLY A O 1
ATOM 6072 N N . ILE A 1 769 ? 9.476 17.037 4.167 1.00 89.00 769 ILE A N 1
ATOM 6073 C CA . ILE A 1 769 ? 8.136 17.407 4.661 1.00 89.00 769 ILE A CA 1
ATOM 6074 C C . ILE A 1 769 ? 7.088 17.370 3.539 1.00 89.00 769 ILE A C 1
ATOM 6076 O O . ILE A 1 769 ? 5.959 16.937 3.756 1.00 89.00 769 ILE A O 1
ATOM 6080 N N . LEU A 1 770 ? 7.439 17.841 2.340 1.00 88.12 770 LEU A N 1
ATOM 6081 C CA . LEU A 1 770 ? 6.505 17.903 1.214 1.00 88.12 770 LEU A CA 1
ATOM 6082 C C . LEU A 1 770 ? 6.182 16.520 0.626 1.00 88.12 770 LEU A C 1
ATOM 6084 O O . LEU A 1 770 ? 5.095 16.358 0.073 1.00 88.12 770 LEU A O 1
ATOM 6088 N N . HIS A 1 771 ? 7.054 15.526 0.808 1.00 91.69 771 HIS A N 1
ATOM 6089 C CA . HIS A 1 771 ? 6.886 14.171 0.263 1.00 91.69 771 HIS A CA 1
ATOM 6090 C C . HIS A 1 771 ? 6.440 13.119 1.283 1.00 91.69 771 HIS A C 1
ATOM 6092 O O . HIS A 1 771 ? 6.316 11.951 0.932 1.00 91.69 771 HIS A O 1
ATOM 6098 N N . GLU A 1 772 ? 6.163 13.507 2.529 1.00 84.06 772 GLU A N 1
ATOM 6099 C CA . GLU A 1 772 ? 5.723 12.569 3.569 1.00 84.06 772 GLU A CA 1
ATOM 6100 C C . GLU A 1 772 ? 4.423 11.830 3.200 1.00 84.06 772 GLU A C 1
ATOM 6102 O O . GLU A 1 772 ? 4.321 10.623 3.409 1.00 84.06 772 GLU A O 1
ATOM 6107 N N . ASP A 1 773 ? 3.453 12.544 2.620 1.00 79.12 773 ASP A N 1
ATOM 6108 C CA . ASP A 1 773 ? 2.130 11.997 2.286 1.00 79.12 773 ASP A CA 1
ATOM 6109 C C . ASP A 1 773 ? 2.025 11.496 0.834 1.00 79.12 773 ASP A C 1
ATOM 6111 O O . ASP A 1 773 ? 0.992 10.942 0.466 1.00 79.12 773 ASP A O 1
ATOM 6115 N N . GLY A 1 774 ? 3.052 11.722 0.002 1.00 80.00 774 GLY A N 1
ATOM 6116 C CA . GLY A 1 774 ? 3.039 11.404 -1.431 1.00 80.00 774 GLY A CA 1
ATOM 6117 C C . GLY A 1 774 ? 1.907 12.101 -2.199 1.00 80.00 774 GLY A C 1
ATOM 6118 O O . GLY A 1 774 ? 0.918 11.464 -2.562 1.00 80.00 774 GLY A O 1
ATOM 6119 N N . LEU A 1 775 ? 2.027 13.413 -2.450 1.00 87.88 775 LEU A N 1
ATOM 6120 C CA . LEU A 1 775 ? 1.002 14.170 -3.182 1.00 87.88 775 LEU A CA 1
ATOM 6121 C C . LEU A 1 775 ? 0.757 13.560 -4.572 1.00 87.88 775 LEU A C 1
ATOM 6123 O O . LEU A 1 775 ? 1.690 13.372 -5.349 1.00 87.88 775 LEU A O 1
ATOM 6127 N N . GLN A 1 776 ? -0.516 13.336 -4.904 1.00 90.62 776 GLN A N 1
ATOM 6128 C CA . GLN A 1 776 ? -0.944 12.936 -6.242 1.00 90.62 776 GLN A CA 1
ATOM 6129 C C . GLN A 1 776 ? -2.006 13.890 -6.788 1.00 90.62 776 GLN A C 1
ATOM 6131 O O . GLN A 1 776 ? -2.917 14.300 -6.066 1.00 90.62 776 GLN A O 1
ATOM 6136 N N . ILE A 1 777 ? -1.921 14.212 -8.079 1.00 83.81 777 ILE A N 1
ATOM 6137 C CA . ILE A 1 777 ? -2.934 14.987 -8.806 1.00 83.81 777 ILE A CA 1
ATOM 6138 C C . ILE A 1 777 ? -3.387 14.147 -9.999 1.00 83.81 777 ILE A C 1
ATOM 6140 O O . ILE A 1 777 ? -2.570 13.741 -10.820 1.00 83.81 777 ILE A O 1
ATOM 6144 N N . GLY A 1 778 ? -4.683 13.824 -10.068 1.00 81.56 778 GLY A N 1
ATOM 6145 C CA . GLY A 1 778 ? -5.238 12.949 -11.110 1.00 81.56 778 GLY A CA 1
ATOM 6146 C C . GLY A 1 778 ? -4.594 11.557 -11.181 1.00 81.56 778 GLY A C 1
ATOM 6147 O O . GLY A 1 778 ? -4.490 10.994 -12.267 1.00 81.56 778 GLY A O 1
ATOM 6148 N N . GLY A 1 779 ? -4.124 11.024 -10.045 1.00 82.38 779 GLY A N 1
ATOM 6149 C CA . GLY A 1 779 ? -3.424 9.734 -9.961 1.00 82.38 779 GLY A CA 1
ATOM 6150 C C . GLY A 1 779 ? -1.949 9.763 -10.383 1.00 82.38 779 GLY A C 1
ATOM 6151 O O . GLY A 1 779 ? -1.327 8.707 -10.442 1.00 82.38 779 GLY A O 1
ATOM 6152 N N . ILE A 1 780 ? -1.388 10.942 -10.674 1.00 87.00 780 ILE A N 1
ATOM 6153 C CA . ILE A 1 780 ? 0.029 11.131 -11.016 1.00 87.00 780 ILE A CA 1
ATOM 6154 C C . ILE A 1 780 ? 0.772 11.662 -9.789 1.00 87.00 780 ILE A C 1
ATOM 6156 O O . ILE A 1 780 ? 0.316 12.620 -9.163 1.00 87.00 780 ILE A O 1
ATOM 6160 N N . GLU A 1 781 ? 1.908 11.047 -9.459 1.00 90.25 781 GLU A N 1
ATOM 6161 C CA . GLU A 1 781 ? 2.796 11.475 -8.373 1.00 90.25 781 GLU A CA 1
ATOM 6162 C C . GLU A 1 781 ? 3.405 12.852 -8.661 1.00 90.25 781 GLU A C 1
ATOM 6164 O O . GLU A 1 781 ? 3.831 13.131 -9.783 1.00 90.25 781 GLU A O 1
ATOM 6169 N N . VAL A 1 782 ? 3.403 13.726 -7.653 1.00 92.50 782 VAL A N 1
ATOM 6170 C CA . VAL A 1 782 ? 3.906 15.098 -7.759 1.00 92.50 782 VAL A CA 1
ATOM 6171 C C . VAL A 1 782 ? 5.233 15.223 -7.018 1.00 92.50 782 VAL A C 1
ATOM 6173 O O . VAL A 1 782 ? 5.247 15.152 -5.789 1.00 92.50 782 VAL A O 1
ATOM 6176 N N . ASP A 1 783 ? 6.319 15.477 -7.750 1.00 94.81 783 ASP A N 1
ATOM 6177 C CA . ASP A 1 783 ? 7.634 15.775 -7.172 1.00 94.81 783 ASP A CA 1
ATOM 6178 C C . ASP A 1 783 ? 7.791 17.286 -6.968 1.00 94.81 783 ASP A C 1
ATOM 6180 O O . ASP A 1 783 ? 7.858 18.066 -7.924 1.00 94.81 783 ASP A O 1
ATOM 6184 N N . ILE A 1 784 ? 7.827 17.731 -5.710 1.00 95.56 784 ILE A N 1
ATOM 6185 C CA . ILE A 1 784 ? 7.943 19.152 -5.367 1.00 95.56 784 ILE A CA 1
ATOM 6186 C C . ILE A 1 784 ? 9.366 19.476 -4.928 1.00 95.56 784 ILE A C 1
ATOM 6188 O O . ILE A 1 784 ? 9.764 19.216 -3.797 1.00 95.56 784 ILE A O 1
ATOM 6192 N N . ASN A 1 785 ? 10.098 20.189 -5.772 1.00 95.06 785 ASN A N 1
ATOM 6193 C CA . ASN A 1 785 ? 11.462 20.633 -5.527 1.00 95.06 785 ASN A CA 1
ATOM 6194 C C . ASN A 1 785 ? 11.493 22.038 -4.882 1.00 95.06 785 ASN A C 1
ATOM 6196 O O . ASN A 1 785 ? 11.336 23.043 -5.589 1.00 95.06 785 ASN A O 1
ATOM 6200 N N . PRO A 1 786 ? 11.701 22.172 -3.551 1.00 95.69 786 PRO A N 1
ATOM 6201 C CA . PRO A 1 786 ? 11.757 23.469 -2.900 1.00 95.69 786 PRO A CA 1
ATOM 6202 C C . PRO A 1 786 ? 13.116 24.139 -3.128 1.00 95.69 786 PRO A C 1
ATOM 6204 O O . PRO A 1 786 ? 14.173 23.561 -2.873 1.00 95.69 786 PRO A O 1
ATOM 6207 N N . ILE A 1 787 ? 13.095 25.402 -3.541 1.00 94.00 787 ILE A N 1
ATOM 6208 C CA . ILE A 1 787 ? 14.296 26.197 -3.805 1.00 94.00 787 ILE A CA 1
ATOM 6209 C C . ILE A 1 787 ? 14.287 27.486 -2.991 1.00 94.00 787 ILE A C 1
ATOM 6211 O O . ILE A 1 787 ? 13.242 28.093 -2.759 1.00 94.00 787 ILE A O 1
ATOM 6215 N N . LYS A 1 788 ? 15.470 27.946 -2.584 1.00 89.44 788 LYS A N 1
ATOM 6216 C CA . LYS A 1 788 ? 15.642 29.282 -2.006 1.00 89.44 788 LYS A CA 1
ATOM 6217 C C . LYS A 1 788 ? 16.770 30.052 -2.673 1.00 89.44 788 LYS A C 1
ATOM 6219 O O . LYS A 1 788 ? 17.816 29.493 -3.015 1.00 89.44 788 LYS A O 1
ATOM 6224 N N . GLU A 1 789 ? 16.591 31.369 -2.759 1.00 84.19 789 GLU A N 1
ATOM 6225 C CA . GLU A 1 789 ? 17.517 32.294 -3.427 1.00 84.19 789 GLU A CA 1
ATOM 6226 C C . GLU A 1 789 ? 18.974 32.117 -2.966 1.00 84.19 789 GLU A C 1
ATOM 6228 O O . GLU A 1 789 ? 19.892 32.087 -3.781 1.00 84.19 789 GLU A O 1
ATOM 6233 N N . ALA A 1 790 ? 19.191 31.922 -1.661 1.00 80.19 790 ALA A N 1
ATOM 6234 C CA . ALA A 1 790 ? 20.525 31.818 -1.072 1.00 80.19 790 ALA A CA 1
ATOM 6235 C C . ALA A 1 790 ? 21.324 30.560 -1.478 1.00 80.19 790 ALA A C 1
ATOM 6237 O O . ALA A 1 790 ? 22.537 30.534 -1.258 1.00 80.19 790 ALA A O 1
ATOM 6238 N N . LYS A 1 791 ? 20.675 29.515 -2.014 1.00 86.00 791 LYS A N 1
ATOM 6239 C CA . LYS A 1 791 ? 21.321 28.242 -2.387 1.00 86.00 791 LYS A CA 1
ATOM 6240 C C . LYS A 1 791 ? 21.134 27.930 -3.871 1.00 86.00 791 LYS A C 1
ATOM 6242 O O . LYS A 1 791 ? 22.128 27.787 -4.580 1.00 86.00 791 LYS A O 1
ATOM 6247 N N . THR A 1 792 ? 19.889 27.858 -4.329 1.00 85.19 792 THR A N 1
ATOM 6248 C CA . THR A 1 792 ? 19.547 27.356 -5.671 1.00 85.19 792 THR A CA 1
ATOM 6249 C C . THR A 1 792 ? 19.241 28.482 -6.668 1.00 85.19 792 THR A C 1
ATOM 6251 O O . THR A 1 792 ? 19.383 28.302 -7.881 1.00 85.19 792 THR A O 1
ATOM 6254 N N . GLY A 1 793 ? 18.942 29.680 -6.161 1.00 84.81 793 GLY A N 1
ATOM 6255 C CA . GLY A 1 793 ? 18.573 30.858 -6.948 1.00 84.81 793 GLY A CA 1
ATOM 6256 C C . GLY A 1 793 ? 17.069 31.132 -6.907 1.00 84.81 793 GLY A C 1
ATOM 6257 O O . GLY A 1 793 ? 16.317 30.411 -6.255 1.00 84.81 793 GLY A O 1
ATOM 6258 N N . THR A 1 794 ? 16.640 32.211 -7.561 1.00 87.44 794 THR A N 1
ATOM 6259 C CA . THR A 1 794 ? 15.217 32.574 -7.683 1.00 87.44 794 THR A CA 1
ATOM 6260 C C . THR A 1 794 ? 14.509 31.674 -8.691 1.00 87.44 794 THR A C 1
ATOM 6262 O O . THR A 1 794 ? 15.163 31.105 -9.576 1.00 87.44 794 THR A O 1
ATOM 6265 N N . LEU A 1 795 ? 13.174 31.615 -8.637 1.00 89.12 795 LEU A N 1
ATOM 6266 C CA . LEU A 1 795 ? 12.362 30.877 -9.606 1.00 89.12 795 LEU A CA 1
ATOM 6267 C C . LEU A 1 795 ? 12.676 31.289 -11.050 1.00 89.12 795 LEU A C 1
ATOM 6269 O O . LEU A 1 795 ? 12.868 30.434 -11.906 1.00 89.12 795 LEU A O 1
ATOM 6273 N N . ALA A 1 796 ? 12.822 32.588 -11.325 1.00 85.69 796 ALA A N 1
ATOM 6274 C CA . ALA A 1 796 ? 13.162 33.079 -12.663 1.00 85.69 796 ALA A CA 1
ATOM 6275 C C . ALA A 1 796 ? 14.525 32.558 -13.157 1.00 85.69 796 ALA A C 1
ATOM 6277 O O . ALA A 1 796 ? 14.652 32.111 -14.300 1.00 85.69 796 ALA A O 1
ATOM 6278 N N . SER A 1 797 ? 15.539 32.557 -12.285 1.00 85.88 797 SER A N 1
ATOM 6279 C CA . SER A 1 797 ? 16.869 32.042 -12.629 1.00 85.88 797 SER A CA 1
ATOM 6280 C C . SER A 1 797 ? 16.867 30.525 -12.852 1.00 85.88 797 SER A C 1
ATOM 6282 O O . SER A 1 797 ? 17.580 30.031 -13.726 1.00 85.88 797 SER A O 1
ATOM 6284 N N . TYR A 1 798 ? 16.043 29.795 -12.095 1.00 90.25 798 TYR A N 1
ATOM 6285 C CA . TYR A 1 798 ? 15.876 28.353 -12.231 1.00 90.25 798 TYR A CA 1
ATOM 6286 C C . TYR A 1 798 ? 15.186 28.006 -13.553 1.00 90.25 798 TYR A C 1
ATOM 6288 O O . TYR A 1 798 ? 15.713 27.217 -14.332 1.00 90.25 798 TYR A O 1
ATOM 6296 N N . LEU A 1 799 ? 14.056 28.657 -13.850 1.00 88.81 799 LEU A N 1
ATOM 6297 C CA . LEU A 1 799 ? 13.304 28.439 -15.086 1.00 88.81 799 LEU A CA 1
ATOM 6298 C C . LEU A 1 799 ? 14.112 28.815 -16.331 1.00 88.81 799 LEU A C 1
ATOM 6300 O O . LEU A 1 799 ? 14.010 28.133 -17.344 1.00 88.81 799 LEU A O 1
ATOM 6304 N N . THR A 1 800 ? 14.966 29.840 -16.250 1.00 84.06 800 THR A N 1
ATOM 6305 C CA . THR A 1 800 ? 15.888 30.186 -17.346 1.00 84.06 800 THR A CA 1
ATOM 6306 C C . THR A 1 800 ? 16.856 29.037 -17.637 1.00 84.06 800 THR A C 1
ATOM 6308 O O . THR A 1 800 ? 17.001 28.639 -18.786 1.00 84.06 800 THR A O 1
ATOM 6311 N N . LYS A 1 801 ? 17.466 28.442 -16.604 1.00 83.06 801 LYS A N 1
ATOM 6312 C CA . LYS A 1 801 ? 18.362 27.285 -16.776 1.00 83.06 801 LYS A CA 1
ATOM 6313 C C . LYS A 1 801 ? 17.621 26.043 -17.268 1.00 83.06 801 LYS A C 1
ATOM 6315 O O . LYS A 1 801 ? 18.158 25.301 -18.082 1.00 83.06 801 LYS A O 1
ATOM 6320 N N . ALA A 1 802 ? 16.401 25.813 -16.780 1.00 83.88 802 ALA A N 1
ATOM 6321 C CA . ALA A 1 802 ? 15.564 24.707 -17.236 1.00 83.88 802 ALA A CA 1
ATOM 6322 C C . ALA A 1 802 ? 15.224 24.856 -18.728 1.00 83.88 802 ALA A C 1
ATOM 6324 O O . ALA A 1 802 ? 15.339 23.900 -19.488 1.00 83.88 802 ALA A O 1
ATOM 6325 N N . GLN A 1 803 ? 14.877 26.071 -19.158 1.00 81.75 803 GLN A N 1
ATOM 6326 C CA . GLN A 1 803 ? 14.653 26.414 -20.561 1.00 81.75 803 GLN A CA 1
ATOM 6327 C C . GLN A 1 803 ? 15.920 26.200 -21.406 1.00 81.75 803 GLN A C 1
ATOM 6329 O O . GLN A 1 803 ? 15.842 25.536 -22.431 1.00 81.75 803 GLN A O 1
ATOM 6334 N N . GLU A 1 804 ? 17.084 26.687 -20.962 1.00 78.69 804 GLU A N 1
ATOM 6335 C CA . GLU A 1 804 ? 18.368 26.478 -21.655 1.00 78.69 804 GLU A CA 1
ATOM 6336 C C . GLU A 1 804 ? 18.728 24.996 -21.798 1.00 78.69 804 GLU A C 1
ATOM 6338 O O . GLU A 1 804 ? 19.315 24.607 -22.799 1.00 78.69 804 GLU A O 1
ATOM 6343 N N . TYR A 1 805 ? 18.391 24.164 -20.808 1.00 76.62 805 TYR A N 1
ATOM 6344 C CA . TYR A 1 805 ? 18.624 22.723 -20.872 1.00 76.62 805 TYR A CA 1
ATOM 6345 C C . TYR A 1 805 ? 17.683 22.036 -21.871 1.00 76.62 805 TYR A C 1
ATOM 6347 O O . TYR A 1 805 ? 18.133 21.204 -22.655 1.00 76.62 805 TYR A O 1
ATOM 6355 N N . MET A 1 806 ? 16.401 22.417 -21.875 1.00 75.69 806 MET A N 1
ATOM 6356 C CA . MET A 1 806 ? 15.405 21.904 -22.825 1.00 75.69 806 MET A CA 1
ATOM 6357 C C . MET A 1 806 ? 15.668 22.358 -24.265 1.00 75.69 806 MET A C 1
ATOM 6359 O O . MET A 1 806 ? 15.368 21.627 -25.197 1.00 75.69 806 MET A O 1
ATOM 6363 N N . ASP A 1 807 ? 16.244 23.544 -24.462 1.00 78.69 807 ASP A N 1
ATOM 6364 C CA . ASP A 1 807 ? 16.530 24.110 -25.785 1.00 78.69 807 ASP A CA 1
ATOM 6365 C C . ASP A 1 807 ? 17.886 23.626 -26.366 1.00 78.69 807 ASP A C 1
ATOM 6367 O O . ASP A 1 807 ? 18.396 24.211 -27.318 1.00 78.69 807 ASP A O 1
ATOM 6371 N N . ARG A 1 808 ? 18.482 22.548 -25.830 1.00 82.38 808 ARG A N 1
ATOM 6372 C CA . ARG A 1 808 ? 19.669 21.896 -26.429 1.00 82.38 808 ARG A CA 1
ATOM 6373 C C . ARG A 1 808 ? 19.325 20.855 -27.477 1.00 82.38 808 ARG A C 1
ATOM 6375 O O . ARG A 1 808 ? 20.072 20.687 -28.434 1.00 82.38 808 ARG A O 1
ATOM 6382 N N . GLU A 1 809 ? 18.225 20.146 -27.269 1.00 87.69 809 GLU A N 1
ATOM 6383 C CA . GLU A 1 809 ? 17.759 19.057 -28.118 1.00 87.69 809 GLU A CA 1
ATOM 6384 C C . GLU A 1 809 ? 16.241 19.162 -28.211 1.00 87.69 809 GLU A C 1
ATOM 6386 O O . GLU A 1 809 ? 15.538 19.117 -27.203 1.00 87.69 809 GLU A O 1
ATOM 6391 N N . LEU A 1 810 ? 15.725 19.333 -29.421 1.00 87.62 810 LEU A N 1
ATOM 6392 C CA . LEU A 1 810 ? 14.306 19.514 -29.670 1.00 87.62 810 LEU A CA 1
ATOM 6393 C C . LEU A 1 810 ? 13.829 18.523 -30.724 1.00 87.62 810 LEU A C 1
ATOM 6395 O O . LEU A 1 810 ? 14.504 18.282 -31.724 1.00 87.62 810 LEU A O 1
ATOM 6399 N N . ALA A 1 811 ? 12.627 17.994 -30.518 1.00 90.19 811 ALA A N 1
ATOM 6400 C CA . ALA A 1 811 ? 11.944 17.173 -31.499 1.00 90.19 811 ALA A CA 1
ATOM 6401 C C . ALA A 1 811 ? 10.488 17.608 -31.656 1.00 90.19 811 ALA A C 1
ATOM 6403 O O . ALA A 1 811 ? 9.794 17.905 -30.681 1.00 90.19 811 ALA A O 1
ATOM 6404 N N . PHE A 1 812 ? 10.017 17.631 -32.899 1.00 91.38 812 PHE A N 1
ATOM 6405 C CA . PHE A 1 812 ? 8.651 18.009 -33.239 1.00 91.38 812 PHE A CA 1
ATOM 6406 C C . PHE A 1 812 ? 8.084 17.100 -34.320 1.00 91.38 812 PHE A C 1
ATOM 6408 O O . PHE A 1 812 ? 8.799 16.659 -35.215 1.00 91.38 812 PHE A O 1
ATOM 6415 N N . SER A 1 813 ? 6.777 16.873 -34.275 1.00 92.00 813 SER A N 1
ATOM 6416 C CA . SER A 1 813 ? 6.016 16.354 -35.408 1.00 92.00 813 SER A CA 1
ATOM 6417 C C . SER A 1 813 ? 5.289 17.493 -36.120 1.00 92.00 813 SER A C 1
ATOM 6419 O O . SER A 1 813 ? 4.866 18.471 -35.499 1.00 92.00 813 SER A O 1
ATOM 6421 N N . ILE A 1 814 ? 5.166 17.383 -37.440 1.00 92.44 814 ILE A N 1
ATOM 6422 C CA . ILE A 1 814 ? 4.416 18.320 -38.273 1.00 92.44 814 ILE A CA 1
ATOM 6423 C C . ILE A 1 814 ? 3.804 17.568 -39.455 1.00 92.44 814 ILE A C 1
ATOM 6425 O O . ILE A 1 814 ? 4.506 17.032 -40.309 1.00 92.44 814 ILE A O 1
ATOM 6429 N N . ALA A 1 815 ? 2.471 17.528 -39.512 1.00 91.44 815 ALA A N 1
ATOM 6430 C CA . ALA A 1 815 ? 1.727 16.711 -40.475 1.00 91.44 815 ALA A CA 1
ATOM 6431 C C . ALA A 1 815 ? 2.184 15.231 -40.475 1.00 91.44 815 ALA A C 1
ATOM 6433 O O . ALA A 1 815 ? 1.891 14.513 -39.528 1.00 91.44 815 ALA A O 1
ATOM 6434 N N . ASP A 1 816 ? 2.863 14.772 -41.529 1.00 90.12 816 ASP A N 1
ATOM 6435 C CA . ASP A 1 816 ? 3.394 13.411 -41.703 1.00 90.12 816 ASP A CA 1
ATOM 6436 C C . ASP A 1 816 ? 4.934 13.362 -41.629 1.00 90.12 816 ASP A C 1
ATOM 6438 O O . ASP A 1 816 ? 5.569 12.501 -42.243 1.00 90.12 816 ASP A O 1
ATOM 6442 N N . ARG A 1 817 ? 5.549 14.331 -40.946 1.00 93.56 817 ARG A N 1
ATOM 6443 C CA . ARG A 1 817 ? 7.002 14.451 -40.775 1.00 93.56 817 ARG A CA 1
ATOM 6444 C C . ARG A 1 817 ? 7.375 14.626 -39.314 1.00 93.56 817 ARG A C 1
ATOM 6446 O O . ARG A 1 817 ? 6.583 15.137 -38.518 1.00 93.56 817 ARG A O 1
ATOM 6453 N N . TYR A 1 818 ? 8.615 14.273 -39.004 1.00 94.69 818 TYR A N 1
ATOM 6454 C CA . TYR A 1 818 ? 9.251 14.598 -37.734 1.00 94.69 818 TYR A CA 1
ATOM 6455 C C . TYR A 1 818 ? 10.523 15.407 -37.973 1.00 94.69 818 TYR A C 1
ATOM 6457 O O . TYR A 1 818 ? 11.172 15.243 -38.998 1.00 94.69 818 TYR A O 1
ATOM 6465 N N . ILE A 1 819 ? 10.867 16.298 -37.052 1.00 93.69 819 ILE A N 1
ATOM 6466 C CA . ILE A 1 819 ? 12.067 17.132 -37.118 1.00 93.69 819 ILE A CA 1
ATOM 6467 C C . ILE A 1 819 ? 12.802 16.975 -35.794 1.00 93.69 819 ILE A C 1
ATOM 6469 O O . ILE A 1 819 ? 12.212 17.235 -34.747 1.00 93.69 819 ILE A O 1
ATOM 6473 N N . LEU A 1 820 ? 14.069 16.574 -35.850 1.00 92.62 820 LEU A N 1
ATOM 6474 C CA . LEU A 1 820 ? 15.010 16.628 -34.736 1.00 92.62 820 LEU A CA 1
ATOM 6475 C C . LEU A 1 820 ? 15.979 17.773 -34.988 1.00 92.62 820 LEU A C 1
ATOM 6477 O O . LEU A 1 820 ? 16.424 17.956 -36.116 1.00 92.62 820 LEU A O 1
ATOM 6481 N N . ILE A 1 821 ? 16.319 18.526 -33.952 1.00 92.38 821 ILE A N 1
ATOM 6482 C CA . ILE A 1 821 ? 17.370 19.538 -34.001 1.00 92.38 821 ILE A CA 1
ATOM 6483 C C . ILE A 1 821 ? 18.112 19.558 -32.670 1.00 92.38 821 ILE A C 1
ATOM 6485 O O . ILE A 1 821 ? 17.485 19.518 -31.612 1.00 92.38 821 ILE A O 1
ATOM 6489 N N . HIS A 1 822 ? 19.439 19.614 -32.708 1.00 91.50 822 HIS A N 1
ATOM 6490 C CA . HIS A 1 822 ? 20.263 19.688 -31.508 1.00 91.50 822 HIS A CA 1
ATOM 6491 C C . HIS A 1 822 ? 21.455 20.631 -31.674 1.00 91.50 822 HIS A C 1
ATOM 6493 O O . HIS A 1 822 ? 21.917 20.897 -32.782 1.00 91.50 822 HIS A O 1
ATOM 6499 N N . GLU A 1 823 ? 21.933 21.172 -30.558 1.00 86.12 823 GLU A N 1
ATOM 6500 C CA . GLU A 1 823 ? 23.098 22.055 -30.499 1.00 86.12 823 GLU A CA 1
ATOM 6501 C C . GLU A 1 823 ? 24.402 21.283 -30.766 1.00 86.12 823 GLU A C 1
ATOM 6503 O O . GLU A 1 823 ? 24.626 20.199 -30.224 1.00 86.12 823 GLU A O 1
ATOM 6508 N N . THR A 1 824 ? 25.288 21.864 -31.578 1.00 85.12 824 THR A N 1
ATOM 6509 C CA . THR A 1 824 ? 26.626 21.331 -31.878 1.00 85.12 824 THR A CA 1
ATOM 6510 C C . THR A 1 824 ? 27.709 22.394 -31.679 1.00 85.12 824 THR A C 1
ATOM 6512 O O . THR A 1 824 ? 27.425 23.565 -31.415 1.00 85.12 824 THR A O 1
ATOM 6515 N N . ASP A 1 825 ? 28.984 22.000 -31.792 1.00 77.62 825 ASP A N 1
ATOM 6516 C CA . ASP A 1 825 ? 30.129 22.911 -31.676 1.00 77.62 825 ASP A CA 1
ATOM 6517 C C . ASP A 1 825 ? 30.141 23.947 -32.823 1.00 77.62 825 ASP A C 1
ATOM 6519 O O . ASP A 1 825 ? 30.821 23.777 -33.835 1.00 77.62 825 ASP A O 1
ATOM 6523 N N . GLY A 1 826 ? 29.416 25.056 -32.641 1.00 77.25 826 GLY A N 1
ATOM 6524 C CA . GLY A 1 826 ? 29.369 26.187 -33.574 1.00 77.25 826 GLY A CA 1
ATOM 6525 C C . GLY A 1 826 ? 28.014 26.453 -34.236 1.00 77.25 826 GLY A C 1
ATOM 6526 O O . GLY A 1 826 ? 27.949 27.346 -35.082 1.00 77.25 826 GLY A O 1
ATOM 6527 N N . GLY A 1 827 ? 26.950 25.742 -33.851 1.00 86.00 827 GLY A N 1
ATOM 6528 C CA . GLY A 1 827 ? 25.655 25.854 -34.514 1.00 86.00 827 GLY A CA 1
ATOM 6529 C C . GLY A 1 827 ? 24.645 24.793 -34.080 1.00 86.00 827 GLY A C 1
ATOM 6530 O O . GLY A 1 827 ? 24.602 24.409 -32.912 1.00 86.00 827 GLY A O 1
ATOM 6531 N N . TYR A 1 828 ? 23.836 24.323 -35.028 1.00 90.25 828 TYR A N 1
ATOM 6532 C CA . TYR A 1 828 ? 22.803 23.311 -34.798 1.00 90.25 828 TYR A CA 1
ATOM 6533 C C . TYR A 1 828 ? 22.795 22.275 -35.914 1.00 90.25 828 TYR A C 1
ATOM 6535 O O . TYR A 1 828 ? 22.987 22.632 -37.071 1.00 90.25 828 TYR A O 1
ATOM 6543 N N . ASP A 1 829 ? 22.534 21.018 -35.585 1.00 91.56 829 ASP A N 1
ATOM 6544 C CA . ASP A 1 829 ? 22.354 19.940 -36.558 1.00 91.56 829 ASP A CA 1
ATOM 6545 C C . ASP A 1 829 ? 20.900 19.471 -36.515 1.00 91.56 829 ASP A C 1
ATOM 6547 O O . ASP A 1 829 ? 20.321 19.359 -35.429 1.00 91.56 829 ASP A O 1
ATOM 6551 N N . TYR A 1 830 ? 20.283 19.257 -37.675 1.00 93.62 830 TYR A N 1
ATOM 6552 C CA . TYR A 1 830 ? 18.881 18.858 -37.766 1.00 93.62 830 TYR A CA 1
ATOM 6553 C C . TYR A 1 830 ? 18.661 17.718 -38.757 1.00 93.62 830 TYR A C 1
ATOM 6555 O O . TYR A 1 830 ? 19.313 17.654 -39.796 1.00 93.62 830 TYR A O 1
ATOM 6563 N N . SER A 1 831 ? 17.665 16.884 -38.462 1.00 94.00 831 SER A N 1
ATOM 6564 C CA . SER A 1 831 ? 17.201 15.787 -39.314 1.00 94.00 831 SER A CA 1
ATOM 6565 C C . SER A 1 831 ? 15.684 15.865 -39.474 1.00 94.00 831 SER A C 1
ATOM 6567 O O . SER A 1 831 ? 14.950 16.091 -38.511 1.00 94.00 831 SER A O 1
ATOM 6569 N N . ILE A 1 832 ? 15.198 15.666 -40.695 1.00 93.38 832 ILE A N 1
ATOM 6570 C CA . ILE A 1 832 ? 13.784 15.580 -41.057 1.00 93.38 832 ILE A CA 1
ATOM 6571 C C . ILE A 1 832 ? 13.481 14.122 -41.381 1.00 93.38 832 ILE A C 1
ATOM 6573 O O . ILE A 1 832 ? 14.018 13.561 -42.336 1.00 93.38 832 ILE A O 1
ATOM 6577 N N . LEU A 1 833 ? 12.583 13.519 -40.610 1.00 93.19 833 LEU A N 1
ATOM 6578 C CA . LEU A 1 833 ? 12.191 12.125 -40.751 1.00 93.19 833 LEU A CA 1
ATOM 6579 C C . LEU A 1 833 ? 10.830 11.974 -41.438 1.00 93.19 833 LEU A C 1
ATOM 6581 O O . LEU A 1 833 ? 9.936 12.821 -41.308 1.00 93.19 833 LEU A O 1
ATOM 6585 N N . GLY A 1 834 ? 10.666 10.856 -42.139 1.00 89.38 834 GLY A N 1
ATOM 6586 C CA . GLY A 1 834 ? 9.392 10.398 -42.687 1.00 89.38 834 GLY A CA 1
ATOM 6587 C C . GLY A 1 834 ? 8.448 9.797 -41.646 1.00 89.38 834 GLY A C 1
ATOM 6588 O O . GLY A 1 834 ? 8.781 9.659 -40.472 1.00 89.38 834 GLY A O 1
ATOM 6589 N N . GLU A 1 835 ? 7.261 9.386 -42.101 1.00 88.56 835 GLU A N 1
ATOM 6590 C CA . GLU A 1 835 ? 6.278 8.647 -41.286 1.00 88.56 835 GLU A CA 1
ATOM 6591 C C . GLU A 1 835 ? 6.826 7.287 -40.802 1.00 88.56 835 GLU A C 1
ATOM 6593 O O . GLU A 1 835 ? 6.374 6.758 -39.793 1.00 88.56 835 GLU A O 1
ATOM 6598 N N . ASP A 1 836 ? 7.828 6.743 -41.498 1.00 87.69 836 ASP A N 1
ATOM 6599 C CA . ASP A 1 836 ? 8.554 5.517 -41.155 1.00 87.69 836 ASP A CA 1
ATOM 6600 C C . ASP A 1 836 ? 9.797 5.758 -40.279 1.00 87.69 836 ASP A C 1
ATOM 6602 O O . ASP A 1 836 ? 10.608 4.849 -40.117 1.00 87.69 836 ASP A O 1
ATOM 6606 N N . TYR A 1 837 ? 9.945 6.966 -39.720 1.00 90.44 837 TYR A N 1
ATOM 6607 C CA . TYR A 1 837 ? 11.055 7.390 -38.853 1.00 90.44 837 TYR A CA 1
ATOM 6608 C C . TYR A 1 837 ? 12.438 7.386 -39.512 1.00 90.44 837 TYR A C 1
ATOM 6610 O O . TYR A 1 837 ? 13.447 7.546 -38.831 1.00 90.44 837 TYR A O 1
ATOM 6618 N N . ARG A 1 838 ? 12.503 7.261 -40.839 1.00 85.06 838 ARG A N 1
ATOM 6619 C CA . ARG A 1 838 ? 13.763 7.322 -41.584 1.00 85.06 838 ARG A CA 1
ATOM 6620 C C . ARG A 1 838 ? 14.119 8.747 -41.946 1.00 85.06 838 ARG A C 1
ATOM 6622 O O . ARG A 1 838 ? 13.238 9.521 -42.326 1.00 85.06 838 ARG A O 1
ATOM 6629 N N . GLU A 1 839 ? 15.408 9.069 -41.888 1.00 91.25 839 GLU A N 1
ATOM 6630 C CA . GLU A 1 839 ? 15.902 10.373 -42.316 1.00 91.25 839 GLU A CA 1
ATOM 6631 C C . GLU A 1 839 ? 15.679 10.568 -43.822 1.00 91.25 839 GLU A C 1
ATOM 6633 O O . GLU A 1 839 ? 16.121 9.778 -44.658 1.00 91.25 839 GLU A O 1
ATOM 6638 N N . ILE A 1 840 ? 14.935 11.621 -44.161 1.00 89.38 840 ILE A N 1
ATOM 6639 C CA . ILE A 1 840 ? 14.667 12.054 -45.536 1.00 89.38 840 ILE A CA 1
ATOM 6640 C C . ILE A 1 840 ? 15.652 13.150 -45.936 1.00 89.38 840 ILE A C 1
ATOM 6642 O O . ILE A 1 840 ? 16.095 13.201 -47.085 1.00 89.38 840 ILE A O 1
ATOM 6646 N N . ASP A 1 841 ? 15.939 14.053 -45.004 1.00 89.56 841 ASP A N 1
ATOM 6647 C CA . ASP A 1 841 ? 16.779 15.223 -45.215 1.00 89.56 841 ASP A CA 1
ATOM 6648 C C . ASP A 1 841 ? 17.416 15.641 -43.892 1.00 89.56 841 ASP A C 1
ATOM 6650 O O . ASP A 1 841 ? 16.864 15.367 -42.829 1.00 89.56 841 ASP A O 1
ATOM 6654 N N . GLY A 1 842 ? 18.544 16.332 -43.953 1.00 88.50 842 GLY A N 1
ATOM 6655 C CA . GLY A 1 842 ? 19.274 16.760 -42.769 1.00 88.50 842 GLY A CA 1
ATOM 6656 C C . GLY A 1 842 ? 20.329 17.801 -43.110 1.00 88.50 842 GLY A C 1
ATOM 6657 O O . GLY A 1 842 ? 20.732 17.954 -44.269 1.00 88.50 842 GLY A O 1
ATOM 6658 N N . GLY A 1 843 ? 20.774 18.559 -42.115 1.00 87.94 843 GLY A N 1
ATOM 6659 C CA . GLY A 1 843 ? 21.771 19.588 -42.348 1.00 87.94 843 GLY A CA 1
ATOM 6660 C C . GLY A 1 843 ? 22.257 20.309 -41.104 1.00 87.94 843 GLY A C 1
ATOM 6661 O O . GLY A 1 843 ? 21.650 20.266 -40.041 1.00 87.94 843 GLY A O 1
ATOM 6662 N N . VAL A 1 844 ? 23.340 21.057 -41.306 1.00 88.19 844 VAL A N 1
ATOM 6663 C CA . VAL A 1 844 ? 24.006 21.837 -40.264 1.00 88.19 844 VAL A CA 1
ATOM 6664 C C . VAL A 1 844 ? 23.739 23.325 -40.478 1.00 88.19 844 VAL A C 1
ATOM 6666 O O . VAL A 1 844 ? 23.851 23.845 -41.593 1.00 88.19 844 VAL A O 1
ATOM 6669 N N . TYR A 1 845 ? 23.416 24.021 -39.395 1.00 85.06 845 TYR A N 1
ATOM 6670 C CA . TYR A 1 845 ? 23.252 25.463 -39.327 1.00 85.06 845 TYR A CA 1
ATOM 6671 C C . TYR A 1 845 ? 24.404 26.091 -38.529 1.00 85.06 845 TYR A C 1
ATOM 6673 O O . TYR A 1 845 ? 24.355 26.155 -37.304 1.00 85.06 845 TYR A O 1
ATOM 6681 N N . ASP A 1 846 ? 25.433 26.578 -39.227 1.00 81.94 846 ASP A N 1
ATOM 6682 C CA . ASP A 1 846 ? 26.678 27.118 -38.649 1.00 81.94 846 ASP A CA 1
ATOM 6683 C C . ASP A 1 846 ? 26.556 28.592 -38.182 1.00 81.94 846 ASP A C 1
ATOM 6685 O O . ASP A 1 846 ? 27.285 29.474 -38.650 1.00 81.94 846 ASP A O 1
ATOM 6689 N N . ASP A 1 847 ? 25.619 28.903 -37.283 1.00 78.94 847 ASP A N 1
ATOM 6690 C CA . ASP A 1 847 ? 25.576 30.206 -36.601 1.00 78.94 847 ASP A CA 1
ATOM 6691 C C . ASP A 1 847 ? 25.071 30.066 -35.163 1.00 78.94 847 ASP A C 1
ATOM 6693 O O . ASP A 1 847 ? 23.884 29.878 -34.910 1.00 78.94 847 ASP A O 1
ATOM 6697 N N . SER A 1 848 ? 25.980 30.218 -34.203 1.00 71.50 848 SER A N 1
ATOM 6698 C CA . SER A 1 848 ? 25.676 30.149 -32.773 1.00 71.50 848 SER A CA 1
ATOM 6699 C C . SER A 1 848 ? 25.052 31.433 -32.200 1.00 71.50 848 SER A C 1
ATOM 6701 O O . SER A 1 848 ? 24.872 31.528 -30.988 1.00 71.50 848 SER A O 1
ATOM 6703 N N . ASN A 1 849 ? 24.814 32.475 -33.013 1.00 78.19 849 ASN A N 1
ATOM 6704 C CA . ASN A 1 849 ? 24.188 33.723 -32.546 1.00 78.19 849 ASN A CA 1
ATOM 6705 C C . ASN A 1 849 ? 22.660 33.719 -32.663 1.00 78.19 849 ASN A C 1
ATOM 6707 O O . ASN A 1 849 ? 22.019 34.637 -32.148 1.00 78.19 849 ASN A O 1
ATOM 6711 N N . VAL A 1 850 ? 22.092 32.733 -33.354 1.00 81.94 850 VAL A N 1
ATOM 6712 C CA . VAL A 1 850 ? 20.649 32.482 -33.393 1.00 81.94 850 VAL A CA 1
ATOM 6713 C C . VAL A 1 850 ? 20.298 31.384 -32.405 1.00 81.94 850 VAL A C 1
ATOM 6715 O O . VAL A 1 850 ? 21.111 30.519 -32.111 1.00 81.94 850 VAL A O 1
ATOM 6718 N N . THR A 1 851 ? 19.087 31.433 -31.870 1.00 82.00 851 THR A N 1
ATOM 6719 C CA . THR A 1 851 ? 18.582 30.396 -30.968 1.00 82.00 851 THR A CA 1
ATOM 6720 C C . THR A 1 851 ? 18.107 29.177 -31.757 1.00 82.00 851 THR A C 1
ATOM 6722 O O . THR A 1 851 ? 17.605 29.309 -32.875 1.00 82.00 851 THR A O 1
ATOM 6725 N N . ILE A 1 852 ? 18.161 27.986 -31.151 1.00 85.88 852 ILE A N 1
ATOM 6726 C CA . ILE A 1 852 ? 17.672 26.738 -31.767 1.00 85.88 852 ILE A CA 1
ATOM 6727 C C . ILE A 1 852 ? 16.229 26.861 -32.293 1.00 85.88 852 ILE A C 1
ATOM 6729 O O . ILE A 1 852 ? 15.876 26.288 -33.320 1.00 85.88 852 ILE A O 1
ATOM 6733 N N . ARG A 1 853 ? 15.386 27.653 -31.610 1.00 83.88 853 ARG A N 1
ATOM 6734 C CA . ARG A 1 853 ? 13.978 27.870 -31.971 1.00 83.88 853 ARG A CA 1
ATOM 6735 C C . ARG A 1 853 ? 13.831 28.756 -33.201 1.00 83.88 853 ARG A C 1
ATOM 6737 O O . ARG A 1 853 ? 12.945 28.508 -34.011 1.00 83.88 853 ARG A O 1
ATOM 6744 N N . GLU A 1 854 ? 14.698 29.754 -33.362 1.00 85.00 854 GLU A N 1
ATOM 6745 C CA . GLU A 1 854 ? 14.752 30.567 -34.581 1.00 85.00 854 GLU A CA 1
ATOM 6746 C C . GLU A 1 854 ? 15.202 29.722 -35.778 1.00 85.00 854 GLU A C 1
ATOM 6748 O O . GLU A 1 854 ? 14.629 29.849 -36.860 1.00 85.00 854 GLU A O 1
ATOM 6753 N N . VAL A 1 855 ? 16.160 28.810 -35.574 1.00 88.69 855 VAL A N 1
ATOM 6754 C CA . VAL A 1 855 ? 16.595 27.864 -36.614 1.00 88.69 855 VAL A CA 1
ATOM 6755 C C . VAL A 1 855 ? 15.468 26.901 -36.986 1.00 88.69 855 VAL A C 1
ATOM 6757 O O . VAL A 1 855 ? 15.137 26.779 -38.165 1.00 88.69 855 VAL A O 1
ATOM 6760 N N . LEU A 1 856 ? 14.811 26.286 -35.998 1.00 90.06 856 LEU A N 1
ATOM 6761 C CA . LEU A 1 856 ? 13.652 25.416 -36.217 1.00 90.06 856 LEU A CA 1
ATOM 6762 C C . LEU A 1 856 ? 12.530 26.136 -36.977 1.00 90.06 856 LEU A C 1
ATOM 6764 O O . LEU A 1 856 ? 11.954 25.578 -37.910 1.00 90.06 856 LEU A O 1
ATOM 6768 N N . GLN A 1 857 ? 12.221 27.380 -36.600 1.00 87.94 857 GLN A N 1
ATOM 6769 C CA . GLN A 1 857 ? 11.207 28.174 -37.285 1.00 87.94 857 GLN A CA 1
ATOM 6770 C C . GLN A 1 857 ? 11.596 28.435 -38.745 1.00 87.94 857 GLN A C 1
ATOM 6772 O O . GLN A 1 857 ? 10.742 28.304 -39.620 1.00 87.94 857 GLN A O 1
ATOM 6777 N N . GLY A 1 858 ? 12.870 28.738 -39.014 1.00 88.62 858 GLY 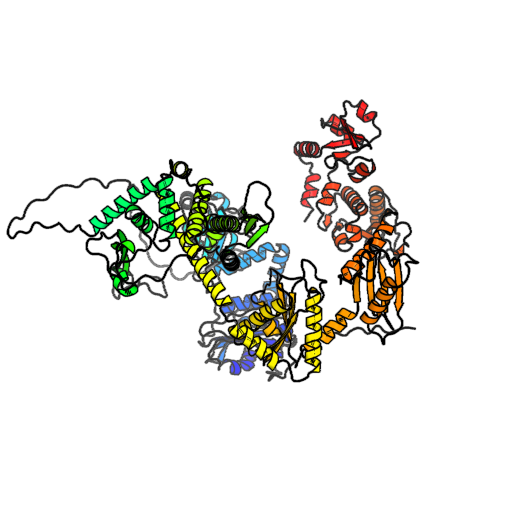A N 1
ATOM 6778 C CA . GLY A 1 858 ? 13.395 28.879 -40.372 1.00 88.62 858 GLY A CA 1
ATOM 6779 C C . GLY A 1 858 ? 13.215 27.610 -41.208 1.00 88.62 858 GLY A C 1
ATOM 6780 O O . GLY A 1 858 ? 12.664 27.680 -42.305 1.00 88.62 858 GLY A O 1
ATOM 6781 N N . ILE A 1 859 ? 13.584 26.445 -40.659 1.00 89.88 859 ILE A N 1
ATOM 6782 C CA . ILE A 1 859 ? 13.419 25.136 -41.319 1.00 89.88 859 ILE A CA 1
ATOM 6783 C C . ILE A 1 859 ? 11.944 24.887 -41.665 1.00 89.88 859 ILE A C 1
ATOM 6785 O O . ILE A 1 859 ? 11.600 24.509 -42.785 1.00 89.88 859 ILE A O 1
ATOM 6789 N N . VAL A 1 860 ? 11.044 25.130 -40.713 1.00 89.88 860 VAL A N 1
ATOM 6790 C CA . VAL A 1 860 ? 9.608 24.883 -40.891 1.00 89.88 860 VAL A CA 1
ATOM 6791 C C . VAL A 1 860 ? 8.984 25.859 -41.883 1.00 89.88 860 VAL A C 1
ATOM 6793 O O . VAL A 1 860 ? 8.127 25.468 -42.678 1.00 89.88 860 VAL A O 1
ATOM 6796 N N . GLU A 1 861 ? 9.407 27.119 -41.875 1.00 89.62 861 GLU A N 1
ATOM 6797 C CA . GLU A 1 861 ? 8.937 28.118 -42.829 1.00 89.62 861 GLU A CA 1
ATOM 6798 C C . GLU A 1 861 ? 9.391 27.787 -44.258 1.00 89.62 861 GLU A C 1
ATOM 6800 O O . GLU A 1 861 ? 8.578 27.851 -45.187 1.00 89.62 861 GLU A O 1
ATOM 6805 N N . ASP A 1 862 ? 10.621 27.296 -44.425 1.00 87.81 862 ASP A N 1
ATOM 6806 C CA . ASP A 1 862 ? 11.114 26.789 -45.705 1.00 87.81 862 ASP A CA 1
ATOM 6807 C C . ASP A 1 862 ? 10.312 25.574 -46.196 1.00 87.81 862 ASP A C 1
ATOM 6809 O O . ASP A 1 862 ? 9.907 25.546 -47.365 1.00 87.81 862 ASP A O 1
ATOM 6813 N N . LEU A 1 863 ? 9.999 24.610 -45.320 1.00 89.12 863 LEU A N 1
ATOM 6814 C CA . LEU A 1 863 ? 9.156 23.454 -45.660 1.00 89.12 863 LEU A CA 1
ATOM 6815 C C . LEU A 1 863 ? 7.734 23.873 -46.070 1.00 89.12 863 LEU A C 1
ATOM 6817 O O . LEU A 1 863 ? 7.150 23.299 -46.994 1.00 89.12 863 LEU A O 1
ATOM 6821 N N . LYS A 1 864 ? 7.168 24.904 -45.431 1.00 89.19 864 LYS A N 1
ATOM 6822 C CA . LYS A 1 864 ? 5.831 25.423 -45.763 1.00 89.19 864 LYS A CA 1
ATOM 6823 C C . LYS A 1 864 ? 5.807 26.143 -47.111 1.00 89.19 864 LYS A C 1
ATOM 6825 O O . LYS A 1 864 ? 4.917 25.874 -47.926 1.00 89.19 864 LYS A O 1
ATOM 6830 N N . GLN A 1 865 ? 6.778 27.018 -47.367 1.00 82.88 865 GLN A N 1
ATOM 6831 C CA . GLN A 1 865 ? 6.759 27.937 -48.510 1.00 82.88 865 GLN A CA 1
ATOM 6832 C C . GLN A 1 865 ? 7.305 27.320 -49.803 1.00 82.88 865 GLN A C 1
ATOM 6834 O O . GLN A 1 865 ? 6.778 27.589 -50.887 1.00 82.88 865 GLN A O 1
ATOM 6839 N N . ASN A 1 866 ? 8.330 26.469 -49.719 1.00 77.62 866 ASN A N 1
ATOM 6840 C CA . ASN A 1 866 ? 9.007 25.952 -50.906 1.00 77.62 866 ASN A CA 1
ATOM 6841 C C . ASN A 1 866 ? 8.321 24.690 -51.474 1.00 77.62 866 ASN A C 1
ATOM 6843 O O . ASN A 1 866 ? 7.627 23.965 -50.753 1.00 77.62 866 ASN A O 1
ATOM 6847 N N . PRO A 1 867 ? 8.430 24.428 -52.792 1.00 71.81 867 PRO A N 1
ATOM 6848 C CA . PRO A 1 867 ? 7.924 23.197 -53.396 1.00 71.81 867 PRO A CA 1
ATOM 6849 C C . PRO A 1 867 ? 8.723 21.972 -52.927 1.00 71.81 867 PRO A C 1
ATOM 6851 O O . PRO A 1 867 ? 9.937 22.051 -52.757 1.00 71.81 867 PRO A O 1
ATOM 6854 N N . ASP A 1 868 ? 8.041 20.834 -52.767 1.00 79.19 868 ASP A N 1
ATOM 6855 C CA . ASP A 1 868 ? 8.663 19.578 -52.336 1.00 79.19 868 ASP A CA 1
ATOM 6856 C C . ASP A 1 868 ? 9.583 19.025 -53.433 1.00 79.19 868 ASP A C 1
ATOM 6858 O O . ASP A 1 868 ? 9.111 18.494 -54.443 1.00 79.19 868 ASP A O 1
ATOM 6862 N N . THR A 1 869 ? 10.893 19.215 -53.286 1.00 73.69 869 THR A N 1
ATOM 6863 C CA . THR A 1 869 ? 11.873 18.802 -54.307 1.00 73.69 869 THR A CA 1
ATOM 6864 C C . THR A 1 869 ? 12.584 17.494 -53.966 1.00 73.69 869 THR A C 1
ATOM 6866 O O . THR A 1 869 ? 12.987 16.783 -54.886 1.00 73.69 869 THR A O 1
ATOM 6869 N N . ASN A 1 870 ? 12.700 17.154 -52.682 1.00 77.38 870 ASN A N 1
ATOM 6870 C CA . ASN A 1 870 ? 13.397 15.973 -52.164 1.00 77.38 870 ASN A CA 1
ATOM 6871 C C . ASN A 1 870 ? 12.496 15.034 -51.337 1.00 77.38 870 ASN A C 1
ATOM 6873 O O . ASN A 1 870 ? 12.958 13.979 -50.920 1.00 77.38 870 ASN A O 1
ATOM 6877 N N . GLY A 1 871 ? 11.219 15.370 -51.134 1.00 81.12 871 GLY A N 1
ATOM 6878 C CA . GLY A 1 871 ? 10.284 14.589 -50.320 1.00 81.12 871 GLY A CA 1
ATOM 6879 C C . GLY A 1 871 ? 10.209 15.037 -48.857 1.00 81.12 871 GLY A C 1
ATOM 6880 O O . GLY A 1 871 ? 9.370 14.517 -48.114 1.00 81.12 871 GLY A O 1
ATOM 6881 N N . ALA A 1 872 ? 11.040 15.997 -48.430 1.00 84.81 872 ALA A N 1
ATOM 6882 C CA . ALA A 1 872 ? 11.090 16.477 -47.050 1.00 84.81 872 ALA A CA 1
ATOM 6883 C C . ALA A 1 872 ? 9.806 17.209 -46.635 1.00 84.81 872 ALA A C 1
ATOM 6885 O O . ALA A 1 872 ? 9.407 17.136 -45.476 1.00 84.81 872 ALA A O 1
ATOM 6886 N N . LYS A 1 873 ? 9.103 17.854 -47.579 1.00 87.31 873 LYS A N 1
ATOM 6887 C CA . LYS A 1 873 ? 7.864 18.585 -47.273 1.00 87.31 873 LYS A CA 1
ATOM 6888 C C . LYS A 1 873 ? 6.680 17.661 -47.001 1.00 87.31 873 LYS A C 1
ATOM 6890 O O . LYS A 1 873 ? 5.851 17.980 -46.154 1.00 87.31 873 LYS A O 1
ATOM 6895 N N . GLY A 1 874 ? 6.547 16.555 -47.733 1.00 86.81 874 GLY A N 1
ATOM 6896 C CA . GLY A 1 874 ? 5.426 15.634 -47.538 1.00 86.81 874 GLY A CA 1
ATOM 6897 C C . GLY A 1 874 ? 4.059 16.306 -47.642 1.00 86.81 874 GLY A C 1
ATOM 6898 O O . GLY A 1 874 ? 3.734 16.937 -48.650 1.00 86.81 874 GLY A O 1
ATOM 6899 N N . ARG A 1 875 ? 3.242 16.162 -46.595 1.00 89.38 875 ARG A N 1
ATOM 6900 C CA . ARG A 1 875 ? 1.901 16.756 -46.476 1.00 89.38 875 ARG A CA 1
ATOM 6901 C C . ARG A 1 875 ? 1.883 18.057 -45.669 1.00 89.38 875 ARG A C 1
ATOM 6903 O O . ARG A 1 875 ? 0.799 18.518 -45.315 1.00 89.38 875 ARG A O 1
ATOM 6910 N N . ILE A 1 876 ? 3.035 18.667 -45.388 1.00 89.81 876 ILE A N 1
ATOM 6911 C CA . ILE A 1 876 ? 3.110 19.944 -44.668 1.00 89.81 876 ILE A CA 1
ATOM 6912 C C . ILE A 1 876 ? 2.462 21.062 -45.504 1.00 89.81 876 ILE A C 1
ATOM 6914 O O . ILE A 1 876 ? 2.770 21.265 -46.683 1.00 89.81 876 ILE A O 1
ATOM 6918 N N . THR A 1 877 ? 1.565 21.817 -44.868 1.00 88.25 877 THR A N 1
ATOM 6919 C CA . THR A 1 877 ? 0.842 22.968 -45.435 1.00 88.25 877 THR A CA 1
ATOM 6920 C C . THR A 1 877 ? 1.105 24.235 -44.617 1.00 88.25 877 THR A C 1
ATOM 6922 O O . THR A 1 877 ? 1.657 24.163 -43.520 1.00 88.25 877 THR A O 1
ATOM 6925 N N . GLU A 1 878 ? 0.685 25.408 -45.109 1.00 85.69 878 GLU A N 1
ATOM 6926 C CA . GLU A 1 878 ? 0.816 26.665 -44.349 1.00 85.69 878 GLU A CA 1
ATOM 6927 C C . GLU A 1 878 ? 0.116 26.601 -42.976 1.00 85.69 878 GLU A C 1
ATOM 6929 O O . GLU A 1 878 ? 0.640 27.138 -41.997 1.00 85.69 878 GLU A O 1
ATOM 6934 N N . GLU A 1 879 ? -1.000 25.868 -42.888 1.00 86.25 879 GLU A N 1
ATOM 6935 C CA . GLU A 1 879 ? -1.800 25.667 -41.669 1.00 86.25 879 GLU A CA 1
ATOM 6936 C C . GLU A 1 879 ? -1.247 24.573 -40.738 1.00 86.25 879 GLU A C 1
ATOM 6938 O O . GLU A 1 879 ? -1.755 24.400 -39.637 1.00 86.25 879 GLU A O 1
ATOM 6943 N N . SER A 1 880 ? -0.219 23.820 -41.146 1.00 87.81 880 SER A N 1
ATOM 6944 C CA . SER A 1 880 ? 0.334 22.739 -40.321 1.00 87.81 880 SER A CA 1
ATOM 6945 C C . SER A 1 880 ? 1.039 23.291 -39.080 1.00 87.81 880 SER A C 1
ATOM 6947 O O . SER A 1 880 ? 1.906 24.162 -39.187 1.00 87.81 880 SER A O 1
ATOM 6949 N N . GLU A 1 881 ? 0.691 22.773 -37.907 1.00 86.31 881 GLU A N 1
ATOM 6950 C CA . GLU A 1 881 ? 1.269 23.181 -36.625 1.00 86.31 881 GLU A CA 1
ATOM 6951 C C . GLU A 1 881 ? 2.362 22.205 -36.177 1.00 86.31 881 GLU A C 1
ATOM 6953 O O . GLU A 1 881 ? 2.310 21.013 -36.482 1.00 86.31 881 GLU A O 1
ATOM 6958 N N . LEU A 1 882 ? 3.366 22.737 -35.475 1.00 86.19 882 LEU A N 1
ATOM 6959 C CA . LEU A 1 882 ? 4.387 21.933 -34.811 1.00 86.19 882 LEU A CA 1
ATOM 6960 C C . LEU A 1 882 ? 3.821 21.401 -33.502 1.00 86.19 882 LEU A C 1
ATOM 6962 O O . LEU A 1 882 ? 3.364 22.180 -32.666 1.00 86.19 882 LEU A O 1
ATOM 6966 N N . VAL A 1 883 ? 3.917 20.093 -33.308 1.00 84.38 883 VAL A N 1
ATOM 6967 C CA . VAL A 1 883 ? 3.544 19.430 -32.060 1.00 84.38 883 VAL A CA 1
ATOM 6968 C C . VAL A 1 883 ? 4.821 18.878 -31.424 1.00 84.38 883 VAL A C 1
ATOM 6970 O O . VAL A 1 883 ? 5.494 18.074 -32.078 1.00 84.38 883 VAL A O 1
ATOM 6973 N N . PRO A 1 884 ? 5.205 19.317 -30.209 1.00 84.19 884 PRO A N 1
ATOM 6974 C CA . PRO A 1 884 ? 6.361 18.772 -29.499 1.00 84.19 884 PRO A CA 1
ATOM 6975 C C . PRO A 1 884 ? 6.275 17.250 -29.378 1.00 84.19 884 PRO A C 1
ATOM 6977 O O . PRO A 1 884 ? 5.198 16.705 -29.150 1.00 84.19 884 PRO A O 1
ATOM 6980 N N . VAL A 1 885 ? 7.406 16.564 -29.522 1.00 85.19 885 VAL A N 1
ATOM 6981 C CA . VAL A 1 885 ? 7.518 15.123 -29.253 1.00 85.19 885 VAL A CA 1
ATOM 6982 C C . VAL A 1 885 ? 8.781 14.843 -28.447 1.00 85.19 885 VAL A C 1
ATOM 6984 O O . VAL A 1 885 ? 9.704 15.657 -28.406 1.00 85.19 885 VAL A O 1
ATOM 6987 N N . ASN A 1 886 ? 8.832 13.691 -27.785 1.00 85.19 886 ASN A N 1
ATOM 6988 C CA . ASN A 1 886 ? 9.988 13.313 -26.986 1.00 85.19 886 ASN A CA 1
ATOM 6989 C C . ASN A 1 886 ? 11.207 13.027 -27.887 1.00 85.19 886 ASN A C 1
ATOM 6991 O O . ASN A 1 886 ? 11.173 12.120 -28.719 1.00 85.19 886 ASN A O 1
ATOM 6995 N N . TYR A 1 887 ? 12.285 13.800 -27.715 1.00 85.75 887 TYR A N 1
ATOM 6996 C CA . TYR A 1 887 ? 13.498 13.686 -28.532 1.00 85.75 887 TYR A CA 1
ATOM 6997 C C . TYR A 1 887 ? 14.156 12.305 -28.424 1.00 85.75 887 TYR A C 1
ATOM 6999 O O . TYR A 1 887 ? 14.499 11.711 -29.444 1.00 85.75 887 TYR A O 1
ATOM 7007 N N . GLY A 1 888 ? 14.279 11.766 -27.207 1.00 81.75 888 GLY A N 1
ATOM 7008 C CA . GLY A 1 888 ? 14.908 10.466 -26.971 1.00 81.75 888 GLY A CA 1
ATOM 7009 C C . GLY A 1 888 ? 14.148 9.315 -27.628 1.00 81.75 888 GLY A C 1
ATOM 7010 O O . GLY A 1 888 ? 14.759 8.487 -28.291 1.00 81.75 888 GLY A O 1
ATOM 7011 N N . GLU A 1 889 ? 12.816 9.297 -27.514 1.00 83.56 889 GLU A N 1
ATOM 7012 C CA . GLU A 1 889 ? 11.989 8.265 -28.164 1.00 83.56 889 GLU A CA 1
ATOM 7013 C C . GLU A 1 889 ? 12.047 8.336 -29.682 1.00 83.56 889 GLU A C 1
ATOM 7015 O O . GLU A 1 889 ? 12.081 7.313 -30.361 1.00 83.56 889 GLU A O 1
ATOM 7020 N N . LEU A 1 890 ? 12.007 9.548 -30.234 1.00 85.50 890 LEU A N 1
ATOM 7021 C CA . LEU A 1 890 ? 12.060 9.712 -31.676 1.00 85.50 890 LEU A CA 1
ATOM 7022 C C . LEU A 1 890 ? 13.428 9.287 -32.223 1.00 85.50 890 LEU A C 1
ATOM 7024 O O . LEU A 1 890 ? 13.488 8.667 -33.282 1.00 85.50 890 LEU A O 1
ATOM 7028 N N . LYS A 1 891 ? 14.504 9.572 -31.484 1.00 85.12 891 LYS A N 1
ATOM 7029 C CA . LYS A 1 891 ? 15.854 9.114 -31.811 1.00 85.12 891 LYS A CA 1
ATOM 7030 C C . LYS A 1 891 ? 15.978 7.589 -31.740 1.00 85.12 891 LYS A C 1
ATOM 7032 O O . LYS A 1 891 ? 16.521 6.998 -32.661 1.00 85.12 891 LYS A O 1
ATOM 7037 N N . GLU A 1 892 ? 15.415 6.951 -30.715 1.00 84.31 892 GLU A N 1
ATOM 7038 C CA . GLU A 1 892 ? 15.365 5.484 -30.610 1.00 84.31 892 GLU A CA 1
ATOM 7039 C C . GLU A 1 892 ? 14.607 4.866 -31.797 1.00 84.31 892 GLU A C 1
ATOM 7041 O O . GLU A 1 892 ? 15.105 3.953 -32.445 1.00 84.31 892 GLU A O 1
ATOM 7046 N N . LYS A 1 893 ? 13.454 5.435 -32.177 1.00 84.19 893 LYS A N 1
ATOM 7047 C CA . LYS A 1 893 ? 12.699 4.995 -33.364 1.00 84.19 893 LYS A CA 1
ATOM 7048 C C . LYS A 1 893 ? 13.469 5.170 -34.671 1.00 84.19 893 LYS A C 1
ATOM 7050 O O . LYS A 1 893 ? 13.307 4.355 -35.576 1.00 84.19 893 LYS A O 1
ATOM 7055 N N . MET A 1 894 ? 14.266 6.231 -34.784 1.00 85.31 894 MET A N 1
ATOM 7056 C CA . MET A 1 894 ? 15.149 6.456 -35.928 1.00 85.31 894 MET A CA 1
ATOM 7057 C C . MET A 1 894 ? 16.243 5.381 -35.984 1.00 85.31 894 MET A C 1
ATOM 7059 O O . MET A 1 894 ? 16.419 4.746 -37.022 1.00 85.31 894 MET A O 1
ATOM 7063 N N . GLU A 1 895 ? 16.913 5.118 -34.858 1.00 80.12 895 GLU A N 1
ATOM 7064 C CA . GLU A 1 895 ? 17.935 4.071 -34.733 1.00 80.12 895 GLU A CA 1
ATOM 7065 C C . GLU A 1 895 ? 17.352 2.676 -35.039 1.00 80.12 895 GLU A C 1
ATOM 7067 O O . GLU A 1 895 ? 17.946 1.915 -35.802 1.00 80.12 895 GLU A O 1
ATOM 7072 N N . ASP A 1 896 ? 16.149 2.363 -34.551 1.00 77.00 896 ASP A N 1
ATOM 7073 C CA . ASP A 1 896 ? 15.433 1.116 -34.846 1.00 77.00 896 ASP A CA 1
ATOM 7074 C C . ASP A 1 896 ? 15.057 0.992 -36.329 1.00 77.00 896 ASP A C 1
ATOM 7076 O O . ASP A 1 896 ? 15.211 -0.074 -36.935 1.00 77.00 896 ASP A O 1
ATOM 7080 N N . ALA A 1 897 ? 14.570 2.074 -36.944 1.00 74.62 897 ALA A N 1
ATOM 7081 C CA . ALA A 1 897 ? 14.215 2.094 -38.361 1.00 74.62 897 ALA A CA 1
ATOM 7082 C C . ALA A 1 897 ? 15.437 1.862 -39.268 1.00 74.62 897 ALA A C 1
ATOM 7084 O O . ALA A 1 897 ? 15.299 1.229 -40.325 1.00 74.62 897 ALA A O 1
ATOM 7085 N N . GLU A 1 898 ? 16.619 2.319 -38.843 1.00 65.31 898 GLU A N 1
ATOM 7086 C CA . GLU A 1 898 ? 17.912 2.013 -39.466 1.00 65.31 898 GLU A CA 1
ATOM 7087 C C . GLU A 1 898 ? 18.378 0.573 -39.165 1.00 65.31 898 GLU A C 1
ATOM 7089 O O . GLU A 1 898 ? 18.902 -0.121 -40.047 1.00 65.31 898 GLU A O 1
ATOM 7094 N N . HIS A 1 899 ? 18.129 0.066 -37.952 1.00 54.94 899 HIS A N 1
ATOM 7095 C CA . HIS A 1 899 ? 18.515 -1.285 -37.533 1.00 54.94 899 HIS A CA 1
ATOM 7096 C C . HIS A 1 899 ? 17.706 -2.389 -38.241 1.00 54.94 899 HIS A C 1
ATOM 7098 O O . HIS A 1 899 ? 18.242 -3.430 -38.631 1.00 54.94 899 HIS A O 1
ATOM 7104 N N . ILE A 1 900 ? 16.418 -2.153 -38.514 1.00 52.88 900 ILE A N 1
ATOM 7105 C CA . ILE A 1 900 ? 15.540 -3.085 -39.247 1.00 52.88 900 ILE A CA 1
ATOM 7106 C C . ILE A 1 900 ? 16.056 -3.362 -40.675 1.00 52.88 900 ILE A C 1
ATOM 7108 O O . ILE A 1 900 ? 15.799 -4.438 -41.229 1.00 52.88 900 ILE A O 1
ATOM 7112 N N . GLU A 1 901 ? 16.810 -2.441 -41.283 1.00 43.44 901 GLU A N 1
ATOM 7113 C CA . GLU A 1 901 ? 17.425 -2.662 -42.598 1.00 43.44 901 GLU A CA 1
ATOM 7114 C C . GLU A 1 901 ? 18.711 -3.508 -42.524 1.00 43.44 901 GLU A C 1
ATOM 7116 O O . GLU A 1 901 ? 19.015 -4.248 -43.465 1.00 43.44 901 GLU A O 1
ATOM 7121 N N . THR A 1 902 ? 19.430 -3.470 -41.396 1.00 44.59 902 THR A N 1
ATOM 7122 C CA . THR A 1 902 ? 20.669 -4.238 -41.175 1.00 44.59 902 THR A CA 1
ATOM 7123 C C . THR A 1 902 ? 20.410 -5.667 -40.690 1.00 44.59 902 THR A C 1
ATOM 7125 O O . THR A 1 902 ? 21.091 -6.589 -41.139 1.00 44.59 902 THR A O 1
ATOM 7128 N N . VAL A 1 903 ? 19.385 -5.890 -39.861 1.00 43.25 903 VAL A N 1
ATOM 7129 C CA . VAL A 1 903 ? 19.055 -7.216 -39.293 1.00 43.25 903 VAL A CA 1
ATOM 7130 C C . VAL A 1 903 ? 18.382 -8.153 -40.310 1.00 43.25 903 VAL A C 1
ATOM 7132 O O . VAL A 1 903 ? 18.540 -9.368 -40.248 1.00 43.25 903 VAL A O 1
ATOM 7135 N N . ASN A 1 904 ? 17.698 -7.625 -41.328 1.00 42.72 904 ASN A N 1
ATOM 7136 C CA . ASN A 1 904 ? 16.947 -8.442 -42.293 1.00 42.72 904 ASN A CA 1
ATOM 7137 C C . ASN A 1 904 ? 17.789 -9.141 -43.384 1.00 42.72 904 ASN A C 1
ATOM 7139 O O . ASN A 1 904 ? 17.219 -9.629 -44.366 1.00 42.72 904 ASN A O 1
ATOM 7143 N N . ARG A 1 905 ? 19.128 -9.196 -43.285 1.00 45.12 905 ARG A N 1
ATOM 7144 C CA . ARG A 1 905 ? 19.952 -9.806 -44.351 1.00 45.12 905 ARG A CA 1
ATOM 7145 C C . ARG A 1 905 ? 21.097 -10.729 -43.953 1.00 45.12 905 ARG A C 1
ATOM 7147 O O . ARG A 1 905 ? 21.654 -11.325 -44.876 1.00 45.12 905 ARG A O 1
ATOM 7154 N N . ILE A 1 906 ? 21.462 -10.889 -42.680 1.00 54.38 906 ILE A N 1
ATOM 7155 C CA . ILE A 1 906 ? 22.660 -11.670 -42.339 1.00 54.38 906 ILE A CA 1
ATOM 7156 C C . ILE A 1 906 ? 22.455 -12.461 -41.039 1.00 54.38 906 ILE A C 1
ATOM 7158 O O . ILE A 1 906 ? 22.432 -11.883 -39.959 1.00 54.38 906 ILE A O 1
ATOM 7162 N N . GLU A 1 907 ? 22.319 -13.785 -41.156 1.00 57.56 907 GLU A N 1
ATOM 7163 C CA . GLU A 1 907 ? 22.297 -14.707 -40.010 1.00 57.56 907 GLU A CA 1
ATOM 7164 C C . GLU A 1 907 ? 23.686 -14.773 -39.342 1.00 57.56 907 GLU A C 1
ATOM 7166 O O . GLU A 1 907 ? 24.687 -14.900 -40.058 1.00 57.56 907 GLU A O 1
ATOM 7171 N N . PRO A 1 908 ? 23.777 -14.697 -37.999 1.00 71.81 908 PRO A N 1
ATOM 7172 C CA . PRO A 1 908 ? 25.043 -14.830 -37.286 1.00 71.81 908 PRO A CA 1
ATOM 7173 C C . PRO A 1 908 ? 25.573 -16.271 -37.358 1.00 71.81 908 PRO A C 1
ATOM 7175 O O . PRO A 1 908 ? 24.851 -17.239 -37.125 1.00 71.81 908 PRO A O 1
ATOM 7178 N N . GLU A 1 909 ? 26.865 -16.428 -37.637 1.00 83.19 909 GLU A N 1
ATOM 7179 C CA . GLU A 1 909 ? 27.568 -17.707 -37.583 1.00 83.19 909 GLU A CA 1
ATOM 7180 C C . GLU A 1 909 ? 28.046 -17.982 -36.147 1.00 83.19 909 GLU A C 1
ATOM 7182 O O . GLU A 1 909 ? 28.947 -17.317 -35.634 1.00 83.19 909 GLU A O 1
ATOM 7187 N N . VAL A 1 910 ? 27.445 -18.985 -35.493 1.00 87.75 910 VAL A N 1
ATOM 7188 C CA . VAL A 1 910 ? 27.775 -19.390 -34.115 1.00 87.75 910 VAL A CA 1
ATOM 7189 C C . VAL A 1 910 ? 28.542 -20.715 -34.100 1.00 87.75 910 VAL A C 1
ATOM 7191 O O . VAL A 1 910 ? 28.047 -21.746 -34.562 1.00 87.75 910 VAL A O 1
ATOM 7194 N N . THR A 1 911 ? 29.752 -20.711 -33.536 1.00 90.38 911 THR A N 1
ATOM 7195 C CA . THR A 1 911 ? 30.654 -21.878 -33.464 1.00 90.38 911 THR A CA 1
ATOM 7196 C C . THR A 1 911 ? 31.271 -22.039 -32.072 1.00 90.38 911 THR A C 1
ATOM 7198 O O . THR A 1 911 ? 31.202 -21.133 -31.249 1.00 90.38 911 THR A O 1
ATOM 7201 N N . PHE A 1 912 ? 31.858 -23.199 -31.771 1.00 92.81 912 PHE A N 1
ATOM 7202 C CA . PHE A 1 912 ? 32.615 -23.434 -30.540 1.00 92.81 912 PHE A CA 1
ATOM 7203 C C . PHE A 1 912 ? 34.084 -23.027 -30.691 1.00 92.81 912 PHE A C 1
ATOM 7205 O O . PHE A 1 912 ? 34.669 -23.121 -31.776 1.00 92.81 912 PHE A O 1
ATOM 7212 N N . THR A 1 913 ? 34.697 -22.665 -29.565 1.00 91.19 913 THR A N 1
ATOM 7213 C CA . THR A 1 913 ? 36.132 -22.383 -29.454 1.00 91.19 913 THR A CA 1
ATOM 7214 C C . THR A 1 913 ? 36.772 -23.217 -28.360 1.00 91.19 913 THR A C 1
ATOM 7216 O O . THR A 1 913 ? 36.189 -23.397 -27.296 1.00 91.19 913 THR A O 1
ATOM 7219 N N . VAL A 1 914 ? 37.990 -23.704 -28.583 1.00 89.94 914 VAL A N 1
ATOM 7220 C CA . VAL A 1 914 ? 38.797 -24.370 -27.553 1.00 89.94 914 VAL A CA 1
ATOM 7221 C C . VAL A 1 914 ? 40.163 -23.709 -27.487 1.00 89.94 914 VAL A C 1
ATOM 7223 O O . VAL A 1 914 ? 40.897 -23.711 -28.470 1.00 89.94 914 VAL A O 1
ATOM 7226 N N . ALA A 1 915 ? 40.544 -23.198 -26.324 1.00 86.44 915 ALA A N 1
ATOM 7227 C CA . ALA A 1 915 ? 41.847 -22.593 -26.090 1.00 86.44 915 ALA A CA 1
ATOM 7228 C C . ALA A 1 915 ? 42.689 -23.447 -25.133 1.00 86.44 915 ALA A C 1
ATOM 7230 O O . ALA A 1 915 ? 42.220 -23.897 -24.087 1.00 86.44 915 ALA A O 1
ATOM 7231 N N . GLU A 1 916 ? 43.976 -23.634 -25.449 1.00 82.69 916 GLU A N 1
ATOM 7232 C CA . GLU A 1 916 ? 44.945 -24.245 -24.522 1.00 82.69 916 GLU A CA 1
ATOM 7233 C C . GLU A 1 916 ? 45.197 -23.381 -23.272 1.00 82.69 916 GLU A C 1
ATOM 7235 O O . GLU A 1 916 ? 45.636 -23.901 -22.241 1.00 82.69 916 GLU A O 1
ATOM 7240 N N . CYS A 1 917 ? 44.890 -22.083 -23.357 1.00 80.19 917 CYS A N 1
ATOM 7241 C CA . CYS A 1 917 ? 44.848 -21.145 -22.243 1.00 80.19 917 CYS A CA 1
ATOM 7242 C C . CYS A 1 917 ? 43.757 -20.088 -22.495 1.00 80.19 917 CYS A C 1
ATOM 7244 O O . CYS A 1 917 ? 43.938 -19.253 -23.378 1.00 80.19 917 CYS A O 1
ATOM 7246 N N . GLY A 1 918 ? 42.657 -20.116 -21.734 1.00 70.50 918 GLY A N 1
ATOM 7247 C CA . GLY A 1 918 ? 41.554 -19.148 -21.870 1.00 70.50 918 GLY A CA 1
ATOM 7248 C C . GLY A 1 918 ? 41.943 -17.728 -21.438 1.00 70.50 918 GLY A C 1
ATOM 7249 O O . GLY A 1 918 ? 41.579 -16.752 -22.080 1.00 70.50 918 GLY A O 1
ATOM 7250 N N . GLU A 1 919 ? 42.788 -17.597 -20.407 1.00 69.94 919 GLU A N 1
ATOM 7251 C CA . GLU A 1 919 ? 43.250 -16.289 -19.905 1.00 69.94 919 GLU A CA 1
ATOM 7252 C C . GLU A 1 919 ? 44.227 -15.578 -20.855 1.00 69.94 919 GLU A C 1
ATOM 7254 O O . GLU A 1 919 ? 44.257 -14.350 -20.940 1.00 69.94 919 GLU A O 1
ATOM 7259 N N . PHE A 1 920 ? 45.051 -16.351 -21.568 1.00 67.88 920 PHE A N 1
ATOM 7260 C CA . PHE A 1 920 ? 46.069 -15.830 -22.478 1.00 67.88 920 PHE A CA 1
ATOM 7261 C C . PHE A 1 920 ? 46.072 -16.638 -23.782 1.00 67.88 920 PHE A C 1
ATOM 7263 O O . PHE A 1 920 ? 46.973 -17.460 -23.990 1.00 67.88 920 PHE A O 1
ATOM 7270 N N . PRO A 1 921 ? 45.121 -16.380 -24.699 1.00 59.03 921 PRO A N 1
ATOM 7271 C CA . PRO A 1 921 ? 44.993 -17.134 -25.950 1.00 59.03 921 PRO A CA 1
ATOM 7272 C C . PRO A 1 921 ? 46.266 -17.102 -26.809 1.00 59.03 921 PRO A C 1
ATOM 7274 O O . PRO A 1 921 ? 46.564 -18.040 -27.538 1.00 59.03 921 PRO A O 1
ATOM 7277 N N . THR A 1 922 ? 47.080 -16.051 -26.669 1.00 58.50 922 THR A N 1
ATOM 7278 C CA . THR A 1 922 ? 48.366 -15.885 -27.371 1.00 58.50 922 THR A CA 1
ATOM 7279 C C . THR A 1 922 ? 49.493 -16.794 -26.862 1.00 58.50 922 THR A C 1
ATOM 7281 O O . THR A 1 922 ? 50.525 -16.912 -27.525 1.00 58.50 922 THR A O 1
ATOM 7284 N N . LEU A 1 923 ? 49.330 -17.426 -25.693 1.00 62.50 923 LEU A N 1
ATOM 7285 C CA . LEU A 1 923 ? 50.331 -18.296 -25.061 1.00 62.50 923 LEU A CA 1
ATOM 7286 C C . LEU A 1 923 ? 50.098 -19.796 -25.331 1.00 62.50 923 LEU A C 1
ATOM 7288 O O . LEU A 1 923 ? 50.884 -20.621 -24.859 1.00 62.50 923 LEU A O 1
ATOM 7292 N N . GLY A 1 924 ? 49.072 -20.156 -26.110 1.00 69.88 924 GLY A N 1
ATOM 7293 C CA . GLY A 1 924 ? 48.743 -21.533 -26.494 1.00 69.88 924 GLY A CA 1
ATOM 7294 C C . GLY A 1 924 ? 48.050 -21.615 -27.858 1.00 69.88 924 GLY A C 1
ATOM 7295 O O . GLY A 1 924 ? 47.886 -20.606 -28.535 1.00 69.88 924 GLY A O 1
ATOM 7296 N N . ASN A 1 925 ? 47.665 -22.818 -28.295 1.00 79.56 925 ASN A N 1
ATOM 7297 C CA . ASN A 1 925 ? 46.837 -22.956 -29.500 1.00 79.56 925 ASN A CA 1
ATOM 7298 C C . ASN A 1 925 ? 45.368 -22.616 -29.189 1.00 79.56 925 ASN A C 1
ATOM 7300 O O . ASN A 1 925 ? 44.820 -23.113 -28.202 1.00 79.56 925 ASN A O 1
ATOM 7304 N N . CYS A 1 926 ? 44.737 -21.828 -30.060 1.00 81.31 926 CYS A N 1
ATOM 7305 C CA . CYS A 1 926 ? 43.292 -21.611 -30.095 1.00 81.31 926 CYS A CA 1
ATOM 7306 C C . CYS A 1 926 ? 42.706 -22.362 -31.298 1.00 81.31 926 CYS A C 1
ATOM 7308 O O . CYS A 1 926 ? 43.272 -22.323 -32.394 1.00 81.31 926 CYS A O 1
ATOM 7310 N N . TYR A 1 927 ? 41.617 -23.090 -31.079 1.00 87.44 927 TYR A N 1
ATOM 7311 C CA . TYR A 1 927 ? 40.861 -23.808 -32.098 1.00 87.44 927 TYR A CA 1
ATOM 7312 C C . TYR A 1 927 ? 39.497 -23.128 -32.219 1.00 87.44 927 TYR A C 1
ATOM 7314 O O . TYR A 1 927 ? 38.731 -23.134 -31.260 1.00 87.44 927 TYR A O 1
ATOM 7322 N N . GLU A 1 928 ? 39.205 -22.550 -33.379 1.00 86.81 928 GLU A N 1
ATOM 7323 C CA . GLU A 1 928 ? 37.997 -21.758 -33.653 1.00 86.81 928 GLU A CA 1
ATOM 7324 C C . GLU A 1 928 ? 37.202 -22.369 -34.817 1.00 86.81 928 GLU A C 1
ATOM 7326 O O . GLU A 1 928 ? 37.717 -23.218 -35.553 1.00 86.81 928 GLU A O 1
ATOM 7331 N N . GLY A 1 929 ? 35.943 -21.955 -34.986 1.00 84.50 929 GLY A N 1
ATOM 7332 C CA . GLY A 1 929 ? 35.088 -22.422 -36.083 1.00 84.50 929 GLY A CA 1
ATOM 7333 C C . GLY A 1 929 ? 34.580 -23.861 -35.923 1.00 84.50 929 GLY A C 1
ATOM 7334 O O . GLY A 1 929 ? 34.206 -24.502 -36.910 1.00 84.50 929 GLY A O 1
ATOM 7335 N N . ILE A 1 930 ? 34.584 -24.402 -34.701 1.00 89.31 930 ILE A N 1
ATOM 7336 C CA . ILE A 1 930 ? 34.176 -25.785 -34.431 1.00 89.31 930 ILE A CA 1
ATOM 7337 C C . ILE A 1 930 ? 32.647 -25.873 -34.461 1.00 89.31 930 ILE A C 1
ATOM 7339 O O . ILE A 1 930 ? 31.956 -25.164 -33.734 1.00 89.31 930 ILE A O 1
ATOM 7343 N N . LYS A 1 931 ? 32.087 -26.750 -35.298 1.00 82.44 931 LYS A N 1
ATOM 7344 C CA . LYS A 1 931 ? 30.637 -26.739 -35.567 1.00 82.44 931 LYS A CA 1
ATOM 7345 C C . LYS A 1 931 ? 29.805 -27.540 -34.575 1.00 82.44 931 LYS A C 1
ATOM 7347 O O . LYS A 1 931 ? 28.627 -27.236 -34.421 1.00 82.44 931 LYS A O 1
ATOM 7352 N N . THR A 1 932 ? 30.373 -28.553 -33.926 1.00 82.56 932 THR A N 1
ATOM 7353 C CA . THR A 1 932 ? 29.632 -29.472 -33.047 1.00 82.56 932 THR A CA 1
ATOM 7354 C C . THR A 1 932 ? 30.277 -29.576 -31.670 1.00 82.56 932 THR A C 1
ATOM 7356 O O . THR A 1 932 ? 31.497 -29.465 -31.523 1.00 82.56 932 THR A O 1
ATOM 7359 N N . ALA A 1 933 ? 29.458 -29.822 -30.651 1.00 81.19 933 ALA A N 1
ATOM 7360 C CA . ALA A 1 933 ? 29.907 -30.005 -29.278 1.00 81.19 933 ALA A CA 1
ATOM 7361 C C . ALA A 1 933 ? 30.738 -31.285 -29.136 1.00 81.19 933 ALA A C 1
ATOM 7363 O O . ALA A 1 933 ? 31.678 -31.315 -28.348 1.00 81.19 933 ALA A O 1
ATOM 7364 N N . ASP A 1 934 ? 30.442 -32.325 -29.925 1.00 81.56 934 ASP A N 1
ATOM 7365 C CA . ASP A 1 934 ? 31.252 -33.547 -30.006 1.00 81.56 934 ASP A CA 1
ATOM 7366 C C . ASP A 1 934 ? 32.718 -33.237 -30.332 1.00 81.56 934 ASP A C 1
ATOM 7368 O O . ASP A 1 934 ? 33.627 -33.632 -29.597 1.00 81.56 934 ASP A O 1
ATOM 7372 N N . GLU A 1 935 ? 32.948 -32.487 -31.411 1.00 87.50 935 GLU A N 1
ATOM 7373 C CA . GLU A 1 935 ? 34.292 -32.121 -31.855 1.00 87.50 935 GLU A CA 1
ATOM 7374 C C . GLU A 1 935 ? 34.975 -31.196 -30.838 1.00 87.50 935 GLU A C 1
ATOM 7376 O O . GLU A 1 935 ? 36.143 -31.397 -30.490 1.00 87.50 935 GLU A O 1
ATOM 7381 N N . ALA A 1 936 ? 34.231 -30.231 -30.292 1.00 90.44 936 ALA A N 1
ATOM 7382 C CA . ALA A 1 936 ? 34.738 -29.305 -29.288 1.00 90.44 936 ALA A CA 1
ATOM 7383 C C . ALA A 1 936 ? 35.183 -30.035 -28.007 1.00 90.44 936 ALA A C 1
ATOM 7385 O O . ALA A 1 936 ? 36.282 -29.796 -27.501 1.00 90.44 936 ALA A O 1
ATOM 7386 N N . VAL A 1 937 ? 34.386 -30.992 -27.519 1.00 88.69 937 VAL A N 1
ATOM 7387 C CA . VAL A 1 937 ? 34.695 -31.801 -26.329 1.00 88.69 937 VAL A CA 1
ATOM 7388 C C . VAL A 1 937 ? 35.890 -32.730 -26.568 1.00 88.69 937 VAL A C 1
ATOM 7390 O O . VAL A 1 937 ? 36.722 -32.897 -25.672 1.00 88.69 937 VAL A O 1
ATOM 7393 N N . GLU A 1 938 ? 36.041 -33.308 -27.762 1.00 89.12 938 GLU A N 1
ATOM 7394 C CA . GLU A 1 938 ? 37.218 -34.122 -28.093 1.00 89.12 938 GLU A CA 1
ATOM 7395 C C . GLU A 1 938 ? 38.519 -33.306 -28.078 1.00 89.12 938 GLU A C 1
ATOM 7397 O O . GLU A 1 938 ? 39.550 -33.764 -27.564 1.00 89.12 938 GLU A O 1
ATOM 7402 N N . ILE A 1 939 ? 38.488 -32.091 -28.635 1.00 87.50 939 ILE A N 1
ATOM 7403 C CA . ILE A 1 939 ? 39.637 -31.177 -28.636 1.00 87.50 939 ILE A CA 1
ATOM 7404 C C . ILE A 1 939 ? 39.934 -30.724 -27.203 1.00 87.50 939 ILE A C 1
ATOM 7406 O O . ILE A 1 939 ? 41.086 -30.804 -26.765 1.00 87.50 939 ILE A O 1
ATOM 7410 N N . TRP A 1 940 ? 38.901 -30.345 -26.450 1.00 86.62 940 TRP A N 1
ATOM 7411 C CA . TRP A 1 940 ? 38.971 -29.964 -25.040 1.00 86.62 940 TRP A CA 1
ATOM 7412 C C . TRP A 1 940 ? 39.665 -31.027 -24.179 1.00 86.62 940 TRP A C 1
ATOM 7414 O O . TRP A 1 940 ? 40.674 -30.746 -23.527 1.00 86.62 940 TRP A O 1
ATOM 7424 N N . GLN A 1 941 ? 39.214 -32.282 -24.250 1.00 85.38 941 GLN A N 1
ATOM 7425 C CA . GLN A 1 941 ? 39.811 -33.395 -23.501 1.00 85.38 941 GLN A CA 1
ATOM 7426 C C . GLN A 1 941 ? 41.277 -33.643 -23.886 1.00 85.38 941 GLN A C 1
ATOM 7428 O O . GLN A 1 941 ? 42.112 -33.977 -23.040 1.00 85.38 941 GLN A O 1
ATOM 7433 N N . ARG A 1 942 ? 41.627 -33.463 -25.165 1.00 84.12 942 ARG A N 1
ATOM 7434 C CA . ARG A 1 942 ? 43.007 -33.617 -25.644 1.00 84.12 942 ARG A CA 1
ATOM 7435 C C . ARG A 1 942 ? 43.921 -32.522 -25.098 1.00 84.12 942 ARG A C 1
ATOM 7437 O O . ARG A 1 942 ? 45.065 -32.807 -24.733 1.00 84.12 942 ARG A O 1
ATOM 7444 N N . VAL A 1 943 ? 43.432 -31.288 -25.063 1.00 79.38 943 VAL A N 1
ATOM 7445 C CA . VAL A 1 943 ? 44.176 -30.097 -24.642 1.00 79.38 943 VAL A CA 1
ATOM 7446 C C . VAL A 1 943 ? 44.466 -30.111 -23.139 1.00 79.38 943 VAL A C 1
ATOM 7448 O O . VAL A 1 943 ? 45.597 -29.822 -22.744 1.00 79.38 943 VAL A O 1
ATOM 7451 N N . GLN A 1 944 ? 43.524 -30.587 -22.318 1.00 67.00 944 GLN A N 1
ATOM 7452 C CA . GLN A 1 944 ? 43.715 -30.754 -20.869 1.00 67.00 944 GLN A CA 1
ATOM 7453 C C . GLN A 1 944 ? 44.922 -31.635 -20.483 1.00 67.00 944 GLN A C 1
ATOM 7455 O O . GLN A 1 944 ? 45.458 -31.513 -19.385 1.00 67.00 944 GLN A O 1
ATOM 7460 N N . SER A 1 945 ? 45.380 -32.524 -21.372 1.00 56.84 945 SER A N 1
ATOM 7461 C CA . SER A 1 945 ? 46.462 -33.479 -21.081 1.00 56.84 945 SER A CA 1
ATOM 7462 C C . SER A 1 945 ? 47.886 -32.959 -21.338 1.00 56.84 945 SER A C 1
ATOM 7464 O O . SER A 1 945 ? 48.852 -33.660 -21.025 1.00 56.84 945 SER A O 1
ATOM 7466 N N . LYS A 1 946 ? 48.045 -31.768 -21.936 1.00 58.56 946 LYS A N 1
ATOM 7467 C CA . LYS A 1 946 ? 49.329 -31.346 -22.527 1.00 58.56 946 LYS A CA 1
ATOM 7468 C C . LYS A 1 946 ? 50.180 -30.404 -21.676 1.00 58.56 946 LYS A C 1
ATOM 7470 O O . LYS A 1 946 ? 51.400 -30.517 -21.757 1.00 58.56 946 LYS A O 1
ATOM 7475 N N . ASN A 1 947 ? 49.594 -29.515 -20.870 1.00 57.28 947 ASN A N 1
ATOM 7476 C CA . ASN A 1 947 ? 50.342 -28.502 -20.113 1.00 57.28 947 ASN A CA 1
ATOM 7477 C C . ASN A 1 947 ? 49.793 -28.357 -18.685 1.00 57.28 947 ASN A C 1
ATOM 7479 O O . ASN A 1 947 ? 48.650 -27.975 -18.493 1.00 57.28 947 ASN A O 1
ATOM 7483 N N . LEU A 1 948 ? 50.625 -28.625 -17.672 1.00 56.47 948 LEU A N 1
ATOM 7484 C CA . LEU A 1 948 ? 50.240 -28.567 -16.248 1.00 56.47 948 LEU A CA 1
ATOM 7485 C C . LEU A 1 948 ? 50.087 -27.135 -15.688 1.00 56.47 948 LEU A C 1
ATOM 7487 O O . LEU A 1 948 ? 49.715 -26.984 -14.530 1.00 56.47 948 LEU A O 1
ATOM 7491 N N . ASN A 1 949 ? 50.393 -26.103 -16.484 1.00 61.41 949 ASN A N 1
ATOM 7492 C CA . ASN A 1 949 ? 50.495 -24.708 -16.035 1.00 61.41 949 ASN A CA 1
ATOM 7493 C C . ASN A 1 949 ? 49.541 -23.742 -16.769 1.00 61.41 949 ASN A C 1
ATOM 7495 O O . ASN A 1 949 ? 49.716 -22.534 -16.641 1.00 61.41 949 ASN A O 1
ATOM 7499 N N . THR A 1 950 ? 48.587 -24.235 -17.566 1.00 66.56 950 THR A N 1
ATOM 7500 C CA . THR A 1 950 ? 47.593 -23.395 -18.259 1.00 66.56 950 THR A CA 1
ATOM 7501 C C . THR A 1 950 ? 46.177 -23.803 -17.862 1.00 66.56 950 THR A C 1
ATOM 7503 O O . THR A 1 950 ? 45.922 -24.976 -17.592 1.00 66.56 950 THR A O 1
ATOM 7506 N N . VAL A 1 951 ? 45.260 -22.832 -17.813 1.00 75.31 951 VAL A N 1
ATOM 7507 C CA . VAL A 1 951 ? 43.822 -23.075 -17.632 1.00 75.31 951 VAL A CA 1
ATOM 7508 C C . VAL A 1 951 ? 43.188 -23.090 -19.022 1.00 75.31 951 VAL A C 1
ATOM 7510 O O . VAL A 1 951 ? 43.072 -22.022 -19.627 1.00 75.31 951 VAL A O 1
ATOM 7513 N N . PRO A 1 952 ? 42.860 -24.261 -19.593 1.00 80.38 952 PRO A N 1
ATOM 7514 C CA . PRO A 1 952 ? 42.215 -24.310 -20.897 1.00 80.38 952 PRO A CA 1
ATOM 7515 C C . PRO A 1 952 ? 40.792 -23.741 -20.800 1.00 80.38 952 PRO A C 1
ATOM 7517 O O . PRO A 1 952 ? 40.153 -23.889 -19.759 1.00 80.38 952 PRO A O 1
ATOM 7520 N N . GLY A 1 953 ? 40.303 -23.133 -21.886 1.00 86.94 953 GLY A N 1
ATOM 7521 C CA . GLY A 1 953 ? 38.915 -22.661 -22.028 1.00 86.94 953 GLY A CA 1
ATOM 7522 C C . GLY A 1 953 ? 38.173 -23.377 -23.163 1.00 86.94 953 GLY A C 1
ATOM 7523 O O . GLY A 1 953 ? 38.778 -23.701 -24.188 1.00 86.94 953 GLY A O 1
ATOM 7524 N N . LEU A 1 954 ? 36.891 -23.692 -22.968 1.00 91.12 954 LEU A N 1
ATOM 7525 C CA . LEU A 1 954 ? 35.974 -24.123 -24.031 1.00 91.12 954 LEU A CA 1
ATOM 7526 C C . LEU A 1 954 ? 34.764 -23.183 -24.026 1.00 91.12 954 LEU A C 1
ATOM 7528 O O . LEU A 1 954 ? 34.118 -23.002 -22.995 1.00 91.12 954 LEU A O 1
ATOM 7532 N N . GLY A 1 955 ? 34.478 -22.583 -25.175 1.00 90.62 955 GLY A N 1
ATOM 7533 C CA . GLY A 1 955 ? 33.588 -21.438 -25.310 1.00 90.62 955 GLY A CA 1
ATOM 7534 C C . GLY A 1 955 ? 32.787 -21.417 -26.606 1.00 90.62 955 GLY A C 1
ATOM 7535 O O . GLY A 1 955 ? 32.798 -22.381 -27.375 1.00 90.62 955 GLY A O 1
ATOM 7536 N N . ILE A 1 956 ? 32.085 -20.308 -26.830 1.00 91.69 956 ILE A N 1
ATOM 7537 C CA . ILE A 1 956 ? 31.299 -20.016 -28.033 1.00 91.69 956 ILE A CA 1
ATOM 7538 C C . ILE A 1 956 ? 31.830 -18.736 -28.681 1.00 91.69 956 ILE A C 1
ATOM 7540 O O . ILE A 1 956 ? 32.194 -17.789 -27.987 1.00 91.69 956 ILE A O 1
ATOM 7544 N N . HIS A 1 957 ? 31.832 -18.719 -30.010 1.00 90.00 957 HIS A N 1
ATOM 7545 C CA . HIS A 1 957 ? 32.182 -17.599 -30.869 1.00 90.00 957 HIS A CA 1
ATOM 7546 C C . HIS A 1 957 ? 31.016 -17.257 -31.796 1.00 90.00 957 HIS A C 1
ATOM 7548 O O . HIS A 1 957 ? 30.439 -18.149 -32.423 1.00 90.00 957 HIS A O 1
ATOM 7554 N N . VAL A 1 958 ? 30.687 -15.972 -31.885 1.00 88.69 958 VAL A N 1
ATOM 7555 C CA . VAL A 1 958 ? 29.596 -15.418 -32.687 1.00 88.69 958 VAL A CA 1
ATOM 7556 C C . VAL A 1 958 ? 30.184 -14.418 -33.669 1.00 88.69 958 VAL A C 1
ATOM 7558 O O . VAL A 1 958 ? 30.681 -13.372 -33.255 1.00 88.69 958 VAL A O 1
ATOM 7561 N N . HIS A 1 959 ? 30.087 -14.738 -34.955 1.00 84.38 959 HIS A N 1
ATOM 7562 C CA . HIS A 1 959 ? 30.493 -13.869 -36.052 1.00 84.38 959 HIS A CA 1
ATOM 7563 C C . HIS A 1 959 ? 29.265 -13.405 -36.828 1.00 84.38 959 HIS A C 1
ATOM 7565 O O . HIS A 1 959 ? 28.404 -14.217 -37.163 1.00 84.38 959 HIS A O 1
ATOM 7571 N N . ILE A 1 960 ? 29.181 -12.122 -37.168 1.00 79.62 960 ILE A N 1
ATOM 7572 C CA . ILE A 1 960 ? 28.152 -11.626 -38.089 1.00 79.62 960 ILE A CA 1
ATOM 7573 C C . ILE A 1 960 ? 28.805 -11.453 -39.464 1.00 79.62 960 ILE A C 1
ATOM 7575 O O . ILE A 1 960 ? 29.657 -10.574 -39.612 1.00 79.62 960 ILE A O 1
ATOM 7579 N N . PRO A 1 961 ? 28.418 -12.244 -40.486 1.00 71.75 961 PRO A N 1
ATOM 7580 C CA . PRO A 1 961 ? 29.031 -12.163 -41.804 1.00 71.75 961 PRO A CA 1
ATOM 7581 C C . PRO A 1 961 ? 29.089 -10.729 -42.351 1.00 71.75 961 PRO A C 1
ATOM 7583 O O . PRO A 1 961 ? 28.076 -10.068 -42.550 1.00 71.75 961 PRO A O 1
ATOM 7586 N N . GLY A 1 962 ? 30.297 -10.241 -42.628 1.00 62.16 962 GLY A N 1
ATOM 7587 C CA . GLY A 1 962 ? 30.517 -8.879 -43.131 1.00 62.16 962 GLY A CA 1
ATOM 7588 C C . GLY A 1 962 ? 30.841 -7.832 -42.061 1.00 62.16 962 GLY A C 1
ATOM 7589 O O . GLY A 1 962 ? 31.135 -6.695 -42.433 1.00 62.16 962 GLY A O 1
ATOM 7590 N N . GLN A 1 963 ? 30.850 -8.197 -40.777 1.00 69.88 963 GLN A N 1
ATOM 7591 C CA . GLN A 1 963 ? 31.542 -7.437 -39.734 1.00 69.88 963 GLN A CA 1
ATOM 7592 C C . GLN A 1 963 ? 33.035 -7.812 -39.692 1.00 69.88 963 GLN A C 1
ATOM 7594 O O . GLN A 1 963 ? 33.433 -8.868 -40.181 1.00 69.88 963 GLN A O 1
ATOM 7599 N N . GLU A 1 964 ? 33.881 -6.912 -39.180 1.00 68.38 964 GLU A N 1
ATOM 7600 C CA . GLU A 1 964 ? 35.313 -7.191 -39.001 1.00 68.38 964 GLU A CA 1
ATOM 7601 C C . GLU A 1 964 ? 35.532 -8.111 -37.788 1.00 68.38 964 GLU A C 1
ATOM 7603 O O . GLU A 1 964 ? 34.946 -7.856 -36.744 1.00 68.38 964 GLU A O 1
ATOM 7608 N N . ASP A 1 965 ? 36.422 -9.108 -37.893 1.00 67.38 965 ASP A N 1
ATOM 7609 C CA . ASP A 1 965 ? 36.659 -10.171 -36.889 1.00 67.38 965 ASP A CA 1
ATOM 7610 C C . ASP A 1 965 ? 36.876 -9.679 -35.438 1.00 67.38 965 ASP A C 1
ATOM 7612 O O . ASP A 1 965 ? 36.660 -10.413 -34.481 1.00 67.38 965 ASP A O 1
ATOM 7616 N N . TYR A 1 966 ? 37.314 -8.431 -35.223 1.00 68.00 966 TYR A N 1
ATOM 7617 C CA . TYR A 1 966 ? 37.471 -7.879 -33.867 1.00 68.00 966 TYR A CA 1
ATOM 7618 C C . TYR A 1 966 ? 36.136 -7.524 -33.185 1.00 68.00 966 TYR A C 1
ATOM 7620 O O . TYR A 1 966 ? 36.128 -7.220 -31.991 1.00 68.00 966 TYR A O 1
ATOM 7628 N N . MET A 1 967 ? 35.041 -7.489 -33.949 1.00 63.81 967 MET A N 1
ATOM 7629 C CA . MET A 1 967 ? 33.672 -7.256 -33.482 1.00 63.81 967 MET A CA 1
ATOM 7630 C C . MET A 1 967 ? 32.989 -8.553 -33.032 1.00 63.81 967 MET A C 1
ATOM 7632 O O . MET A 1 967 ? 31.876 -8.495 -32.508 1.00 63.81 967 MET A O 1
ATOM 7636 N N . ASP A 1 968 ? 33.638 -9.702 -33.233 1.00 81.06 968 ASP A N 1
ATOM 7637 C CA . ASP A 1 968 ? 33.079 -11.002 -32.896 1.00 81.06 968 ASP A CA 1
ATOM 7638 C C . ASP A 1 968 ? 32.945 -11.171 -31.379 1.00 81.06 968 ASP A C 1
ATOM 7640 O O . ASP A 1 968 ? 33.797 -10.764 -30.581 1.00 81.06 968 ASP A O 1
ATOM 7644 N N . GLY A 1 969 ? 31.839 -11.786 -30.968 1.00 82.00 969 GLY A N 1
ATOM 7645 C CA . GLY A 1 969 ? 31.584 -12.105 -29.569 1.00 82.00 969 GLY A CA 1
ATOM 7646 C C . GLY A 1 969 ? 32.161 -13.470 -29.227 1.00 82.00 969 GLY A C 1
ATOM 7647 O O . GLY A 1 969 ? 31.689 -14.473 -29.758 1.00 82.00 969 GLY A O 1
ATOM 7648 N N . GLN A 1 970 ? 33.130 -13.539 -28.313 1.00 85.06 970 GLN A N 1
ATOM 7649 C CA . GLN A 1 970 ? 33.681 -14.803 -27.817 1.00 85.06 970 GLN A CA 1
ATOM 7650 C C . GLN A 1 970 ? 33.555 -14.906 -26.296 1.00 85.06 970 GLN A C 1
ATOM 7652 O O . GLN A 1 970 ? 33.883 -13.963 -25.575 1.00 85.06 970 GLN A O 1
ATOM 7657 N N . ILE A 1 971 ? 33.101 -16.061 -25.805 1.00 88.12 971 ILE A N 1
ATOM 7658 C CA . ILE A 1 971 ? 32.905 -16.304 -24.374 1.00 88.12 971 ILE A CA 1
ATOM 7659 C C . ILE A 1 971 ? 33.271 -17.739 -23.992 1.00 88.12 971 ILE A C 1
ATOM 7661 O O . ILE A 1 971 ? 32.768 -18.693 -24.585 1.00 88.12 971 ILE A O 1
ATOM 7665 N N . ASP A 1 972 ? 34.141 -17.900 -22.995 1.00 88.06 972 ASP A N 1
ATOM 7666 C CA . ASP A 1 972 ? 34.489 -19.209 -22.439 1.00 88.06 972 ASP A CA 1
ATOM 7667 C C . ASP A 1 972 ? 33.430 -19.636 -21.419 1.00 88.06 972 ASP A C 1
ATOM 7669 O O . ASP A 1 972 ? 33.177 -18.941 -20.439 1.00 88.06 972 ASP A O 1
ATOM 7673 N N . LEU A 1 973 ? 32.813 -20.793 -21.657 1.00 88.62 973 LEU A N 1
ATOM 7674 C CA . LEU A 1 973 ? 31.734 -21.334 -20.825 1.00 88.62 973 LEU A CA 1
ATOM 7675 C C . LEU A 1 973 ? 32.210 -22.468 -19.923 1.00 88.62 973 LEU A C 1
ATOM 7677 O O . LEU A 1 973 ? 31.579 -22.766 -18.916 1.00 88.62 973 LEU A O 1
ATOM 7681 N N . VAL A 1 974 ? 33.293 -23.153 -20.286 1.00 87.81 974 VAL A N 1
ATOM 7682 C CA . VAL A 1 974 ? 33.768 -24.342 -19.580 1.00 87.81 974 VAL A CA 1
ATOM 7683 C C . VAL A 1 974 ? 35.182 -24.118 -19.080 1.00 87.81 974 VAL A C 1
ATOM 7685 O O . VAL A 1 974 ? 36.111 -23.901 -19.860 1.00 87.81 974 VAL A O 1
ATOM 7688 N N . SER A 1 975 ? 35.343 -24.261 -17.767 1.00 80.00 975 SER A N 1
ATOM 7689 C CA . SER A 1 975 ? 36.633 -24.248 -17.085 1.00 80.00 975 SER A CA 1
ATOM 7690 C C . SER A 1 975 ? 36.706 -25.421 -16.108 1.00 80.00 975 SER A C 1
ATOM 7692 O O . SER A 1 975 ? 35.837 -25.628 -15.260 1.00 80.00 975 SER A O 1
ATOM 7694 N N . GLY A 1 976 ? 37.732 -26.264 -16.251 1.00 79.88 976 GLY A N 1
ATOM 7695 C CA . GLY A 1 976 ? 37.901 -27.452 -15.410 1.00 79.88 976 GLY A CA 1
ATOM 7696 C C . GLY A 1 976 ? 36.761 -28.474 -15.550 1.00 79.88 976 GLY A C 1
ATOM 7697 O O . GLY A 1 976 ? 36.637 -29.124 -16.593 1.00 79.88 976 GLY A O 1
ATOM 7698 N N . ARG A 1 977 ? 35.983 -28.668 -14.472 1.00 82.88 977 ARG A N 1
ATOM 7699 C CA . ARG A 1 977 ? 34.796 -29.553 -14.408 1.00 82.88 977 ARG A CA 1
ATOM 7700 C C . ARG A 1 977 ? 33.483 -28.776 -14.278 1.00 82.88 977 ARG A C 1
ATOM 7702 O O . ARG A 1 977 ? 32.476 -29.350 -13.863 1.00 82.88 977 ARG A O 1
ATOM 7709 N N . THR A 1 978 ? 33.505 -27.503 -14.647 1.00 84.62 978 THR A N 1
ATOM 7710 C CA . THR A 1 978 ? 32.396 -26.581 -14.442 1.00 84.62 978 THR A CA 1
ATOM 7711 C C . THR A 1 978 ? 31.994 -25.939 -15.763 1.00 84.62 978 THR A C 1
ATOM 7713 O O . THR A 1 978 ? 32.859 -25.599 -16.571 1.00 84.62 978 THR A O 1
ATOM 7716 N N . ILE A 1 979 ? 30.688 -25.817 -15.984 1.00 89.19 979 ILE A N 1
ATOM 7717 C CA . ILE A 1 979 ? 30.062 -25.054 -17.062 1.00 89.19 979 ILE A CA 1
ATOM 7718 C C . ILE A 1 979 ? 29.435 -23.821 -16.409 1.00 89.19 979 ILE A C 1
ATOM 7720 O O . ILE A 1 979 ? 28.454 -23.944 -15.682 1.00 89.19 979 ILE A O 1
ATOM 7724 N N . ASP A 1 980 ? 30.013 -22.649 -16.618 1.00 87.94 980 ASP A N 1
ATOM 7725 C CA . ASP A 1 980 ? 29.501 -21.390 -16.086 1.00 87.94 980 ASP A CA 1
ATOM 7726 C C . ASP A 1 980 ? 28.623 -20.710 -17.141 1.00 87.94 980 ASP A C 1
ATOM 7728 O O . ASP A 1 980 ? 29.120 -20.155 -18.118 1.00 87.94 980 ASP A O 1
ATOM 7732 N N . VAL A 1 981 ? 27.303 -20.793 -16.968 1.00 83.38 981 VAL A N 1
ATOM 7733 C CA . VAL A 1 981 ? 26.327 -20.115 -17.835 1.00 83.38 981 VAL A CA 1
ATOM 7734 C C . VAL A 1 981 ? 25.965 -18.722 -17.317 1.00 83.38 981 VAL A C 1
ATOM 7736 O O . VAL A 1 981 ? 25.413 -17.926 -18.076 1.00 83.38 981 VAL A O 1
ATOM 7739 N N . SER A 1 982 ? 26.319 -18.390 -16.067 1.00 81.25 982 SER A N 1
ATOM 7740 C CA . SER A 1 982 ? 26.117 -17.050 -15.492 1.00 81.25 982 SER A CA 1
ATOM 7741 C C . SER A 1 982 ? 26.942 -15.983 -16.219 1.00 81.25 982 SER A C 1
ATOM 7743 O O . SER A 1 982 ? 26.580 -14.812 -16.279 1.00 81.25 982 SER A O 1
ATOM 7745 N N . ILE A 1 983 ? 28.023 -16.375 -16.890 1.00 79.88 983 ILE A N 1
ATOM 7746 C CA . ILE A 1 983 ? 28.826 -15.430 -17.662 1.00 79.88 983 ILE A CA 1
ATOM 7747 C C . ILE A 1 983 ? 28.038 -14.772 -18.820 1.00 79.88 983 ILE A C 1
ATOM 7749 O O . ILE A 1 983 ? 28.324 -13.637 -19.209 1.00 79.88 983 ILE A O 1
ATOM 7753 N N . LEU A 1 984 ? 26.981 -15.427 -19.322 1.00 80.56 984 LEU A N 1
ATOM 7754 C CA . LEU A 1 984 ? 26.087 -14.874 -20.348 1.00 80.56 984 LEU A CA 1
ATOM 7755 C C . LEU A 1 984 ? 25.202 -13.735 -19.813 1.00 80.56 984 LEU A C 1
ATOM 7757 O O . LEU A 1 984 ? 24.682 -12.943 -20.597 1.00 80.56 984 LEU A O 1
ATOM 7761 N N . GLU A 1 985 ? 25.050 -13.591 -18.492 1.00 77.25 985 GLU A N 1
ATOM 7762 C CA . GLU A 1 985 ? 24.340 -12.454 -17.890 1.00 77.25 985 GLU A CA 1
ATOM 7763 C C . GLU A 1 985 ? 25.028 -11.122 -18.203 1.00 77.25 985 GLU A C 1
ATOM 7765 O O . GLU A 1 985 ? 24.367 -10.100 -18.386 1.00 77.25 985 GLU A O 1
ATOM 7770 N N . TYR A 1 986 ? 26.353 -11.156 -18.352 1.00 75.31 986 TYR A N 1
ATOM 7771 C CA . TYR A 1 986 ? 27.167 -9.995 -18.696 1.00 75.31 986 TYR A CA 1
ATOM 7772 C C . TYR A 1 986 ? 27.197 -9.698 -20.204 1.00 75.31 986 TYR A C 1
ATOM 7774 O O . TYR A 1 986 ? 27.758 -8.682 -20.611 1.00 75.31 986 TYR A O 1
ATOM 7782 N N . THR A 1 987 ? 26.575 -10.540 -21.042 1.00 75.19 987 THR A N 1
ATOM 7783 C CA . THR A 1 987 ? 26.472 -10.358 -22.503 1.00 75.19 987 THR A CA 1
ATOM 7784 C C . THR A 1 987 ? 25.021 -10.512 -22.996 1.00 75.19 987 THR A C 1
ATOM 7786 O O . THR A 1 987 ? 24.676 -11.490 -23.665 1.00 75.19 987 THR A O 1
ATOM 7789 N N . PRO A 1 988 ? 24.130 -9.531 -22.721 1.00 71.00 988 PRO A N 1
ATOM 7790 C CA . PRO A 1 988 ? 22.699 -9.646 -23.024 1.00 71.00 988 PRO A CA 1
ATOM 7791 C C . PRO A 1 988 ? 22.366 -9.886 -24.503 1.00 71.00 988 PRO A C 1
ATOM 7793 O O . PRO A 1 988 ? 21.353 -10.516 -24.796 1.00 71.00 988 PRO A O 1
ATOM 7796 N N . SER A 1 989 ? 23.201 -9.406 -25.430 1.00 67.06 989 SER A N 1
ATOM 7797 C CA . SER A 1 989 ? 23.055 -9.645 -26.873 1.00 67.06 989 SER A CA 1
ATOM 7798 C C . SER A 1 989 ? 23.256 -11.119 -27.231 1.00 67.06 989 SER A C 1
ATOM 7800 O O . SER A 1 989 ? 22.417 -11.700 -27.910 1.00 67.06 989 SER A O 1
ATOM 7802 N N . MET A 1 990 ? 24.306 -11.757 -26.705 1.00 77.75 990 MET A N 1
ATOM 7803 C CA . MET A 1 990 ? 24.561 -13.190 -26.891 1.00 77.75 990 MET A CA 1
ATOM 7804 C C . MET A 1 990 ? 23.537 -14.046 -26.140 1.00 77.75 990 MET A C 1
ATOM 7806 O O . MET A 1 990 ? 23.107 -15.076 -26.647 1.00 77.75 990 MET A O 1
ATOM 7810 N N . ARG A 1 991 ? 23.100 -13.606 -24.950 1.00 74.69 991 ARG A N 1
ATOM 7811 C CA . ARG A 1 991 ? 22.075 -14.300 -24.153 1.00 74.69 991 ARG A CA 1
ATOM 7812 C C . ARG A 1 991 ? 20.726 -14.393 -24.868 1.00 74.69 991 ARG A C 1
ATOM 7814 O O . ARG A 1 991 ? 20.017 -15.379 -24.699 1.00 74.69 991 ARG A O 1
ATOM 7821 N N . LYS A 1 992 ? 20.359 -13.363 -25.634 1.00 67.94 992 LYS A N 1
ATOM 7822 C CA . LYS A 1 992 ? 19.089 -13.300 -26.374 1.00 67.94 992 LYS A CA 1
ATOM 7823 C C . LYS A 1 992 ? 19.147 -13.988 -27.742 1.00 67.94 992 LYS A C 1
ATOM 7825 O O . LYS A 1 992 ? 18.090 -14.214 -28.322 1.00 67.94 992 LYS A O 1
ATOM 7830 N N . GLU A 1 993 ? 20.338 -14.326 -28.240 1.00 75.81 993 GLU A N 1
ATOM 7831 C CA . GLU A 1 993 ? 20.529 -14.938 -29.558 1.00 75.81 993 GLU A CA 1
ATOM 7832 C C . GLU A 1 993 ? 20.177 -16.444 -29.539 1.00 75.81 993 GLU A C 1
ATOM 7834 O O . GLU A 1 993 ? 20.865 -17.231 -28.874 1.00 75.81 993 GLU A O 1
ATOM 7839 N N . PRO A 1 994 ? 19.142 -16.894 -30.280 1.00 65.31 994 PRO A N 1
ATOM 7840 C CA . PRO A 1 994 ? 18.685 -18.287 -30.242 1.00 65.31 994 PRO A CA 1
ATOM 7841 C C . PRO A 1 994 ? 19.762 -19.315 -30.617 1.00 65.31 994 PRO A C 1
ATOM 7843 O O . PRO A 1 994 ? 19.850 -20.375 -29.991 1.00 65.31 994 PRO A O 1
ATOM 7846 N N . HIS A 1 995 ? 20.622 -18.997 -31.590 1.00 76.19 995 HIS A N 1
ATOM 7847 C CA . HIS A 1 995 ? 21.691 -19.891 -32.047 1.00 76.19 995 HIS A CA 1
ATOM 7848 C C . HIS A 1 995 ? 22.780 -20.106 -30.980 1.00 76.19 995 HIS A C 1
ATOM 7850 O O . HIS A 1 995 ? 23.349 -21.196 -30.883 1.00 76.19 995 HIS A O 1
ATOM 7856 N N . VAL A 1 996 ? 23.035 -19.102 -30.130 1.00 81.94 996 VAL A N 1
ATOM 7857 C CA . VAL A 1 996 ? 23.959 -19.218 -28.989 1.00 81.94 996 VAL A CA 1
ATOM 7858 C C . VAL A 1 996 ? 23.373 -20.153 -27.938 1.00 81.94 996 VAL A C 1
ATOM 7860 O O . VAL A 1 996 ? 24.045 -21.093 -27.515 1.00 81.94 996 VAL A O 1
ATOM 7863 N N . MET A 1 997 ? 22.103 -19.965 -27.566 1.00 78.25 997 MET A N 1
ATOM 7864 C CA . MET A 1 997 ? 21.435 -20.818 -26.574 1.00 78.25 997 MET A CA 1
ATOM 7865 C C . MET A 1 997 ? 21.361 -22.287 -27.018 1.00 78.25 997 MET A C 1
ATOM 7867 O O . MET A 1 997 ? 21.555 -23.189 -26.200 1.00 78.25 997 MET A O 1
ATOM 7871 N N . ALA A 1 998 ? 21.165 -22.542 -28.316 1.00 70.81 998 ALA A N 1
ATOM 7872 C CA . ALA A 1 998 ? 21.190 -23.891 -28.878 1.00 70.81 998 ALA A CA 1
ATOM 7873 C C . ALA A 1 998 ? 22.561 -24.576 -28.701 1.00 70.81 998 ALA A C 1
ATOM 7875 O O . ALA A 1 998 ? 22.631 -25.737 -28.292 1.00 70.81 998 ALA A O 1
ATOM 7876 N N . LYS A 1 999 ? 23.663 -23.850 -28.937 1.00 82.12 999 LYS A N 1
ATOM 7877 C CA . LYS A 1 999 ? 25.031 -24.365 -28.749 1.00 82.12 999 LYS A CA 1
ATOM 7878 C C . LYS A 1 999 ? 25.375 -24.597 -27.277 1.00 82.12 999 LYS A C 1
ATOM 7880 O O . LYS A 1 999 ? 26.014 -25.599 -26.954 1.00 82.12 999 LYS A O 1
ATOM 7885 N N . VAL A 1 1000 ? 24.904 -23.734 -26.375 1.00 84.19 1000 VAL A N 1
ATOM 7886 C CA . VAL A 1 1000 ? 25.025 -23.949 -24.921 1.00 84.19 1000 VAL A CA 1
ATOM 7887 C C . VAL A 1 1000 ? 24.329 -25.254 -24.517 1.00 84.19 1000 VAL A C 1
ATOM 7889 O O . VAL A 1 1000 ? 24.926 -26.077 -23.823 1.00 84.19 1000 VAL A O 1
ATOM 7892 N N . ALA A 1 1001 ? 23.104 -25.493 -24.993 1.00 73.38 1001 ALA A N 1
ATOM 7893 C CA . ALA A 1 1001 ? 22.366 -26.723 -24.701 1.00 73.38 1001 ALA A CA 1
ATOM 7894 C C . ALA A 1 1001 ? 23.078 -27.982 -25.237 1.00 73.38 1001 ALA A C 1
ATOM 7896 O O . ALA A 1 1001 ? 23.198 -28.974 -24.512 1.00 73.38 1001 ALA A O 1
ATOM 7897 N N . GLU A 1 1002 ? 23.616 -27.928 -26.464 1.00 77.38 1002 GLU A N 1
ATOM 7898 C CA . GLU A 1 1002 ? 24.409 -29.010 -27.073 1.00 77.38 1002 GLU A CA 1
ATOM 7899 C C . GLU A 1 1002 ? 25.623 -29.380 -26.197 1.00 77.38 1002 GLU A C 1
ATOM 7901 O O . GLU A 1 1002 ? 25.907 -30.556 -25.948 1.00 77.38 1002 GLU A O 1
ATOM 7906 N N . LEU A 1 1003 ? 26.310 -28.368 -25.662 1.00 83.50 1003 LEU A N 1
ATOM 7907 C CA . LEU A 1 1003 ? 27.487 -28.530 -24.813 1.00 83.50 1003 LEU A CA 1
ATOM 7908 C C . LEU A 1 1003 ? 27.155 -29.124 -23.436 1.00 83.50 1003 LEU A C 1
ATOM 7910 O O . LEU A 1 1003 ? 27.830 -30.058 -22.992 1.00 83.50 1003 LEU A O 1
ATOM 7914 N N . ILE A 1 1004 ? 26.101 -28.628 -22.777 1.00 80.88 1004 ILE A N 1
ATOM 7915 C CA . ILE A 1 1004 ? 25.644 -29.149 -21.479 1.00 80.88 1004 ILE A CA 1
ATOM 7916 C C . ILE A 1 1004 ? 25.209 -30.614 -21.621 1.00 80.88 1004 ILE A C 1
ATOM 7918 O O . ILE A 1 1004 ? 25.563 -31.452 -20.786 1.00 80.88 1004 ILE A O 1
ATOM 7922 N N . HIS A 1 1005 ? 24.496 -30.957 -22.699 1.00 73.25 1005 HIS A N 1
ATOM 7923 C CA . HIS A 1 1005 ? 24.108 -32.339 -22.980 1.00 73.25 1005 HIS A CA 1
ATOM 7924 C C . HIS A 1 1005 ? 25.329 -33.261 -23.084 1.00 73.25 1005 HIS A C 1
ATOM 7926 O O . HIS A 1 1005 ? 25.301 -34.406 -22.620 1.00 73.25 1005 HIS A O 1
ATOM 7932 N N . ARG A 1 1006 ? 26.429 -32.762 -23.662 1.00 79.62 1006 ARG A N 1
ATOM 7933 C CA . ARG A 1 1006 ? 27.620 -33.572 -23.911 1.00 79.62 1006 ARG A CA 1
ATOM 7934 C C . ARG A 1 1006 ? 28.542 -33.748 -22.709 1.00 79.62 1006 ARG A C 1
ATOM 7936 O O . ARG A 1 1006 ? 29.324 -34.704 -22.678 1.00 79.62 1006 ARG A O 1
ATOM 7943 N N . LEU A 1 1007 ? 28.413 -32.886 -21.706 1.00 81.56 1007 LEU A N 1
ATOM 7944 C CA . LEU A 1 1007 ? 29.193 -32.901 -20.469 1.00 81.56 1007 LEU A CA 1
ATOM 7945 C C . LEU A 1 1007 ? 28.295 -33.109 -19.228 1.00 81.56 1007 LEU A C 1
ATOM 7947 O O . LEU A 1 1007 ? 28.333 -32.306 -18.297 1.00 81.56 1007 LEU A O 1
ATOM 7951 N N . PRO A 1 1008 ? 27.532 -34.219 -19.136 1.00 71.19 1008 PRO A N 1
ATOM 7952 C CA . PRO A 1 1008 ? 26.526 -34.417 -18.081 1.00 71.19 1008 PRO A CA 1
ATOM 7953 C C . PRO A 1 1008 ? 27.118 -34.533 -16.662 1.00 71.19 1008 PRO A C 1
ATOM 7955 O O . PRO A 1 1008 ? 26.425 -34.356 -15.659 1.00 71.19 1008 PRO A O 1
ATOM 7958 N N . ASP A 1 1009 ? 28.412 -34.842 -16.556 1.00 76.75 1009 ASP A N 1
ATOM 7959 C CA . ASP A 1 1009 ? 29.110 -35.000 -15.279 1.00 76.75 1009 ASP A CA 1
ATOM 7960 C C . ASP A 1 1009 ? 29.698 -33.691 -14.732 1.00 76.75 1009 ASP A C 1
ATOM 7962 O O . ASP A 1 1009 ? 30.248 -33.701 -13.625 1.00 76.75 1009 ASP A O 1
ATOM 7966 N N . TYR A 1 1010 ? 29.604 -32.587 -15.476 1.00 83.06 1010 TYR A N 1
ATOM 7967 C CA . TYR A 1 1010 ? 30.114 -31.282 -15.058 1.00 83.06 1010 TYR A CA 1
ATOM 7968 C C . TYR A 1 1010 ? 29.143 -30.609 -14.070 1.00 83.06 1010 TYR A C 1
ATOM 7970 O O . TYR A 1 1010 ? 27.987 -31.017 -13.932 1.00 83.06 1010 TYR A O 1
ATOM 7978 N N . GLU A 1 1011 ? 29.650 -29.669 -13.278 1.00 82.50 1011 GLU A N 1
ATOM 7979 C CA . GLU A 1 1011 ? 28.849 -28.789 -12.417 1.00 82.50 1011 GLU A CA 1
ATOM 7980 C C . GLU A 1 1011 ? 28.417 -27.564 -13.225 1.00 82.50 1011 GLU A C 1
ATOM 7982 O O . GLU A 1 1011 ? 29.209 -27.075 -14.024 1.00 82.50 1011 GLU A O 1
ATOM 7987 N N . ILE A 1 1012 ? 27.181 -27.095 -13.063 1.00 82.31 1012 ILE A N 1
ATOM 7988 C CA . ILE A 1 1012 ? 26.670 -25.935 -13.801 1.00 82.31 1012 ILE A CA 1
ATOM 7989 C C . ILE A 1 1012 ? 26.545 -24.768 -12.823 1.00 82.31 1012 ILE A C 1
ATOM 7991 O O . ILE A 1 1012 ? 25.947 -24.938 -11.765 1.00 82.31 1012 ILE A O 1
ATOM 7995 N N . ILE A 1 1013 ? 27.115 -23.614 -13.167 1.00 76.50 1013 ILE A N 1
ATOM 7996 C CA . ILE A 1 1013 ? 27.024 -22.374 -12.386 1.00 76.50 1013 ILE A CA 1
ATOM 7997 C C . ILE A 1 1013 ? 26.132 -21.383 -13.137 1.00 76.50 1013 ILE A C 1
ATOM 7999 O O . ILE A 1 1013 ? 26.362 -21.124 -14.317 1.00 76.50 1013 ILE A O 1
ATOM 8003 N N . GLY A 1 1014 ? 25.142 -20.817 -12.444 1.00 68.25 1014 GLY A N 1
ATOM 8004 C CA . GLY A 1 1014 ? 24.187 -19.845 -12.987 1.00 68.25 1014 GLY A CA 1
ATOM 8005 C C . GLY A 1 1014 ? 22.798 -20.422 -13.262 1.00 68.25 1014 GLY A C 1
ATOM 8006 O O . GLY A 1 1014 ? 22.636 -21.626 -13.470 1.00 68.25 1014 GLY A O 1
ATOM 8007 N N . ASP A 1 1015 ? 21.790 -19.546 -13.274 1.00 64.38 1015 ASP A N 1
ATOM 8008 C CA . ASP A 1 1015 ? 20.395 -19.933 -13.489 1.00 64.38 1015 ASP A CA 1
ATOM 8009 C C . ASP A 1 1015 ? 20.139 -20.352 -14.940 1.00 64.38 1015 ASP A C 1
ATOM 8011 O O . ASP A 1 1015 ? 20.141 -19.542 -15.875 1.00 64.38 1015 ASP A O 1
ATOM 8015 N N . ILE A 1 1016 ? 19.844 -21.639 -15.122 1.00 59.81 1016 ILE A N 1
ATOM 8016 C CA . ILE A 1 1016 ? 19.354 -22.174 -16.390 1.00 59.81 1016 ILE A CA 1
ATOM 8017 C C . ILE A 1 1016 ? 17.894 -21.749 -16.546 1.00 59.81 1016 ILE A C 1
ATOM 8019 O O . ILE A 1 1016 ? 17.005 -22.266 -15.870 1.00 59.81 1016 ILE A O 1
ATOM 8023 N N . GLN A 1 1017 ? 17.652 -20.801 -17.448 1.00 55.94 1017 GLN A N 1
ATOM 8024 C CA . GLN A 1 1017 ? 16.316 -20.269 -17.700 1.00 55.94 1017 GLN A CA 1
ATOM 8025 C C . GLN A 1 1017 ? 15.337 -21.372 -18.169 1.00 55.94 1017 GLN A C 1
ATOM 8027 O O . GLN A 1 1017 ? 15.760 -22.306 -18.863 1.00 55.94 1017 GLN A O 1
ATOM 8032 N N . PRO A 1 1018 ? 14.030 -21.281 -17.844 1.00 48.12 1018 PRO A N 1
ATOM 8033 C CA . PRO A 1 1018 ? 13.005 -22.239 -18.279 1.00 48.12 1018 PRO A CA 1
ATOM 8034 C C . PRO A 1 1018 ? 12.978 -22.472 -19.796 1.00 48.12 1018 PRO A C 1
ATOM 8036 O O . PRO A 1 1018 ? 12.667 -23.570 -20.255 1.00 48.12 1018 PRO A O 1
ATOM 8039 N N . GLU A 1 1019 ? 13.355 -21.469 -20.584 1.00 47.78 1019 GLU A N 1
ATOM 8040 C CA . GLU A 1 1019 ? 13.460 -21.554 -22.037 1.00 47.78 1019 GLU A CA 1
ATOM 8041 C C . GLU A 1 1019 ? 14.558 -22.546 -22.453 1.00 47.78 1019 GLU A C 1
ATOM 8043 O O . GLU A 1 1019 ? 14.330 -23.323 -23.374 1.00 47.78 1019 GLU A O 1
ATOM 8048 N N . LEU A 1 1020 ? 15.686 -22.631 -21.726 1.00 49.91 1020 LEU A N 1
ATOM 8049 C CA . LEU A 1 1020 ? 16.722 -23.667 -21.906 1.00 49.91 1020 LEU A CA 1
ATOM 8050 C C . LEU A 1 1020 ? 16.199 -25.086 -21.662 1.00 49.91 1020 LEU A C 1
ATOM 8052 O O . LEU A 1 1020 ? 16.636 -26.021 -22.330 1.00 49.91 1020 LEU A O 1
ATOM 8056 N N . PHE A 1 1021 ? 15.213 -25.258 -20.778 1.00 50.09 1021 PHE A N 1
ATOM 8057 C CA . PHE A 1 1021 ? 14.573 -26.559 -20.566 1.00 50.09 1021 PHE A CA 1
ATOM 8058 C C . PHE A 1 1021 ? 13.726 -27.001 -21.761 1.00 50.09 1021 PHE A C 1
ATOM 8060 O O . PHE A 1 1021 ? 13.666 -28.195 -22.040 1.00 50.09 1021 PHE A O 1
ATOM 8067 N N . VAL A 1 1022 ? 13.133 -26.070 -22.518 1.00 48.94 1022 VAL A N 1
ATOM 8068 C CA . VAL A 1 1022 ? 12.442 -26.391 -23.783 1.00 48.94 1022 VAL A CA 1
ATOM 8069 C C . VAL A 1 1022 ? 13.427 -26.968 -24.809 1.00 48.94 1022 VAL A C 1
ATOM 8071 O O . VAL A 1 1022 ? 13.063 -27.850 -25.586 1.00 48.94 1022 VAL A O 1
ATOM 8074 N N . TRP A 1 1023 ? 14.686 -26.527 -24.756 1.00 50.56 1023 TRP A N 1
ATOM 8075 C CA . TRP A 1 1023 ? 15.782 -26.985 -25.612 1.00 50.56 1023 TRP A CA 1
ATOM 8076 C C . TRP A 1 1023 ? 16.426 -28.311 -25.144 1.00 50.56 1023 TRP A C 1
ATOM 8078 O O . TRP A 1 1023 ? 17.002 -29.025 -25.962 1.00 50.56 1023 TRP A O 1
ATOM 8088 N N . LEU A 1 1024 ? 16.304 -28.668 -23.857 1.00 52.06 1024 LEU A N 1
ATOM 8089 C CA . LEU A 1 1024 ? 16.926 -29.852 -23.233 1.00 52.06 1024 LEU A CA 1
ATOM 8090 C C . LEU A 1 1024 ? 16.029 -31.107 -23.198 1.00 52.06 1024 LEU A C 1
ATOM 8092 O O . LEU A 1 1024 ? 16.542 -32.210 -23.010 1.00 52.06 1024 LEU A O 1
ATOM 8096 N N . ASP A 1 1025 ? 14.711 -30.968 -23.379 1.00 59.03 1025 ASP A N 1
ATOM 8097 C CA . ASP A 1 1025 ? 13.725 -32.028 -23.094 1.00 59.03 1025 ASP A CA 1
ATOM 8098 C C . ASP A 1 1025 ? 13.214 -32.784 -24.343 1.00 59.03 1025 ASP A C 1
ATOM 8100 O O . ASP A 1 1025 ? 12.071 -33.251 -24.389 1.00 59.03 1025 ASP A O 1
ATOM 8104 N N . VAL A 1 1026 ? 14.062 -32.920 -25.371 1.00 69.25 1026 VAL A N 1
ATOM 8105 C CA . VAL A 1 1026 ? 13.774 -33.675 -26.607 1.00 69.25 1026 VAL A CA 1
ATOM 8106 C C . VAL A 1 1026 ? 14.202 -35.157 -26.504 1.00 69.25 1026 VAL A C 1
ATOM 8108 O O . VAL A 1 1026 ? 15.167 -35.473 -25.810 1.00 69.25 1026 VAL A O 1
ATOM 8111 N N . PRO A 1 1027 ? 13.526 -36.103 -27.186 1.00 74.75 1027 PRO A N 1
ATOM 8112 C CA . PRO A 1 1027 ? 13.740 -37.542 -26.988 1.00 74.75 1027 PRO A CA 1
ATOM 8113 C C . PRO A 1 1027 ? 15.138 -38.124 -27.253 1.00 74.75 1027 PRO A C 1
ATOM 8115 O O . PRO A 1 1027 ? 15.446 -39.176 -26.683 1.00 74.75 1027 PRO A O 1
ATOM 8118 N N . ASP A 1 1028 ? 15.968 -37.530 -28.115 1.00 68.44 1028 ASP A N 1
ATOM 8119 C CA . ASP A 1 1028 ? 17.315 -38.061 -28.403 1.00 68.44 1028 ASP A CA 1
ATOM 8120 C C . ASP A 1 1028 ? 18.432 -37.034 -28.599 1.00 68.44 1028 ASP A C 1
ATOM 8122 O O . ASP A 1 1028 ? 19.570 -37.447 -28.808 1.00 68.44 1028 ASP A O 1
ATOM 8126 N N . GLY A 1 1029 ? 18.134 -35.732 -28.535 1.00 57.56 1029 GLY A N 1
ATOM 8127 C CA . GLY A 1 1029 ? 19.124 -34.662 -28.698 1.00 57.56 1029 GLY A CA 1
ATOM 8128 C C . GLY A 1 1029 ? 19.812 -34.613 -30.070 1.00 57.56 1029 GLY A C 1
ATOM 8129 O O . GLY A 1 1029 ? 20.694 -33.784 -30.259 1.00 57.56 1029 GLY A O 1
ATOM 8130 N N . THR A 1 1030 ? 19.435 -35.475 -31.024 1.00 63.19 1030 THR A N 1
ATOM 8131 C CA . THR A 1 1030 ? 20.018 -35.502 -32.381 1.00 63.19 1030 THR A CA 1
ATOM 8132 C C . THR A 1 1030 ? 19.391 -34.469 -33.307 1.00 63.19 1030 THR A C 1
ATOM 8134 O O . THR A 1 1030 ? 20.004 -34.076 -34.296 1.00 63.19 1030 THR A O 1
ATOM 8137 N N . VAL A 1 1031 ? 18.172 -34.048 -32.977 1.00 68.06 1031 VAL A N 1
ATOM 8138 C CA . VAL A 1 1031 ? 17.425 -32.959 -33.604 1.00 68.06 1031 VAL A CA 1
ATOM 8139 C C . VAL A 1 1031 ? 16.679 -32.203 -32.513 1.00 68.06 1031 VAL A C 1
ATOM 8141 O O . VAL A 1 1031 ? 16.154 -32.801 -31.571 1.00 68.06 1031 VAL A O 1
ATOM 8144 N N . ASN A 1 1032 ? 16.649 -30.884 -32.637 1.00 67.88 1032 ASN A N 1
ATOM 8145 C CA . ASN A 1 1032 ? 16.038 -29.972 -31.683 1.00 67.88 1032 ASN A CA 1
ATOM 8146 C C . ASN A 1 1032 ? 14.854 -29.209 -32.314 1.00 67.88 1032 ASN A C 1
ATOM 8148 O O . ASN A 1 1032 ? 14.512 -29.379 -33.486 1.00 67.88 1032 ASN A O 1
ATOM 8152 N N . VAL A 1 1033 ? 14.187 -28.377 -31.511 1.00 66.75 1033 VAL A N 1
ATOM 8153 C CA . VAL A 1 1033 ? 12.988 -27.630 -31.929 1.00 66.75 1033 VAL A CA 1
ATOM 8154 C C . VAL A 1 1033 ? 13.291 -26.576 -33.012 1.00 66.75 1033 VAL A C 1
ATOM 8156 O O . VAL A 1 1033 ? 12.403 -26.287 -33.811 1.00 66.75 1033 VAL A O 1
ATOM 8159 N N . LEU A 1 1034 ? 14.516 -26.038 -33.103 1.00 59.91 1034 LEU A N 1
ATOM 8160 C CA . LEU A 1 1034 ? 14.931 -25.156 -34.209 1.00 59.91 1034 LEU A CA 1
ATOM 8161 C C . LEU A 1 1034 ? 15.071 -25.950 -35.498 1.00 59.91 1034 LEU A C 1
ATOM 8163 O O . LEU A 1 1034 ? 14.489 -25.542 -36.496 1.00 59.91 1034 LEU A O 1
ATOM 8167 N N . ASP A 1 1035 ? 15.719 -27.118 -35.457 1.00 69.88 1035 ASP A N 1
ATOM 8168 C CA . ASP A 1 1035 ? 15.838 -27.986 -36.633 1.00 69.88 1035 ASP A CA 1
ATOM 8169 C C . ASP A 1 1035 ? 14.441 -28.333 -37.181 1.00 69.88 1035 ASP A C 1
ATOM 8171 O O . ASP A 1 1035 ? 14.218 -28.335 -38.389 1.00 69.88 1035 ASP A O 1
ATOM 8175 N N . MET A 1 1036 ? 13.463 -28.569 -36.297 1.00 77.75 1036 MET A N 1
ATOM 8176 C CA . MET A 1 1036 ? 12.061 -28.807 -36.668 1.00 77.75 1036 MET A CA 1
ATOM 8177 C C . MET A 1 1036 ? 11.389 -27.580 -37.309 1.00 77.75 1036 MET A C 1
ATOM 8179 O O . MET A 1 1036 ? 10.654 -27.724 -38.293 1.00 77.75 1036 MET A O 1
ATOM 8183 N N . LYS A 1 1037 ? 11.654 -26.377 -36.785 1.00 71.62 1037 LYS A N 1
ATOM 8184 C CA . LYS A 1 1037 ? 11.129 -25.113 -37.328 1.00 71.62 1037 LYS A CA 1
ATOM 8185 C C . LYS A 1 1037 ? 11.754 -24.778 -38.682 1.00 71.62 1037 LYS A C 1
ATOM 8187 O O . LYS A 1 1037 ? 11.014 -24.439 -39.606 1.00 71.62 1037 LYS A O 1
ATOM 8192 N N . GLU A 1 1038 ? 13.065 -24.958 -38.835 1.00 67.75 1038 GLU A N 1
ATOM 8193 C CA . GLU A 1 1038 ? 13.788 -24.861 -40.112 1.00 67.75 1038 GLU A CA 1
ATOM 8194 C C . GLU A 1 1038 ? 13.310 -25.905 -41.121 1.00 67.75 1038 GLU A C 1
ATOM 8196 O O . GLU A 1 1038 ? 13.160 -25.619 -42.310 1.00 67.75 1038 GLU A O 1
ATOM 8201 N N . TYR A 1 1039 ? 12.999 -27.113 -40.643 1.00 77.06 1039 TYR A N 1
ATOM 8202 C CA . TYR A 1 1039 ? 12.408 -28.169 -41.454 1.00 77.06 1039 TYR A CA 1
ATOM 8203 C C . TYR A 1 1039 ? 11.011 -27.800 -41.977 1.00 77.06 1039 TYR A C 1
ATOM 8205 O O . TYR A 1 1039 ? 10.552 -28.448 -42.910 1.00 77.06 1039 TYR A O 1
ATOM 8213 N N . GLY A 1 1040 ? 10.358 -26.756 -41.446 1.00 73.00 1040 GLY A N 1
ATOM 8214 C CA . GLY A 1 1040 ? 9.060 -26.246 -41.902 1.00 73.00 1040 GLY A CA 1
ATOM 8215 C C . GLY A 1 1040 ? 7.861 -26.725 -41.076 1.00 73.00 1040 GLY A C 1
ATOM 8216 O O . GLY A 1 1040 ? 6.730 -26.681 -41.557 1.00 73.00 1040 GLY A O 1
ATOM 8217 N N . TYR A 1 1041 ? 8.094 -27.199 -39.849 1.00 77.94 1041 TYR A N 1
ATOM 8218 C CA . TYR A 1 1041 ? 7.056 -27.679 -38.936 1.00 77.94 1041 TYR A CA 1
ATOM 8219 C C . TYR A 1 1041 ? 7.005 -26.804 -37.673 1.00 77.94 1041 TYR A C 1
ATOM 8221 O O . TYR A 1 1041 ? 8.017 -26.602 -37.005 1.00 77.94 1041 TYR A O 1
ATOM 8229 N N . GLN A 1 1042 ? 5.837 -26.247 -37.360 1.00 74.88 1042 GLN A N 1
ATOM 8230 C CA . GLN A 1 1042 ? 5.669 -25.116 -36.436 1.00 74.88 1042 GLN A CA 1
ATOM 8231 C C . GLN A 1 1042 ? 4.846 -25.463 -35.186 1.00 74.88 1042 GLN A C 1
ATOM 8233 O O . GLN A 1 1042 ? 4.672 -24.615 -34.313 1.00 74.88 1042 GLN A O 1
ATOM 8238 N N . TRP A 1 1043 ? 4.334 -26.692 -35.052 1.00 73.81 1043 TRP A N 1
ATOM 8239 C CA . TRP A 1 1043 ? 3.499 -27.048 -33.903 1.00 73.81 1043 TRP A CA 1
ATOM 8240 C C . TRP A 1 1043 ? 4.310 -27.253 -32.610 1.00 73.81 1043 TRP A C 1
ATOM 8242 O O . TRP A 1 1043 ? 4.957 -28.280 -32.408 1.00 73.81 1043 TRP A O 1
ATOM 8252 N N . ASP A 1 1044 ? 4.199 -26.301 -31.677 1.00 68.50 1044 ASP A N 1
ATOM 8253 C CA . ASP A 1 1044 ? 5.001 -26.229 -30.440 1.00 68.50 1044 ASP A CA 1
ATOM 8254 C C . ASP A 1 1044 ? 4.741 -27.352 -29.405 1.00 68.50 1044 ASP A C 1
ATOM 8256 O O . ASP A 1 1044 ? 5.404 -27.417 -28.368 1.00 68.50 1044 ASP A O 1
ATOM 8260 N N . ARG A 1 1045 ? 3.772 -28.251 -29.641 1.00 78.00 1045 ARG A N 1
ATOM 8261 C CA . ARG A 1 1045 ? 3.528 -29.434 -28.782 1.00 78.00 1045 ARG A CA 1
ATOM 8262 C C . ARG A 1 1045 ? 4.224 -30.703 -29.274 1.00 78.00 1045 ARG A C 1
ATOM 8264 O O . ARG A 1 1045 ? 4.120 -31.739 -28.611 1.00 78.00 1045 ARG A O 1
ATOM 8271 N N . MET A 1 1046 ? 4.920 -30.631 -30.404 1.00 85.75 1046 MET A N 1
ATOM 8272 C CA . MET A 1 1046 ? 5.673 -31.739 -30.979 1.00 85.75 1046 MET A CA 1
ATOM 8273 C C . MET A 1 1046 ? 7.135 -31.686 -30.535 1.00 85.75 1046 MET A C 1
ATOM 8275 O O . MET A 1 1046 ? 7.780 -30.645 -30.630 1.00 85.75 1046 MET A O 1
ATOM 8279 N N . LEU A 1 1047 ? 7.670 -32.816 -30.074 1.00 86.12 1047 LEU A N 1
ATOM 8280 C CA . LEU A 1 1047 ? 9.089 -32.960 -29.759 1.00 86.12 1047 LEU A CA 1
ATOM 8281 C C . LEU A 1 1047 ? 9.791 -33.734 -30.885 1.00 86.12 1047 LEU A C 1
ATOM 8283 O O . LEU A 1 1047 ? 9.410 -34.888 -31.126 1.00 86.12 1047 LEU A O 1
ATOM 8287 N N . PRO A 1 1048 ? 10.785 -33.139 -31.571 1.00 87.62 1048 PRO A N 1
ATOM 8288 C CA . PRO A 1 1048 ? 11.460 -33.771 -32.699 1.00 87.62 1048 PRO A CA 1
ATOM 8289 C C . PRO A 1 1048 ? 12.431 -34.865 -32.249 1.00 87.62 1048 PRO A C 1
ATOM 8291 O O . PRO A 1 1048 ? 12.956 -34.843 -31.137 1.00 87.62 1048 PRO A O 1
ATOM 8294 N N . MET A 1 1049 ? 12.661 -35.844 -33.122 1.00 88.00 1049 MET A N 1
ATOM 8295 C CA . MET A 1 1049 ? 13.628 -36.920 -32.911 1.00 88.00 1049 MET A CA 1
ATOM 8296 C C . MET A 1 1049 ? 14.148 -37.497 -34.230 1.00 88.00 1049 MET A C 1
ATOM 8298 O O . MET A 1 1049 ? 13.494 -37.431 -35.279 1.00 88.00 1049 MET A O 1
ATOM 8302 N N . GLY A 1 1050 ? 15.317 -38.126 -34.160 1.00 84.00 1050 GLY A N 1
ATOM 8303 C CA . GLY A 1 1050 ? 15.920 -38.851 -35.260 1.00 84.00 1050 GLY A CA 1
ATOM 8304 C C . GLY A 1 1050 ? 15.236 -40.194 -35.528 1.00 84.00 1050 GLY A C 1
ATOM 8305 O O . GLY A 1 1050 ? 14.534 -40.781 -34.698 1.00 84.00 1050 GLY A O 1
ATOM 8306 N N . LYS A 1 1051 ? 15.487 -40.735 -36.721 1.00 86.50 1051 LYS A N 1
ATOM 8307 C CA . LYS A 1 1051 ? 14.912 -42.002 -37.208 1.00 86.50 1051 LYS A CA 1
ATOM 8308 C C . LYS A 1 1051 ? 15.209 -43.202 -36.301 1.00 86.50 1051 LYS A C 1
ATOM 8310 O O . LYS A 1 1051 ? 14.359 -44.077 -36.134 1.00 86.50 1051 LYS A O 1
ATOM 8315 N N . GLU A 1 1052 ? 16.404 -43.260 -35.712 1.00 82.31 1052 GLU A N 1
ATOM 8316 C CA . GLU A 1 1052 ? 16.793 -44.356 -34.815 1.00 82.31 1052 GLU A CA 1
ATOM 8317 C C . GLU A 1 1052 ? 15.973 -44.346 -33.521 1.00 82.31 1052 GLU A C 1
ATOM 8319 O O . GLU A 1 1052 ? 15.435 -45.387 -33.126 1.00 82.31 1052 GLU A O 1
ATOM 8324 N N . LYS A 1 1053 ? 15.790 -43.169 -32.905 1.00 85.25 1053 LYS A N 1
ATOM 8325 C CA . LYS A 1 1053 ? 14.978 -43.036 -31.695 1.00 85.25 1053 LYS A CA 1
ATOM 8326 C C . LYS A 1 1053 ? 13.497 -43.229 -31.962 1.00 85.25 1053 LYS A C 1
ATOM 8328 O O . LYS A 1 1053 ? 12.829 -43.917 -31.191 1.00 85.25 1053 LYS A O 1
ATOM 8333 N N . ALA A 1 1054 ? 13.004 -42.706 -33.081 1.00 88.00 1054 ALA A N 1
ATOM 8334 C CA . ALA A 1 1054 ? 11.649 -42.951 -33.557 1.00 88.00 1054 ALA A CA 1
ATOM 8335 C C . ALA A 1 1054 ? 11.354 -44.457 -33.644 1.00 88.00 1054 ALA A C 1
ATOM 8337 O O . ALA A 1 1054 ? 10.317 -44.927 -33.172 1.00 88.00 1054 ALA A O 1
ATOM 8338 N N . MET A 1 1055 ? 12.302 -45.240 -34.169 1.00 86.56 1055 MET A N 1
ATOM 8339 C CA . MET A 1 1055 ? 12.162 -46.691 -34.256 1.00 86.56 1055 MET A CA 1
ATOM 8340 C C . MET A 1 1055 ? 12.197 -47.375 -32.881 1.00 86.56 1055 MET A C 1
ATOM 8342 O O . MET A 1 1055 ? 11.406 -48.288 -32.638 1.00 86.56 1055 MET A O 1
ATOM 8346 N N . GLU A 1 1056 ? 13.054 -46.916 -31.966 1.00 84.44 1056 GLU A N 1
ATOM 8347 C CA . GLU A 1 1056 ? 13.113 -47.407 -30.584 1.00 84.44 1056 GLU A CA 1
ATOM 8348 C C . GLU A 1 1056 ? 11.796 -47.161 -29.824 1.00 84.44 1056 GLU A C 1
ATOM 8350 O O . GLU A 1 1056 ? 11.251 -48.078 -29.203 1.00 84.44 1056 GLU A O 1
ATOM 8355 N N . LEU A 1 1057 ? 11.275 -45.932 -29.866 1.00 86.00 1057 LEU A N 1
ATOM 8356 C CA . LEU A 1 1057 ? 10.073 -45.526 -29.134 1.00 86.00 1057 LEU A CA 1
ATOM 8357 C C . LEU A 1 1057 ? 8.813 -46.180 -29.702 1.00 86.00 1057 LEU A C 1
ATOM 8359 O O . LEU A 1 1057 ? 7.982 -46.675 -28.936 1.00 86.00 1057 LEU A O 1
ATOM 8363 N N . TYR A 1 1058 ? 8.716 -46.298 -31.026 1.00 87.81 1058 TYR A N 1
ATOM 8364 C CA . TYR A 1 1058 ? 7.620 -47.013 -31.672 1.00 87.81 1058 TYR A CA 1
ATOM 8365 C C . TYR A 1 1058 ? 7.583 -48.497 -31.271 1.00 87.81 1058 TYR A C 1
ATOM 8367 O O . TYR A 1 1058 ? 6.534 -49.019 -30.895 1.00 87.81 1058 TYR A O 1
ATOM 8375 N N . GLN A 1 1059 ? 8.736 -49.181 -31.248 1.00 85.62 1059 GLN A N 1
ATOM 8376 C CA . GLN A 1 1059 ? 8.824 -50.571 -30.768 1.00 85.62 1059 GLN A CA 1
ATOM 8377 C C . GLN A 1 1059 ? 8.469 -50.712 -29.282 1.00 85.62 1059 GLN A C 1
ATOM 8379 O O . GLN A 1 1059 ? 8.000 -51.767 -28.851 1.00 85.62 1059 GLN A O 1
ATOM 8384 N N . LYS A 1 1060 ? 8.681 -49.652 -28.497 1.00 83.00 1060 LYS A N 1
ATOM 8385 C CA . LYS A 1 1060 ? 8.311 -49.564 -27.079 1.00 83.00 1060 LYS A CA 1
ATOM 8386 C C . LYS A 1 1060 ? 6.865 -49.105 -26.852 1.00 83.00 1060 LYS A C 1
ATOM 8388 O O . LYS A 1 1060 ? 6.476 -48.956 -25.693 1.00 83.00 1060 LYS A O 1
ATOM 8393 N N . GLY A 1 1061 ? 6.080 -48.932 -27.917 1.00 80.81 1061 GLY A N 1
ATOM 8394 C CA . GLY A 1 1061 ? 4.642 -48.682 -27.864 1.00 80.81 1061 GLY A CA 1
ATOM 8395 C C . GLY A 1 1061 ? 4.219 -47.215 -27.765 1.00 80.81 1061 GLY A C 1
ATOM 8396 O O . GLY A 1 1061 ? 3.044 -46.983 -27.492 1.00 80.81 1061 GLY A O 1
ATOM 8397 N N . LEU A 1 1062 ? 5.114 -46.236 -27.974 1.00 85.88 1062 LEU A N 1
ATOM 8398 C CA . LEU A 1 1062 ? 4.675 -44.840 -28.126 1.00 85.88 1062 LEU A CA 1
ATOM 8399 C C . LEU A 1 1062 ? 4.108 -44.599 -29.521 1.00 85.88 1062 LEU A C 1
ATOM 8401 O O . LEU A 1 1062 ? 4.563 -45.181 -30.510 1.00 85.88 1062 LEU A O 1
ATOM 8405 N N . MET A 1 1063 ? 3.167 -43.662 -29.596 1.00 85.75 1063 MET A N 1
ATOM 8406 C CA . MET A 1 1063 ? 2.729 -43.108 -30.867 1.00 85.75 1063 MET A CA 1
ATOM 8407 C C . MET A 1 1063 ? 3.803 -42.168 -31.414 1.00 85.75 1063 MET A C 1
ATOM 8409 O O . MET A 1 1063 ? 4.088 -41.125 -30.835 1.00 85.75 1063 MET A O 1
ATOM 8413 N N . VAL A 1 1064 ? 4.399 -42.562 -32.537 1.00 92.06 1064 VAL A N 1
ATOM 8414 C CA . VAL A 1 1064 ? 5.408 -41.781 -33.260 1.00 92.06 1064 VAL A CA 1
ATOM 8415 C C . VAL A 1 1064 ? 4.796 -41.246 -34.549 1.00 92.06 1064 VAL A C 1
ATOM 8417 O O . VAL A 1 1064 ? 4.003 -41.933 -35.205 1.00 92.06 1064 VAL A O 1
ATOM 8420 N N . GLN A 1 1065 ? 5.168 -40.022 -34.910 1.00 92.12 1065 GLN A N 1
ATOM 8421 C CA . GLN A 1 1065 ? 4.618 -39.296 -36.048 1.00 92.12 1065 GLN A CA 1
ATOM 8422 C C . GLN A 1 1065 ? 5.723 -38.941 -37.047 1.00 92.12 1065 GLN A C 1
ATOM 8424 O O . GLN A 1 1065 ? 6.851 -38.642 -36.663 1.00 92.12 1065 GLN A O 1
ATOM 8429 N N . LYS A 1 1066 ? 5.399 -39.001 -38.339 1.00 93.19 1066 LYS A N 1
ATOM 8430 C CA . LYS A 1 1066 ? 6.209 -38.474 -39.442 1.00 93.19 1066 LYS A CA 1
ATOM 8431 C C . LYS A 1 1066 ? 5.853 -37.005 -39.615 1.00 93.19 1066 LYS A C 1
ATOM 8433 O O . LYS A 1 1066 ? 4.680 -36.717 -39.851 1.00 93.19 1066 LYS A O 1
ATOM 8438 N N . LEU A 1 1067 ? 6.838 -36.121 -39.517 1.00 92.06 1067 LEU A N 1
ATOM 8439 C CA . LEU A 1 1067 ? 6.671 -34.683 -39.719 1.00 92.06 1067 LEU A CA 1
ATOM 8440 C C . LEU A 1 1067 ? 6.997 -34.322 -41.170 1.00 92.06 1067 LEU A C 1
ATOM 8442 O O . LEU A 1 1067 ? 7.864 -34.952 -41.789 1.00 92.06 1067 LEU A O 1
ATOM 8446 N N . TYR A 1 1068 ? 6.318 -33.306 -41.701 1.00 89.06 1068 TYR A N 1
ATOM 8447 C CA . TYR A 1 1068 ? 6.520 -32.791 -43.054 1.00 89.06 1068 TYR A CA 1
ATOM 8448 C C . TYR A 1 1068 ? 6.767 -31.268 -43.060 1.00 89.06 1068 TYR A C 1
ATOM 8450 O O . TYR A 1 1068 ? 6.197 -30.569 -42.225 1.00 89.06 1068 TYR A O 1
ATOM 8458 N N . PRO A 1 1069 ? 7.523 -30.727 -44.041 1.00 84.19 1069 PRO A N 1
ATOM 8459 C CA . PRO A 1 1069 ? 7.864 -29.296 -44.128 1.00 84.19 1069 PRO A CA 1
ATOM 8460 C C . PRO A 1 1069 ? 6.717 -28.318 -44.383 1.00 84.19 1069 PRO A C 1
ATOM 8462 O O . PRO A 1 1069 ? 6.927 -27.118 -44.504 1.00 84.19 1069 PRO A O 1
ATOM 8465 N N . ASN A 1 1070 ? 5.512 -28.831 -44.596 1.00 80.94 1070 ASN A N 1
ATOM 8466 C CA . ASN A 1 1070 ? 4.305 -28.053 -44.847 1.00 80.94 1070 ASN A CA 1
ATOM 8467 C C . ASN A 1 1070 ? 3.417 -27.980 -43.598 1.00 80.94 1070 ASN A C 1
ATOM 8469 O O . ASN A 1 1070 ? 2.205 -27.831 -43.746 1.00 80.94 1070 ASN A O 1
ATOM 8473 N N . ASP A 1 1071 ? 4.013 -28.146 -42.416 1.00 83.06 1071 ASP A N 1
ATOM 8474 C CA . ASP A 1 1071 ? 3.327 -28.139 -41.126 1.00 83.06 1071 ASP A CA 1
ATOM 8475 C C . ASP A 1 1071 ? 2.223 -29.211 -41.013 1.00 83.06 1071 ASP A C 1
ATOM 8477 O O . ASP A 1 1071 ? 1.120 -28.961 -40.535 1.00 83.06 1071 ASP A O 1
ATOM 8481 N N . THR A 1 1072 ? 2.493 -30.418 -41.532 1.00 83.25 1072 THR A N 1
ATOM 8482 C CA . THR A 1 1072 ? 1.579 -31.568 -41.402 1.00 83.25 1072 THR A CA 1
ATOM 8483 C C . THR A 1 1072 ? 2.282 -32.797 -40.845 1.00 83.25 1072 THR A C 1
ATOM 8485 O O . THR A 1 1072 ? 3.490 -32.973 -41.016 1.00 83.25 1072 THR A O 1
ATOM 8488 N N . GLU A 1 1073 ? 1.510 -33.678 -40.209 1.00 89.44 1073 GLU A N 1
ATOM 8489 C CA . GLU A 1 1073 ? 2.007 -34.897 -39.584 1.00 89.44 1073 GLU A CA 1
ATOM 8490 C C . GLU A 1 1073 ? 1.134 -36.123 -39.883 1.00 89.44 1073 GLU A C 1
ATOM 8492 O O . GLU A 1 1073 ? -0.068 -36.036 -40.142 1.00 89.44 1073 GLU A O 1
ATOM 8497 N N . THR A 1 1074 ? 1.749 -37.308 -39.881 1.00 88.75 1074 THR A N 1
ATOM 8498 C CA . THR A 1 1074 ? 1.019 -38.581 -40.004 1.00 88.75 1074 THR A CA 1
ATOM 8499 C C . THR A 1 1074 ? 1.552 -39.627 -39.038 1.00 88.75 1074 THR A C 1
ATOM 8501 O O . THR A 1 1074 ? 2.757 -39.727 -38.817 1.00 88.75 1074 THR A O 1
ATOM 8504 N N . TYR A 1 1075 ? 0.666 -40.463 -38.496 1.00 88.56 1075 TYR A N 1
ATOM 8505 C CA . TYR A 1 1075 ? 1.077 -41.570 -37.635 1.00 88.56 1075 TYR A CA 1
ATOM 8506 C C . TYR A 1 1075 ? 1.898 -42.612 -38.396 1.00 88.56 1075 TYR A C 1
ATOM 8508 O O . TYR A 1 1075 ? 1.572 -42.995 -39.523 1.00 88.56 1075 TYR A O 1
ATOM 8516 N N . VAL A 1 1076 ? 2.924 -43.133 -37.729 1.00 86.75 1076 VAL A N 1
ATOM 8517 C CA . VAL A 1 1076 ? 3.630 -44.340 -38.161 1.00 86.75 1076 VAL A CA 1
ATOM 8518 C C . VAL A 1 1076 ? 2.690 -45.542 -38.005 1.00 86.75 1076 VAL A C 1
ATOM 8520 O O . VAL A 1 1076 ? 2.281 -45.875 -36.892 1.00 86.75 1076 VAL A O 1
ATOM 8523 N N . GLN A 1 1077 ? 2.346 -46.218 -39.106 1.00 82.25 1077 GLN A N 1
ATOM 8524 C CA . GLN A 1 1077 ? 1.456 -47.389 -39.084 1.00 82.25 1077 GLN A CA 1
ATOM 8525 C C . GLN A 1 1077 ? 2.208 -48.727 -39.085 1.00 82.25 1077 GLN A C 1
ATOM 8527 O O . GLN A 1 1077 ? 1.608 -49.769 -38.818 1.00 82.25 1077 GLN A O 1
ATOM 8532 N N . GLY A 1 1078 ? 3.520 -48.711 -39.327 1.00 80.19 1078 GLY A N 1
ATOM 8533 C CA . GLY A 1 1078 ? 4.381 -49.885 -39.213 1.00 80.19 1078 GLY A CA 1
ATOM 8534 C C . GLY A 1 1078 ? 5.869 -49.553 -39.316 1.00 80.19 1078 GLY A C 1
ATOM 8535 O O . GLY A 1 1078 ? 6.259 -48.439 -39.644 1.00 80.19 1078 GLY A O 1
ATOM 8536 N N . VAL A 1 1079 ? 6.729 -50.546 -39.076 1.00 77.69 1079 VAL A N 1
ATOM 8537 C CA . VAL A 1 1079 ? 8.198 -50.378 -39.153 1.00 77.69 1079 VAL A CA 1
ATOM 8538 C C . VAL A 1 1079 ? 8.665 -49.980 -40.564 1.00 77.69 1079 VAL A C 1
ATOM 8540 O O . VAL A 1 1079 ? 9.672 -49.294 -40.717 1.00 77.69 1079 VAL A O 1
ATOM 8543 N N . GLU A 1 1080 ? 7.904 -50.348 -41.597 1.00 79.50 1080 GLU A N 1
ATOM 8544 C CA . GLU A 1 1080 ? 8.156 -49.957 -42.990 1.00 79.50 1080 GLU A CA 1
ATOM 8545 C C . GLU A 1 1080 ? 7.984 -48.438 -43.211 1.00 79.50 1080 GLU A C 1
ATOM 8547 O O . GLU A 1 1080 ? 8.752 -47.850 -43.972 1.00 79.50 1080 GLU A O 1
ATOM 8552 N N . ASP A 1 1081 ? 7.066 -47.779 -42.485 1.00 77.75 1081 ASP A N 1
ATOM 8553 C CA . ASP A 1 1081 ? 6.883 -46.316 -42.530 1.00 77.75 1081 ASP A CA 1
ATOM 8554 C C . ASP A 1 1081 ? 8.080 -45.564 -41.937 1.00 77.75 1081 ASP A C 1
ATOM 8556 O O . ASP A 1 1081 ? 8.464 -44.514 -42.450 1.00 77.75 1081 ASP A O 1
ATOM 8560 N N . LEU A 1 1082 ? 8.684 -46.105 -40.873 1.00 79.75 1082 LEU A N 1
ATOM 8561 C CA . LEU A 1 1082 ? 9.888 -45.539 -40.256 1.00 79.75 1082 LEU A CA 1
ATOM 8562 C C . LEU A 1 1082 ? 11.081 -45.637 -41.206 1.00 79.75 1082 LEU A C 1
ATOM 8564 O O . LEU A 1 1082 ? 11.881 -44.711 -41.296 1.00 79.75 1082 LEU A O 1
ATOM 8568 N N . GLN A 1 1083 ? 11.200 -46.741 -41.947 1.00 80.69 1083 GLN A N 1
ATOM 8569 C CA . GLN A 1 1083 ? 12.290 -46.943 -42.902 1.00 80.69 1083 GLN A CA 1
ATOM 8570 C C . GLN A 1 1083 ? 12.117 -46.132 -44.193 1.00 80.69 1083 GLN A C 1
ATOM 8572 O O . GLN A 1 1083 ? 13.127 -45.691 -44.739 1.00 80.69 1083 GLN A O 1
ATOM 8577 N N . GLY A 1 1084 ? 10.881 -45.914 -44.652 1.00 76.44 1084 GLY A N 1
ATOM 8578 C CA . GLY A 1 1084 ? 10.570 -45.227 -45.912 1.00 76.44 1084 GLY A CA 1
ATOM 8579 C C . GLY A 1 1084 ? 10.405 -43.704 -45.836 1.00 76.44 1084 GLY A C 1
ATOM 8580 O O . GLY A 1 1084 ? 10.259 -43.077 -46.882 1.00 76.44 1084 GLY A O 1
ATOM 8581 N N . HIS A 1 1085 ? 10.403 -43.107 -44.640 1.00 85.38 1085 HIS A N 1
ATOM 8582 C CA . HIS A 1 1085 ? 10.385 -41.650 -44.459 1.00 85.38 1085 HIS A CA 1
ATOM 8583 C C . HIS A 1 1085 ? 11.807 -41.114 -44.270 1.00 85.38 1085 HIS A C 1
ATOM 8585 O O . HIS A 1 1085 ? 12.565 -41.628 -43.437 1.00 85.38 1085 HIS A O 1
ATOM 8591 N N . ASP A 1 1086 ? 12.145 -40.093 -45.058 1.00 78.56 1086 ASP A N 1
ATOM 8592 C CA . ASP A 1 1086 ? 13.433 -39.381 -45.028 1.00 78.56 1086 ASP A CA 1
ATOM 8593 C C . ASP A 1 1086 ? 13.341 -38.037 -44.279 1.00 78.56 1086 ASP A C 1
ATOM 8595 O O . ASP A 1 1086 ? 14.328 -37.314 -44.175 1.00 78.56 1086 ASP A O 1
ATOM 8599 N N . GLY A 1 1087 ? 12.152 -37.684 -43.779 1.00 81.88 1087 GLY A N 1
ATOM 8600 C CA . GLY A 1 1087 ? 11.915 -36.478 -42.990 1.00 81.88 1087 GLY A CA 1
ATOM 8601 C C . GLY A 1 1087 ? 12.120 -36.666 -41.488 1.00 81.88 1087 GLY A C 1
ATOM 8602 O O . GLY A 1 1087 ? 12.517 -37.736 -41.024 1.00 81.88 1087 GLY A O 1
ATOM 8603 N N . MET A 1 1088 ? 11.806 -35.621 -40.720 1.00 88.88 1088 MET A N 1
ATOM 8604 C CA . MET A 1 1088 ? 11.851 -35.680 -39.257 1.00 88.88 1088 MET A CA 1
ATOM 8605 C C . MET A 1 1088 ? 10.702 -36.508 -38.681 1.00 88.88 1088 MET A C 1
ATOM 8607 O O . MET A 1 1088 ? 9.651 -36.692 -39.307 1.00 88.88 1088 MET A O 1
ATOM 8611 N N . PHE A 1 1089 ? 10.915 -37.000 -37.465 1.00 92.38 1089 PHE A N 1
ATOM 8612 C CA . PHE A 1 1089 ? 9.905 -37.685 -36.672 1.00 92.38 1089 PHE A CA 1
ATOM 8613 C C . PHE A 1 1089 ? 9.632 -36.895 -35.399 1.00 92.38 1089 PHE A C 1
ATOM 8615 O O . PHE A 1 1089 ? 10.485 -36.138 -34.942 1.00 92.38 1089 PHE A O 1
ATOM 8622 N N . GLY A 1 1090 ? 8.455 -37.093 -34.815 1.00 91.44 1090 GLY A N 1
ATOM 8623 C CA . GLY A 1 1090 ? 8.083 -36.435 -33.574 1.00 91.44 1090 GLY A CA 1
ATOM 8624 C C . GLY A 1 1090 ? 7.191 -37.281 -32.676 1.00 91.44 1090 GLY A C 1
ATOM 8625 O O . GLY A 1 1090 ? 6.589 -38.273 -33.103 1.00 91.44 1090 GLY A O 1
ATOM 8626 N N . VAL A 1 1091 ? 7.139 -36.885 -31.408 1.00 89.56 1091 VAL A N 1
ATOM 8627 C CA . VAL A 1 1091 ? 6.203 -37.388 -30.397 1.00 89.56 1091 VAL A CA 1
ATOM 8628 C C . VAL A 1 1091 ? 5.517 -36.204 -29.731 1.00 89.56 1091 VAL A C 1
ATOM 8630 O O . VAL A 1 1091 ? 6.133 -35.161 -29.514 1.00 89.56 1091 VAL A O 1
ATOM 8633 N N . GLU A 1 1092 ? 4.242 -36.356 -29.390 1.00 87.62 1092 GLU A N 1
ATOM 8634 C CA . GLU A 1 1092 ? 3.528 -35.313 -28.663 1.00 87.62 1092 GLU A CA 1
ATOM 8635 C C . GLU A 1 1092 ? 4.079 -35.196 -27.235 1.00 87.62 1092 GLU A C 1
ATOM 8637 O O . GLU A 1 1092 ? 4.269 -36.199 -26.538 1.00 87.62 1092 GLU A O 1
ATOM 8642 N N . LYS A 1 1093 ? 4.313 -33.962 -26.781 1.00 81.12 1093 LYS A N 1
ATOM 8643 C CA . LYS A 1 1093 ? 4.912 -33.658 -25.475 1.00 81.12 1093 LYS A CA 1
ATOM 8644 C C . LYS A 1 1093 ? 4.208 -34.371 -24.311 1.00 81.12 1093 LYS A C 1
ATOM 8646 O O . LYS A 1 1093 ? 4.873 -34.959 -23.462 1.00 81.12 1093 LYS A O 1
ATOM 8651 N N . GLY A 1 1094 ? 2.874 -34.409 -24.315 1.00 76.56 1094 GLY A N 1
ATOM 8652 C CA . GLY A 1 1094 ? 2.096 -35.080 -23.266 1.00 76.56 1094 GLY A CA 1
ATOM 8653 C C . GLY A 1 1094 ? 2.232 -36.610 -23.254 1.00 76.56 1094 GLY A C 1
ATOM 8654 O O . GLY A 1 1094 ? 2.149 -37.228 -22.192 1.00 76.56 1094 GLY A O 1
ATOM 8655 N N . ASP A 1 1095 ? 2.468 -37.238 -24.408 1.00 79.19 1095 ASP A N 1
ATOM 8656 C CA . ASP A 1 1095 ? 2.710 -38.684 -24.496 1.00 79.19 1095 ASP A CA 1
ATOM 8657 C C . ASP A 1 1095 ? 4.145 -39.034 -24.092 1.00 79.19 1095 ASP A C 1
ATOM 8659 O O . ASP A 1 1095 ? 4.382 -40.064 -23.456 1.00 79.19 1095 ASP A O 1
ATOM 8663 N N . TRP A 1 1096 ? 5.096 -38.149 -24.399 1.00 83.50 1096 TRP A N 1
ATOM 8664 C CA . TRP A 1 1096 ? 6.476 -38.250 -23.936 1.00 83.50 1096 TRP A CA 1
ATOM 8665 C C . TRP A 1 1096 ? 6.579 -38.152 -22.410 1.00 83.50 1096 TRP A C 1
ATOM 8667 O O . TRP A 1 1096 ? 7.216 -38.996 -21.782 1.00 83.50 1096 TRP A O 1
ATOM 8677 N N . GLU A 1 1097 ? 5.905 -37.179 -21.796 1.00 73.50 1097 GLU A N 1
ATOM 8678 C CA . GLU A 1 1097 ? 5.851 -37.007 -20.338 1.00 73.50 1097 GLU A CA 1
ATOM 8679 C C . GLU A 1 1097 ? 5.269 -38.244 -19.637 1.00 73.50 1097 GLU A C 1
ATOM 8681 O O . GLU A 1 1097 ? 5.921 -38.825 -18.767 1.00 73.50 1097 GLU A O 1
ATOM 8686 N N . LYS A 1 1098 ? 4.111 -38.742 -20.091 1.00 74.00 1098 LYS A N 1
ATOM 8687 C CA . LYS A 1 1098 ? 3.494 -39.964 -19.541 1.00 74.00 1098 LYS A CA 1
ATOM 8688 C C . LYS A 1 1098 ? 4.372 -41.200 -19.706 1.00 74.00 1098 LYS A C 1
ATOM 8690 O O . LYS A 1 1098 ? 4.413 -42.062 -18.828 1.00 74.00 1098 LYS A O 1
ATOM 8695 N N . TRP A 1 1099 ? 5.059 -41.320 -20.841 1.00 72.81 1099 TRP A N 1
ATOM 8696 C CA . TRP A 1 1099 ? 5.963 -42.441 -21.075 1.00 72.81 1099 TRP A CA 1
ATOM 8697 C C . TRP A 1 1099 ? 7.204 -42.391 -20.173 1.00 72.81 1099 TRP A C 1
ATOM 8699 O O . TRP A 1 1099 ? 7.685 -43.449 -19.753 1.00 72.81 1099 TRP A O 1
ATOM 8709 N N . ARG A 1 1100 ? 7.693 -41.187 -19.840 1.00 65.94 1100 ARG A N 1
ATOM 8710 C CA . ARG A 1 1100 ? 8.810 -40.972 -18.908 1.00 65.94 1100 ARG A CA 1
ATOM 8711 C C . ARG A 1 1100 ? 8.436 -41.275 -17.457 1.00 65.94 1100 ARG A C 1
ATOM 8713 O O . ARG A 1 1100 ? 9.189 -41.972 -16.786 1.00 65.94 1100 ARG A O 1
ATOM 8720 N N . GLU A 1 1101 ? 7.267 -40.839 -16.989 1.00 54.59 1101 GLU A N 1
ATOM 8721 C CA . GLU A 1 1101 ? 6.804 -41.080 -15.608 1.00 54.59 1101 GLU A CA 1
ATOM 8722 C C . GLU A 1 1101 ? 6.569 -42.571 -15.292 1.00 54.59 1101 GLU A C 1
ATOM 8724 O O . GLU A 1 1101 ? 6.672 -43.000 -14.143 1.00 54.59 1101 GLU A O 1
ATOM 8729 N N . GLY A 1 1102 ? 6.287 -43.388 -16.312 1.00 51.47 1102 GLY A N 1
ATOM 8730 C CA . GLY A 1 1102 ? 5.993 -44.817 -16.172 1.00 51.47 1102 GLY A CA 1
ATOM 8731 C C . GLY A 1 1102 ? 7.200 -45.752 -15.996 1.00 51.47 1102 GLY A C 1
ATOM 8732 O O . GLY A 1 1102 ? 6.998 -46.965 -15.896 1.00 51.47 1102 GLY A O 1
ATOM 8733 N N . ARG A 1 1103 ? 8.447 -45.255 -15.981 1.00 50.94 1103 ARG A N 1
ATOM 8734 C CA . ARG A 1 1103 ? 9.655 -46.078 -15.765 1.00 50.94 1103 ARG A CA 1
ATOM 8735 C C . ARG A 1 1103 ? 10.483 -45.543 -14.603 1.00 50.94 1103 ARG A C 1
ATOM 8737 O O . ARG A 1 1103 ? 10.653 -44.340 -14.469 1.00 50.94 1103 ARG A O 1
ATOM 8744 N N . GLU A 1 1104 ? 11.036 -46.454 -13.796 1.00 38.31 1104 GLU A N 1
ATOM 8745 C CA . GLU A 1 1104 ? 12.035 -46.125 -12.773 1.00 38.31 1104 GLU A CA 1
ATOM 8746 C C . GLU A 1 1104 ? 13.122 -45.222 -13.369 1.00 38.31 1104 GLU A C 1
ATOM 8748 O O . GLU A 1 1104 ? 13.871 -45.631 -14.260 1.00 38.31 1104 GLU A O 1
ATOM 8753 N N . ILE A 1 1105 ? 13.170 -43.992 -12.859 1.00 37.34 1105 ILE A N 1
ATOM 8754 C CA . ILE A 1 1105 ? 14.142 -42.953 -13.186 1.00 37.34 1105 ILE A CA 1
ATOM 8755 C C . ILE A 1 1105 ? 15.538 -43.571 -13.114 1.00 37.34 1105 ILE A C 1
ATOM 8757 O O . ILE A 1 1105 ? 15.977 -44.046 -12.059 1.00 37.34 1105 ILE A O 1
ATOM 8761 N N . SER A 1 1106 ? 16.244 -43.597 -14.246 1.00 38.47 1106 SER A N 1
ATOM 8762 C CA . SER A 1 1106 ? 17.623 -44.070 -14.253 1.00 38.47 1106 SER A CA 1
ATOM 8763 C C . SER A 1 1106 ? 18.452 -43.150 -13.351 1.00 38.47 1106 SER A C 1
ATOM 8765 O O . SER A 1 1106 ? 18.270 -41.932 -13.341 1.00 38.47 1106 SER A O 1
ATOM 8767 N N . LYS A 1 1107 ? 19.393 -43.712 -12.586 1.00 35.19 1107 LYS A N 1
ATOM 8768 C CA . LYS A 1 1107 ? 20.290 -42.958 -11.687 1.00 35.19 1107 LYS A CA 1
ATOM 8769 C C . LYS A 1 1107 ? 21.016 -41.771 -12.354 1.00 35.19 1107 LYS A C 1
ATOM 8771 O O . LYS A 1 1107 ? 21.542 -40.931 -11.635 1.00 35.19 1107 LYS A O 1
ATOM 8776 N N . GLN A 1 1108 ? 21.044 -41.680 -13.686 1.00 36.22 1108 GLN A N 1
ATOM 8777 C CA . GLN A 1 1108 ? 21.602 -40.540 -14.417 1.00 36.22 1108 GLN A CA 1
ATOM 8778 C C . GLN A 1 1108 ? 20.700 -39.290 -14.383 1.00 36.22 1108 GLN A C 1
ATOM 8780 O O . GLN A 1 1108 ? 21.216 -38.204 -14.140 1.00 36.22 1108 GLN A O 1
ATOM 8785 N N . GLU A 1 1109 ? 19.372 -39.409 -14.490 1.00 36.53 1109 GLU A N 1
ATOM 8786 C CA . GLU A 1 1109 ? 18.450 -38.248 -14.484 1.00 36.53 1109 GLU A CA 1
ATOM 8787 C C . GLU A 1 1109 ? 18.253 -37.636 -13.085 1.00 36.53 1109 GLU A C 1
ATOM 8789 O O . GLU A 1 1109 ? 18.059 -36.429 -12.941 1.00 36.53 1109 GLU A O 1
ATOM 8794 N N . SER A 1 1110 ? 18.428 -38.439 -12.028 1.00 33.16 1110 SER A N 1
ATOM 8795 C CA . SER A 1 1110 ? 18.527 -37.960 -10.637 1.00 33.16 1110 SER A CA 1
ATOM 8796 C C . SER A 1 1110 ? 19.690 -36.981 -10.420 1.00 33.16 1110 SER A C 1
ATOM 8798 O O . SER A 1 1110 ? 19.712 -36.293 -9.397 1.00 33.16 1110 SER A O 1
ATOM 8800 N N . THR A 1 1111 ? 20.676 -36.958 -11.317 1.00 38.00 1111 THR A N 1
ATOM 8801 C CA . THR A 1 1111 ? 21.882 -36.128 -11.194 1.00 38.00 1111 THR A CA 1
ATOM 8802 C C . THR A 1 1111 ? 21.649 -34.727 -11.757 1.00 38.00 1111 THR A C 1
ATOM 8804 O O . THR A 1 1111 ? 22.191 -33.769 -11.218 1.00 38.00 1111 THR A O 1
ATOM 8807 N N . TYR A 1 1112 ? 20.773 -34.593 -12.758 1.00 36.81 1112 TYR A N 1
ATOM 8808 C CA . TYR A 1 1112 ? 20.445 -33.314 -13.396 1.00 36.81 1112 TYR A CA 1
ATOM 8809 C C . TYR A 1 1112 ? 19.657 -32.389 -12.458 1.00 36.81 1112 TYR A C 1
ATOM 8811 O O . TYR A 1 1112 ? 20.008 -31.228 -12.285 1.00 36.81 1112 TYR A O 1
ATOM 8819 N N . ARG A 1 1113 ? 18.651 -32.926 -11.750 1.00 37.41 1113 ARG A N 1
ATOM 8820 C CA . ARG A 1 1113 ? 17.856 -32.149 -10.775 1.00 37.41 1113 ARG A CA 1
ATOM 8821 C C . ARG A 1 1113 ? 18.563 -31.882 -9.443 1.00 37.41 1113 ARG A C 1
ATOM 8823 O O . ARG A 1 1113 ? 18.107 -31.041 -8.685 1.00 37.41 1113 ARG A O 1
ATOM 8830 N N . LYS A 1 1114 ? 19.650 -32.599 -9.131 1.00 39.12 1114 LYS A N 1
ATOM 8831 C CA . LYS A 1 1114 ? 20.420 -32.406 -7.886 1.00 39.12 1114 LYS A CA 1
ATOM 8832 C C . LYS A 1 1114 ? 21.580 -31.416 -8.014 1.00 39.12 1114 LYS A C 1
ATOM 8834 O O . LYS A 1 1114 ? 22.208 -31.128 -7.001 1.00 39.12 1114 LYS A O 1
ATOM 8839 N N . LYS A 1 1115 ? 21.896 -30.958 -9.228 1.00 39.78 1115 LYS A N 1
ATOM 8840 C CA . LYS A 1 1115 ? 23.086 -30.146 -9.522 1.00 39.78 1115 LYS A CA 1
ATOM 8841 C C . LYS A 1 1115 ? 22.799 -28.694 -9.913 1.00 39.78 1115 LYS A C 1
ATOM 8843 O O . LYS A 1 1115 ? 23.751 -27.960 -10.125 1.00 39.78 1115 LYS A O 1
ATOM 8848 N N . VAL A 1 1116 ? 21.534 -28.284 -9.991 1.00 33.94 1116 VAL A N 1
ATOM 8849 C CA . VAL A 1 1116 ? 21.177 -26.859 -10.026 1.00 33.94 1116 VAL A CA 1
ATOM 8850 C C . VAL A 1 1116 ? 21.090 -26.419 -8.569 1.00 33.94 1116 VAL A C 1
ATOM 8852 O O . VAL A 1 1116 ? 20.228 -26.915 -7.839 1.00 33.94 1116 VAL A O 1
ATOM 8855 N N . ARG A 1 1117 ? 22.050 -25.609 -8.125 1.00 28.91 1117 ARG A N 1
ATOM 8856 C CA . ARG A 1 1117 ? 22.120 -25.071 -6.769 1.00 28.91 1117 ARG A CA 1
ATOM 8857 C C . ARG A 1 1117 ? 22.343 -23.576 -6.822 1.00 28.91 1117 ARG A C 1
ATOM 8859 O O . ARG A 1 1117 ? 23.195 -23.170 -7.641 1.00 28.91 1117 ARG A O 1
#

Radius of gyration: 42.29 Å; chains: 1; bounding box: 108×94×114 Å